Protein AF-A0A1X7UV40-F1 (afdb_monomer)

InterPro domains:
  IPR000237 GRIP domain [PF01465] (990-1029)
  IPR000237 GRIP domain [PS50913] (985-1034)
  IPR000237 GRIP domain [SM00755] (988-1034)
  IPR032023 GCC2, Rab binding domain [PF16704] (934-986)
  IPR051841 Microtubule and Golgi organization protein [PTHR18902] (413-1067)

Sequence (1070 aa):
MESQDEAFASSEEATPNRPHMTSTKGKISVETLSRDDLIKQIKKQSLMLQKMKSKFDEISQEYAKLKNESRPTDNEHLVNEIQVLKAENDQQKNELRNVKQIVLSVEEEKKAELSNLNDQLSEALSQKSLLQEELSTLKLSMETELAAYQKEKLQLELKAADLESLIKEGESTKKDLLEDVASMKETCEKLTTECNNSRIQTMTLEEELAKKSDTWAYEKEEMTNHVKQLVTDKETLQANFKEELFQCKQREDELISEVERLSKEKEQLHLSIQGSSHQKSGSEELVEDKKMNVKYQELKEDHDLLLIAKEKLEKDLAQQLQNFSARDDIVATLRSEVESLSNQLSHETAVHKEEIKKLKAYAVKLKRELSESLEKEKPLQEEVRTLTQALIAEKAKFNDMTSSMNESLSDYDNLSQQLIEEKKNKEELLLMLSKLTEEKAMMEDAHNTSRSELEAIKATSLNFQSQLTESSRKLNEVAAENEILHETLAKEKEELAELKQKLTMAEKDAKVSSMMNLELADYERSVETLRGQVKEKEVQQVELEKEVASWANKYEELSHELTSCKEDSFQKDEIITKMKSMLRKSTKELTEAKAQITENHQKSNDTKTELETTRQDLEMTKVEIARLTAAFQSDLEQSQSSVSHYKQLINVLEMKVTSLQTELKTSSELLQLKEQEFENYKVRVHSVLKQKQTMPSLTEVESNLRQQHEAELLKTKSELIETRERLTNLYSDHSNIEQEHQALISTHNSYVHENELKLQHLHERLQECEEKYVIKTRQLDDLVSQLRLEIAENTAAFKSQIYTLQKDHELEISSLQDELKIAYKNLNRFQQESDSAVLSKVSSTSASSQISQVKENMRPTGDMKVLPTEERSSGEGMDRSELEVLGLSLPVVTPTPQRDEDKFVSFENLLNNSSNELSSLSGRSLSPKLDTLEDLKDQVATLTKRVSHLTGILHESEANCVRYIDQSKLLKEEIRRLERNQERQKEASSNMEYLKNVTLKFLHTNNEEKLKLIPIITRLLQLSQQEKHFLQETIKGRKTELPDPTGDSDNSGSATGKGWTNYLQRWTGY

Solvent-accessible surface area (backbone atoms only — not comparable to full-atom values): 61927 Å² total; per-residue (Å²): 126,83,78,88,84,86,92,77,90,86,92,83,88,88,86,89,83,82,87,86,85,86,87,88,83,88,82,82,89,90,88,86,79,56,75,70,56,53,53,51,51,52,53,53,50,50,56,50,51,54,56,51,47,54,53,50,56,52,52,54,53,52,54,56,49,62,65,67,69,63,69,71,67,68,62,55,52,54,54,51,50,55,50,51,56,46,53,53,52,54,47,51,53,50,52,52,48,52,52,51,54,52,50,52,53,51,53,52,52,51,52,51,52,51,48,55,54,50,52,53,50,51,50,53,50,50,54,48,50,50,53,53,50,51,53,50,52,53,51,51,49,55,53,52,51,53,52,48,53,53,51,50,52,52,54,52,53,49,52,50,52,51,50,54,49,53,50,54,51,53,50,46,55,51,49,52,54,51,51,51,51,49,52,51,50,53,51,53,51,51,53,51,52,50,53,49,51,53,50,52,55,47,52,54,51,51,52,52,49,49,55,50,50,51,51,53,50,50,54,49,47,52,52,50,50,51,52,49,50,56,48,53,54,50,52,51,52,54,49,50,56,51,51,52,51,49,55,51,48,52,53,48,55,52,48,50,52,48,52,51,48,53,50,52,55,62,54,57,75,75,68,66,96,76,89,80,90,82,87,86,86,84,85,89,83,88,93,82,84,92,83,62,87,56,68,60,55,58,58,42,58,58,45,54,52,49,46,57,51,46,53,49,52,54,48,55,50,49,56,51,50,56,60,44,50,63,45,51,54,52,49,48,49,51,44,52,52,50,50,48,51,48,50,48,53,50,48,50,54,50,51,53,55,46,48,54,47,51,53,51,50,49,55,51,45,56,55,46,53,55,51,49,52,62,56,58,45,50,61,52,56,52,46,54,48,52,51,51,53,49,53,52,55,50,51,48,54,49,51,54,52,49,50,54,50,50,52,54,47,51,53,49,53,52,53,51,51,51,53,50,51,53,49,50,54,50,50,55,51,49,57,52,50,51,51,52,52,50,54,49,50,54,52,51,51,50,52,50,50,56,49,50,51,56,50,52,53,51,54,52,51,56,51,54,60,55,54,57,58,56,56,61,57,63,61,63,61,69,63,64,72,65,58,75,74,52,67,82,67,71,79,84,52,65,94,73,40,64,84,54,50,67,61,54,46,59,61,42,55,56,48,51,51,55,48,52,54,48,52,49,51,51,50,49,51,51,51,52,49,52,52,49,54,50,54,52,48,53,50,52,48,58,49,50,53,49,50,53,49,53,52,50,53,52,48,52,51,53,48,48,52,52,52,51,54,50,52,57,45,52,54,50,52,52,50,50,50,52,51,51,50,51,52,51,49,55,52,49,54,54,51,52,53,50,50,52,52,54,50,53,51,47,54,56,47,52,55,49,49,53,53,52,49,55,48,49,54,51,51,52,51,51,51,51,52,50,51,52,52,53,50,53,51,51,56,49,50,54,49,49,52,49,53,49,52,51,53,53,52,49,53,54,51,51,54,49,51,52,49,50,51,50,50,53,48,53,52,48,52,50,46,54,49,48,49,51,51,46,51,52,41,50,54,47,45,58,50,30,73,72,65,46,86,86,81,89,89,87,76,75,65,68,58,56,56,53,58,50,53,53,51,52,59,49,52,56,48,51,54,53,47,54,53,49,52,52,49,53,49,52,51,50,51,49,53,49,52,52,49,51,51,53,49,51,51,51,52,48,52,51,53,53,49,54,50,51,54,51,52,48,54,52,47,55,56,45,50,55,48,54,51,53,47,52,52,50,52,50,54,50,52,55,49,54,49,48,53,52,49,52,53,50,51,53,52,51,50,52,51,50,52,51,52,49,52,52,50,52,50,51,52,49,52,50,49,54,50,50,48,48,53,50,51,50,50,50,50,53,46,52,49,50,51,48,54,63,62,54,73,78,66,80,91,76,89,80,87,78,84,86,92,80,92,84,87,82,88,83,87,92,83,84,82,90,82,84,88,82,89,83,89,81,91,86,91,85,87,88,86,88,80,88,88,91,90,86,83,92,86,87,90,85,86,89,82,88,80,89,83,91,79,82,84,83,71,62,68,70,66,56,58,70,52,64,67,62,59,62,69,66,59,80,73,67,76,91,74,96,82,82,93,52,74,62,62,55,49,52,50,49,51,50,49,51,51,50,49,53,50,51,52,50,52,48,51,52,50,52,55,47,51,52,51,52,53,51,51,50,51,52,53,52,51,50,49,53,50,50,51,36,48,50,50,30,52,62,49,35,75,77,34,49,66,56,53,50,53,53,49,54,49,47,70,78,47,58,58,75,60,34,61,68,44,43,68,56,50,34,58,68,57,48,49,49,77,63,58,50,47,51,54,54,38,54,63,67,65,56,88,73,80,85,82,71,99,68,86,87,82,86,86,83,84,82,90,86,88,79,80,69,79,77,60,66,81,71,70,76,82,123

Structure (mmCIF, N/CA/C/O backbone):
data_AF-A0A1X7UV40-F1
#
_entry.id   AF-A0A1X7UV40-F1
#
loop_
_atom_site.group_PDB
_atom_site.id
_atom_site.type_symbol
_atom_site.label_atom_id
_atom_site.label_alt_id
_atom_site.label_comp_id
_atom_site.label_asym_id
_atom_site.label_entity_id
_atom_site.label_seq_id
_atom_site.pdbx_PDB_ins_code
_atom_site.Cartn_x
_atom_site.Cartn_y
_atom_site.Cartn_z
_atom_site.occupancy
_atom_site.B_iso_or_equiv
_atom_site.auth_seq_id
_atom_site.auth_comp_id
_atom_site.auth_asym_id
_atom_site.auth_atom_id
_atom_site.pdbx_PDB_model_num
ATOM 1 N N . MET A 1 1 ? 39.051 -11.480 -80.395 1.00 38.66 1 MET A N 1
ATOM 2 C CA . MET A 1 1 ? 38.172 -10.419 -79.879 1.00 38.66 1 MET A CA 1
ATOM 3 C C . MET A 1 1 ? 39.088 -9.295 -79.435 1.00 38.66 1 MET A C 1
ATOM 5 O O . MET A 1 1 ? 39.792 -9.480 -78.456 1.00 38.66 1 MET A O 1
ATOM 9 N N . GLU A 1 2 ? 39.217 -8.205 -80.180 1.00 30.61 2 GLU A N 1
ATOM 10 C CA . GLU A 1 2 ? 38.499 -7.842 -81.418 1.00 30.61 2 GLU A CA 1
ATOM 11 C C . GLU A 1 2 ? 38.742 -8.795 -82.608 1.00 30.61 2 GLU A C 1
ATOM 13 O O . GLU A 1 2 ? 39.468 -9.790 -82.502 1.00 30.61 2 GLU A O 1
ATOM 18 N N . SER A 1 3 ? 38.036 -8.532 -83.705 1.00 34.44 3 SER A N 1
ATOM 19 C CA . SER A 1 3 ? 37.996 -9.307 -84.946 1.00 34.44 3 SER A CA 1
ATOM 20 C C . SER A 1 3 ? 37.738 -8.343 -86.110 1.00 34.44 3 SER A C 1
ATOM 22 O O . SER A 1 3 ? 37.118 -7.310 -85.881 1.00 34.44 3 SER A O 1
ATOM 24 N N . GLN A 1 4 ? 38.090 -8.760 -87.334 1.00 32.56 4 GLN A N 1
ATOM 25 C CA . GLN A 1 4 ? 37.735 -8.112 -88.612 1.00 32.56 4 GLN A CA 1
ATOM 26 C C . GLN A 1 4 ? 38.438 -6.765 -88.924 1.00 32.56 4 GLN A C 1
ATOM 28 O O . GLN A 1 4 ? 38.831 -6.038 -88.022 1.00 32.56 4 GLN A O 1
ATOM 33 N N . ASP A 1 5 ? 38.703 -6.402 -90.188 1.00 29.31 5 ASP A N 1
ATOM 34 C CA . ASP A 1 5 ? 38.434 -7.096 -91.467 1.00 29.31 5 ASP A CA 1
ATOM 35 C C . ASP A 1 5 ? 39.693 -7.233 -92.350 1.00 29.31 5 ASP A C 1
ATOM 37 O O . ASP A 1 5 ? 40.551 -6.350 -92.393 1.00 29.31 5 ASP A O 1
ATOM 41 N N . GLU A 1 6 ? 39.761 -8.320 -93.128 1.00 37.28 6 GLU A N 1
ATOM 42 C CA . GLU A 1 6 ? 40.666 -8.445 -94.279 1.00 37.28 6 GLU A CA 1
ATOM 43 C C . GLU A 1 6 ? 39.963 -7.943 -95.551 1.00 37.28 6 GLU A C 1
ATOM 45 O O . GLU A 1 6 ? 38.942 -8.494 -95.963 1.00 37.28 6 GLU A O 1
ATOM 50 N N . ALA A 1 7 ? 40.530 -6.943 -96.230 1.00 28.94 7 ALA A N 1
ATOM 51 C CA . ALA A 1 7 ? 40.011 -6.449 -97.507 1.00 28.94 7 ALA A CA 1
ATOM 52 C C . ALA A 1 7 ? 40.759 -7.077 -98.699 1.00 28.94 7 ALA A C 1
ATOM 54 O O . ALA A 1 7 ? 41.748 -6.530 -99.192 1.00 28.94 7 ALA A O 1
ATOM 55 N N . PHE A 1 8 ? 40.281 -8.229 -99.178 1.00 30.61 8 PHE A N 1
ATOM 56 C CA . PHE A 1 8 ? 40.759 -8.852 -100.420 1.00 30.61 8 PHE A CA 1
ATOM 57 C C . PHE A 1 8 ? 39.865 -8.495 -101.624 1.00 30.61 8 PHE A C 1
ATOM 59 O O . PHE A 1 8 ? 38.668 -8.275 -101.481 1.00 30.61 8 PHE A O 1
ATOM 66 N N . ALA A 1 9 ? 40.462 -8.547 -102.820 1.00 31.94 9 ALA A N 1
ATOM 67 C CA . ALA A 1 9 ? 39.831 -8.479 -104.146 1.00 31.94 9 ALA A CA 1
ATOM 68 C C . ALA A 1 9 ? 39.218 -7.137 -104.620 1.00 31.94 9 ALA A C 1
ATOM 70 O O . ALA A 1 9 ? 38.094 -6.756 -104.305 1.00 31.94 9 ALA A O 1
ATOM 71 N N . SER A 1 10 ? 39.893 -6.537 -105.603 1.00 28.48 10 SER A N 1
ATOM 72 C CA . SER A 1 10 ? 39.264 -6.132 -106.870 1.00 28.48 10 SER A CA 1
ATOM 73 C C . SER A 1 10 ? 40.300 -6.231 -107.993 1.00 28.48 10 SER A C 1
ATOM 75 O O . SER A 1 10 ? 41.468 -5.903 -107.784 1.00 28.48 10 SER A O 1
ATOM 77 N N . SER A 1 11 ? 39.905 -6.751 -109.157 1.00 32.31 11 SER A N 1
ATOM 78 C CA . SER A 1 11 ? 40.832 -7.130 -110.232 1.00 32.31 11 SER A CA 1
ATOM 79 C C . SER A 1 11 ? 40.241 -6.886 -111.623 1.00 32.31 11 SER A C 1
ATOM 81 O O . SER A 1 11 ? 39.534 -7.744 -112.138 1.00 32.31 11 SER A O 1
ATOM 83 N N . GLU A 1 12 ? 40.561 -5.733 -112.209 1.00 29.62 12 GLU A N 1
ATOM 84 C CA . GLU A 1 12 ? 40.394 -5.315 -113.617 1.00 29.62 12 GLU A CA 1
ATOM 85 C C . GLU A 1 12 ? 40.998 -3.888 -113.722 1.00 29.62 12 GLU A C 1
ATOM 87 O O . GLU A 1 12 ? 41.114 -3.209 -112.704 1.00 29.62 12 GLU A O 1
ATOM 92 N N . GLU A 1 13 ? 41.487 -3.358 -114.847 1.00 30.89 13 GLU A N 1
ATOM 93 C CA . GLU A 1 13 ? 41.546 -3.833 -116.241 1.00 30.89 13 GLU A CA 1
ATOM 94 C C . GLU A 1 13 ? 43.002 -3.940 -116.763 1.00 30.89 13 GLU A C 1
ATOM 96 O O . GLU A 1 13 ? 43.965 -3.569 -116.091 1.00 30.89 13 GLU A O 1
ATOM 101 N N . ALA A 1 14 ? 43.180 -4.424 -118.000 1.00 33.22 14 ALA A N 1
ATOM 102 C CA . ALA A 1 14 ? 44.483 -4.586 -118.647 1.00 33.22 14 ALA A CA 1
ATOM 103 C C . ALA A 1 14 ? 44.684 -3.668 -119.867 1.00 33.22 14 ALA A C 1
ATOM 105 O O . ALA A 1 14 ? 43.837 -3.616 -120.752 1.00 33.22 14 ALA A O 1
ATOM 106 N N . THR A 1 15 ? 45.877 -3.076 -120.014 1.00 32.22 15 THR A N 1
ATOM 107 C CA . THR A 1 15 ? 46.442 -2.704 -121.332 1.00 32.22 15 THR A CA 1
ATOM 108 C C . THR A 1 15 ? 47.977 -2.816 -121.346 1.00 32.22 15 THR A C 1
ATOM 110 O O . THR A 1 15 ? 48.655 -2.104 -120.609 1.00 32.22 15 THR A O 1
ATOM 113 N N . PRO A 1 16 ? 48.572 -3.672 -122.200 1.00 40.19 16 PRO A N 1
ATOM 114 C CA . PRO A 1 16 ? 50.008 -3.666 -122.473 1.00 40.19 16 PRO A CA 1
ATOM 115 C C . PRO A 1 16 ? 50.325 -2.808 -123.709 1.00 40.19 16 PRO A C 1
ATOM 117 O O . PRO A 1 16 ? 49.595 -2.854 -124.699 1.00 40.19 16 PRO A O 1
ATOM 120 N N . ASN A 1 17 ? 51.458 -2.098 -123.716 1.00 32.03 17 ASN A N 1
ATOM 121 C CA . ASN A 1 17 ? 51.953 -1.422 -124.923 1.00 32.03 17 ASN A CA 1
ATOM 122 C C . ASN A 1 17 ? 53.383 -1.866 -125.283 1.00 32.03 17 ASN A C 1
ATOM 124 O O . ASN A 1 17 ? 54.191 -2.182 -124.410 1.00 32.03 17 ASN A O 1
ATOM 128 N N . ARG A 1 18 ? 53.674 -1.971 -126.585 1.00 33.03 18 ARG A N 1
ATOM 129 C CA . ARG A 1 18 ? 54.879 -2.626 -127.130 1.00 33.03 18 ARG A CA 1
ATOM 130 C C . ARG A 1 18 ? 56.023 -1.636 -127.404 1.00 33.03 18 ARG A C 1
ATOM 132 O O . ARG A 1 18 ? 55.763 -0.479 -127.724 1.00 33.03 18 ARG A O 1
ATOM 139 N N . PRO A 1 19 ? 57.292 -2.092 -127.389 1.00 38.56 19 PRO A N 1
ATOM 140 C CA . PRO A 1 19 ? 58.425 -1.260 -127.776 1.00 38.56 19 PRO A CA 1
ATOM 141 C C . PRO A 1 19 ? 58.505 -1.089 -129.301 1.00 38.56 19 PRO A C 1
ATOM 143 O O . PRO A 1 19 ? 58.384 -2.055 -130.058 1.00 38.56 19 PRO A O 1
ATOM 146 N N . HIS A 1 20 ? 58.790 0.132 -129.755 1.00 31.23 20 HIS A N 1
ATOM 147 C CA . HIS A 1 20 ? 59.161 0.398 -131.144 1.00 31.23 20 HIS A CA 1
ATOM 148 C C . HIS A 1 20 ? 60.660 0.169 -131.360 1.00 31.23 20 HIS A C 1
ATOM 150 O O . HIS A 1 20 ? 61.491 0.798 -130.710 1.00 31.23 20 HIS A O 1
ATOM 156 N N . MET A 1 21 ? 61.010 -0.676 -132.333 1.00 30.94 21 MET A N 1
ATOM 157 C CA . MET A 1 21 ? 62.363 -0.716 -132.894 1.00 30.94 21 MET A CA 1
ATOM 158 C C . MET A 1 21 ? 62.417 0.110 -134.178 1.00 30.94 21 MET A C 1
ATOM 160 O O . MET A 1 21 ? 61.573 -0.056 -135.058 1.00 30.94 21 MET A O 1
ATOM 164 N N . THR A 1 22 ? 63.447 0.939 -134.326 1.00 31.39 22 THR A N 1
ATOM 165 C CA . THR A 1 22 ? 63.800 1.593 -135.592 1.00 31.39 22 THR A CA 1
ATOM 166 C C . THR A 1 22 ? 65.134 1.040 -136.089 1.00 31.39 22 THR A C 1
ATOM 168 O O . THR A 1 22 ? 66.081 0.860 -135.326 1.00 31.39 22 THR A O 1
ATOM 171 N N . SER A 1 23 ? 65.204 0.699 -137.377 1.00 29.80 23 SER A N 1
ATOM 172 C CA . SER A 1 23 ? 66.398 0.113 -137.991 1.00 29.80 23 SER A CA 1
ATOM 173 C C . SER A 1 23 ? 66.725 0.828 -139.291 1.00 29.80 23 SER A C 1
ATOM 175 O O . SER A 1 23 ? 65.887 0.898 -140.189 1.00 29.80 23 SER A O 1
ATOM 177 N N . THR A 1 24 ? 67.959 1.313 -139.410 1.00 32.56 24 THR A N 1
ATOM 178 C CA . THR A 1 24 ? 68.429 2.027 -140.601 1.00 32.56 24 THR A CA 1
ATOM 179 C C . THR A 1 24 ? 69.829 1.539 -140.960 1.00 32.56 24 THR A C 1
ATOM 181 O O . THR A 1 24 ? 70.794 1.791 -140.243 1.00 32.56 24 THR A O 1
ATOM 184 N N . LYS A 1 25 ? 69.954 0.817 -142.081 1.00 34.72 25 LYS A N 1
ATOM 185 C CA . LYS A 1 25 ? 71.240 0.381 -142.651 1.00 34.72 25 LYS A CA 1
ATOM 186 C C . LYS A 1 25 ? 71.426 0.994 -144.036 1.00 34.72 25 LYS A C 1
ATOM 188 O O . LYS A 1 25 ? 70.719 0.620 -144.967 1.00 34.72 25 LYS A O 1
ATOM 193 N N . GLY A 1 26 ? 72.418 1.870 -144.187 1.00 33.94 26 GLY A N 1
ATOM 194 C CA . GLY A 1 26 ? 72.919 2.281 -145.499 1.00 33.94 26 GLY A CA 1
ATOM 195 C C . GLY A 1 26 ? 73.878 1.234 -146.076 1.00 33.94 26 GLY A C 1
ATOM 196 O O . GLY A 1 26 ? 74.747 0.734 -145.363 1.00 33.94 26 GLY A O 1
ATOM 197 N N . LYS A 1 27 ? 73.736 0.901 -147.364 1.00 37.41 27 LYS A N 1
ATOM 198 C CA . LYS A 1 27 ? 74.735 0.140 -148.136 1.00 37.41 27 LYS A CA 1
ATOM 199 C C . LYS A 1 27 ? 75.508 1.090 -149.052 1.00 37.41 27 LYS A C 1
ATOM 201 O O . LYS A 1 27 ? 74.935 2.042 -149.569 1.00 37.41 27 LYS A O 1
ATOM 206 N N . ILE A 1 28 ? 76.783 0.788 -149.289 1.00 38.78 28 ILE A N 1
ATOM 207 C CA . ILE A 1 28 ? 77.634 1.482 -150.267 1.00 38.78 28 ILE A CA 1
ATOM 208 C C . ILE A 1 28 ? 77.598 0.702 -151.593 1.00 38.78 28 ILE A C 1
ATOM 210 O O . ILE A 1 28 ? 77.562 -0.530 -151.577 1.00 38.78 28 ILE A O 1
ATOM 214 N N . SER A 1 29 ? 77.572 1.413 -152.726 1.00 37.03 29 SER A N 1
ATOM 215 C CA . SER A 1 29 ? 77.518 0.820 -154.074 1.00 37.03 29 SER A CA 1
ATOM 216 C C . SER A 1 29 ? 78.864 0.224 -154.519 1.00 37.03 29 SER A C 1
ATOM 218 O O . SER A 1 29 ? 79.919 0.655 -154.056 1.00 37.03 29 SER A O 1
ATOM 220 N N . VAL A 1 30 ? 78.830 -0.762 -155.425 1.00 40.38 30 VAL A N 1
ATOM 221 C CA . VAL A 1 30 ? 80.014 -1.470 -155.951 1.00 40.38 30 VAL A CA 1
ATOM 222 C C . VAL A 1 30 ? 79.871 -1.717 -157.461 1.00 40.38 30 VAL A C 1
ATOM 224 O O . VAL A 1 30 ? 79.697 -2.846 -157.906 1.00 40.38 30 VAL A O 1
ATOM 227 N N . GLU A 1 31 ? 79.974 -0.655 -158.262 1.00 43.09 31 GLU A N 1
ATOM 228 C CA . GLU A 1 31 ? 79.996 -0.727 -159.734 1.00 43.09 31 GLU A CA 1
ATOM 229 C C . GLU A 1 31 ? 81.107 0.171 -160.305 1.00 43.09 31 GLU A C 1
ATOM 231 O O . GLU A 1 31 ? 80.869 1.316 -160.678 1.00 43.09 31 GLU A O 1
ATOM 236 N N . THR A 1 32 ? 82.356 -0.322 -160.302 1.00 49.12 32 THR A N 1
ATOM 237 C CA . THR A 1 32 ? 83.506 0.251 -161.064 1.00 49.12 32 THR A CA 1
ATOM 238 C C . THR A 1 32 ? 84.806 -0.577 -161.001 1.00 49.12 32 THR A C 1
ATOM 240 O O . THR A 1 32 ? 85.792 -0.199 -161.629 1.00 49.12 32 THR A O 1
ATOM 243 N N . LEU A 1 33 ? 84.862 -1.688 -160.251 1.00 47.38 33 LEU A N 1
ATOM 244 C CA . LEU A 1 33 ? 86.111 -2.423 -159.984 1.00 47.38 33 LEU A CA 1
ATOM 245 C C . LEU A 1 33 ? 86.329 -3.642 -160.894 1.00 47.38 33 LEU A C 1
ATOM 247 O O . LEU A 1 33 ? 85.399 -4.376 -161.223 1.00 47.38 33 LEU A O 1
ATOM 251 N N . SER A 1 34 ? 87.596 -3.873 -161.255 1.00 57.62 34 SER A N 1
ATOM 252 C CA . SER A 1 34 ? 88.029 -4.971 -162.127 1.00 57.62 34 SER A CA 1
ATOM 253 C C . SER A 1 34 ? 87.846 -6.357 -161.489 1.00 57.62 34 SER A C 1
ATOM 255 O O . SER A 1 34 ? 87.938 -6.530 -160.269 1.00 57.62 34 SER A O 1
ATOM 257 N N . ARG A 1 35 ? 87.652 -7.373 -162.341 1.00 62.44 35 ARG A N 1
ATOM 258 C CA . ARG A 1 35 ? 87.418 -8.778 -161.963 1.00 62.44 35 ARG A CA 1
ATOM 259 C C . ARG A 1 35 ? 88.501 -9.339 -161.033 1.00 62.44 35 ARG A C 1
ATOM 261 O O . ARG A 1 35 ? 88.173 -10.067 -160.097 1.00 62.44 35 ARG A O 1
ATOM 268 N N . ASP A 1 36 ? 89.763 -8.977 -161.249 1.00 63.41 36 ASP A N 1
ATOM 269 C CA . ASP A 1 36 ? 90.885 -9.492 -160.452 1.00 63.41 36 ASP A CA 1
ATOM 270 C C . ASP A 1 36 ? 90.969 -8.865 -159.054 1.00 63.41 36 ASP A C 1
ATOM 272 O O . ASP A 1 36 ? 91.351 -9.537 -158.091 1.00 63.41 36 ASP A O 1
ATOM 276 N N . ASP A 1 37 ? 90.550 -7.608 -158.897 1.00 59.50 37 ASP A N 1
ATOM 277 C CA . ASP A 1 37 ? 90.475 -6.968 -157.581 1.00 59.50 37 ASP A CA 1
ATOM 278 C C . ASP A 1 37 ? 89.264 -7.459 -156.786 1.00 59.50 37 ASP A C 1
ATOM 280 O O . ASP A 1 37 ? 89.369 -7.641 -155.573 1.00 59.50 37 ASP A O 1
ATOM 284 N N . LEU A 1 38 ? 88.161 -7.817 -157.456 1.00 62.16 38 LEU A N 1
ATOM 285 C CA . LEU A 1 38 ? 87.047 -8.523 -156.818 1.00 62.16 38 LEU A CA 1
ATOM 286 C C . LEU A 1 38 ? 87.493 -9.887 -156.249 1.00 62.16 38 LEU A C 1
ATOM 288 O O . LEU A 1 38 ? 87.116 -10.248 -155.134 1.00 62.16 38 LEU A O 1
ATOM 292 N N . ILE A 1 39 ? 88.367 -10.618 -156.951 1.00 67.81 39 ILE A N 1
ATOM 293 C CA . ILE A 1 39 ? 88.942 -11.886 -156.462 1.00 67.81 39 ILE A CA 1
ATOM 294 C C . ILE A 1 39 ? 89.856 -11.659 -155.242 1.00 67.81 39 ILE A C 1
ATOM 296 O O . ILE A 1 39 ? 89.806 -12.442 -154.287 1.00 67.81 39 ILE A O 1
ATOM 300 N N . LYS A 1 40 ? 90.652 -10.577 -155.213 1.00 71.19 40 LYS A N 1
ATOM 301 C CA . LYS A 1 40 ? 91.432 -10.186 -154.017 1.00 71.19 40 LYS A CA 1
ATOM 302 C C . LYS A 1 40 ? 90.518 -9.809 -152.845 1.00 71.19 40 LYS A C 1
ATOM 304 O O . LYS A 1 40 ? 90.761 -10.259 -151.724 1.00 71.19 40 LYS A O 1
ATOM 309 N N . GLN A 1 41 ? 89.456 -9.040 -153.100 1.00 66.00 41 GLN A N 1
ATOM 310 C CA . GLN A 1 41 ? 88.451 -8.630 -152.112 1.00 66.00 41 GLN A CA 1
ATOM 311 C C . GLN A 1 41 ? 87.789 -9.859 -151.465 1.00 66.00 41 GLN A C 1
ATOM 313 O O . GLN A 1 41 ? 87.758 -9.966 -150.239 1.00 66.00 41 GLN A O 1
ATOM 318 N N . ILE A 1 42 ? 87.355 -10.831 -152.277 1.00 70.75 42 ILE A N 1
ATOM 319 C CA . ILE A 1 42 ? 86.744 -12.088 -151.817 1.00 70.75 42 ILE A CA 1
ATOM 320 C C . ILE A 1 42 ? 87.740 -12.927 -151.002 1.00 70.75 42 ILE A C 1
ATOM 322 O O . ILE A 1 42 ? 87.389 -13.408 -149.925 1.00 70.75 42 ILE A O 1
ATOM 326 N N . LYS A 1 43 ? 89.003 -13.063 -151.438 1.00 68.75 43 LYS A N 1
ATOM 327 C CA . LYS A 1 43 ? 90.034 -13.764 -150.644 1.00 68.75 43 LYS A CA 1
ATOM 328 C C . LYS A 1 43 ? 90.303 -13.076 -149.299 1.00 68.75 43 LYS A C 1
ATOM 330 O O . LYS A 1 43 ? 90.423 -13.762 -148.286 1.00 68.75 43 LYS A O 1
ATOM 335 N N . LYS A 1 44 ? 90.336 -11.738 -149.260 1.00 70.56 44 LYS A N 1
ATOM 336 C CA . LYS A 1 44 ? 90.504 -10.957 -148.021 1.00 70.56 44 LYS A CA 1
ATOM 337 C C . LYS A 1 44 ? 89.310 -11.123 -147.072 1.00 70.56 44 LYS A C 1
ATOM 339 O O . LYS A 1 44 ? 89.514 -11.320 -145.877 1.00 70.56 44 LYS A O 1
ATOM 344 N N . GLN A 1 45 ? 88.082 -11.105 -147.594 1.00 69.06 45 GLN A N 1
ATOM 345 C CA . GLN A 1 45 ? 86.864 -11.348 -146.811 1.00 69.06 45 GLN A CA 1
ATOM 346 C C . GLN A 1 45 ? 86.778 -12.793 -146.297 1.00 69.06 45 GLN A C 1
ATOM 348 O O . GLN A 1 45 ? 86.426 -12.997 -145.139 1.00 69.06 45 GLN A O 1
ATOM 353 N N . SER A 1 46 ? 87.174 -13.784 -147.102 1.00 67.69 46 SER A N 1
ATOM 354 C CA . SER A 1 46 ? 87.249 -15.195 -146.694 1.00 67.69 46 SER A CA 1
ATOM 355 C C . SER A 1 46 ? 88.226 -15.407 -145.527 1.00 67.69 46 SER A C 1
ATOM 357 O O . SER A 1 46 ? 87.859 -15.990 -144.507 1.00 67.69 46 SER A O 1
ATOM 359 N N . LEU A 1 47 ? 89.432 -14.826 -145.603 1.00 69.75 47 LEU A N 1
ATOM 360 C CA . LEU A 1 47 ? 90.412 -14.879 -144.509 1.00 69.75 47 LEU A CA 1
ATOM 361 C C . LEU A 1 47 ? 89.901 -14.186 -143.228 1.00 69.75 47 LEU A C 1
ATOM 363 O O . LEU A 1 47 ? 90.193 -14.624 -142.114 1.00 69.75 47 LEU A O 1
ATOM 367 N N . MET A 1 48 ? 89.127 -13.106 -143.374 1.00 67.31 48 MET A N 1
ATOM 368 C CA . MET A 1 48 ? 88.532 -12.380 -142.249 1.00 67.31 48 MET A CA 1
ATOM 369 C C . MET A 1 48 ? 87.375 -13.158 -141.602 1.00 67.31 48 MET A C 1
ATOM 371 O O . MET A 1 48 ? 87.291 -13.206 -140.377 1.00 67.31 48 MET A O 1
ATOM 375 N N . LEU A 1 49 ? 86.544 -13.838 -142.400 1.00 70.50 49 LEU A N 1
ATOM 376 C CA . LEU A 1 49 ? 85.526 -14.779 -141.918 1.00 70.50 49 LEU A CA 1
ATOM 377 C C . LEU A 1 49 ? 86.152 -15.959 -141.166 1.00 70.50 49 LEU A C 1
ATOM 379 O O . LEU A 1 49 ? 85.667 -16.315 -140.096 1.00 70.50 49 LEU A O 1
ATOM 383 N N . GLN A 1 50 ? 87.262 -16.515 -141.661 1.00 69.81 50 GLN A N 1
ATOM 384 C CA . GLN A 1 50 ? 87.973 -17.600 -140.979 1.00 69.81 50 GLN A CA 1
ATOM 385 C C . GLN A 1 50 ? 88.508 -17.166 -139.600 1.00 69.81 50 GLN A C 1
ATOM 387 O O . GLN A 1 50 ? 88.375 -17.916 -138.635 1.00 69.81 50 GLN A O 1
ATOM 392 N N . LYS A 1 51 ? 89.029 -15.933 -139.477 1.00 72.12 51 LYS A N 1
ATOM 393 C CA . LYS A 1 51 ? 89.448 -15.352 -138.184 1.00 72.12 51 LYS A CA 1
ATOM 394 C C . LYS A 1 51 ? 88.285 -14.996 -137.252 1.00 72.12 51 LYS A C 1
ATOM 396 O O . LYS A 1 51 ? 88.447 -15.075 -136.039 1.00 72.12 51 LYS A O 1
ATOM 401 N N . MET A 1 52 ? 87.126 -14.596 -137.780 1.00 71.00 52 MET A N 1
ATOM 402 C CA . MET A 1 52 ? 85.934 -14.408 -136.943 1.00 71.00 52 MET A CA 1
ATOM 403 C C . MET A 1 52 ? 85.380 -15.744 -136.448 1.00 71.00 52 MET A C 1
ATOM 405 O O . MET A 1 52 ? 84.935 -15.812 -135.306 1.00 71.00 52 MET A O 1
ATOM 409 N N . LYS A 1 53 ? 85.463 -16.812 -137.255 1.00 71.56 53 LYS A N 1
ATOM 410 C CA . LYS A 1 53 ? 85.023 -18.141 -136.827 1.00 71.56 53 LYS A CA 1
ATOM 411 C C . LYS A 1 53 ? 85.855 -18.671 -135.657 1.00 71.56 53 LYS A C 1
ATOM 413 O O . LYS A 1 53 ? 85.260 -19.037 -134.653 1.00 71.56 53 LYS A O 1
ATOM 418 N N . SER A 1 54 ? 87.192 -18.620 -135.723 1.00 72.75 54 SER A N 1
ATOM 419 C CA . SER A 1 54 ? 88.024 -19.106 -134.606 1.00 72.75 54 SER A CA 1
ATOM 420 C C . SER A 1 54 ? 87.740 -18.364 -133.296 1.00 72.75 54 SER A C 1
ATOM 422 O O . SER A 1 54 ? 87.637 -19.001 -132.256 1.00 72.75 54 SER A O 1
ATOM 424 N N . LYS A 1 55 ? 87.513 -17.042 -133.348 1.00 71.62 55 LYS A N 1
ATOM 425 C CA . LYS A 1 55 ? 87.104 -16.260 -132.168 1.00 71.62 55 LYS A CA 1
ATOM 426 C C . LYS A 1 55 ? 85.723 -16.636 -131.629 1.00 71.62 55 LYS A C 1
ATOM 428 O O . LYS A 1 55 ? 85.499 -16.568 -130.426 1.00 71.62 55 LYS A O 1
ATOM 433 N N . PHE A 1 56 ? 84.791 -17.011 -132.502 1.00 72.50 56 PHE A N 1
ATOM 434 C CA . PHE A 1 56 ? 83.473 -17.481 -132.078 1.00 72.50 56 PHE A CA 1
ATOM 435 C C . PHE A 1 56 ? 83.559 -18.868 -131.423 1.00 72.50 56 PHE A C 1
ATOM 437 O O . PHE A 1 56 ? 82.894 -19.113 -130.419 1.00 72.50 56 PHE A O 1
ATOM 444 N N . ASP A 1 57 ? 84.422 -19.743 -131.947 1.00 73.50 57 ASP A N 1
ATOM 445 C CA . ASP A 1 57 ? 84.706 -21.061 -131.374 1.00 73.50 57 ASP A CA 1
ATOM 446 C C . ASP A 1 57 ? 85.414 -20.931 -129.996 1.00 73.50 57 ASP A C 1
ATOM 448 O O . ASP A 1 57 ? 85.049 -21.637 -129.056 1.00 73.50 57 ASP A O 1
ATOM 452 N N . GLU A 1 58 ? 86.344 -19.974 -129.830 1.00 73.19 58 GLU A N 1
ATOM 453 C CA . GLU A 1 58 ? 86.985 -19.619 -128.544 1.00 73.19 58 GLU A CA 1
ATOM 454 C C . GLU A 1 58 ? 85.961 -19.139 -127.495 1.00 73.19 58 GLU A C 1
ATOM 456 O O . GLU A 1 58 ? 85.854 -19.731 -126.419 1.00 73.19 58 GLU A O 1
ATOM 461 N N . ILE A 1 59 ? 85.151 -18.123 -127.822 1.00 74.12 59 ILE A N 1
ATOM 462 C CA . ILE A 1 59 ? 84.120 -17.573 -126.916 1.00 74.12 59 ILE A CA 1
ATOM 463 C C . ILE A 1 59 ? 83.073 -18.641 -126.550 1.00 74.12 59 ILE A C 1
ATOM 465 O O . ILE A 1 59 ? 82.593 -18.687 -125.417 1.00 74.12 59 ILE A O 1
ATOM 469 N N . SER A 1 60 ? 82.749 -19.546 -127.480 1.00 68.56 60 SER A N 1
ATOM 470 C CA . SER A 1 60 ? 81.826 -20.659 -127.220 1.00 68.56 60 SER A CA 1
ATOM 471 C C . SER A 1 60 ? 82.387 -21.662 -126.203 1.00 68.56 60 SER A C 1
ATOM 473 O O . SER A 1 60 ? 81.626 -22.182 -125.387 1.00 68.56 60 SER A O 1
ATOM 475 N N . GLN A 1 61 ? 83.704 -21.915 -126.197 1.00 71.12 61 GLN A N 1
ATOM 476 C CA . GLN A 1 61 ? 84.338 -22.734 -125.155 1.00 71.12 61 GLN A CA 1
ATOM 477 C C . GLN A 1 61 ? 84.399 -22.020 -123.800 1.00 71.12 61 GLN A C 1
ATOM 479 O O . GLN A 1 61 ? 84.235 -22.665 -122.767 1.00 71.12 61 GLN A O 1
ATOM 484 N N . GLU A 1 62 ? 84.623 -20.707 -123.784 1.00 71.00 62 GLU A N 1
ATOM 485 C CA . GLU A 1 62 ? 84.690 -19.920 -122.548 1.00 71.00 62 GLU A CA 1
ATOM 486 C C . GLU A 1 62 ? 83.319 -19.835 -121.854 1.00 71.00 62 GLU A C 1
ATOM 488 O O . GLU A 1 62 ? 83.203 -20.128 -120.662 1.00 71.00 62 GLU A O 1
ATOM 493 N N . TYR A 1 63 ? 82.250 -19.590 -122.620 1.00 66.88 63 TYR A N 1
ATOM 494 C CA . TYR A 1 63 ? 80.871 -19.636 -122.122 1.00 66.88 63 TYR A CA 1
ATOM 495 C C . TYR A 1 63 ? 80.472 -21.031 -121.601 1.00 66.88 63 TYR A C 1
ATOM 497 O O . TYR A 1 63 ? 79.781 -21.148 -120.588 1.00 66.88 63 TYR A O 1
ATOM 505 N N . ALA A 1 64 ? 80.944 -22.103 -122.250 1.00 65.50 64 ALA A N 1
ATOM 506 C CA . ALA A 1 64 ? 80.701 -23.477 -121.805 1.00 65.50 64 ALA A CA 1
ATOM 507 C C . ALA A 1 64 ? 81.412 -23.829 -120.481 1.00 65.50 64 ALA A C 1
ATOM 509 O O . ALA A 1 64 ? 80.906 -24.667 -119.736 1.00 65.50 64 ALA A O 1
ATOM 510 N N . LYS A 1 65 ? 82.547 -23.189 -120.161 1.00 63.28 65 LYS A N 1
ATOM 511 C CA . LYS A 1 65 ? 83.215 -23.335 -118.854 1.00 63.28 65 LYS A CA 1
ATOM 512 C C . LYS A 1 65 ? 82.453 -22.594 -117.760 1.00 63.28 65 LYS A C 1
ATOM 514 O O . LYS A 1 65 ? 82.028 -23.226 -116.799 1.00 63.28 65 LYS A O 1
ATOM 519 N N . LEU A 1 66 ? 82.177 -21.303 -117.966 1.00 61.75 66 LEU A N 1
ATOM 520 C CA . LEU A 1 66 ? 81.452 -20.464 -117.001 1.00 61.75 66 LEU A CA 1
ATOM 521 C C . LEU A 1 66 ? 80.078 -21.042 -116.624 1.00 61.75 66 LEU A C 1
ATOM 523 O O . LEU A 1 66 ? 79.678 -20.981 -115.464 1.00 61.75 66 LEU A O 1
ATOM 527 N N . LYS A 1 67 ? 79.368 -21.668 -117.574 1.00 58.19 67 LYS A N 1
ATOM 528 C CA . LYS A 1 67 ? 78.089 -22.337 -117.288 1.00 58.19 67 LYS A CA 1
ATOM 529 C C . LYS A 1 67 ? 78.226 -23.595 -116.412 1.00 58.19 67 LYS A C 1
ATOM 531 O O . LYS A 1 67 ? 77.279 -23.927 -115.706 1.00 58.19 67 LYS A O 1
ATOM 536 N N . ASN A 1 68 ? 79.374 -24.272 -116.436 1.00 56.94 68 ASN A N 1
ATOM 537 C CA . ASN A 1 68 ? 79.631 -25.487 -115.655 1.00 56.94 68 ASN A CA 1
ATOM 538 C C . ASN A 1 68 ? 80.291 -25.214 -114.288 1.00 56.94 68 ASN A C 1
ATOM 540 O O . ASN A 1 68 ? 80.357 -26.119 -113.460 1.00 56.94 68 ASN A O 1
ATOM 544 N N . GLU A 1 69 ? 80.767 -23.992 -114.034 1.00 52.81 69 GLU A N 1
ATOM 545 C CA . GLU A 1 69 ? 81.348 -23.587 -112.741 1.00 52.81 69 GLU A CA 1
ATOM 546 C C . GLU A 1 69 ? 80.293 -23.059 -111.747 1.00 52.81 69 GLU A C 1
ATOM 548 O O . GLU A 1 69 ? 80.558 -22.961 -110.549 1.00 52.81 69 GLU A O 1
ATOM 553 N N . SER A 1 70 ? 79.060 -22.813 -112.208 1.00 52.09 70 SER A N 1
ATOM 554 C CA . SER A 1 70 ? 77.895 -22.578 -111.347 1.00 52.09 70 SER A CA 1
ATOM 555 C C . SER A 1 70 ? 77.458 -23.885 -110.669 1.00 52.09 70 SER A C 1
ATOM 557 O O . SER A 1 70 ? 76.752 -24.707 -111.257 1.00 52.09 70 SER A O 1
ATOM 559 N N . ARG A 1 71 ? 77.898 -24.101 -109.422 1.00 53.56 71 ARG A N 1
ATOM 560 C CA . ARG A 1 71 ? 77.484 -25.262 -108.618 1.00 53.56 71 ARG A CA 1
ATOM 561 C C . ARG A 1 71 ? 75.998 -25.163 -108.233 1.00 53.56 71 ARG A C 1
ATOM 563 O O . ARG A 1 71 ? 75.602 -24.149 -107.664 1.00 53.56 71 ARG A O 1
ATOM 570 N N . PRO A 1 72 ? 75.181 -26.210 -108.456 1.00 54.22 72 PRO A N 1
ATOM 571 C CA . PRO A 1 72 ? 73.771 -26.205 -108.056 1.00 54.22 72 PRO A CA 1
ATOM 572 C C . PRO A 1 72 ? 73.548 -26.460 -106.552 1.00 54.22 72 PRO A C 1
ATOM 574 O O . PRO A 1 72 ? 72.459 -26.194 -106.054 1.00 54.22 72 PRO A O 1
ATOM 577 N N . THR A 1 73 ? 74.561 -26.954 -105.831 1.00 55.03 73 THR A N 1
ATOM 578 C CA . THR A 1 73 ? 74.468 -27.416 -104.432 1.00 55.03 73 THR A CA 1
ATOM 579 C C . THR A 1 73 ? 74.046 -26.336 -103.439 1.00 55.03 73 THR A C 1
ATOM 581 O O . THR A 1 73 ? 73.318 -26.611 -102.488 1.00 55.03 73 THR A O 1
ATOM 584 N N . ASP A 1 74 ? 74.497 -25.104 -103.654 1.00 56.12 74 ASP A N 1
ATOM 585 C CA . ASP A 1 74 ? 74.502 -24.091 -102.596 1.00 56.12 74 ASP A CA 1
ATOM 586 C C . ASP A 1 74 ? 73.119 -23.412 -102.468 1.00 56.12 74 ASP A C 1
ATOM 588 O O . ASP A 1 74 ? 72.702 -23.029 -101.377 1.00 56.12 74 ASP A O 1
ATOM 592 N N . ASN A 1 75 ? 72.349 -23.365 -103.566 1.00 57.47 75 ASN A N 1
ATOM 593 C CA . ASN A 1 75 ? 70.941 -22.945 -103.557 1.00 57.47 75 ASN A CA 1
ATOM 594 C C . ASN A 1 75 ? 70.017 -23.993 -102.916 1.00 57.47 75 ASN A C 1
ATOM 596 O O . ASN A 1 75 ? 69.039 -23.630 -102.267 1.00 57.47 75 ASN A O 1
ATOM 600 N N . GLU A 1 76 ? 70.297 -25.286 -103.100 1.00 62.84 76 GLU A N 1
ATOM 601 C CA . GLU A 1 76 ? 69.447 -26.366 -102.579 1.00 62.84 76 GLU A CA 1
ATOM 602 C C . GLU A 1 76 ? 69.514 -26.436 -101.043 1.00 62.84 76 GLU A C 1
ATOM 604 O O . GLU A 1 76 ? 68.487 -26.599 -100.384 1.00 62.84 76 GLU A O 1
ATOM 609 N N . HIS A 1 77 ? 70.694 -26.193 -100.458 1.00 66.62 77 HIS A N 1
ATOM 610 C CA . HIS A 1 77 ? 70.859 -26.103 -99.004 1.00 66.62 77 HIS A CA 1
ATOM 611 C C . HIS A 1 77 ? 70.060 -24.937 -98.397 1.00 66.62 77 HIS A C 1
ATOM 613 O O . HIS A 1 77 ? 69.300 -25.142 -97.452 1.00 66.62 77 HIS A O 1
ATOM 619 N N . LEU A 1 78 ? 70.167 -23.735 -98.980 1.00 70.88 78 LEU A N 1
ATOM 620 C CA . LEU A 1 78 ? 69.446 -22.540 -98.519 1.00 70.88 78 LEU A CA 1
ATOM 621 C C . LEU A 1 78 ? 67.919 -22.691 -98.612 1.00 70.88 78 LEU A C 1
ATOM 623 O O . LEU A 1 78 ? 67.199 -22.234 -97.726 1.00 70.88 78 LEU A O 1
ATOM 627 N N . VAL A 1 79 ? 67.403 -23.348 -99.657 1.00 72.88 79 VAL A N 1
ATOM 628 C CA . VAL A 1 79 ? 65.958 -23.606 -99.794 1.00 72.88 79 VAL A CA 1
ATOM 629 C C . VAL A 1 79 ? 65.458 -24.572 -98.715 1.00 72.88 79 VAL A C 1
ATOM 631 O O . VAL A 1 79 ? 64.406 -24.319 -98.125 1.00 72.88 79 VAL A O 1
ATOM 634 N N . ASN A 1 80 ? 66.215 -25.631 -98.417 1.00 75.75 80 ASN A N 1
ATOM 635 C CA . ASN A 1 80 ? 65.871 -26.583 -97.357 1.00 75.75 80 ASN A CA 1
ATOM 636 C C . ASN A 1 80 ? 65.919 -25.927 -95.965 1.00 75.75 80 ASN A C 1
ATOM 638 O O . ASN A 1 80 ? 65.007 -26.113 -95.163 1.00 75.75 80 ASN A O 1
ATOM 642 N N . GLU A 1 81 ? 66.929 -25.098 -95.698 1.00 76.19 81 GLU A N 1
ATOM 643 C CA . GLU A 1 81 ? 67.075 -24.348 -94.444 1.00 76.19 81 GLU A CA 1
ATOM 644 C C . GLU A 1 81 ? 65.911 -23.360 -94.226 1.00 76.19 81 GLU A C 1
ATOM 646 O O . GLU A 1 81 ? 65.309 -23.324 -93.153 1.00 76.19 81 GLU A O 1
ATOM 651 N N . ILE A 1 82 ? 65.484 -22.650 -95.279 1.00 76.38 82 ILE A N 1
ATOM 652 C CA . ILE A 1 82 ? 64.292 -21.785 -95.249 1.00 76.38 82 ILE A CA 1
ATOM 653 C C . ILE A 1 82 ? 62.993 -22.588 -95.039 1.00 76.38 82 ILE A C 1
ATOM 655 O O . ILE A 1 82 ? 62.048 -22.065 -94.445 1.00 76.38 82 ILE A O 1
ATOM 659 N N . GLN A 1 83 ? 62.906 -23.842 -95.501 1.00 78.94 83 GLN A N 1
ATOM 660 C CA . GLN A 1 83 ? 61.753 -24.705 -95.211 1.00 78.94 83 GLN A CA 1
ATOM 661 C C . GLN A 1 83 ? 61.728 -25.179 -93.752 1.00 78.94 83 GLN A C 1
ATOM 663 O O . GLN A 1 83 ? 60.662 -25.133 -93.138 1.00 78.94 83 GLN A O 1
ATOM 668 N N . VAL A 1 84 ? 62.875 -25.563 -93.179 1.00 81.12 84 VAL A N 1
ATOM 669 C CA . VAL A 1 84 ? 62.983 -25.936 -91.755 1.00 81.12 84 VAL A CA 1
ATOM 670 C C . VAL A 1 84 ? 62.603 -24.754 -90.862 1.00 81.12 84 VAL A C 1
ATOM 672 O O . VAL A 1 84 ? 61.687 -24.879 -90.053 1.00 81.12 84 VAL A O 1
ATOM 675 N N . LEU A 1 85 ? 63.194 -23.576 -91.088 1.00 82.25 85 LEU A N 1
ATOM 676 C CA . LEU A 1 85 ? 62.895 -22.367 -90.311 1.00 82.25 85 LEU A CA 1
ATOM 677 C C . LEU A 1 85 ? 61.420 -21.936 -90.413 1.00 82.25 85 LEU A C 1
ATOM 679 O O . LEU A 1 85 ? 60.874 -21.378 -89.464 1.00 82.25 85 LEU A O 1
ATOM 683 N N . LYS A 1 86 ? 60.739 -22.207 -91.537 1.00 81.00 86 LYS A N 1
ATOM 684 C CA . LYS A 1 86 ? 59.285 -21.991 -91.655 1.00 81.00 86 LYS A CA 1
ATOM 685 C C . LYS A 1 86 ? 58.479 -22.995 -90.835 1.00 81.00 86 LYS A C 1
ATOM 687 O O . LYS A 1 86 ? 57.553 -22.579 -90.145 1.00 81.00 86 LYS A O 1
ATOM 692 N N . ALA A 1 87 ? 58.838 -24.279 -90.877 1.00 81.69 87 ALA A N 1
ATOM 693 C CA . ALA A 1 87 ? 58.176 -25.310 -90.081 1.00 81.69 87 ALA A CA 1
ATOM 694 C C . ALA A 1 87 ? 58.321 -25.043 -88.570 1.00 81.69 87 ALA A C 1
ATOM 696 O O . ALA A 1 87 ? 57.334 -25.118 -87.843 1.00 81.69 87 ALA A O 1
ATOM 697 N N . GLU A 1 88 ? 59.511 -24.639 -88.116 1.00 84.19 88 GLU A N 1
ATOM 698 C CA . GLU A 1 88 ? 59.760 -24.224 -86.728 1.00 84.19 88 GLU A CA 1
ATOM 699 C C . GLU A 1 88 ? 58.944 -22.980 -86.342 1.00 84.19 88 GLU A C 1
ATOM 701 O O . GLU A 1 88 ? 58.331 -22.943 -85.276 1.00 84.19 88 GLU A O 1
ATOM 706 N N . ASN A 1 89 ? 58.865 -21.974 -87.219 1.00 81.94 89 ASN A N 1
ATOM 707 C CA . ASN A 1 89 ? 58.090 -20.755 -86.974 1.00 81.94 89 ASN A CA 1
ATOM 708 C C . ASN A 1 89 ? 56.574 -21.032 -86.889 1.00 81.94 89 ASN A C 1
ATOM 710 O O . ASN A 1 89 ? 55.883 -20.463 -86.044 1.00 81.94 89 ASN A O 1
ATOM 714 N N . ASP A 1 90 ? 56.044 -21.927 -87.728 1.00 84.50 90 ASP A N 1
ATOM 715 C CA . ASP A 1 90 ? 54.633 -22.327 -87.687 1.00 84.50 90 ASP A CA 1
ATOM 716 C C . ASP A 1 90 ? 54.319 -23.285 -86.521 1.00 84.50 90 ASP A C 1
ATOM 718 O O . ASP A 1 90 ? 53.226 -23.209 -85.951 1.00 84.50 90 ASP A O 1
ATOM 722 N N . GLN A 1 91 ? 55.282 -24.104 -86.078 1.00 87.19 91 GLN A N 1
ATOM 723 C CA . GLN A 1 91 ? 55.197 -24.826 -84.804 1.00 87.19 91 GLN A CA 1
ATOM 724 C C . GLN A 1 91 ? 55.115 -23.840 -83.627 1.00 87.19 91 GLN A C 1
ATOM 726 O O . GLN A 1 91 ? 54.158 -23.903 -82.855 1.00 87.19 91 GLN A O 1
ATOM 731 N N . GLN A 1 92 ? 56.033 -22.871 -83.538 1.00 85.69 92 GLN A N 1
ATOM 732 C CA . GLN A 1 92 ? 56.043 -21.848 -82.483 1.00 85.69 92 GLN A CA 1
ATOM 733 C C . GLN A 1 92 ? 54.748 -21.020 -82.446 1.00 85.69 92 GLN A C 1
ATOM 735 O O . GLN A 1 92 ? 54.250 -20.706 -81.366 1.00 85.69 92 GLN A O 1
ATOM 740 N N . LYS A 1 93 ? 54.136 -20.703 -83.599 1.00 84.69 93 LYS A N 1
ATOM 741 C CA . LYS A 1 93 ? 52.809 -20.051 -83.647 1.00 84.69 93 LYS A CA 1
ATOM 742 C C . LYS A 1 93 ? 51.702 -20.915 -83.046 1.00 84.69 93 LYS A C 1
ATOM 744 O O . LYS A 1 93 ? 50.801 -20.379 -82.403 1.00 84.69 93 LYS A O 1
ATOM 749 N N . ASN A 1 94 ? 51.733 -22.227 -83.268 1.00 84.75 94 ASN A N 1
ATOM 750 C CA . ASN A 1 94 ? 50.727 -23.142 -82.729 1.00 84.75 94 ASN A CA 1
ATOM 751 C C . ASN A 1 94 ? 50.946 -23.405 -81.232 1.00 84.75 94 ASN A C 1
ATOM 753 O O . ASN A 1 94 ? 49.979 -23.411 -80.475 1.00 84.75 94 ASN A O 1
ATOM 757 N N . GLU A 1 95 ? 52.196 -23.498 -80.778 1.00 86.75 95 GLU A N 1
ATOM 758 C CA . GLU A 1 95 ? 52.537 -23.508 -79.350 1.00 86.75 95 GLU A CA 1
ATOM 759 C C . GLU A 1 95 ? 52.075 -22.213 -78.660 1.00 86.75 95 GLU A C 1
ATOM 761 O O . GLU A 1 95 ? 51.391 -22.272 -77.640 1.00 86.75 95 GLU A O 1
ATOM 766 N N . LEU A 1 96 ? 52.325 -21.043 -79.261 1.00 84.38 96 LEU A N 1
ATOM 767 C CA . LEU A 1 96 ? 51.867 -19.747 -78.746 1.00 84.38 96 LEU A CA 1
ATOM 768 C C . LEU A 1 96 ? 50.332 -19.624 -78.708 1.00 84.38 96 LEU A C 1
ATOM 770 O O . LEU A 1 96 ? 49.794 -19.026 -77.776 1.00 84.38 96 LEU A O 1
ATOM 774 N N . ARG A 1 97 ? 49.611 -20.194 -79.686 1.00 87.06 97 ARG A N 1
ATOM 775 C CA . ARG A 1 97 ? 48.138 -20.291 -79.656 1.00 87.06 97 ARG A CA 1
ATOM 776 C C . ARG A 1 97 ? 47.660 -21.158 -78.493 1.00 87.06 97 ARG A C 1
ATOM 778 O O . ARG A 1 97 ? 46.798 -20.713 -77.742 1.00 87.06 97 ARG A O 1
ATOM 785 N N . ASN A 1 98 ? 48.247 -22.341 -78.317 1.00 87.88 98 ASN A N 1
ATOM 786 C CA . ASN A 1 98 ? 47.894 -23.252 -77.228 1.00 87.88 98 ASN A CA 1
ATOM 787 C C . ASN A 1 98 ? 48.160 -22.608 -75.859 1.00 87.88 98 ASN A C 1
ATOM 789 O O . ASN A 1 98 ? 47.290 -22.640 -74.995 1.00 87.88 98 ASN A O 1
ATOM 793 N N . VAL A 1 99 ? 49.312 -21.949 -75.678 1.00 86.94 99 VAL A N 1
ATOM 794 C CA . VAL A 1 99 ? 49.633 -21.203 -74.449 1.00 86.94 99 VAL A CA 1
ATOM 795 C C . VAL A 1 99 ? 48.622 -20.081 -74.201 1.00 86.94 99 VAL A C 1
ATOM 797 O O . VAL A 1 99 ? 48.111 -19.979 -73.091 1.00 86.94 99 VAL A O 1
ATOM 800 N N . LYS A 1 100 ? 48.263 -19.281 -75.217 1.00 86.50 100 LYS A N 1
ATOM 801 C CA . LYS A 1 100 ? 47.227 -18.241 -75.069 1.00 86.50 100 LYS A CA 1
ATOM 802 C C . LYS A 1 100 ? 45.864 -18.813 -74.677 1.00 86.50 100 LYS A C 1
ATOM 804 O O . LYS A 1 100 ? 45.182 -18.215 -73.855 1.00 86.50 100 LYS A O 1
ATOM 809 N N . GLN A 1 101 ? 45.471 -19.957 -75.235 1.00 87.25 101 GLN A N 1
ATOM 810 C CA . GLN A 1 101 ? 44.193 -20.584 -74.900 1.00 87.25 101 GLN A CA 1
ATOM 811 C C . GLN A 1 101 ? 44.190 -21.178 -73.481 1.00 87.25 101 GLN A C 1
ATOM 813 O O . GLN A 1 101 ? 43.185 -21.057 -72.789 1.00 87.25 101 GLN A O 1
ATOM 818 N N . ILE A 1 102 ? 45.320 -21.730 -73.020 1.00 88.75 102 ILE A N 1
ATOM 819 C CA . ILE A 1 102 ? 45.500 -22.178 -71.629 1.00 88.75 102 ILE A CA 1
ATOM 820 C C . ILE A 1 102 ? 45.437 -20.988 -70.658 1.00 88.75 102 ILE A C 1
ATOM 822 O O . ILE A 1 102 ? 44.750 -21.074 -69.642 1.00 88.75 102 ILE A O 1
ATOM 826 N N . VAL A 1 103 ? 46.102 -19.870 -70.977 1.00 85.50 103 VAL A N 1
ATOM 827 C CA . VAL A 1 103 ? 46.047 -18.639 -70.165 1.00 85.50 103 VAL A CA 1
ATOM 828 C C . VAL A 1 103 ? 44.609 -18.140 -70.031 1.00 85.50 103 VAL A C 1
ATOM 830 O O . VAL A 1 103 ? 44.166 -17.933 -68.908 1.00 85.50 103 VAL A O 1
ATOM 833 N N . LEU A 1 104 ? 43.854 -18.051 -71.132 1.00 88.25 104 LEU A N 1
ATOM 834 C CA . LEU A 1 104 ? 42.445 -17.638 -71.094 1.00 88.25 104 LEU A CA 1
ATOM 835 C C . LEU A 1 104 ? 41.583 -18.563 -70.220 1.00 88.25 104 LEU A C 1
ATOM 837 O O . LEU A 1 104 ? 40.824 -18.066 -69.395 1.00 88.25 104 LEU A O 1
ATOM 841 N N . SER A 1 105 ? 41.736 -19.891 -70.319 1.00 85.56 105 SER A N 1
ATOM 842 C CA . SER A 1 105 ? 40.993 -20.808 -69.436 1.00 85.56 105 SER A CA 1
ATOM 843 C C . SER A 1 105 ? 41.363 -20.650 -67.956 1.00 85.56 105 SER A C 1
ATOM 845 O O . SER A 1 105 ? 40.488 -20.735 -67.102 1.00 85.56 105 SER A O 1
ATOM 847 N N . VAL A 1 106 ? 42.630 -20.360 -67.638 1.00 88.00 106 VAL A N 1
ATOM 848 C CA . VAL A 1 106 ? 43.066 -20.108 -66.253 1.00 88.00 106 VAL A CA 1
ATOM 849 C C . VAL A 1 106 ? 42.555 -18.753 -65.746 1.00 88.00 106 VAL A C 1
ATOM 851 O O . VAL A 1 106 ? 42.181 -18.641 -64.581 1.00 88.00 106 VAL A O 1
ATOM 854 N N . GLU A 1 107 ? 42.485 -17.729 -66.598 1.00 84.06 107 GLU A N 1
ATOM 855 C CA . GLU A 1 107 ? 41.870 -16.437 -66.264 1.00 84.06 107 GLU A CA 1
ATOM 856 C C . GLU A 1 107 ? 40.359 -16.577 -66.006 1.00 84.06 107 GLU A C 1
ATOM 858 O O . GLU A 1 107 ? 39.849 -16.006 -65.040 1.00 84.06 107 GLU A O 1
ATOM 863 N N . GLU A 1 108 ? 39.648 -17.386 -66.799 1.00 88.19 108 GLU A N 1
ATOM 864 C CA . GLU A 1 108 ? 38.231 -17.710 -66.581 1.00 88.19 108 GLU A CA 1
ATOM 865 C C . GLU A 1 108 ? 38.010 -18.514 -65.286 1.00 88.19 108 GLU A C 1
ATOM 867 O O . GLU A 1 108 ? 37.154 -18.141 -64.479 1.00 88.19 108 GLU A O 1
ATOM 872 N N . GLU A 1 109 ? 38.819 -19.548 -65.023 1.00 87.69 109 GLU A N 1
ATOM 873 C CA . GLU A 1 109 ? 38.786 -20.312 -63.764 1.00 87.69 109 GLU A CA 1
ATOM 874 C C . GLU A 1 109 ? 39.054 -19.416 -62.544 1.00 87.69 109 GLU A C 1
ATOM 876 O O . GLU A 1 109 ? 38.303 -19.460 -61.566 1.00 87.69 109 GLU A O 1
ATOM 881 N N . LYS A 1 110 ? 40.067 -18.539 -62.595 1.00 87.44 110 LYS A N 1
ATOM 882 C CA . LYS A 1 110 ? 40.363 -17.617 -61.484 1.00 87.44 110 LYS A CA 1
ATOM 883 C C . LYS A 1 110 ? 39.323 -16.517 -61.316 1.00 87.44 110 LYS A C 1
ATOM 885 O O . LYS A 1 110 ? 39.066 -16.111 -60.183 1.00 87.44 110 LYS A O 1
ATOM 890 N N . LYS A 1 111 ? 38.656 -16.084 -62.387 1.00 87.69 111 LYS A N 1
ATOM 891 C CA . LYS A 1 111 ? 37.501 -15.181 -62.289 1.00 87.69 111 LYS A CA 1
ATOM 892 C C . LYS A 1 111 ? 36.296 -15.866 -61.631 1.00 87.69 111 LYS A C 1
ATOM 894 O O . LYS A 1 111 ? 35.615 -15.234 -60.825 1.00 87.69 111 LYS A O 1
ATOM 899 N N . ALA A 1 112 ? 36.065 -17.150 -61.910 1.00 87.44 112 ALA A N 1
ATOM 900 C CA . ALA A 1 112 ? 35.022 -17.941 -61.255 1.00 87.44 112 ALA A CA 1
ATOM 901 C C . ALA A 1 112 ? 35.328 -18.208 -59.767 1.00 87.44 112 ALA A C 1
ATOM 903 O O . ALA A 1 112 ? 34.444 -18.042 -58.926 1.00 87.44 112 ALA A O 1
ATOM 904 N N . GLU A 1 113 ? 36.579 -18.544 -59.420 1.00 88.38 113 GLU A N 1
ATOM 905 C CA . GLU A 1 113 ? 37.029 -18.651 -58.021 1.00 88.38 113 GLU A CA 1
ATOM 906 C C . GLU A 1 113 ? 36.829 -17.335 -57.254 1.00 88.38 113 GLU A C 1
ATOM 908 O O . GLU A 1 113 ? 36.293 -17.351 -56.147 1.00 88.38 113 GLU A O 1
ATOM 913 N N . LEU A 1 114 ? 37.211 -16.196 -57.847 1.00 86.75 114 LEU A N 1
ATOM 914 C CA . LEU A 1 114 ? 37.046 -14.875 -57.233 1.00 86.75 114 LEU A CA 1
ATOM 915 C C . LEU A 1 114 ? 35.574 -14.491 -57.032 1.00 86.75 114 LEU A C 1
ATOM 917 O O . LEU A 1 114 ? 35.253 -13.932 -55.987 1.00 86.75 114 LEU A O 1
ATOM 921 N N . SER A 1 115 ? 34.682 -14.816 -57.978 1.00 87.00 115 SER A N 1
ATOM 922 C CA . SER A 1 115 ? 33.236 -14.601 -57.800 1.00 87.00 115 SER A CA 1
ATOM 923 C C . SER A 1 115 ? 32.715 -15.405 -56.611 1.00 87.00 115 SER A C 1
ATOM 925 O O . SER A 1 115 ? 32.182 -14.829 -55.672 1.00 87.00 115 SER A O 1
ATOM 927 N N . ASN A 1 116 ? 32.971 -16.716 -56.592 1.00 90.94 116 ASN A N 1
ATOM 928 C CA . ASN A 1 116 ? 32.521 -17.610 -55.523 1.00 90.94 116 ASN A CA 1
ATOM 929 C C . ASN A 1 116 ? 33.059 -17.183 -54.140 1.00 90.94 116 ASN A C 1
ATOM 931 O O . ASN A 1 116 ? 32.336 -17.219 -53.147 1.00 90.94 116 ASN A O 1
ATOM 935 N N . LEU A 1 117 ? 34.313 -16.721 -54.067 1.00 89.69 117 LEU A N 1
ATOM 936 C CA . LEU A 1 117 ? 34.900 -16.203 -52.829 1.00 89.69 117 LEU A CA 1
ATOM 937 C C . LEU A 1 117 ? 34.266 -14.869 -52.389 1.00 89.69 117 LEU A C 1
ATOM 939 O O . LEU A 1 117 ? 34.082 -14.645 -51.194 1.00 89.69 117 LEU A O 1
ATOM 943 N N . ASN A 1 118 ? 33.908 -13.996 -53.335 1.00 87.12 118 ASN A N 1
ATOM 944 C CA . ASN A 1 118 ? 33.183 -12.754 -53.064 1.00 87.12 118 ASN A CA 1
ATOM 945 C C . ASN A 1 118 ? 31.743 -13.021 -52.590 1.00 87.12 118 ASN A C 1
ATOM 947 O O . ASN A 1 118 ? 31.274 -12.374 -51.656 1.00 87.12 118 ASN A O 1
ATOM 951 N N . ASP A 1 119 ? 31.067 -14.004 -53.183 1.00 90.00 119 ASP A N 1
ATOM 952 C CA . ASP A 1 119 ? 29.710 -14.407 -52.808 1.00 90.00 119 ASP A CA 1
ATOM 953 C C . ASP A 1 119 ? 29.692 -15.009 -51.388 1.00 90.00 119 ASP A C 1
ATOM 955 O O . ASP A 1 119 ? 28.893 -14.594 -50.548 1.00 90.00 119 ASP A O 1
ATOM 959 N N . GLN A 1 120 ? 30.658 -15.880 -51.062 1.00 90.31 120 GLN A N 1
ATOM 960 C CA . GLN A 1 120 ? 30.869 -16.398 -49.699 1.00 90.31 120 GLN A CA 1
ATOM 961 C C . GLN A 1 120 ? 31.216 -15.291 -48.688 1.00 90.31 120 GLN A C 1
ATOM 963 O O . GLN A 1 120 ? 30.753 -15.326 -47.547 1.00 90.31 120 GLN A O 1
ATOM 968 N N . LEU A 1 121 ? 32.009 -14.289 -49.086 1.00 89.44 121 LEU A N 1
ATOM 969 C CA . LEU A 1 121 ? 32.320 -13.135 -48.238 1.00 89.44 121 LEU A CA 1
ATOM 970 C C . LEU A 1 121 ? 31.073 -12.272 -47.979 1.00 89.44 121 LEU A C 1
ATOM 972 O O . LEU A 1 121 ? 30.876 -11.810 -46.856 1.00 89.44 121 LEU A O 1
ATOM 976 N N . SER A 1 122 ? 30.219 -12.090 -48.989 1.00 87.75 122 SER A N 1
ATOM 977 C CA . SER A 1 122 ? 28.932 -11.398 -48.869 1.00 87.75 122 SER A CA 1
ATOM 978 C C . SER A 1 122 ? 27.989 -12.129 -47.906 1.00 87.75 122 SER A C 1
ATOM 980 O O . SER A 1 122 ? 27.432 -11.514 -46.992 1.00 87.75 122 SER A O 1
ATOM 982 N N . GLU A 1 123 ? 27.882 -13.457 -48.025 1.00 90.81 123 GLU A N 1
ATOM 983 C CA . GLU A 1 123 ? 27.086 -14.280 -47.108 1.00 90.81 123 GLU A CA 1
ATOM 984 C C . GLU A 1 123 ? 27.620 -14.200 -45.667 1.00 90.81 123 GLU A C 1
ATOM 986 O O . GLU A 1 123 ? 26.855 -13.942 -44.737 1.00 90.81 123 GLU A O 1
ATOM 991 N N . ALA A 1 124 ? 28.938 -14.313 -45.469 1.00 85.94 124 ALA A N 1
ATOM 992 C CA . ALA A 1 124 ? 29.564 -14.184 -44.152 1.00 85.94 124 ALA A CA 1
ATOM 993 C C . ALA A 1 124 ? 29.365 -12.786 -43.526 1.00 85.94 124 ALA A C 1
ATOM 995 O O . ALA A 1 124 ? 29.185 -12.667 -42.311 1.00 85.94 124 ALA A O 1
ATOM 996 N N . LEU A 1 125 ? 29.356 -11.720 -44.335 1.00 86.31 125 LEU A N 1
ATOM 997 C CA . LEU A 1 125 ? 29.031 -10.363 -43.880 1.00 86.31 125 LEU A CA 1
ATOM 998 C C . LEU A 1 125 ? 27.547 -10.220 -43.504 1.00 86.31 125 LEU A C 1
ATOM 1000 O O . LEU A 1 125 ? 27.240 -9.559 -42.510 1.00 86.31 125 LEU A O 1
ATOM 1004 N N . SER A 1 126 ? 26.639 -10.874 -44.235 1.00 88.50 126 SER A N 1
ATOM 1005 C CA . SER A 1 126 ? 25.209 -10.928 -43.904 1.00 88.50 126 SER A CA 1
ATOM 1006 C C . SER A 1 126 ? 24.959 -11.674 -42.586 1.00 88.50 126 SER A C 1
ATOM 1008 O O . SER A 1 126 ? 24.340 -11.125 -41.673 1.00 88.50 126 SER A O 1
ATOM 1010 N N . GLN A 1 127 ? 25.542 -12.868 -42.423 1.00 90.31 127 GLN A N 1
ATOM 1011 C CA . GLN A 1 127 ? 25.477 -13.650 -41.181 1.00 90.31 127 GLN A CA 1
ATOM 1012 C C . GLN A 1 127 ? 26.067 -12.875 -39.990 1.00 90.31 127 GLN A C 1
ATOM 1014 O O . GLN A 1 127 ? 25.477 -12.854 -38.910 1.00 90.31 127 GLN A O 1
ATOM 1019 N N . LYS A 1 128 ? 27.185 -12.160 -40.186 1.00 87.81 128 LYS A N 1
ATOM 1020 C CA . LYS A 1 128 ? 27.751 -11.260 -39.169 1.00 87.81 128 LYS A CA 1
ATOM 1021 C C . LYS A 1 128 ? 26.790 -10.124 -38.797 1.00 87.81 128 LYS A C 1
ATOM 1023 O O . LYS A 1 128 ? 26.705 -9.785 -37.620 1.00 87.81 128 LYS A O 1
ATOM 1028 N N . SER A 1 129 ? 26.084 -9.537 -39.766 1.00 87.12 129 SER A N 1
ATOM 1029 C CA . SER A 1 129 ? 25.095 -8.484 -39.502 1.00 87.12 129 SER A CA 1
ATOM 1030 C C . SER A 1 129 ? 23.939 -9.003 -38.647 1.00 87.12 129 SER A C 1
ATOM 1032 O O . SER A 1 129 ? 23.583 -8.354 -37.667 1.00 87.12 129 SER A O 1
ATOM 1034 N N . LEU A 1 130 ? 23.404 -10.185 -38.974 1.00 88.62 130 LEU A N 1
ATOM 1035 C CA . LEU A 1 130 ? 22.329 -10.833 -38.214 1.00 88.62 130 LEU A CA 1
ATOM 1036 C C . LEU A 1 130 ? 22.767 -11.149 -36.778 1.00 88.62 130 LEU A C 1
ATOM 1038 O O . LEU A 1 130 ? 22.115 -10.713 -35.836 1.00 88.62 130 LEU A O 1
ATOM 1042 N N . LEU A 1 131 ? 23.927 -11.791 -36.597 1.00 88.62 131 LEU A N 1
ATOM 1043 C CA . LEU A 1 131 ? 24.487 -12.066 -35.266 1.00 88.62 131 LEU A CA 1
ATOM 1044 C C . LEU A 1 131 ? 24.736 -10.783 -34.454 1.00 88.62 131 LEU A C 1
ATOM 1046 O O . LEU A 1 131 ? 24.581 -10.779 -33.235 1.00 88.62 131 LEU A O 1
ATOM 1050 N N . GLN A 1 132 ? 25.117 -9.680 -35.104 1.00 87.69 132 GLN A N 1
ATOM 1051 C CA . GLN A 1 132 ? 25.321 -8.393 -34.437 1.00 87.69 132 GLN A CA 1
ATOM 1052 C C . GLN A 1 132 ? 23.990 -7.724 -34.037 1.00 87.69 132 GLN A C 1
ATOM 1054 O O . GLN A 1 132 ? 23.936 -7.056 -33.001 1.00 87.69 132 GLN A O 1
ATOM 1059 N N . GLU A 1 133 ? 22.916 -7.934 -34.802 1.00 88.94 133 GLU A N 1
ATOM 1060 C CA . GLU A 1 133 ? 21.554 -7.506 -34.459 1.00 88.94 133 GLU A CA 1
ATOM 1061 C C . GLU A 1 133 ? 20.981 -8.353 -33.305 1.00 88.94 133 GLU A C 1
ATOM 1063 O O . GLU A 1 133 ? 20.552 -7.790 -32.295 1.00 88.94 133 GLU A O 1
ATOM 1068 N N . GLU A 1 134 ? 21.107 -9.683 -33.365 1.00 90.62 134 GLU A N 1
ATOM 1069 C CA . GLU A 1 134 ? 20.746 -10.615 -32.284 1.00 90.62 134 GLU A CA 1
ATOM 1070 C C . GLU A 1 134 ? 21.457 -10.264 -30.967 1.00 90.62 134 GLU A C 1
ATOM 1072 O O . GLU A 1 134 ? 20.801 -10.081 -29.939 1.00 90.62 134 GLU A O 1
ATOM 1077 N N . LEU A 1 135 ? 22.779 -10.057 -30.991 1.00 86.50 135 LEU A N 1
ATOM 1078 C CA . LEU A 1 135 ? 23.554 -9.670 -29.804 1.00 86.50 135 LEU A CA 1
ATOM 1079 C C . LEU A 1 135 ? 23.107 -8.295 -29.265 1.00 86.50 135 LEU A C 1
ATOM 1081 O O . LEU A 1 135 ? 23.050 -8.096 -28.050 1.00 86.50 135 LEU A O 1
ATOM 1085 N N . SER A 1 136 ? 22.709 -7.360 -30.138 1.00 86.50 136 SER A N 1
ATOM 1086 C CA . SER A 1 136 ? 22.159 -6.065 -29.711 1.00 86.50 136 SER A CA 1
ATOM 1087 C C . SER A 1 136 ? 20.790 -6.195 -29.025 1.00 86.50 136 SER A C 1
ATOM 1089 O O . SER A 1 136 ? 20.571 -5.569 -27.986 1.00 86.50 136 SER A O 1
ATOM 1091 N N . THR A 1 137 ? 19.901 -7.052 -29.540 1.00 88.44 137 THR A N 1
ATOM 1092 C CA . THR A 1 137 ? 18.573 -7.294 -28.948 1.00 88.44 137 THR A CA 1
ATOM 1093 C C . THR A 1 137 ? 18.657 -8.075 -27.638 1.00 88.44 137 THR A C 1
ATOM 1095 O O . THR A 1 137 ? 18.003 -7.698 -26.668 1.00 88.44 137 THR A O 1
ATOM 1098 N N . LEU A 1 138 ? 19.536 -9.081 -27.550 1.00 90.19 138 LEU A N 1
ATOM 1099 C CA . LEU A 1 138 ? 19.810 -9.809 -26.310 1.00 90.19 138 LEU A CA 1
ATOM 1100 C C . LEU A 1 138 ? 20.376 -8.873 -25.232 1.00 90.19 138 LEU A C 1
ATOM 1102 O O . LEU A 1 138 ? 19.916 -8.897 -24.090 1.00 90.19 138 LEU A O 1
ATOM 1106 N N . LYS A 1 139 ? 21.319 -7.991 -25.595 1.00 89.50 139 LYS A N 1
ATOM 1107 C CA . LYS A 1 139 ? 21.861 -6.978 -24.676 1.00 89.50 139 LYS A CA 1
ATOM 1108 C C . LYS A 1 139 ? 20.781 -6.009 -24.193 1.00 89.50 139 LYS A C 1
ATOM 1110 O O . LYS A 1 139 ? 20.746 -5.702 -23.005 1.00 89.50 139 LYS A O 1
ATOM 1115 N N . LEU A 1 140 ? 19.882 -5.569 -25.079 1.00 89.31 140 LEU A N 1
ATOM 1116 C CA . LEU A 1 140 ? 18.743 -4.729 -24.703 1.00 89.31 140 LEU A CA 1
ATOM 1117 C C . LEU A 1 140 ? 17.807 -5.460 -23.722 1.00 89.31 140 LEU A C 1
ATOM 1119 O O . LEU A 1 140 ? 17.403 -4.866 -22.725 1.00 89.31 140 LEU A O 1
ATOM 1123 N N . SER A 1 141 ? 17.528 -6.749 -23.953 1.00 87.38 141 SER A N 1
ATOM 1124 C CA . SER A 1 141 ? 16.730 -7.587 -23.044 1.00 87.38 141 SER A CA 1
ATOM 1125 C C . SER A 1 141 ? 17.356 -7.642 -21.648 1.00 87.38 141 SER A C 1
ATOM 1127 O O . SER A 1 141 ? 16.705 -7.272 -20.669 1.00 87.38 141 SER A O 1
ATOM 1129 N N . MET A 1 142 ? 18.648 -7.979 -21.554 1.00 87.00 142 MET A N 1
ATOM 1130 C CA . MET A 1 142 ? 19.377 -8.028 -20.278 1.00 87.00 142 MET A CA 1
ATOM 1131 C C . MET A 1 142 ? 19.431 -6.664 -19.568 1.00 87.00 142 MET A C 1
ATOM 1133 O O . MET A 1 142 ? 19.332 -6.602 -18.343 1.00 87.00 142 MET A O 1
ATOM 1137 N N . GLU A 1 143 ? 19.551 -5.556 -20.308 1.00 88.19 143 GLU A N 1
ATOM 1138 C CA . GLU A 1 143 ? 19.472 -4.205 -19.735 1.00 88.19 143 GLU A CA 1
ATOM 1139 C C . GLU A 1 143 ? 18.067 -3.884 -19.197 1.00 88.19 143 GLU A C 1
ATOM 1141 O O . GLU A 1 143 ? 17.949 -3.269 -18.133 1.00 88.19 143 GLU A O 1
ATOM 1146 N N . THR A 1 144 ? 16.997 -4.340 -19.861 1.00 88.62 144 THR A N 1
ATOM 1147 C CA . THR A 1 144 ? 15.624 -4.179 -19.349 1.00 88.62 144 THR A CA 1
ATOM 1148 C C . THR A 1 144 ? 15.320 -5.064 -18.139 1.00 88.62 144 THR A C 1
ATOM 1150 O O . THR A 1 144 ? 14.672 -4.594 -17.203 1.00 88.62 144 THR A O 1
ATOM 1153 N N . GLU A 1 145 ? 15.837 -6.294 -18.091 1.00 88.38 145 GLU A N 1
ATOM 1154 C CA . GLU A 1 145 ? 15.719 -7.185 -16.928 1.00 88.38 145 GLU A CA 1
ATOM 1155 C C . GLU A 1 145 ? 16.491 -6.633 -15.724 1.00 88.38 145 GLU A C 1
ATOM 1157 O O . GLU A 1 145 ? 15.941 -6.545 -14.626 1.00 88.38 145 GLU A O 1
ATOM 1162 N N . LEU A 1 146 ? 17.725 -6.152 -15.919 1.00 86.69 146 LEU A N 1
ATOM 1163 C CA . LEU A 1 146 ? 18.487 -5.474 -14.865 1.00 86.69 146 LEU A CA 1
ATOM 1164 C C . LEU A 1 146 ? 17.759 -4.230 -14.336 1.00 86.69 146 LEU A C 1
ATOM 1166 O O . LEU A 1 146 ? 17.742 -4.006 -13.125 1.00 86.69 146 LEU A O 1
ATOM 1170 N N . ALA A 1 147 ? 17.119 -3.444 -15.206 1.00 86.31 147 ALA A N 1
ATOM 1171 C CA . ALA A 1 147 ? 16.299 -2.308 -14.786 1.00 86.31 147 ALA A CA 1
ATOM 1172 C C . ALA A 1 147 ? 15.039 -2.743 -14.007 1.00 86.31 147 ALA A C 1
ATOM 1174 O O . ALA A 1 147 ? 14.646 -2.066 -13.051 1.00 86.31 147 ALA A O 1
ATOM 1175 N N . ALA A 1 148 ? 14.426 -3.877 -14.364 1.00 86.06 148 ALA A N 1
ATOM 1176 C CA . ALA A 1 148 ? 13.302 -4.456 -13.631 1.00 86.06 148 ALA A CA 1
ATOM 1177 C C . ALA A 1 148 ? 13.725 -4.943 -12.233 1.00 86.06 148 ALA A C 1
ATOM 1179 O O . ALA A 1 148 ? 13.125 -4.518 -11.244 1.00 86.06 148 ALA A O 1
ATOM 1180 N N . TYR A 1 149 ? 14.808 -5.721 -12.126 1.00 87.69 149 TYR A N 1
ATOM 1181 C CA . TYR A 1 149 ? 15.361 -6.169 -10.842 1.00 87.69 149 TYR A CA 1
ATOM 1182 C C . TYR A 1 149 ? 15.803 -5.001 -9.947 1.00 87.69 149 TYR A C 1
ATOM 1184 O O . TYR A 1 149 ? 15.564 -5.024 -8.740 1.00 87.69 149 TYR A O 1
ATOM 1192 N N . GLN A 1 150 ? 16.402 -3.943 -10.508 1.00 86.38 150 GLN A N 1
ATOM 1193 C CA . GLN A 1 150 ? 16.742 -2.734 -9.744 1.00 86.38 150 GLN A CA 1
ATOM 1194 C C . GLN A 1 150 ? 15.494 -2.021 -9.206 1.00 86.38 150 GLN A C 1
ATOM 1196 O O . GLN A 1 150 ? 15.494 -1.563 -8.062 1.00 86.38 150 GLN A O 1
ATOM 1201 N N . LYS A 1 151 ? 14.415 -1.954 -9.997 1.00 87.62 151 LYS A N 1
ATOM 1202 C CA . LYS A 1 151 ? 13.131 -1.383 -9.572 1.00 87.62 151 LYS A CA 1
ATOM 1203 C C . LYS A 1 151 ? 12.464 -2.223 -8.479 1.00 87.62 151 LYS A C 1
ATOM 1205 O O . LYS A 1 151 ? 11.968 -1.652 -7.511 1.00 87.62 151 LYS A O 1
ATOM 1210 N N . GLU A 1 152 ? 12.462 -3.548 -8.608 1.00 89.19 152 GLU A N 1
ATOM 1211 C CA . GLU A 1 152 ? 11.913 -4.452 -7.591 1.00 89.19 152 GLU A CA 1
ATOM 1212 C C . GLU A 1 152 ? 12.714 -4.376 -6.286 1.00 89.19 152 GLU A C 1
ATOM 1214 O O . GLU A 1 152 ? 12.129 -4.196 -5.218 1.00 89.19 152 GLU A O 1
ATOM 1219 N N . LYS A 1 153 ? 14.052 -4.389 -6.366 1.00 88.75 153 LYS A N 1
ATOM 1220 C CA . LYS A 1 153 ? 14.933 -4.178 -5.211 1.00 88.75 153 LYS A CA 1
ATOM 1221 C C . LYS A 1 153 ? 14.612 -2.866 -4.488 1.00 88.75 153 LYS A C 1
ATOM 1223 O O . LYS A 1 153 ? 14.446 -2.883 -3.273 1.00 88.75 153 LYS A O 1
ATOM 1228 N N . LEU A 1 154 ? 14.444 -1.761 -5.220 1.00 88.50 154 LEU A N 1
ATOM 1229 C CA . LEU A 1 154 ? 14.078 -0.468 -4.630 1.00 88.50 154 LEU A CA 1
ATOM 1230 C C . LEU A 1 154 ? 12.694 -0.507 -3.951 1.00 88.50 154 LEU A C 1
ATOM 1232 O O . LEU A 1 154 ? 12.505 0.090 -2.895 1.00 88.50 154 LEU A O 1
ATOM 1236 N N . GLN A 1 155 ? 11.725 -1.232 -4.523 1.00 85.94 155 GLN A N 1
ATOM 1237 C CA . GLN A 1 155 ? 10.404 -1.428 -3.910 1.00 85.94 155 GLN A CA 1
ATOM 1238 C C . GLN A 1 155 ? 10.450 -2.306 -2.650 1.00 85.94 155 GLN A C 1
ATOM 1240 O O . GLN A 1 155 ? 9.650 -2.094 -1.740 1.00 85.94 155 GLN A O 1
ATOM 1245 N N . LEU A 1 156 ? 11.365 -3.275 -2.576 1.00 86.88 156 LEU A N 1
ATOM 1246 C CA . LEU A 1 156 ? 11.598 -4.077 -1.372 1.00 86.88 156 LEU A CA 1
ATOM 1247 C C . LEU A 1 156 ? 12.331 -3.271 -0.288 1.00 86.88 156 LEU A C 1
ATOM 1249 O O . LEU A 1 156 ? 11.969 -3.373 0.880 1.00 86.88 156 LEU A O 1
ATOM 1253 N N . GLU A 1 157 ? 13.294 -2.426 -0.665 1.00 87.75 157 GLU A N 1
ATOM 1254 C CA . GLU A 1 157 ? 13.993 -1.514 0.253 1.00 87.75 157 GLU A CA 1
ATOM 1255 C C . GLU A 1 157 ? 13.044 -0.457 0.847 1.00 87.75 157 GLU A C 1
ATOM 1257 O O . GLU A 1 157 ? 13.088 -0.214 2.052 1.00 87.75 157 GLU A O 1
ATOM 1262 N N . LEU A 1 158 ? 12.123 0.098 0.048 1.00 87.12 158 LEU A N 1
ATOM 1263 C CA . LEU A 1 158 ? 11.057 0.982 0.542 1.00 87.12 158 LEU A CA 1
ATOM 1264 C C . LEU A 1 158 ? 10.124 0.261 1.527 1.00 87.12 158 LEU A C 1
ATOM 1266 O O . LEU A 1 158 ? 9.962 0.721 2.653 1.00 87.12 158 LEU A O 1
ATOM 1270 N N . LYS A 1 159 ? 9.601 -0.920 1.166 1.00 87.62 159 LYS A N 1
ATOM 1271 C CA . LYS A 1 159 ? 8.741 -1.718 2.062 1.00 87.62 159 LYS A CA 1
ATOM 1272 C C . LYS A 1 159 ? 9.436 -2.109 3.370 1.00 87.62 159 LYS A C 1
ATOM 1274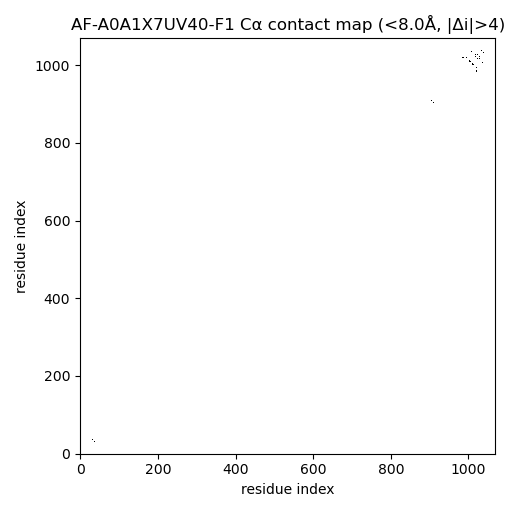 O O . LYS A 1 159 ? 8.777 -2.208 4.400 1.00 87.62 159 LYS A O 1
ATOM 1279 N N . ALA A 1 160 ? 10.749 -2.343 3.346 1.00 83.81 160 ALA A N 1
ATOM 1280 C CA . ALA A 1 160 ? 11.524 -2.599 4.557 1.00 83.81 160 ALA A CA 1
ATOM 1281 C C . ALA A 1 160 ? 11.598 -1.353 5.460 1.00 83.81 160 ALA A C 1
ATOM 1283 O O . ALA A 1 160 ? 11.426 -1.476 6.671 1.00 83.81 160 ALA A O 1
ATOM 1284 N N . ALA A 1 161 ? 11.778 -0.160 4.882 1.00 87.31 161 ALA A N 1
ATOM 1285 C CA . ALA A 1 161 ? 11.747 1.102 5.621 1.00 87.31 161 ALA A CA 1
ATOM 1286 C C . ALA A 1 161 ? 10.350 1.416 6.199 1.00 87.31 161 ALA A C 1
ATOM 1288 O O . ALA A 1 161 ? 10.253 1.834 7.354 1.00 87.31 161 ALA A O 1
ATOM 1289 N N . ASP A 1 162 ? 9.277 1.147 5.448 1.00 87.25 162 ASP A N 1
ATOM 1290 C CA . ASP A 1 162 ? 7.891 1.285 5.923 1.00 87.25 162 ASP A CA 1
ATOM 1291 C C . ASP A 1 162 ? 7.619 0.361 7.124 1.00 87.25 162 ASP A C 1
ATOM 1293 O O . ASP A 1 162 ? 7.078 0.792 8.145 1.00 87.25 162 ASP A O 1
ATOM 1297 N N . LEU A 1 163 ? 8.054 -0.904 7.040 1.00 86.81 163 LEU A N 1
ATOM 1298 C CA . LEU A 1 163 ? 7.948 -1.870 8.138 1.00 86.81 163 LEU A CA 1
ATOM 1299 C C . LEU A 1 163 ? 8.794 -1.462 9.352 1.00 86.81 163 LEU A C 1
ATOM 1301 O O . LEU A 1 163 ? 8.322 -1.578 10.480 1.00 86.81 163 LEU A O 1
ATOM 1305 N N . GLU A 1 164 ? 10.004 -0.934 9.155 1.00 87.19 164 GLU A N 1
ATOM 1306 C CA . GLU A 1 164 ? 10.799 -0.358 10.246 1.00 87.19 164 GLU A CA 1
ATOM 1307 C C . GLU A 1 164 ? 10.111 0.842 10.915 1.00 87.19 164 GLU A C 1
ATOM 1309 O O . GLU A 1 164 ? 10.246 1.020 12.127 1.00 87.19 164 GLU A O 1
ATOM 1314 N N . SER A 1 165 ? 9.390 1.671 10.153 1.00 87.06 165 SER A N 1
ATOM 1315 C CA . SER A 1 165 ? 8.622 2.796 10.699 1.00 87.06 165 SER A CA 1
ATOM 1316 C C . SER A 1 165 ? 7.442 2.301 11.537 1.00 87.06 165 SER A C 1
ATOM 1318 O O . SER A 1 165 ? 7.289 2.726 12.681 1.00 87.06 165 SER A O 1
ATOM 1320 N N . LEU A 1 166 ? 6.668 1.343 11.016 1.00 87.19 166 LEU A N 1
ATOM 1321 C CA . LEU A 1 166 ? 5.549 0.715 11.728 1.00 87.19 166 LEU A CA 1
ATOM 1322 C C . LEU A 1 166 ? 6.000 -0.023 12.999 1.00 87.19 166 LEU A C 1
ATOM 1324 O O . LEU A 1 166 ? 5.298 0.005 14.007 1.00 87.19 166 LEU A O 1
ATOM 1328 N N . ILE A 1 167 ? 7.185 -0.643 12.991 1.00 87.19 167 ILE A N 1
ATOM 1329 C CA . ILE A 1 167 ? 7.774 -1.250 14.194 1.00 87.19 167 ILE A CA 1
ATOM 1330 C C . ILE A 1 167 ? 8.099 -0.174 15.239 1.00 87.19 167 ILE A C 1
ATOM 1332 O O . ILE A 1 167 ? 7.728 -0.340 16.397 1.00 87.19 167 ILE A O 1
ATOM 1336 N N . LYS A 1 168 ? 8.720 0.949 14.852 1.00 87.38 168 LYS A N 1
ATOM 1337 C CA . LYS A 1 168 ? 9.048 2.058 15.775 1.00 87.38 168 LYS A CA 1
ATOM 1338 C C . LYS A 1 168 ? 7.792 2.731 16.346 1.00 87.38 168 LYS A C 1
ATOM 1340 O O . LYS A 1 168 ? 7.762 3.074 17.526 1.00 87.38 168 LYS A O 1
ATOM 1345 N N . GLU A 1 169 ? 6.739 2.871 15.546 1.00 86.81 169 GLU A N 1
ATOM 1346 C CA . GLU A 1 169 ? 5.429 3.373 15.986 1.00 86.81 169 GLU A CA 1
ATOM 1347 C C . GLU A 1 169 ? 4.725 2.383 16.935 1.00 86.81 169 GLU A C 1
ATOM 1349 O O . GLU A 1 169 ? 4.201 2.777 17.981 1.00 86.81 169 GLU A O 1
ATOM 1354 N N . GLY A 1 170 ? 4.811 1.080 16.647 1.00 84.69 170 GLY A N 1
ATOM 1355 C CA . GLY A 1 170 ? 4.383 0.003 17.544 1.00 84.69 170 GLY A CA 1
ATOM 1356 C C . GLY A 1 170 ? 5.166 -0.047 18.863 1.00 84.69 170 GLY A C 1
ATOM 1357 O O . GLY A 1 170 ? 4.597 -0.345 19.912 1.00 84.69 170 GLY A O 1
ATOM 1358 N N . GLU A 1 171 ? 6.459 0.282 18.851 1.00 86.25 171 GLU A N 1
ATOM 1359 C CA . GLU A 1 171 ? 7.279 0.392 20.063 1.00 86.25 171 GLU A CA 1
ATOM 1360 C C . GLU A 1 171 ? 6.952 1.649 20.885 1.00 86.25 171 GLU A C 1
ATOM 1362 O O . GLU A 1 171 ? 6.896 1.549 22.114 1.00 86.25 171 GLU A O 1
ATOM 1367 N N . SER A 1 172 ? 6.663 2.792 20.245 1.00 84.62 172 SER A N 1
ATOM 1368 C CA . SER A 1 172 ? 6.189 3.997 20.948 1.00 84.62 172 SER A CA 1
ATOM 1369 C C . SER A 1 172 ? 4.833 3.749 21.597 1.00 84.62 172 SER A C 1
ATOM 1371 O O . SER A 1 172 ? 4.723 3.814 22.815 1.00 84.62 172 SER A O 1
ATOM 1373 N N . THR A 1 173 ? 3.823 3.351 20.821 1.00 86.50 173 THR A N 1
ATOM 1374 C CA . THR A 1 173 ? 2.469 3.091 21.343 1.00 86.50 173 THR A CA 1
ATOM 1375 C C . THR A 1 173 ? 2.467 2.040 22.457 1.00 86.50 173 THR A C 1
ATOM 1377 O O . THR A 1 173 ? 1.777 2.205 23.461 1.00 86.50 173 THR A O 1
ATOM 1380 N N . LYS A 1 174 ? 3.309 1.001 22.363 1.00 87.12 174 LYS A N 1
ATOM 1381 C CA . LYS A 1 174 ? 3.538 0.038 23.451 1.00 87.12 174 LYS A CA 1
ATOM 1382 C C . LYS A 1 174 ? 4.175 0.666 24.696 1.00 87.12 174 LYS A C 1
ATOM 1384 O O . LYS A 1 174 ? 3.796 0.291 25.804 1.00 87.12 174 LYS A O 1
ATOM 1389 N N . LYS A 1 175 ? 5.151 1.568 24.549 1.00 87.88 175 LYS A N 1
ATOM 1390 C CA . LYS A 1 175 ? 5.745 2.306 25.678 1.00 87.88 175 LYS A CA 1
ATOM 1391 C C . LYS A 1 175 ? 4.694 3.195 26.342 1.00 87.88 175 LYS A C 1
ATOM 1393 O O . LYS A 1 175 ? 4.584 3.180 27.563 1.00 87.88 175 LYS A O 1
ATOM 1398 N N . ASP A 1 176 ? 3.921 3.923 25.550 1.00 87.81 176 ASP A N 1
ATOM 1399 C CA . ASP A 1 176 ? 2.941 4.887 26.042 1.00 87.81 176 ASP A CA 1
ATOM 1400 C C . ASP A 1 176 ? 1.797 4.157 26.778 1.00 87.81 176 ASP A C 1
ATOM 1402 O O . ASP A 1 176 ? 1.484 4.499 27.916 1.00 87.81 176 ASP A O 1
ATOM 1406 N N . LEU A 1 177 ? 1.315 3.025 26.243 1.00 87.44 177 LEU A N 1
ATOM 1407 C CA . LEU A 1 177 ? 0.386 2.120 26.941 1.00 87.44 177 LEU A CA 1
ATOM 1408 C C . LEU A 1 177 ? 0.962 1.514 28.237 1.00 87.44 177 LEU A C 1
ATOM 1410 O O . LEU A 1 177 ? 0.213 1.264 29.181 1.00 87.44 177 LEU A O 1
ATOM 1414 N N . LEU A 1 178 ? 2.273 1.257 28.317 1.00 87.62 178 LEU A N 1
ATOM 1415 C CA . LEU A 1 178 ? 2.916 0.798 29.558 1.00 87.62 178 LEU A CA 1
ATOM 1416 C C . LEU A 1 178 ? 3.004 1.916 30.610 1.00 87.62 178 LEU A C 1
ATOM 1418 O O . LEU A 1 178 ? 2.915 1.630 31.805 1.00 87.62 178 LEU A O 1
ATOM 1422 N N . GLU A 1 179 ? 3.155 3.167 30.179 1.00 89.31 179 GLU A N 1
ATOM 1423 C CA . GLU A 1 179 ? 3.183 4.352 31.041 1.00 89.31 179 GLU A CA 1
ATOM 1424 C C . GLU A 1 179 ? 1.768 4.685 31.560 1.00 89.31 179 GLU A C 1
ATOM 1426 O O . GLU A 1 179 ? 1.584 4.882 32.766 1.00 89.31 179 GLU A O 1
ATOM 1431 N N . ASP A 1 180 ? 0.746 4.572 30.704 1.00 87.06 180 ASP A N 1
ATOM 1432 C CA . ASP A 1 180 ? -0.671 4.623 31.088 1.00 87.06 180 ASP A CA 1
ATOM 1433 C C . ASP A 1 180 ? -1.027 3.523 32.101 1.00 87.06 180 ASP A C 1
ATOM 1435 O O . ASP A 1 180 ? -1.582 3.817 33.163 1.00 87.06 180 ASP A O 1
ATOM 1439 N N . VAL A 1 181 ? -0.659 2.261 31.836 1.00 85.44 181 VAL A N 1
ATOM 1440 C CA . VAL A 1 181 ? -0.893 1.135 32.762 1.00 85.44 181 VAL A CA 1
ATOM 1441 C C . VAL A 1 181 ? -0.163 1.333 34.096 1.00 85.44 181 VAL A C 1
ATOM 1443 O O . VAL A 1 181 ? -0.711 0.985 35.145 1.00 85.44 181 VAL A O 1
ATOM 1446 N N . ALA A 1 182 ? 1.035 1.924 34.096 1.00 87.19 182 ALA A N 1
ATOM 1447 C CA . ALA A 1 182 ? 1.743 2.270 35.327 1.00 87.19 182 ALA A CA 1
ATOM 1448 C C . ALA A 1 182 ? 1.005 3.360 36.127 1.00 87.19 182 ALA A C 1
ATOM 1450 O O . ALA A 1 182 ? 0.830 3.205 37.339 1.00 87.19 182 ALA A O 1
ATOM 1451 N N . SER A 1 183 ? 0.508 4.411 35.465 1.00 87.25 183 SER A N 1
ATOM 1452 C CA . SER A 1 183 ? -0.271 5.471 36.121 1.00 87.25 183 SER A CA 1
ATOM 1453 C C . SER A 1 183 ? -1.605 4.949 36.678 1.00 87.25 183 SER A C 1
ATOM 1455 O O . SER A 1 183 ? -1.952 5.227 37.827 1.00 87.25 183 SER A O 1
ATOM 1457 N N . MET A 1 184 ? -2.308 4.096 35.924 1.00 84.44 184 MET A N 1
ATOM 1458 C CA . MET A 1 184 ? -3.530 3.419 36.366 1.00 84.44 184 MET A CA 1
ATOM 1459 C C . MET A 1 184 ? -3.273 2.505 37.565 1.00 84.44 184 MET A C 1
ATOM 1461 O O . MET A 1 184 ? -4.053 2.491 38.514 1.00 84.44 184 MET A O 1
ATOM 1465 N N . LYS A 1 185 ? -2.149 1.781 37.584 1.00 86.94 185 LYS A N 1
ATOM 1466 C CA . LYS A 1 185 ? -1.752 0.978 38.746 1.00 86.94 185 LYS A CA 1
ATOM 1467 C C . LYS A 1 185 ? -1.512 1.854 39.981 1.00 86.94 185 LYS A C 1
ATOM 1469 O O . LYS A 1 185 ? -1.967 1.495 41.066 1.00 86.94 185 LYS A O 1
ATOM 1474 N N . GLU A 1 186 ? -0.876 3.015 39.824 1.00 87.94 186 GLU A N 1
ATOM 1475 C CA . GLU A 1 186 ? -0.666 3.966 40.922 1.00 87.94 186 GLU A CA 1
ATOM 1476 C C . GLU A 1 186 ? -1.992 4.565 41.439 1.00 87.94 186 GLU A C 1
ATOM 1478 O O . GLU A 1 186 ? -2.163 4.724 42.650 1.00 87.94 186 GLU A O 1
ATOM 1483 N N . THR A 1 187 ? -2.967 4.864 40.567 1.00 88.06 187 THR A N 1
ATOM 1484 C CA . THR A 1 187 ? -4.298 5.333 41.007 1.00 88.06 187 THR A CA 1
ATOM 1485 C C . THR A 1 187 ? -5.100 4.229 41.696 1.00 88.06 187 THR A C 1
ATOM 1487 O O . THR A 1 187 ? -5.706 4.489 42.736 1.00 88.06 187 THR A O 1
ATOM 1490 N N . CYS A 1 188 ? -5.046 2.985 41.209 1.00 82.25 188 CYS A N 1
ATOM 1491 C CA . CYS A 1 188 ? -5.649 1.834 41.884 1.00 82.25 188 CYS A CA 1
ATOM 1492 C C . CYS A 1 188 ? -5.021 1.567 43.261 1.00 82.25 188 CYS A C 1
ATOM 1494 O O . CYS A 1 188 ? -5.747 1.269 44.210 1.00 82.25 188 CYS A O 1
ATOM 1496 N N . GLU A 1 189 ? -3.701 1.709 43.411 1.00 88.25 189 GLU A N 1
ATOM 1497 C CA . GLU A 1 189 ? -3.025 1.595 44.711 1.00 88.25 189 GLU A CA 1
ATOM 1498 C C . GLU A 1 189 ? -3.450 2.721 45.666 1.00 88.25 189 GLU A C 1
ATOM 1500 O O . GLU A 1 189 ? -3.833 2.435 46.803 1.00 88.25 189 GLU A O 1
ATOM 1505 N N . LYS A 1 190 ? -3.510 3.977 45.196 1.00 88.38 190 LYS A N 1
ATOM 1506 C CA . LYS A 1 190 ? -4.034 5.119 45.973 1.00 88.38 190 LYS A CA 1
ATOM 1507 C C . LYS A 1 190 ? -5.466 4.864 46.455 1.00 88.38 190 LYS A C 1
ATOM 1509 O O . LYS A 1 190 ? -5.697 4.869 47.665 1.00 88.38 190 LYS A O 1
ATOM 1514 N N . LEU A 1 191 ? -6.390 4.531 45.550 1.00 86.38 191 LEU A N 1
ATOM 1515 C CA . LEU A 1 191 ? -7.787 4.206 45.881 1.00 86.38 191 LEU A CA 1
ATOM 1516 C C . LEU A 1 191 ? -7.903 3.002 46.833 1.00 86.38 191 LEU A C 1
ATOM 1518 O O . LEU A 1 191 ? -8.755 2.992 47.719 1.00 86.38 191 LEU A O 1
ATOM 1522 N N . THR A 1 192 ? -7.017 2.009 46.712 1.00 86.25 192 THR A N 1
ATOM 1523 C CA . THR A 1 192 ? -6.964 0.862 47.634 1.00 86.25 192 THR A CA 1
ATOM 1524 C C . THR A 1 192 ? -6.512 1.283 49.035 1.00 86.25 192 THR A C 1
ATOM 1526 O O . THR A 1 192 ? -7.063 0.795 50.025 1.00 86.25 192 THR A O 1
ATOM 1529 N N . THR A 1 193 ? -5.546 2.200 49.160 1.00 87.44 193 THR A N 1
ATOM 1530 C CA . THR A 1 193 ? -5.159 2.747 50.474 1.00 87.44 193 THR A CA 1
ATOM 1531 C C . THR A 1 193 ? -6.252 3.630 51.073 1.00 87.44 193 THR A C 1
ATOM 1533 O O . THR A 1 193 ? -6.548 3.495 52.257 1.00 87.44 193 THR A O 1
ATOM 1536 N N . GLU A 1 194 ? -6.919 4.456 50.266 1.00 88.31 194 GLU A N 1
ATOM 1537 C CA . GLU A 1 194 ? -8.024 5.312 50.708 1.00 88.31 194 GLU A CA 1
ATOM 1538 C C . GLU A 1 194 ? -9.223 4.481 51.190 1.00 88.31 194 GLU A C 1
ATOM 1540 O O . GLU A 1 194 ? -9.678 4.661 52.318 1.00 88.31 194 GLU A O 1
ATOM 1545 N N . CYS A 1 195 ? -9.648 3.476 50.418 1.00 83.88 195 CYS A N 1
ATOM 1546 C CA . CYS A 1 195 ? -10.720 2.560 50.808 1.00 83.88 195 CYS A CA 1
ATOM 1547 C C . CYS A 1 195 ? -10.383 1.765 52.087 1.00 83.88 195 CYS A C 1
ATOM 1549 O O . CYS A 1 195 ? -11.246 1.581 52.950 1.00 83.88 195 CYS A O 1
ATOM 1551 N N . ASN A 1 196 ? -9.125 1.339 52.269 1.00 86.75 196 ASN A N 1
ATOM 1552 C CA . ASN A 1 196 ? -8.702 0.712 53.525 1.00 86.75 196 ASN A CA 1
ATOM 1553 C C . ASN A 1 196 ? -8.701 1.699 54.701 1.00 86.75 196 ASN A C 1
ATOM 1555 O O . ASN A 1 196 ? -9.151 1.324 55.782 1.00 86.75 196 ASN A O 1
ATOM 1559 N N . ASN A 1 197 ? -8.279 2.951 54.503 1.00 88.12 197 ASN A N 1
ATOM 1560 C CA . ASN A 1 197 ? -8.341 3.990 55.535 1.00 88.12 197 ASN A CA 1
ATOM 1561 C C . ASN A 1 197 ? -9.795 4.278 55.951 1.00 88.12 197 ASN A C 1
ATOM 1563 O O . ASN A 1 197 ? -10.095 4.276 57.144 1.00 88.12 197 ASN A O 1
ATOM 1567 N N . SER A 1 198 ? -10.719 4.426 54.994 1.00 83.81 198 SER A N 1
ATOM 1568 C CA . SER A 1 198 ? -12.156 4.574 55.274 1.00 83.81 198 SER A CA 1
ATOM 1569 C C . SER A 1 198 ? -12.735 3.357 56.003 1.00 83.81 198 SER A C 1
ATOM 1571 O O . SER A 1 198 ? -13.530 3.514 56.932 1.00 83.81 198 SER A O 1
ATOM 1573 N N . ARG A 1 199 ? -12.322 2.134 55.638 1.00 88.06 199 ARG A N 1
ATOM 1574 C CA . ARG A 1 199 ? -12.762 0.909 56.323 1.00 88.06 199 ARG A CA 1
ATOM 1575 C C . ARG A 1 199 ? -12.239 0.827 57.759 1.00 88.06 199 ARG A C 1
ATOM 1577 O O . ARG A 1 199 ? -13.016 0.505 58.650 1.00 88.06 199 ARG A O 1
ATOM 1584 N N . ILE A 1 200 ? -10.973 1.177 58.002 1.00 86.38 200 ILE A N 1
ATOM 1585 C CA . ILE A 1 200 ? -10.404 1.280 59.357 1.00 86.38 200 ILE A CA 1
ATOM 1586 C C . ILE A 1 200 ? -11.175 2.324 60.174 1.00 86.38 200 ILE A C 1
ATOM 1588 O O . ILE A 1 200 ? -11.574 2.041 61.301 1.00 86.38 200 ILE A O 1
ATOM 1592 N N . GLN A 1 201 ? -11.459 3.494 59.594 1.00 87.31 201 GLN A N 1
ATOM 1593 C CA . GLN A 1 201 ? -12.225 4.548 60.259 1.00 87.31 201 GLN A CA 1
ATOM 1594 C C . GLN A 1 201 ? -13.656 4.095 60.604 1.00 87.31 201 GLN A C 1
ATOM 1596 O O . GLN A 1 201 ? -14.148 4.379 61.697 1.00 87.31 201 GLN A O 1
ATOM 1601 N N . THR A 1 202 ? -14.294 3.326 59.718 1.00 82.62 202 THR A N 1
ATOM 1602 C CA . THR A 1 202 ? -15.618 2.731 59.964 1.00 82.62 202 THR A CA 1
ATOM 1603 C C . THR A 1 202 ? -15.553 1.726 61.115 1.00 82.62 202 THR A C 1
ATOM 1605 O O . THR A 1 202 ? -16.304 1.871 62.074 1.00 82.62 202 THR A O 1
ATOM 1608 N N . MET A 1 203 ? -14.582 0.804 61.109 1.00 83.44 203 MET A N 1
ATOM 1609 C CA . MET A 1 203 ? -14.375 -0.149 62.210 1.00 83.44 203 MET A CA 1
ATOM 1610 C C . MET A 1 203 ? -14.105 0.544 63.556 1.00 83.44 203 MET A C 1
ATOM 1612 O O . MET A 1 203 ? -14.605 0.094 64.585 1.00 83.44 203 MET A O 1
ATOM 1616 N N . THR A 1 204 ? -13.366 1.662 63.585 1.00 85.50 204 THR A N 1
ATOM 1617 C CA . THR A 1 204 ? -13.168 2.417 64.839 1.00 85.50 204 THR A CA 1
ATOM 1618 C C . THR A 1 204 ? -14.453 3.072 65.352 1.00 85.50 204 THR A C 1
ATOM 1620 O O . THR A 1 204 ? -14.669 3.118 66.562 1.00 85.50 204 THR A O 1
ATOM 1623 N N . LEU A 1 205 ? -15.337 3.527 64.456 1.00 87.25 205 LEU A N 1
ATOM 1624 C CA . LEU A 1 205 ? -16.64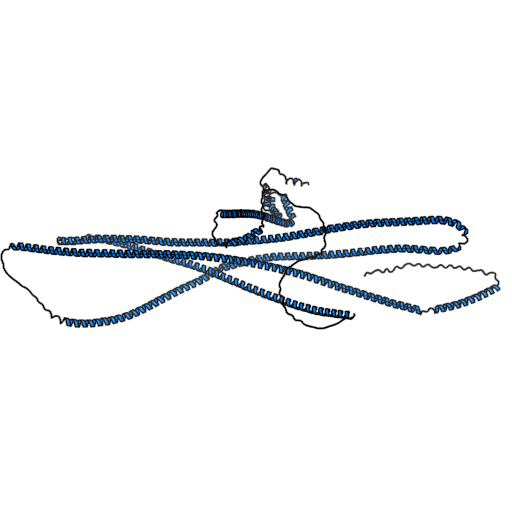9 4.067 64.827 1.00 87.25 205 LEU A CA 1
ATOM 1625 C C . LEU A 1 205 ? -17.607 2.960 65.291 1.00 87.25 205 LEU A C 1
ATOM 1627 O O . LEU A 1 205 ? -18.355 3.170 66.243 1.00 87.25 205 LEU A O 1
ATOM 1631 N N . GLU A 1 206 ? -17.551 1.775 64.680 1.00 85.88 206 GLU A N 1
ATOM 1632 C CA . GLU A 1 206 ? -18.281 0.582 65.128 1.00 85.88 206 GLU A CA 1
ATOM 1633 C C . GLU A 1 206 ? -17.815 0.129 66.521 1.00 85.88 206 GLU A C 1
ATOM 1635 O O . GLU A 1 206 ? -18.650 -0.110 67.392 1.00 85.88 206 GLU A O 1
ATOM 1640 N N . GLU A 1 207 ? -16.503 0.109 66.789 1.00 86.75 207 GLU A N 1
ATOM 1641 C CA . GLU A 1 207 ? -15.963 -0.151 68.131 1.00 86.75 207 GLU A CA 1
ATOM 1642 C C . GLU A 1 207 ? -16.411 0.895 69.166 1.00 86.75 207 GLU A C 1
ATOM 1644 O O . GLU A 1 207 ? -16.716 0.542 70.306 1.00 86.75 207 GLU A O 1
ATOM 1649 N N . GLU A 1 208 ? -16.442 2.184 68.814 1.00 87.06 208 GLU A N 1
ATOM 1650 C CA . GLU A 1 208 ? -16.947 3.228 69.713 1.00 87.06 208 GLU A CA 1
ATOM 1651 C C . GLU A 1 208 ? -18.452 3.112 69.981 1.00 87.06 208 GLU A C 1
ATOM 1653 O O . GLU A 1 208 ? -18.896 3.375 71.102 1.00 87.06 208 GLU A O 1
ATOM 1658 N N . LEU A 1 209 ? -19.241 2.734 68.973 1.00 84.38 209 LEU A N 1
ATOM 1659 C CA . LEU A 1 209 ? -20.677 2.501 69.113 1.00 84.38 209 LEU A CA 1
ATOM 1660 C C . LEU A 1 209 ? -20.965 1.250 69.949 1.00 84.38 209 LEU A C 1
ATOM 1662 O O . LEU A 1 209 ? -21.848 1.303 70.803 1.00 84.38 209 LEU A O 1
ATOM 1666 N N . ALA A 1 210 ? -20.188 0.176 69.782 1.00 86.31 210 ALA A N 1
ATOM 1667 C CA . ALA A 1 210 ? -20.259 -1.011 70.631 1.00 86.31 210 ALA A CA 1
ATOM 1668 C C . ALA A 1 210 ? -19.968 -0.655 72.098 1.00 86.31 210 ALA A C 1
ATOM 1670 O O . ALA A 1 210 ? -20.812 -0.884 72.961 1.00 86.31 210 ALA A O 1
ATOM 1671 N N . LYS A 1 211 ? -18.853 0.039 72.373 1.00 87.44 211 LYS A N 1
ATOM 1672 C CA . LYS A 1 211 ? -18.491 0.487 73.733 1.00 87.44 211 LYS A CA 1
ATOM 1673 C C . LYS A 1 211 ? -19.573 1.375 74.366 1.00 87.44 211 LYS A C 1
ATOM 1675 O O . LYS A 1 211 ? -19.865 1.220 75.548 1.00 87.44 211 LYS A O 1
ATOM 1680 N N . LYS A 1 212 ? -20.204 2.269 73.589 1.00 85.44 212 LYS A N 1
ATOM 1681 C CA . LYS A 1 212 ? -21.344 3.095 74.046 1.00 85.44 212 LYS A CA 1
ATOM 1682 C C . LYS A 1 212 ? -22.596 2.252 74.326 1.00 85.44 212 LYS A C 1
ATOM 1684 O O . LYS A 1 212 ? -23.250 2.460 75.347 1.00 85.44 212 LYS A O 1
ATOM 1689 N N . SER A 1 213 ? -22.899 1.280 73.465 1.00 82.94 213 SER A N 1
ATOM 1690 C CA . SER A 1 213 ? -23.994 0.324 73.663 1.00 82.94 213 SER A CA 1
ATOM 1691 C C . SER A 1 213 ? -23.806 -0.501 74.940 1.00 82.94 213 SER A C 1
ATOM 1693 O O . SER A 1 213 ? -24.757 -0.657 75.702 1.00 82.94 213 SER A O 1
ATOM 1695 N N . ASP A 1 214 ? -22.586 -0.967 75.213 1.00 84.81 214 ASP A N 1
ATOM 1696 C CA . ASP A 1 214 ? -22.254 -1.716 76.429 1.00 84.81 214 ASP A CA 1
ATOM 1697 C C . ASP A 1 214 ? -22.394 -0.845 77.688 1.00 84.81 214 ASP A C 1
ATOM 1699 O O . ASP A 1 214 ? -22.975 -1.291 78.680 1.00 84.81 214 ASP A O 1
ATOM 1703 N N . THR A 1 215 ? -21.960 0.424 77.653 1.00 84.56 215 THR A N 1
ATOM 1704 C CA . THR A 1 215 ? -22.196 1.350 78.778 1.00 84.56 215 THR A CA 1
ATOM 1705 C C . THR A 1 215 ? -23.683 1.617 79.013 1.00 84.56 215 THR A C 1
ATOM 1707 O O . THR A 1 215 ? -24.125 1.567 80.156 1.00 84.56 215 THR A O 1
ATOM 1710 N N . TRP A 1 216 ? -24.487 1.804 77.960 1.00 84.69 216 TRP A N 1
ATOM 1711 C CA . TRP A 1 216 ? -25.939 1.974 78.101 1.00 84.69 216 TRP A CA 1
ATOM 1712 C C . TRP A 1 216 ? -26.644 0.697 78.572 1.00 84.69 216 TRP A C 1
ATOM 1714 O O . TRP A 1 216 ? -27.649 0.776 79.279 1.00 84.69 216 TRP A O 1
ATOM 1724 N N . ALA A 1 217 ? -26.134 -0.485 78.213 1.00 83.31 217 ALA A N 1
ATOM 1725 C CA . ALA A 1 217 ? -26.625 -1.754 78.740 1.00 83.31 217 ALA A CA 1
ATOM 1726 C C . ALA A 1 217 ? -26.341 -1.877 80.246 1.00 83.31 217 ALA A C 1
ATOM 1728 O O . ALA A 1 217 ? -27.247 -2.237 80.998 1.00 83.31 217 ALA A O 1
ATOM 1729 N N . TYR A 1 218 ? -25.135 -1.499 80.687 1.00 84.75 218 TYR A N 1
ATOM 1730 C CA . TYR A 1 218 ? -24.756 -1.477 82.101 1.00 84.75 218 TYR A CA 1
ATOM 1731 C C . TYR A 1 218 ? -25.586 -0.467 82.912 1.00 84.75 218 TYR A C 1
ATOM 1733 O O . TYR A 1 218 ? -26.206 -0.851 83.900 1.00 84.75 218 TYR A O 1
ATOM 1741 N N . GLU A 1 219 ? -25.690 0.790 82.464 1.00 82.94 219 GLU A N 1
ATOM 1742 C CA . GLU A 1 219 ? -26.523 1.824 83.109 1.00 82.94 219 GLU A CA 1
ATOM 1743 C C . GLU A 1 219 ? -27.994 1.382 83.214 1.00 82.94 219 GLU A C 1
ATOM 1745 O O . GLU A 1 219 ? -28.651 1.570 84.241 1.00 82.94 219 GLU A O 1
ATOM 1750 N N . LYS A 1 220 ? -28.520 0.741 82.162 1.00 82.44 220 LYS A N 1
ATOM 1751 C CA . LYS A 1 220 ? -29.876 0.183 82.149 1.00 82.44 220 LYS A CA 1
ATOM 1752 C C . LYS A 1 220 ? -30.031 -0.982 83.127 1.00 82.44 220 LYS A C 1
ATOM 1754 O O . LYS A 1 220 ? -31.086 -1.088 83.756 1.00 82.44 220 LYS A O 1
ATOM 1759 N N . GLU A 1 221 ? -29.036 -1.855 83.263 1.00 85.56 221 GLU A N 1
ATOM 1760 C CA . GLU A 1 221 ? -29.059 -2.942 84.244 1.00 85.56 221 GLU A CA 1
ATOM 1761 C C . GLU A 1 221 ? -28.965 -2.409 85.681 1.00 85.56 221 GLU A C 1
ATOM 1763 O O . GLU A 1 221 ? -29.765 -2.818 86.524 1.00 85.56 221 GLU A O 1
ATOM 1768 N N . GLU A 1 222 ? -28.085 -1.443 85.954 1.00 84.31 222 GLU A N 1
ATOM 1769 C CA . GLU A 1 222 ? -27.969 -0.782 87.258 1.00 84.31 222 GLU A CA 1
ATOM 1770 C C . GLU A 1 222 ? -29.290 -0.104 87.654 1.00 84.31 222 GLU A C 1
ATOM 1772 O O . GLU A 1 222 ? -29.835 -0.388 88.723 1.00 84.31 222 GLU A O 1
ATOM 1777 N N . MET A 1 223 ? -29.890 0.683 86.753 1.00 79.88 223 MET A N 1
ATOM 1778 C CA . MET A 1 223 ? -31.213 1.284 86.966 1.00 79.88 223 MET A CA 1
ATOM 1779 C C . MET A 1 223 ? -32.318 0.233 87.151 1.00 79.88 223 MET A C 1
ATOM 1781 O O . MET A 1 223 ? -33.199 0.402 87.995 1.00 79.88 223 MET A O 1
ATOM 1785 N N . THR A 1 224 ? -32.269 -0.881 86.415 1.00 85.25 224 THR A N 1
ATOM 1786 C CA . THR A 1 224 ? -33.223 -1.993 86.577 1.00 85.25 224 THR A CA 1
ATOM 1787 C C . THR A 1 224 ? -33.067 -2.663 87.946 1.00 85.25 224 THR A C 1
ATOM 1789 O O . THR A 1 224 ? -34.063 -3.010 88.581 1.00 85.25 224 THR A O 1
ATOM 1792 N N . ASN A 1 225 ? -31.838 -2.820 88.435 1.00 85.38 225 ASN A N 1
ATOM 1793 C CA . ASN A 1 225 ? -31.550 -3.397 89.745 1.00 85.38 225 ASN A CA 1
ATOM 1794 C C . ASN A 1 225 ? -31.904 -2.430 90.888 1.00 85.38 225 ASN A C 1
ATOM 1796 O O . ASN A 1 225 ? -32.463 -2.868 91.892 1.00 85.38 225 ASN A O 1
ATOM 1800 N N . HIS A 1 226 ? -31.721 -1.119 90.705 1.00 85.44 226 HIS A N 1
ATOM 1801 C CA . HIS A 1 226 ? -32.222 -0.105 91.636 1.00 85.44 226 HIS A CA 1
ATOM 1802 C C . HIS A 1 226 ? -33.759 -0.113 91.721 1.00 85.44 226 HIS A C 1
ATOM 1804 O O . HIS A 1 226 ? -34.319 -0.093 92.816 1.00 85.44 226 HIS A O 1
ATOM 1810 N N . VAL A 1 227 ? -34.463 -0.247 90.588 1.00 83.75 227 VAL A N 1
ATOM 1811 C CA . VAL A 1 227 ? -35.930 -0.406 90.573 1.00 83.75 227 VAL A CA 1
ATOM 1812 C C . VAL A 1 227 ? -36.372 -1.696 91.277 1.00 83.75 227 VAL A C 1
ATOM 1814 O O . VAL A 1 227 ? -37.336 -1.651 92.040 1.00 83.75 227 VAL A O 1
ATOM 1817 N N . LYS A 1 228 ? -35.668 -2.827 91.098 1.00 85.31 228 LYS A N 1
ATOM 1818 C CA . LYS A 1 228 ? -35.936 -4.062 91.869 1.00 85.31 228 LYS A CA 1
ATOM 1819 C C . LYS A 1 228 ? -35.780 -3.829 93.376 1.00 85.31 228 LYS A C 1
ATOM 1821 O O . LYS A 1 228 ? -36.665 -4.230 94.127 1.00 85.31 228 LYS A O 1
ATOM 1826 N N . GLN A 1 229 ? -34.713 -3.149 93.806 1.00 85.94 229 GLN A N 1
ATOM 1827 C CA . GLN A 1 229 ? -34.484 -2.844 95.223 1.00 85.94 229 GLN A CA 1
ATOM 1828 C C . GLN A 1 229 ? -35.611 -1.975 95.803 1.00 85.94 229 GLN A C 1
ATOM 1830 O O . GLN A 1 229 ? -36.172 -2.309 96.842 1.00 85.94 229 GLN A O 1
ATOM 1835 N N . LEU A 1 230 ? -36.031 -0.924 95.091 1.00 83.69 230 LEU A N 1
ATOM 1836 C CA . LEU A 1 230 ? -37.162 -0.084 95.506 1.00 83.69 230 LEU A CA 1
ATOM 1837 C C . LEU A 1 230 ? -38.494 -0.856 95.577 1.00 83.69 230 LEU A C 1
ATOM 1839 O O . LEU A 1 230 ? -39.367 -0.503 96.372 1.00 83.69 230 LEU A O 1
ATOM 1843 N N . VAL A 1 231 ? -38.667 -1.918 94.779 1.00 85.38 231 VAL A N 1
ATOM 1844 C CA . VAL A 1 231 ? -39.816 -2.831 94.898 1.00 85.38 231 VAL A CA 1
ATOM 1845 C C . VAL A 1 231 ? -39.704 -3.693 96.159 1.00 85.38 231 VAL A C 1
ATOM 1847 O O . VAL A 1 231 ? -40.673 -3.743 96.915 1.00 85.38 231 VAL A O 1
ATOM 1850 N N . THR A 1 232 ? -38.546 -4.289 96.463 1.00 84.12 232 THR A N 1
ATOM 1851 C CA . THR A 1 232 ? -38.369 -5.075 97.702 1.00 84.12 232 THR A CA 1
ATOM 1852 C C . THR A 1 232 ? -38.457 -4.218 98.971 1.00 84.12 232 THR A C 1
ATOM 1854 O O . THR A 1 232 ? -39.025 -4.648 99.977 1.00 84.12 232 THR A O 1
ATOM 1857 N N . ASP A 1 233 ? -37.982 -2.972 98.923 1.00 83.69 233 ASP A N 1
ATOM 1858 C CA . ASP A 1 233 ? -38.091 -2.010 100.027 1.00 83.69 233 ASP A CA 1
ATOM 1859 C C . ASP A 1 233 ? -39.562 -1.614 100.258 1.00 83.69 233 ASP A C 1
ATOM 1861 O O . ASP A 1 233 ? -40.038 -1.537 101.391 1.00 83.69 233 ASP A O 1
ATOM 1865 N N . LYS A 1 234 ? -40.333 -1.442 99.176 1.00 84.50 234 LYS A N 1
ATOM 1866 C CA . LYS A 1 234 ? -41.785 -1.218 99.232 1.00 84.50 234 LYS A CA 1
ATOM 1867 C C . LYS A 1 234 ? -42.539 -2.437 99.774 1.00 84.50 234 LYS A C 1
ATOM 1869 O O . LYS A 1 234 ? -43.479 -2.265 100.548 1.00 84.50 234 LYS A O 1
ATOM 1874 N N . GLU A 1 235 ? -42.169 -3.650 99.374 1.00 84.62 235 GLU A N 1
ATOM 1875 C CA . GLU A 1 235 ? -42.808 -4.890 99.836 1.00 84.62 235 GLU A CA 1
ATOM 1876 C C . GLU A 1 235 ? -42.538 -5.157 101.322 1.00 84.62 235 GLU A C 1
ATOM 1878 O O . GLU A 1 235 ? -43.467 -5.486 102.061 1.00 84.62 235 GLU A O 1
ATOM 1883 N N . THR A 1 236 ? -41.309 -4.926 101.791 1.00 81.00 236 THR A N 1
ATOM 1884 C CA . THR A 1 236 ? -40.962 -5.021 103.221 1.00 81.00 236 THR A CA 1
ATOM 1885 C C . THR A 1 236 ? -41.641 -3.930 104.053 1.00 81.00 236 THR A C 1
ATOM 1887 O O . THR A 1 236 ? -42.20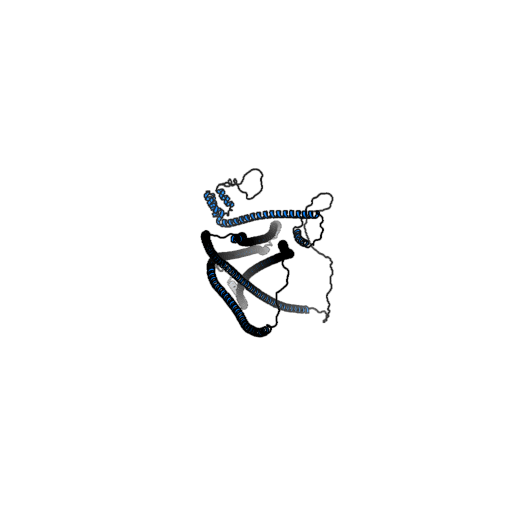6 -4.239 105.100 1.00 81.00 236 THR A O 1
ATOM 1890 N N . LEU A 1 237 ? -41.731 -2.686 103.564 1.00 81.12 237 LEU A N 1
ATOM 1891 C CA . LEU A 1 237 ? -42.568 -1.648 104.189 1.00 81.12 237 LEU A CA 1
ATOM 1892 C C . LEU A 1 237 ? -44.050 -2.053 104.261 1.00 81.12 237 LEU A C 1
ATOM 1894 O O . LEU A 1 237 ? -44.694 -1.842 105.287 1.00 81.12 237 LEU A O 1
ATOM 1898 N N . GLN A 1 238 ? -44.602 -2.674 103.213 1.00 80.38 238 GLN A N 1
ATOM 1899 C CA . GLN A 1 238 ? -45.976 -3.189 103.237 1.00 80.38 238 GLN A CA 1
ATOM 1900 C C . GLN A 1 238 ? -46.165 -4.383 104.183 1.00 80.38 238 GLN A C 1
ATOM 1902 O O . GLN A 1 238 ? -47.267 -4.554 104.705 1.00 80.38 238 GLN A O 1
ATOM 1907 N N . ALA A 1 239 ? -45.138 -5.204 104.413 1.00 80.31 239 ALA A N 1
ATOM 1908 C CA . ALA A 1 239 ? -45.164 -6.243 105.440 1.00 80.31 239 ALA A CA 1
ATOM 1909 C C . ALA A 1 239 ? -45.181 -5.618 106.845 1.00 80.31 239 ALA A C 1
ATOM 1911 O O . ALA A 1 239 ? -46.087 -5.911 107.624 1.00 80.31 239 ALA A O 1
ATOM 1912 N N . ASN A 1 240 ? -44.278 -4.671 107.116 1.00 82.00 240 ASN A N 1
ATOM 1913 C CA . ASN A 1 240 ? -44.199 -3.964 108.396 1.00 82.00 240 ASN A CA 1
ATOM 1914 C C . ASN A 1 240 ? -45.520 -3.247 108.734 1.00 82.00 240 ASN A C 1
ATOM 1916 O O . ASN A 1 240 ? -46.059 -3.445 109.818 1.00 82.00 240 ASN A O 1
ATOM 1920 N N . PHE A 1 241 ? -46.117 -2.508 107.788 1.00 78.94 241 PHE A N 1
ATOM 1921 C CA . PHE A 1 241 ? -47.422 -1.863 108.004 1.00 78.94 241 PHE A CA 1
ATOM 1922 C C . PHE A 1 241 ? -48.568 -2.860 108.254 1.00 78.94 241 PHE A C 1
ATOM 1924 O O . PHE A 1 241 ? -49.506 -2.540 108.986 1.00 78.94 241 PHE A O 1
ATOM 1931 N N . LYS A 1 242 ? -48.525 -4.068 107.670 1.00 80.81 242 LYS A N 1
ATOM 1932 C CA . LYS A 1 242 ? -49.504 -5.131 107.970 1.00 80.81 242 LYS A CA 1
ATOM 1933 C C . LYS A 1 242 ? -49.311 -5.692 109.378 1.00 80.81 242 LYS A C 1
ATOM 1935 O O . LYS A 1 242 ? -50.306 -5.980 110.039 1.00 80.81 242 LYS A O 1
ATOM 1940 N N . GLU A 1 243 ? -48.070 -5.831 109.837 1.00 81.31 243 GLU A N 1
ATOM 1941 C CA . GLU A 1 243 ? -47.768 -6.324 111.182 1.00 81.31 243 GLU A CA 1
ATOM 1942 C C . GLU A 1 243 ? -48.074 -5.275 112.264 1.00 81.31 243 GLU A C 1
ATOM 1944 O O . GLU A 1 243 ? -48.682 -5.610 113.278 1.00 81.31 243 GLU A O 1
ATOM 1949 N N . GLU A 1 244 ? -47.798 -3.990 112.020 1.00 77.81 244 GLU A N 1
ATOM 1950 C CA . GLU A 1 244 ? -48.266 -2.894 112.881 1.00 77.81 244 GLU A CA 1
ATOM 1951 C C . GLU A 1 244 ? -49.801 -2.852 112.962 1.00 77.81 244 GLU A C 1
ATOM 1953 O O . GLU A 1 244 ? -50.356 -2.749 114.057 1.00 77.81 244 GLU A O 1
ATOM 1958 N N . LEU A 1 245 ? -50.507 -3.014 111.834 1.00 77.62 245 LEU A N 1
ATOM 1959 C CA . LEU A 1 245 ? -51.971 -3.144 111.818 1.00 77.62 245 LEU A CA 1
ATOM 1960 C C . LEU A 1 245 ? -52.466 -4.370 112.596 1.00 77.62 245 LEU A C 1
ATOM 1962 O O . LEU A 1 245 ? -53.505 -4.289 113.253 1.00 77.62 245 LEU A O 1
ATOM 1966 N N . PHE A 1 246 ? -51.745 -5.492 112.543 1.00 80.00 246 PHE A N 1
ATOM 1967 C CA . PHE A 1 246 ? -52.071 -6.689 113.318 1.00 80.00 246 PHE A CA 1
ATOM 1968 C C . PHE A 1 246 ? -51.883 -6.450 114.823 1.00 80.00 246 PHE A C 1
ATOM 1970 O O . PHE A 1 246 ? -52.800 -6.717 115.596 1.00 80.00 246 PHE A O 1
ATOM 1977 N N . GLN A 1 247 ? -50.762 -5.854 115.241 1.00 78.00 247 GLN A N 1
ATOM 1978 C CA . GLN A 1 247 ? -50.532 -5.497 116.645 1.00 78.00 247 GLN A CA 1
ATOM 1979 C C . GLN A 1 247 ? -51.517 -4.433 117.158 1.00 78.00 247 GLN A C 1
ATOM 1981 O O . GLN A 1 247 ? -51.906 -4.468 118.324 1.00 78.00 247 GLN A O 1
ATOM 1986 N N . CYS A 1 248 ? -51.934 -3.479 116.320 1.00 71.75 248 CYS A N 1
ATOM 1987 C CA . CYS A 1 248 ? -52.967 -2.509 116.684 1.00 71.75 248 CYS A CA 1
ATOM 1988 C C . CYS A 1 248 ? -54.327 -3.182 116.899 1.00 71.75 248 CYS A C 1
ATOM 1990 O O . CYS A 1 248 ? -54.969 -2.891 117.903 1.00 71.75 248 CYS A O 1
ATOM 1992 N N . LYS A 1 249 ? -54.722 -4.129 116.037 1.00 75.38 249 LYS A N 1
ATOM 1993 C CA . LYS A 1 249 ? -55.935 -4.937 116.250 1.00 75.38 249 LYS A CA 1
ATOM 1994 C C . LYS A 1 249 ? -55.848 -5.801 117.501 1.00 75.38 249 LYS A C 1
ATOM 1996 O O . LYS A 1 249 ? -56.787 -5.817 118.278 1.00 75.38 249 LYS A O 1
ATOM 2001 N N . GLN A 1 250 ? -54.706 -6.438 117.754 1.00 75.88 250 GLN A N 1
ATOM 2002 C CA . GLN A 1 250 ? -54.508 -7.217 118.976 1.00 75.88 250 GLN A CA 1
ATOM 2003 C C . GLN A 1 250 ? -54.679 -6.350 120.238 1.00 75.88 250 GLN A C 1
ATOM 2005 O O . GLN A 1 250 ? -55.348 -6.766 121.178 1.00 75.88 250 GLN A O 1
ATOM 2010 N N . ARG A 1 251 ? -54.156 -5.115 120.237 1.00 76.00 251 ARG A N 1
ATOM 2011 C CA . ARG A 1 251 ? -54.373 -4.146 121.330 1.00 76.00 251 ARG A CA 1
ATOM 2012 C C . ARG A 1 251 ? -55.821 -3.647 121.408 1.00 76.00 251 ARG A C 1
ATOM 2014 O O . ARG A 1 251 ? -56.293 -3.345 122.499 1.00 76.00 251 ARG A O 1
ATOM 2021 N N . GLU A 1 252 ? -56.527 -3.553 120.283 1.00 73.00 252 GLU A N 1
ATOM 2022 C CA . GLU A 1 252 ? -57.958 -3.227 120.228 1.00 73.00 252 GLU A CA 1
ATOM 2023 C C . GLU A 1 252 ? -58.804 -4.357 120.845 1.00 73.00 252 GLU A C 1
ATOM 2025 O O . GLU A 1 252 ? -59.621 -4.088 121.724 1.00 73.00 252 GLU A O 1
ATOM 2030 N N . ASP A 1 253 ? -58.532 -5.619 120.497 1.00 76.31 253 ASP A N 1
ATOM 2031 C CA . ASP A 1 253 ? -59.169 -6.812 121.073 1.00 76.31 253 ASP A CA 1
ATOM 2032 C C . ASP A 1 253 ? -58.850 -6.980 122.577 1.00 76.31 253 ASP A C 1
ATOM 2034 O O . ASP A 1 253 ? -59.729 -7.331 123.373 1.00 76.31 253 ASP A O 1
ATOM 2038 N N . GLU A 1 254 ? -57.619 -6.675 123.006 1.00 75.25 254 GLU A N 1
ATOM 2039 C CA . GLU A 1 254 ? -57.221 -6.622 124.423 1.00 75.25 254 GLU A CA 1
ATOM 2040 C C . GLU A 1 254 ? -57.980 -5.520 125.188 1.00 75.25 254 GLU A C 1
ATOM 2042 O O . GLU A 1 254 ? -58.489 -5.766 126.284 1.00 75.25 254 GLU A O 1
ATOM 2047 N N . LEU A 1 255 ? -58.131 -4.324 124.604 1.00 72.44 255 LEU A N 1
ATOM 2048 C CA . LEU A 1 255 ? -58.907 -3.227 125.196 1.00 72.44 255 LEU A CA 1
ATOM 2049 C C . LEU A 1 255 ? -60.411 -3.531 125.248 1.00 72.44 255 LEU A C 1
ATOM 2051 O O . LEU A 1 255 ? -61.056 -3.210 126.246 1.00 72.44 255 LEU A O 1
ATOM 2055 N N . ILE A 1 256 ? -60.974 -4.182 124.226 1.00 74.25 256 ILE A N 1
ATOM 2056 C CA . ILE A 1 256 ? -62.364 -4.668 124.233 1.00 74.25 256 ILE A CA 1
ATOM 2057 C C . ILE A 1 256 ? -62.552 -5.705 125.348 1.00 74.25 256 ILE A C 1
ATOM 2059 O O . ILE A 1 256 ? -63.511 -5.616 126.117 1.00 74.25 256 ILE A O 1
ATOM 2063 N N . SER A 1 257 ? -61.605 -6.634 125.499 1.00 74.38 257 SER A N 1
ATOM 2064 C CA . SER A 1 257 ? -61.615 -7.646 126.562 1.00 74.38 257 SER A CA 1
ATOM 2065 C C . SER A 1 257 ? -61.549 -7.023 127.963 1.00 74.38 257 SER A C 1
ATOM 2067 O O . SER A 1 257 ? -62.263 -7.459 128.868 1.00 74.38 257 SER A O 1
ATOM 2069 N N . GLU A 1 258 ? -60.748 -5.971 128.148 1.00 74.06 258 GLU A N 1
ATOM 2070 C CA . GLU A 1 258 ? -60.650 -5.230 129.412 1.00 74.06 258 GLU A CA 1
ATOM 2071 C C . GLU A 1 258 ? -61.906 -4.384 129.694 1.00 74.06 258 GLU A C 1
ATOM 2073 O O . GLU A 1 258 ? -62.372 -4.326 130.833 1.00 74.06 258 GLU A O 1
ATOM 2078 N N . VAL A 1 259 ? -62.533 -3.796 128.667 1.00 68.56 259 VAL A N 1
ATOM 2079 C CA . VAL A 1 259 ? -63.837 -3.119 128.794 1.00 68.56 259 VAL A CA 1
ATOM 2080 C C . VAL A 1 259 ? -64.942 -4.114 129.161 1.00 68.56 259 VAL A C 1
ATOM 2082 O O . VAL A 1 259 ? -65.755 -3.820 130.041 1.00 68.56 259 VAL A O 1
ATOM 2085 N N . GLU A 1 260 ? -64.954 -5.317 128.579 1.00 70.94 260 GLU A N 1
ATOM 2086 C CA . GLU A 1 260 ? -65.846 -6.397 129.018 1.00 70.94 260 GLU A CA 1
ATOM 2087 C C . GLU A 1 260 ? -65.568 -6.826 130.465 1.00 70.94 260 GLU A C 1
ATOM 2089 O O . GLU A 1 260 ? -66.515 -7.054 131.225 1.00 70.94 260 GLU A O 1
ATOM 2094 N N . ARG A 1 261 ? -64.294 -6.926 130.870 1.00 72.56 261 ARG A N 1
ATOM 2095 C CA . ARG A 1 261 ? -63.898 -7.275 132.244 1.00 72.56 261 ARG A CA 1
ATOM 2096 C C . ARG A 1 261 ? -64.421 -6.240 133.241 1.00 72.56 261 ARG A C 1
ATOM 2098 O O . ARG A 1 261 ? -65.092 -6.612 134.201 1.00 72.56 261 ARG A O 1
ATOM 2105 N N . LEU A 1 262 ? -64.199 -4.954 132.970 1.00 64.38 262 LEU A N 1
ATOM 2106 C CA . LEU A 1 262 ? -64.686 -3.835 133.784 1.00 64.38 262 LEU A CA 1
ATOM 2107 C C . LEU A 1 262 ? -66.219 -3.731 133.777 1.00 64.38 262 LEU A C 1
ATOM 2109 O O . LEU A 1 262 ? -66.817 -3.357 134.787 1.00 64.38 262 LEU A O 1
ATOM 2113 N N . SER A 1 263 ? -66.880 -4.106 132.678 1.00 60.62 263 SER A N 1
ATOM 2114 C CA . SER A 1 263 ? -68.341 -4.172 132.631 1.00 60.62 263 SER A CA 1
ATOM 2115 C C . SER A 1 263 ? -68.894 -5.290 133.524 1.00 60.62 263 SER A C 1
ATOM 2117 O O . SER A 1 263 ? -69.851 -5.051 134.260 1.00 60.62 263 SER A O 1
ATOM 2119 N N . LYS A 1 264 ? -68.273 -6.477 133.515 1.00 64.38 264 LYS A N 1
ATOM 2120 C CA . LYS A 1 264 ? -68.630 -7.612 134.389 1.00 64.38 264 LYS A CA 1
ATOM 2121 C C . LYS A 1 264 ? -68.327 -7.308 135.864 1.00 64.38 264 LYS A C 1
ATOM 2123 O O . LYS A 1 264 ? -69.136 -7.621 136.732 1.00 64.38 264 LYS A O 1
ATOM 2128 N N . GLU A 1 265 ? -67.218 -6.629 136.151 1.00 57.94 265 GLU A N 1
ATOM 2129 C CA . GLU A 1 265 ? -66.831 -6.181 137.500 1.00 57.94 265 GLU A CA 1
ATOM 2130 C C . GLU A 1 265 ? -67.809 -5.127 138.065 1.00 57.94 265 GLU A C 1
ATOM 2132 O O . GLU A 1 265 ? -68.196 -5.183 139.236 1.00 57.94 265 GLU A O 1
ATOM 2137 N N . LYS A 1 266 ? -68.311 -4.224 137.211 1.00 52.47 266 LYS A N 1
ATOM 2138 C CA . LYS A 1 266 ? -69.374 -3.260 137.544 1.00 52.47 266 LYS A CA 1
ATOM 2139 C C . LYS A 1 266 ? -70.731 -3.926 137.815 1.00 52.47 266 LYS A C 1
ATOM 2141 O O . LYS A 1 266 ? -71.485 -3.434 138.652 1.00 52.47 266 LYS A O 1
ATOM 2146 N N . GLU A 1 267 ? -71.047 -5.020 137.126 1.00 53.53 267 GLU A N 1
ATOM 2147 C CA . GLU A 1 267 ? -72.301 -5.767 137.304 1.00 53.53 267 GLU A CA 1
ATOM 2148 C C . GLU A 1 267 ? -72.269 -6.662 138.560 1.00 53.53 267 GLU A C 1
ATOM 2150 O O . GLU A 1 267 ? -73.235 -6.700 139.326 1.00 53.53 267 GLU A O 1
ATOM 2155 N N . GLN A 1 268 ? -71.125 -7.292 138.857 1.00 48.56 268 GLN A N 1
ATOM 2156 C CA . GLN A 1 268 ? -70.935 -8.122 140.055 1.00 48.56 268 GLN A CA 1
ATOM 2157 C C . GLN A 1 268 ? -71.074 -7.345 141.377 1.00 48.56 268 GLN A C 1
ATOM 2159 O O . GLN A 1 268 ? -71.551 -7.904 142.367 1.00 48.56 268 GLN A O 1
ATOM 2164 N N . LEU A 1 269 ? -70.740 -6.050 141.406 1.00 46.19 269 LEU A N 1
ATOM 2165 C CA . LEU A 1 269 ? -70.866 -5.216 142.611 1.00 46.19 269 LEU A CA 1
ATOM 2166 C C . LEU A 1 269 ? -72.317 -4.937 143.057 1.00 46.19 269 LEU A C 1
ATOM 2168 O O . LEU A 1 269 ? -72.516 -4.466 144.177 1.00 46.19 269 LEU A O 1
ATOM 2172 N N . HIS A 1 270 ? -73.332 -5.248 142.240 1.00 41.12 270 HIS A N 1
ATOM 2173 C CA . HIS A 1 270 ? -74.747 -5.033 142.586 1.00 41.12 270 HIS A CA 1
ATOM 2174 C C . HIS A 1 270 ? -75.467 -6.307 143.099 1.00 41.12 270 HIS A C 1
ATOM 2176 O O . HIS A 1 270 ? -76.623 -6.231 143.523 1.00 41.12 270 HIS A O 1
ATOM 2182 N N . LEU A 1 271 ? -74.809 -7.477 143.108 1.00 41.31 271 LEU A N 1
ATOM 2183 C CA . LEU A 1 271 ? -75.420 -8.773 143.471 1.00 41.31 271 LEU A CA 1
ATOM 2184 C C . LEU A 1 271 ? -74.782 -9.473 144.692 1.00 41.31 271 LEU A C 1
ATOM 2186 O O . LEU A 1 271 ? -74.653 -10.688 144.752 1.00 41.31 271 LEU A O 1
ATOM 2190 N N . SER A 1 272 ? -74.458 -8.660 145.701 1.00 29.19 272 SER A N 1
ATOM 2191 C CA . SER A 1 272 ? -74.546 -8.950 147.145 1.00 29.19 272 SER A CA 1
ATOM 2192 C C . SER A 1 272 ? -74.226 -10.367 147.676 1.00 29.19 272 SER A C 1
ATOM 2194 O O . SER A 1 272 ? -75.068 -11.258 147.653 1.00 29.19 272 SER A O 1
ATOM 2196 N N . ILE A 1 273 ? -73.120 -10.460 148.426 1.00 34.41 273 ILE A N 1
ATOM 2197 C CA . ILE A 1 273 ? -73.034 -11.143 149.740 1.00 34.41 273 ILE A CA 1
ATOM 2198 C C . ILE A 1 273 ? -73.719 -12.532 149.834 1.00 34.41 273 ILE A C 1
ATOM 2200 O O . ILE A 1 273 ? -74.677 -12.700 150.589 1.00 34.41 273 ILE A O 1
ATOM 2204 N N . GLN A 1 274 ? -73.188 -13.560 149.161 1.00 28.47 274 GLN A N 1
ATOM 2205 C CA . GLN A 1 274 ? -73.394 -14.965 149.561 1.00 28.47 274 GLN A CA 1
ATOM 2206 C C . GLN A 1 274 ? -72.399 -15.932 148.889 1.00 28.47 274 GLN A C 1
ATOM 2208 O O . GLN A 1 274 ? -71.955 -15.690 147.775 1.00 28.47 274 GLN A O 1
ATOM 2213 N N . GLY A 1 275 ? -72.103 -17.060 149.554 1.00 25.77 275 GLY A N 1
ATOM 2214 C CA . GLY A 1 275 ? -71.431 -18.227 148.953 1.00 25.77 275 GLY A CA 1
ATOM 2215 C C . GLY A 1 275 ? -69.898 -18.248 149.048 1.00 25.77 275 GLY A C 1
ATOM 2216 O O . GLY A 1 275 ? -69.202 -17.496 148.378 1.00 25.77 275 GLY A O 1
ATOM 2217 N N . SER A 1 276 ? -69.352 -19.161 149.856 1.00 23.30 276 SER A N 1
ATOM 2218 C CA . SER A 1 276 ? -67.907 -19.437 149.955 1.00 23.30 276 SER A CA 1
ATOM 2219 C C . SER A 1 276 ? -67.558 -20.808 149.359 1.00 23.30 276 SER A C 1
ATOM 2221 O O . SER A 1 276 ? -68.409 -21.694 149.371 1.00 23.30 276 SER A O 1
ATOM 2223 N N . SER A 1 277 ? -66.275 -21.025 149.012 1.00 22.42 277 SER A N 1
ATOM 2224 C CA . SER A 1 277 ? -65.663 -22.342 148.681 1.00 22.42 277 SER A CA 1
ATOM 2225 C C . SER A 1 277 ? -66.084 -22.960 147.317 1.00 22.42 277 SER A C 1
ATOM 2227 O O . SER A 1 277 ? -67.086 -22.540 146.759 1.00 22.42 277 SER A O 1
ATOM 2229 N N . HIS A 1 278 ? -65.386 -23.928 146.692 1.00 23.28 278 HIS A N 1
ATOM 2230 C CA . HIS A 1 278 ? -63.999 -24.425 146.827 1.00 23.28 278 HIS A CA 1
ATOM 2231 C C . HIS A 1 278 ? -63.556 -25.222 145.562 1.00 23.28 278 HIS A C 1
ATOM 2233 O O . HIS A 1 278 ? -64.380 -25.696 144.796 1.00 23.28 278 HIS A O 1
ATOM 2239 N N . GLN A 1 279 ? -62.234 -25.374 145.401 1.00 23.22 279 GLN A N 1
ATOM 2240 C CA . GLN A 1 279 ? -61.433 -26.334 144.597 1.00 23.22 279 GLN A CA 1
ATOM 2241 C C . GLN A 1 279 ? -62.050 -27.407 143.633 1.00 23.22 279 GLN A C 1
ATOM 2243 O O . GLN A 1 279 ? -62.743 -28.311 144.084 1.00 23.22 279 GLN A O 1
ATOM 2248 N N . LYS A 1 280 ? -61.435 -27.475 142.423 1.00 24.91 280 LYS A N 1
ATOM 2249 C CA . LYS A 1 280 ? -60.789 -28.649 141.731 1.00 24.91 280 LYS A CA 1
ATOM 2250 C C . LYS A 1 280 ? -61.520 -29.587 140.727 1.00 24.91 280 LYS A C 1
ATOM 2252 O O . LYS A 1 280 ? -62.674 -29.952 140.893 1.00 24.91 280 LYS A O 1
ATOM 2257 N N . SER A 1 281 ? -60.668 -30.143 139.835 1.00 24.86 281 SER A N 1
ATOM 2258 C CA . SER A 1 281 ? -60.778 -31.349 138.959 1.00 24.86 281 SER A CA 1
ATOM 2259 C C . SER A 1 281 ? -61.691 -31.268 137.720 1.00 24.86 281 SER A C 1
ATOM 2261 O O . SER A 1 281 ? -62.619 -30.470 137.720 1.00 24.86 281 SER A O 1
ATOM 2263 N N . GLY A 1 282 ? -61.478 -32.031 136.630 1.00 24.73 282 GLY A N 1
ATOM 2264 C CA . GLY A 1 282 ? -60.399 -32.989 136.247 1.00 24.73 282 GLY A CA 1
ATOM 2265 C C . GLY A 1 282 ? -59.671 -32.562 134.943 1.00 24.73 282 GLY A C 1
ATOM 2266 O O . GLY A 1 282 ? -60.039 -31.525 134.399 1.00 24.73 282 GLY A O 1
ATOM 2267 N N . SER A 1 283 ? -58.572 -33.153 134.440 1.00 25.78 283 SER A N 1
ATOM 2268 C CA . SER A 1 283 ? -58.052 -34.549 134.355 1.00 25.78 283 SER A CA 1
ATOM 2269 C C . SER A 1 283 ? -58.369 -35.252 133.010 1.00 25.78 283 SER A C 1
ATOM 2271 O O . SER A 1 283 ? -59.361 -34.903 132.374 1.00 25.78 283 SER A O 1
ATOM 2273 N N . GLU A 1 284 ? -57.581 -36.214 132.495 1.00 24.06 284 GLU A N 1
ATOM 2274 C CA . GLU A 1 284 ? -56.247 -36.714 132.926 1.00 24.06 284 GLU A CA 1
ATOM 2275 C C . GLU A 1 284 ? -55.130 -36.208 131.962 1.00 24.06 284 GLU A C 1
ATOM 2277 O O . GLU A 1 284 ? -55.061 -34.988 131.836 1.00 24.06 284 GLU A O 1
ATOM 2282 N N . GLU A 1 285 ? -54.226 -36.891 131.229 1.00 28.44 285 GLU A N 1
ATOM 2283 C CA . GLU A 1 285 ? -53.672 -38.265 131.019 1.00 28.44 285 GLU A CA 1
ATOM 2284 C C . GLU A 1 285 ? -52.278 -38.016 130.322 1.00 28.44 285 GLU A C 1
ATOM 2286 O O . GLU A 1 285 ? -52.117 -36.968 129.696 1.00 28.44 285 GLU A O 1
ATOM 2291 N N . LEU A 1 286 ? -51.135 -38.722 130.437 1.00 25.00 286 LEU A N 1
ATOM 2292 C CA . LEU A 1 286 ? -50.739 -40.151 130.457 1.00 25.00 286 LEU A CA 1
ATOM 2293 C C . LEU A 1 286 ? -50.962 -40.838 129.080 1.00 25.00 286 LEU A C 1
ATOM 2295 O O . LEU A 1 286 ? -52.094 -40.905 128.635 1.00 25.00 286 LEU A O 1
ATOM 2299 N N . VAL A 1 287 ? -49.980 -41.214 128.229 1.00 28.88 287 VAL A N 1
ATOM 2300 C CA . VAL A 1 287 ? -48.598 -41.794 128.283 1.00 28.88 287 VAL A CA 1
ATOM 2301 C C . VAL A 1 287 ? -48.556 -43.332 128.210 1.00 28.88 287 VAL A C 1
ATOM 2303 O O . VAL A 1 287 ? -48.685 -43.986 129.233 1.00 28.88 287 VAL A O 1
ATOM 2306 N N . GLU A 1 288 ? -48.291 -43.862 127.003 1.00 30.98 288 GLU A N 1
ATOM 2307 C CA . GLU A 1 288 ? -47.670 -45.164 126.625 1.00 30.98 288 GLU A CA 1
ATOM 2308 C C . GLU A 1 288 ? -47.726 -45.224 125.074 1.00 30.98 288 GLU A C 1
ATOM 2310 O O . GLU A 1 288 ? -48.802 -45.111 124.499 1.00 30.98 288 GLU A O 1
ATOM 2315 N N . ASP A 1 289 ? -46.675 -45.229 124.247 1.00 33.19 289 ASP A N 1
ATOM 2316 C CA . ASP A 1 289 ? -45.302 -45.765 124.272 1.00 33.19 289 ASP A CA 1
ATOM 2317 C C . ASP A 1 289 ? -45.184 -47.310 124.241 1.00 33.19 289 ASP A C 1
ATOM 2319 O O . ASP A 1 289 ? -45.855 -48.038 124.962 1.00 33.19 289 ASP A O 1
ATOM 2323 N N . LYS A 1 290 ? -44.297 -47.810 123.366 1.00 41.34 290 LYS A N 1
ATOM 2324 C CA . LYS A 1 290 ? -43.812 -49.209 123.258 1.00 41.34 290 LYS A CA 1
ATOM 2325 C C . LYS A 1 290 ? -44.832 -50.362 123.141 1.00 41.34 290 LYS A C 1
ATOM 2327 O O . LYS A 1 290 ? -44.625 -51.428 123.723 1.00 41.34 290 LYS A O 1
ATOM 2332 N N . LYS A 1 291 ? -45.816 -50.272 122.229 1.00 39.66 291 LYS A N 1
ATOM 2333 C CA . LYS A 1 291 ? -46.452 -51.502 121.679 1.00 39.66 291 LYS A CA 1
ATOM 2334 C C . LYS A 1 291 ? -46.778 -51.572 120.179 1.00 39.66 291 LYS A C 1
ATOM 2336 O O . LYS A 1 291 ? -47.464 -52.496 119.756 1.00 39.66 291 LYS A O 1
ATOM 2341 N N . MET A 1 292 ? -46.207 -50.682 119.360 1.00 35.81 292 MET A N 1
ATOM 2342 C CA . MET A 1 292 ? -46.219 -50.803 117.884 1.00 35.81 292 MET A CA 1
ATOM 2343 C C . MET A 1 292 ? -44.843 -51.106 117.255 1.00 35.81 292 MET A C 1
ATOM 2345 O O . MET A 1 292 ? -44.775 -51.491 116.090 1.00 35.81 292 MET A O 1
ATOM 2349 N N . ASN A 1 293 ? -43.747 -51.037 118.021 1.00 41.09 293 ASN A N 1
ATOM 2350 C CA . ASN A 1 293 ? -42.374 -51.259 117.534 1.00 41.09 293 ASN A CA 1
ATOM 2351 C C . ASN A 1 293 ? -41.973 -52.753 117.447 1.00 41.09 293 ASN A C 1
ATOM 2353 O O . ASN A 1 293 ? -40.878 -53.143 117.841 1.00 41.09 293 ASN A O 1
ATOM 2357 N N . VAL A 1 294 ? -42.891 -53.593 116.970 1.00 48.72 294 VAL A N 1
ATOM 2358 C CA . VAL A 1 294 ? -42.621 -54.986 116.556 1.00 48.72 294 VAL A CA 1
ATOM 2359 C C . VAL A 1 294 ? -43.181 -55.178 115.149 1.00 48.72 294 VAL A C 1
ATOM 2361 O O . VAL A 1 294 ? -42.452 -55.539 114.232 1.00 48.72 294 VAL A O 1
ATOM 2364 N N . LYS A 1 295 ? -44.432 -54.749 114.938 1.00 48.16 295 LYS A N 1
ATOM 2365 C CA . LYS A 1 295 ? -45.080 -54.745 113.620 1.00 48.16 295 LYS A CA 1
ATOM 2366 C C . LYS A 1 295 ? -44.437 -53.803 112.596 1.00 48.16 295 LYS A C 1
ATOM 2368 O O . LYS A 1 295 ? -44.674 -53.962 111.408 1.00 48.16 295 LYS A O 1
ATOM 2373 N N . TYR A 1 296 ? -43.628 -52.836 113.038 1.00 47.38 296 TYR A N 1
ATOM 2374 C CA . TYR A 1 296 ? -42.845 -51.960 112.154 1.00 47.38 296 TYR A CA 1
ATOM 2375 C C . TYR A 1 296 ? -41.510 -52.588 111.701 1.00 47.38 296 TYR A C 1
ATOM 2377 O O . TYR A 1 296 ? -40.902 -52.105 110.751 1.00 47.38 296 TYR A O 1
ATOM 2385 N N . GLN A 1 297 ? -41.055 -53.661 112.361 1.00 48.84 297 GLN A N 1
ATOM 2386 C CA . GLN A 1 297 ? -39.883 -54.433 111.938 1.00 48.84 297 GLN A CA 1
ATOM 2387 C C . GLN A 1 297 ? -40.275 -55.389 110.799 1.00 48.84 297 GLN A C 1
ATOM 2389 O O . GLN A 1 297 ? -39.693 -55.335 109.720 1.00 48.84 297 GLN A O 1
ATOM 2394 N N . GLU A 1 298 ? -41.335 -56.176 111.011 1.00 50.22 298 GLU A N 1
ATOM 2395 C CA . GLU A 1 298 ? -41.875 -57.143 110.039 1.00 50.22 298 GLU A CA 1
ATOM 2396 C C . GLU A 1 298 ? -42.263 -56.458 108.714 1.00 50.22 298 GLU A C 1
ATOM 2398 O O . GLU A 1 298 ? -41.872 -56.905 107.638 1.00 50.22 298 GLU A O 1
ATOM 2403 N N . LEU A 1 299 ? -42.938 -55.301 108.785 1.00 50.09 299 LEU A N 1
ATOM 2404 C CA . LEU A 1 299 ? -43.327 -54.531 107.596 1.00 50.09 299 LEU A CA 1
ATOM 2405 C C . LEU A 1 299 ? -42.139 -53.934 106.822 1.00 50.09 299 LEU A C 1
ATOM 2407 O O . LEU A 1 299 ? -42.318 -53.496 105.686 1.00 50.09 299 LEU A O 1
ATOM 2411 N N . LYS A 1 300 ? -40.945 -53.879 107.427 1.00 52.97 300 LYS A N 1
ATOM 2412 C CA . LYS A 1 300 ? -39.731 -53.402 106.761 1.00 52.97 300 LYS A CA 1
ATOM 2413 C C . LYS A 1 300 ? -39.009 -54.531 106.027 1.00 52.97 300 LYS A C 1
ATOM 2415 O O . LYS A 1 300 ? -38.559 -54.312 104.911 1.00 52.97 300 LYS A O 1
ATOM 2420 N N . GLU A 1 301 ? -38.941 -55.727 106.602 1.00 55.75 301 GLU A N 1
ATOM 2421 C CA . GLU A 1 301 ? -38.303 -56.875 105.941 1.00 55.75 301 GLU A CA 1
ATOM 2422 C C . GLU A 1 301 ? -39.095 -57.316 104.694 1.00 55.75 301 GLU A C 1
ATOM 2424 O O . GLU A 1 301 ? -38.494 -57.568 103.648 1.00 55.75 301 GLU A O 1
ATOM 2429 N N . ASP A 1 302 ? -40.434 -57.260 104.741 1.00 57.16 302 ASP A N 1
ATOM 2430 C CA . ASP A 1 302 ? -41.283 -57.405 103.546 1.00 57.16 302 ASP A CA 1
ATOM 2431 C C . ASP A 1 302 ? -41.058 -56.271 102.525 1.00 57.16 302 ASP A C 1
ATOM 2433 O O . ASP A 1 302 ? -41.052 -56.523 101.319 1.00 57.16 302 ASP A O 1
ATOM 2437 N N . HIS A 1 303 ? -40.842 -55.025 102.971 1.00 61.34 303 HIS A N 1
ATOM 2438 C CA . HIS A 1 303 ? -40.574 -53.888 102.079 1.00 61.34 303 HIS A CA 1
ATOM 2439 C C . HIS A 1 303 ? -39.215 -54.004 101.378 1.00 61.34 303 HIS A C 1
ATOM 2441 O O . HIS A 1 303 ? -39.139 -53.790 100.170 1.00 61.34 303 HIS A O 1
ATOM 2447 N N . ASP A 1 304 ? -38.163 -54.387 102.103 1.00 61.94 304 ASP A N 1
ATOM 2448 C CA . ASP A 1 304 ? -36.809 -54.536 101.565 1.00 61.94 304 ASP A CA 1
ATOM 2449 C C . ASP A 1 304 ? -36.735 -55.737 100.586 1.00 61.94 304 ASP A C 1
ATOM 2451 O O . ASP A 1 304 ? -36.071 -55.655 99.549 1.00 61.94 304 ASP A O 1
ATOM 2455 N N . LEU A 1 305 ? -37.505 -56.814 100.818 1.00 63.81 305 LEU A N 1
ATOM 2456 C CA . LEU A 1 305 ? -37.698 -57.895 99.835 1.00 63.81 305 LEU A CA 1
ATOM 2457 C C . LEU A 1 305 ? -38.473 -57.435 98.587 1.00 63.81 305 LEU A C 1
ATOM 2459 O O . LEU A 1 305 ? -38.114 -57.818 97.468 1.00 63.81 305 LEU A O 1
ATOM 2463 N N . LEU A 1 306 ? -39.497 -56.589 98.748 1.00 58.88 306 LEU A N 1
ATOM 2464 C CA . LEU A 1 306 ? -40.219 -55.974 97.627 1.00 58.88 306 LEU A CA 1
ATOM 2465 C C . LEU A 1 306 ? -39.325 -55.009 96.833 1.00 58.88 306 LEU A C 1
ATOM 2467 O O . LEU A 1 306 ? -39.440 -54.941 95.610 1.00 58.88 306 LEU A O 1
ATOM 2471 N N . LEU A 1 307 ? -38.398 -54.316 97.500 1.00 62.50 307 LEU A N 1
ATOM 2472 C CA . LEU A 1 307 ? -37.417 -53.437 96.867 1.00 62.50 307 LEU A CA 1
ATOM 2473 C C . LEU A 1 307 ? -36.432 -54.241 96.005 1.00 62.50 307 LEU A C 1
ATOM 2475 O O . LEU A 1 307 ? -36.251 -53.919 94.836 1.00 62.50 307 LEU A O 1
ATOM 2479 N N . ILE A 1 308 ? -35.890 -55.348 96.522 1.00 67.00 308 ILE A N 1
ATOM 2480 C CA . ILE A 1 308 ? -35.001 -56.253 95.767 1.00 67.00 308 ILE A CA 1
ATOM 2481 C C . ILE A 1 308 ? -35.741 -56.918 94.589 1.00 67.00 308 ILE A C 1
ATOM 2483 O O . ILE A 1 308 ? -35.166 -57.114 93.514 1.00 67.00 308 ILE A O 1
ATOM 2487 N N . ALA A 1 309 ? -37.027 -57.247 94.752 1.00 62.91 309 ALA A N 1
ATOM 2488 C CA . ALA A 1 309 ? -37.866 -57.738 93.658 1.00 62.91 309 ALA A CA 1
ATOM 2489 C C . ALA A 1 309 ? -38.121 -56.654 92.592 1.00 62.91 309 ALA A C 1
ATOM 2491 O O . ALA A 1 309 ? -38.050 -56.946 91.396 1.00 62.91 309 ALA A O 1
ATOM 2492 N N . LYS A 1 310 ? -38.358 -55.404 93.013 1.00 67.94 310 LYS A N 1
ATOM 2493 C CA . LYS A 1 310 ? -38.529 -54.240 92.134 1.00 67.94 310 LYS A CA 1
ATOM 2494 C C . LYS A 1 310 ? -37.248 -53.919 91.364 1.00 67.94 310 LYS A C 1
ATOM 2496 O O . LYS A 1 310 ? -37.318 -53.785 90.150 1.00 67.94 310 LYS A O 1
ATOM 2501 N N . GLU A 1 311 ? -36.090 -53.881 92.023 1.00 65.44 311 GLU A N 1
ATOM 2502 C CA . GLU A 1 311 ? -34.792 -53.659 91.370 1.00 65.44 311 GLU A CA 1
ATOM 2503 C C . GLU A 1 311 ? -34.473 -54.749 90.340 1.00 65.44 311 GLU A C 1
ATOM 2505 O O . GLU A 1 311 ? -33.944 -54.445 89.272 1.00 65.44 311 GLU A O 1
ATOM 2510 N N . LYS A 1 312 ? -34.837 -56.013 90.603 1.00 67.19 312 LYS A N 1
ATOM 2511 C CA . LYS A 1 312 ? -34.755 -57.075 89.588 1.00 67.19 312 LYS A CA 1
ATOM 2512 C C . LYS A 1 312 ? -35.679 -56.816 88.402 1.00 67.19 312 LYS A C 1
ATOM 2514 O O . LYS A 1 312 ? -35.219 -56.911 87.270 1.00 67.19 312 LYS A O 1
ATOM 2519 N N . LEU A 1 313 ? -36.942 -56.458 88.642 1.00 64.31 313 LEU A N 1
ATOM 2520 C CA . LEU A 1 313 ? -37.892 -56.176 87.563 1.00 64.31 313 LEU A CA 1
ATOM 2521 C C . LEU A 1 313 ? -37.467 -54.961 86.724 1.00 64.31 313 LEU A C 1
ATOM 2523 O O . LEU A 1 313 ? -37.542 -55.007 85.502 1.00 64.31 313 LEU A O 1
ATOM 2527 N N . GLU A 1 314 ? -36.979 -53.897 87.362 1.00 62.84 314 GLU A N 1
ATOM 2528 C CA . GLU A 1 314 ? -36.463 -52.701 86.687 1.00 62.84 314 GLU A CA 1
ATOM 2529 C C . GLU A 1 314 ? -35.170 -52.998 85.918 1.00 62.84 314 GLU A C 1
ATOM 2531 O O . GLU A 1 314 ? -34.976 -52.456 84.832 1.00 62.84 314 GLU A O 1
ATOM 2536 N N . LYS A 1 315 ? -34.324 -53.912 86.410 1.00 65.00 315 LYS A N 1
ATOM 2537 C CA . LYS A 1 315 ? -33.114 -54.358 85.708 1.00 65.00 315 LYS A CA 1
ATOM 2538 C C . LYS A 1 315 ? -33.420 -55.254 84.507 1.00 65.00 315 LYS A C 1
ATOM 2540 O O . LYS A 1 315 ? -32.842 -55.030 83.447 1.00 65.00 315 LYS A O 1
ATOM 2545 N N . ASP A 1 316 ? -34.351 -56.198 84.631 1.00 60.53 316 ASP A N 1
ATOM 2546 C CA . ASP A 1 316 ? -34.800 -57.036 83.511 1.00 60.53 316 ASP A CA 1
ATOM 2547 C C . ASP A 1 316 ? -35.541 -56.192 82.452 1.00 60.53 316 ASP A C 1
ATOM 2549 O O . ASP A 1 316 ? -35.334 -56.379 81.250 1.00 60.53 316 ASP A O 1
ATOM 2553 N N . LEU A 1 317 ? -36.339 -55.200 82.872 1.00 60.66 317 LEU A N 1
ATOM 2554 C CA . LEU A 1 317 ? -37.015 -54.258 81.973 1.00 60.66 317 LEU A CA 1
ATOM 2555 C C . LEU A 1 317 ? -36.020 -53.315 81.273 1.00 60.66 317 LEU A C 1
ATOM 2557 O O . LEU A 1 317 ? -36.124 -53.106 80.064 1.00 60.66 317 LEU A O 1
ATOM 2561 N N . ALA A 1 318 ? -35.014 -52.802 81.990 1.00 57.56 318 ALA A N 1
ATOM 2562 C CA . ALA A 1 318 ? -33.919 -52.032 81.399 1.00 57.56 318 ALA A CA 1
ATOM 2563 C C . ALA A 1 318 ? -33.100 -52.876 80.410 1.00 57.56 318 ALA A C 1
ATOM 2565 O O . ALA A 1 318 ? -32.742 -52.393 79.337 1.00 57.56 318 ALA A O 1
ATOM 2566 N N . GLN A 1 319 ? -32.860 -54.155 80.716 1.00 58.28 319 GLN A N 1
ATOM 2567 C CA . GLN A 1 319 ? -32.152 -55.068 79.822 1.00 58.28 319 GLN A CA 1
ATOM 2568 C C . GLN A 1 319 ? -32.995 -55.451 78.589 1.00 58.28 319 GLN A C 1
ATOM 2570 O O . GLN A 1 319 ? -32.426 -55.714 77.530 1.00 58.28 319 GLN A O 1
ATOM 2575 N N . GLN A 1 320 ? -34.332 -55.411 78.652 1.00 56.72 320 GLN A N 1
ATOM 2576 C CA . GLN A 1 320 ? -35.176 -55.476 77.449 1.00 56.72 320 GLN A CA 1
ATOM 2577 C C . GLN A 1 320 ? -35.170 -54.164 76.648 1.00 56.72 320 GLN A C 1
ATOM 2579 O O . GLN A 1 320 ? -35.052 -54.216 75.425 1.00 56.72 320 GLN A O 1
ATOM 2584 N N . LEU A 1 321 ? -35.209 -52.997 77.301 1.00 54.03 321 LEU A N 1
ATOM 2585 C CA . LEU A 1 321 ? -35.109 -51.691 76.630 1.00 54.03 321 LEU A CA 1
ATOM 2586 C C . LEU A 1 321 ? -33.762 -51.499 75.912 1.00 54.03 321 LEU A C 1
ATOM 2588 O O . LEU A 1 321 ? -33.735 -51.021 74.781 1.00 54.03 321 LEU A O 1
ATOM 2592 N N . GLN A 1 322 ? -32.654 -51.957 76.499 1.00 54.12 322 GLN A N 1
ATOM 2593 C CA . GLN A 1 322 ? -31.328 -51.918 75.869 1.00 54.12 322 GLN A CA 1
ATOM 2594 C C . GLN A 1 322 ? -31.219 -52.849 74.640 1.00 54.12 322 GLN A C 1
ATOM 2596 O O . GLN A 1 322 ? -30.453 -52.583 73.717 1.00 54.12 322 GLN A O 1
ATOM 2601 N N . ASN A 1 323 ? -32.030 -53.912 74.581 1.00 52.97 323 ASN A N 1
ATOM 2602 C CA . ASN A 1 323 ? -32.179 -54.750 73.384 1.00 52.97 323 ASN A CA 1
ATOM 2603 C C . ASN A 1 323 ? -33.128 -54.141 72.327 1.00 52.97 323 ASN A C 1
ATOM 2605 O O . ASN A 1 323 ? -33.135 -54.599 71.183 1.00 52.97 323 ASN A O 1
ATOM 2609 N N . PHE A 1 324 ? -33.906 -53.110 72.679 1.00 51.91 324 PHE A N 1
ATOM 2610 C CA . PHE A 1 324 ? -34.636 -52.281 71.718 1.00 51.91 324 PHE A CA 1
ATOM 2611 C C . PHE A 1 324 ? -33.765 -51.152 71.160 1.00 51.91 324 PHE A C 1
ATOM 2613 O O . PHE A 1 324 ? -33.745 -50.998 69.945 1.00 51.91 324 PHE A O 1
ATOM 2620 N N . SER A 1 325 ? -32.958 -50.456 71.973 1.00 52.56 325 SER A N 1
ATOM 2621 C CA . SER A 1 325 ? -32.047 -49.426 71.440 1.00 52.56 325 SER A CA 1
ATOM 2622 C C . SER A 1 325 ? -31.051 -50.011 70.432 1.00 52.56 325 SER A C 1
ATOM 2624 O O . SER A 1 325 ? -30.883 -49.457 69.357 1.00 52.56 325 SER A O 1
ATOM 2626 N N . ALA A 1 326 ? -30.509 -51.208 70.688 1.00 55.12 326 ALA A N 1
ATOM 2627 C CA . ALA A 1 326 ? -29.662 -51.919 69.724 1.00 55.12 326 ALA A CA 1
ATOM 2628 C C . ALA A 1 326 ? -30.384 -52.310 68.412 1.00 55.12 326 ALA A C 1
ATOM 2630 O O . ALA A 1 326 ? -29.729 -52.598 67.412 1.00 55.12 326 ALA A O 1
ATOM 2631 N N . ARG A 1 327 ? -31.726 -52.331 68.388 1.00 54.25 327 ARG A N 1
ATOM 2632 C CA . ARG A 1 327 ? -32.519 -52.449 67.154 1.00 54.25 327 ARG A CA 1
ATOM 2633 C C . ARG A 1 327 ? -32.798 -51.095 66.523 1.00 54.25 327 ARG A C 1
ATOM 2635 O O . ARG A 1 327 ? -32.728 -51.015 65.304 1.00 54.25 327 ARG A O 1
ATOM 2642 N N . ASP A 1 328 ? -33.071 -50.061 67.309 1.00 57.62 328 ASP A N 1
ATOM 2643 C CA . ASP A 1 328 ? -33.276 -48.708 66.795 1.00 57.62 328 ASP A CA 1
ATOM 2644 C C . ASP A 1 328 ? -31.984 -48.118 66.210 1.00 57.62 328 ASP A C 1
ATOM 2646 O O . ASP A 1 328 ? -32.057 -47.469 65.177 1.00 57.62 328 ASP A O 1
ATOM 2650 N N . ASP A 1 329 ? -30.802 -48.444 66.742 1.00 60.19 329 ASP A N 1
ATOM 2651 C CA . ASP A 1 329 ? -29.500 -48.100 66.147 1.00 60.19 329 ASP A CA 1
ATOM 2652 C C . ASP A 1 329 ? -29.276 -48.817 64.800 1.00 60.19 329 ASP A C 1
ATOM 2654 O O . ASP A 1 329 ? -28.789 -48.221 63.836 1.00 60.19 329 ASP A O 1
ATOM 2658 N N . ILE A 1 330 ? -29.687 -50.088 64.687 1.00 61.78 330 ILE A N 1
ATOM 2659 C CA . ILE A 1 330 ? -29.646 -50.850 63.424 1.00 61.78 330 ILE A CA 1
ATOM 2660 C C . ILE A 1 330 ? -30.695 -50.323 62.431 1.00 61.78 330 ILE A C 1
ATOM 2662 O O . ILE A 1 330 ? -30.425 -50.229 61.238 1.00 61.78 330 ILE A O 1
ATOM 2666 N N . VAL A 1 331 ? -31.879 -49.921 62.895 1.00 65.00 331 VAL A N 1
ATOM 2667 C CA . VAL A 1 331 ? -32.917 -49.304 62.055 1.00 65.00 331 VAL A CA 1
ATOM 2668 C C . VAL A 1 331 ? -32.545 -47.871 61.671 1.00 65.00 331 VAL A C 1
ATOM 2670 O O . VAL A 1 331 ? -32.897 -47.449 60.577 1.00 65.00 331 VAL A O 1
ATOM 2673 N N . ALA A 1 332 ? -31.809 -47.130 62.499 1.00 65.50 332 ALA A N 1
ATOM 2674 C CA . ALA A 1 332 ? -31.312 -45.789 62.200 1.00 65.50 332 ALA A CA 1
ATOM 2675 C C . ALA A 1 332 ? -30.131 -45.825 61.224 1.00 65.50 332 ALA A C 1
ATOM 2677 O O . ALA A 1 332 ? -30.093 -45.016 60.301 1.00 65.50 332 ALA A O 1
ATOM 2678 N N . THR A 1 333 ? -29.213 -46.786 61.362 1.00 67.62 333 THR A N 1
ATOM 2679 C CA . THR A 1 333 ? -28.144 -47.009 60.373 1.00 67.62 333 THR A CA 1
ATOM 2680 C C . THR A 1 333 ? -28.704 -47.528 59.053 1.00 67.62 333 THR A C 1
ATOM 2682 O O . THR A 1 333 ? -28.416 -46.924 58.026 1.00 67.62 333 THR A O 1
ATOM 2685 N N . LEU A 1 334 ? -29.599 -48.525 59.053 1.00 68.19 334 LEU A N 1
ATOM 2686 C CA . LEU A 1 334 ? -30.280 -48.969 57.828 1.00 68.19 334 LEU A CA 1
ATOM 2687 C C . LEU A 1 334 ? -31.183 -47.884 57.223 1.00 68.19 334 LEU A C 1
ATOM 2689 O O . LEU A 1 334 ? -31.274 -47.803 56.004 1.00 68.19 334 LEU A O 1
ATOM 2693 N N . ARG A 1 335 ? -31.825 -47.018 58.023 1.00 69.31 335 ARG A N 1
ATOM 2694 C CA . ARG A 1 335 ? -32.525 -45.833 57.496 1.00 69.31 335 ARG A CA 1
ATOM 2695 C C . ARG A 1 335 ? -31.543 -44.854 56.878 1.00 69.31 335 ARG A C 1
ATOM 2697 O O . ARG A 1 335 ? -31.783 -44.458 55.757 1.00 69.31 335 ARG A O 1
ATOM 2704 N N . SER A 1 336 ? -30.447 -44.507 57.550 1.00 71.69 336 SER A N 1
ATOM 2705 C CA . SER A 1 336 ? -29.404 -43.620 57.014 1.00 71.69 336 SER A CA 1
ATOM 2706 C C . SER A 1 336 ? -28.820 -44.156 55.701 1.00 71.69 336 SER A C 1
ATOM 2708 O O . SER A 1 336 ? -28.648 -43.411 54.742 1.00 71.69 336 SER A O 1
ATOM 2710 N N . GLU A 1 337 ? -28.591 -45.466 55.616 1.00 69.94 337 GLU A N 1
ATOM 2711 C CA . GLU A 1 337 ? -28.062 -46.138 54.430 1.00 69.94 337 GLU A CA 1
ATOM 2712 C C . GLU A 1 337 ? -29.106 -46.237 53.303 1.00 69.94 337 GLU A C 1
ATOM 2714 O O . GLU A 1 337 ? -28.777 -45.982 52.148 1.00 69.94 337 GLU A O 1
ATOM 2719 N N . VAL A 1 338 ? -30.385 -46.486 53.616 1.00 71.50 338 VAL A N 1
ATOM 2720 C CA . VAL A 1 338 ? -31.495 -46.429 52.643 1.00 71.50 338 VAL A CA 1
ATOM 2721 C C . VAL A 1 338 ? -31.798 -44.996 52.196 1.00 71.50 338 VAL A C 1
ATOM 2723 O O . VAL A 1 338 ? -32.087 -44.788 51.025 1.00 71.50 338 VAL A O 1
ATOM 2726 N N . GLU A 1 339 ? -31.701 -44.000 53.074 1.00 72.94 339 GLU A N 1
ATOM 2727 C CA . GLU A 1 339 ? -31.850 -42.573 52.761 1.00 72.94 339 GLU A CA 1
ATOM 2728 C C . GLU A 1 339 ? -30.676 -42.110 51.883 1.00 72.94 339 GLU A C 1
ATOM 2730 O O . GLU A 1 339 ? -30.881 -41.418 50.891 1.00 72.94 339 GLU A O 1
ATOM 2735 N N . SER A 1 340 ? -29.452 -42.558 52.182 1.00 73.31 340 SER A N 1
ATOM 2736 C CA . SER A 1 340 ? -28.254 -42.340 51.364 1.00 73.31 340 SER A CA 1
ATOM 2737 C C . SER A 1 340 ? -28.403 -42.959 49.972 1.00 73.31 340 SER A C 1
ATOM 2739 O O . SER A 1 340 ? -28.297 -42.248 48.976 1.00 73.31 340 SER A O 1
ATOM 2741 N N . LEU A 1 341 ? -28.747 -44.249 49.883 1.00 77.12 341 LEU A N 1
ATOM 2742 C CA . LEU A 1 341 ? -28.956 -44.952 48.613 1.00 77.12 341 LEU A CA 1
ATOM 2743 C C . LEU A 1 341 ? -30.157 -44.399 47.830 1.00 77.12 341 LEU A C 1
ATOM 2745 O O . LEU A 1 341 ? -30.095 -44.305 46.609 1.00 77.12 341 LEU A O 1
ATOM 2749 N N . SER A 1 342 ? -31.227 -43.976 48.508 1.00 70.44 342 SER A N 1
ATOM 2750 C CA . SER A 1 342 ? -32.378 -43.297 47.896 1.00 70.44 342 SER A CA 1
ATOM 2751 C C . SER A 1 342 ? -31.978 -41.937 47.322 1.00 70.44 342 SER A C 1
ATOM 2753 O O . SER A 1 342 ? -32.327 -41.622 46.186 1.00 70.44 342 SER A O 1
ATOM 2755 N N . ASN A 1 343 ? -31.182 -41.150 48.052 1.00 73.06 343 ASN A N 1
ATOM 2756 C CA . ASN A 1 343 ? -30.674 -39.866 47.573 1.00 73.06 343 ASN A CA 1
ATOM 2757 C C . ASN A 1 343 ? -29.633 -40.028 46.455 1.00 73.06 343 ASN A C 1
ATOM 2759 O O . ASN A 1 343 ? -29.656 -39.245 45.509 1.00 73.06 343 ASN A O 1
ATOM 2763 N N . GLN A 1 344 ? -28.785 -41.060 46.492 1.00 71.50 344 GLN A N 1
ATOM 2764 C CA . GLN A 1 344 ? -27.886 -41.410 45.388 1.00 71.50 344 GLN A CA 1
ATOM 2765 C C . GLN A 1 344 ? -28.671 -41.839 44.144 1.00 71.50 344 GLN A C 1
ATOM 2767 O O . GLN A 1 344 ? -28.447 -41.277 43.079 1.00 71.50 344 GLN A O 1
ATOM 2772 N N . LEU A 1 345 ? -29.657 -42.733 44.272 1.00 70.25 345 LEU A N 1
ATOM 2773 C CA . LEU A 1 345 ? -30.501 -43.163 43.152 1.00 70.25 345 LEU A CA 1
ATOM 2774 C C . LEU A 1 345 ? -31.364 -42.009 42.604 1.00 70.25 345 LEU A C 1
ATOM 2776 O O . LEU A 1 345 ? -31.587 -41.906 41.398 1.00 70.25 345 LEU A O 1
ATOM 2780 N N . SER A 1 346 ? -31.825 -41.103 43.469 1.00 72.38 346 SER A N 1
ATOM 2781 C CA . SER A 1 346 ? -32.502 -39.854 43.091 1.00 72.38 346 SER A CA 1
ATOM 2782 C C . SER A 1 346 ? -31.560 -38.914 42.330 1.00 72.38 346 SER A C 1
ATOM 2784 O O . SER A 1 346 ? -31.939 -38.354 41.302 1.00 72.38 346 SER A O 1
ATOM 2786 N N . HIS A 1 347 ? -30.303 -38.796 42.767 1.00 74.31 347 HIS A N 1
ATOM 2787 C CA . HIS A 1 347 ? -29.282 -37.997 42.094 1.00 74.31 347 HIS A CA 1
ATOM 2788 C C . HIS A 1 347 ? -28.881 -38.599 40.738 1.00 74.31 347 HIS A C 1
ATOM 2790 O O . HIS A 1 347 ? -28.907 -37.886 39.740 1.00 74.31 347 HIS A O 1
ATOM 2796 N N . GLU A 1 348 ? -28.612 -39.904 40.652 1.00 67.62 348 GLU A N 1
ATOM 2797 C CA . GLU A 1 348 ? -28.327 -40.604 39.391 1.00 67.62 348 GLU A CA 1
ATOM 2798 C C . GLU A 1 348 ? -29.514 -40.535 38.423 1.00 67.62 348 GLU A C 1
ATOM 2800 O O . GLU A 1 348 ? -29.337 -40.224 37.247 1.00 67.62 348 GLU A O 1
ATOM 2805 N N . THR A 1 349 ? -30.750 -40.741 38.894 1.00 68.38 349 THR A N 1
ATOM 2806 C CA . THR A 1 349 ? -31.930 -40.597 38.025 1.00 68.38 349 THR A CA 1
ATOM 2807 C C . THR A 1 349 ? -32.212 -39.146 37.636 1.00 68.38 349 THR A C 1
ATOM 2809 O O . THR A 1 349 ? -32.757 -38.927 36.555 1.00 68.38 349 THR A O 1
ATOM 2812 N N . ALA A 1 350 ? -31.806 -38.146 38.426 1.00 70.38 350 ALA A N 1
ATOM 2813 C CA . ALA A 1 350 ? -31.817 -36.744 38.011 1.00 70.38 350 ALA A CA 1
ATOM 2814 C C . ALA A 1 350 ? -30.743 -36.458 36.946 1.00 70.38 350 ALA A C 1
ATOM 2816 O O . ALA A 1 350 ? -31.074 -35.910 35.892 1.00 70.38 350 ALA A O 1
ATOM 2817 N N . VAL A 1 351 ? -29.498 -36.895 37.173 1.00 73.94 351 VAL A N 1
ATOM 2818 C CA . VAL A 1 351 ? -28.365 -36.756 36.242 1.00 73.94 351 VAL A CA 1
ATOM 2819 C C . VAL A 1 351 ? -28.680 -37.431 34.910 1.00 73.94 351 VAL A C 1
ATOM 2821 O O . VAL A 1 351 ? -28.696 -36.749 33.890 1.00 73.94 351 VAL A O 1
ATOM 2824 N N . HIS A 1 352 ? -29.068 -38.708 34.895 1.00 67.81 352 HIS A N 1
ATOM 2825 C CA . HIS A 1 352 ? -29.432 -39.418 33.664 1.00 67.81 352 HIS A CA 1
ATOM 2826 C C . HIS A 1 352 ? -30.659 -38.815 32.965 1.00 67.81 352 HIS A C 1
ATOM 2828 O O . HIS A 1 352 ? -30.731 -38.786 31.736 1.00 67.81 352 HIS A O 1
ATOM 2834 N N . LYS A 1 353 ? -31.633 -38.273 33.708 1.00 69.31 353 LYS A N 1
ATOM 2835 C CA . LYS A 1 353 ? -32.778 -37.551 33.123 1.00 69.31 353 LYS A CA 1
ATOM 2836 C C . LYS A 1 353 ? -32.356 -36.217 32.505 1.00 69.31 353 LYS A C 1
ATOM 2838 O O . LYS A 1 353 ? -32.996 -35.769 31.552 1.00 69.31 353 LYS A O 1
ATOM 2843 N N . GLU A 1 354 ? -31.280 -35.604 32.988 1.00 70.81 354 GLU A N 1
ATOM 2844 C CA . GLU A 1 354 ? -30.678 -34.418 32.387 1.00 70.81 354 GLU A CA 1
ATOM 2845 C C . GLU A 1 354 ? -29.731 -34.750 31.223 1.00 70.81 354 GLU A C 1
ATOM 2847 O O . GLU A 1 354 ? -29.757 -34.053 30.213 1.00 70.81 354 GLU A O 1
ATOM 2852 N N . GLU A 1 355 ? -28.985 -35.852 31.272 1.00 70.25 355 GLU A N 1
ATOM 2853 C CA . GLU A 1 355 ? -28.237 -36.389 30.128 1.00 70.25 355 GLU A CA 1
ATOM 2854 C C . GLU A 1 355 ? -29.179 -36.770 28.981 1.00 70.25 355 GLU A C 1
ATOM 2856 O O . GLU A 1 355 ? -28.936 -36.404 27.837 1.00 70.25 355 GLU A O 1
ATOM 2861 N N . ILE A 1 356 ? -30.323 -37.401 29.271 1.00 66.56 356 ILE A N 1
ATOM 2862 C CA . ILE A 1 356 ? -31.364 -37.692 28.273 1.00 66.56 356 ILE A CA 1
ATOM 2863 C C . ILE A 1 356 ? -31.988 -36.399 27.719 1.00 66.56 356 ILE A C 1
ATOM 2865 O O . ILE A 1 356 ? -32.342 -36.360 26.538 1.00 66.56 356 ILE A O 1
ATOM 2869 N N . LYS A 1 357 ? -32.103 -35.322 28.513 1.00 69.31 357 LYS A N 1
ATOM 2870 C CA . LYS A 1 357 ? -32.473 -33.991 27.990 1.00 69.31 357 LYS A CA 1
ATOM 2871 C C . LYS A 1 357 ? -31.379 -33.432 27.075 1.00 69.31 357 LYS A C 1
ATOM 2873 O O . LYS A 1 357 ? -31.707 -33.001 25.975 1.00 69.31 357 LYS A O 1
ATOM 2878 N N . LYS A 1 358 ? -30.107 -33.479 27.486 1.00 72.62 358 LYS A N 1
ATOM 2879 C CA . LYS A 1 358 ? -28.947 -32.985 26.721 1.00 72.62 358 LYS A CA 1
ATOM 2880 C C . LYS A 1 358 ? -28.774 -33.747 25.402 1.00 72.62 358 LYS A C 1
ATOM 2882 O O . LYS A 1 358 ? -28.645 -33.116 24.362 1.00 72.62 358 LYS A O 1
ATOM 2887 N N . LEU A 1 359 ? -28.906 -35.074 25.402 1.00 67.38 359 LEU A N 1
ATOM 2888 C CA . LEU A 1 359 ? -28.886 -35.913 24.197 1.00 67.38 359 LEU A CA 1
ATOM 2889 C C . LEU A 1 359 ? -30.079 -35.644 23.269 1.00 67.38 359 LEU A C 1
ATOM 2891 O O . LEU A 1 359 ? -29.907 -35.612 22.053 1.00 67.38 359 LEU A O 1
ATOM 2895 N N . LYS A 1 360 ? -31.285 -35.403 23.806 1.00 65.81 360 LYS A N 1
ATOM 2896 C CA . LYS A 1 360 ? -32.443 -35.000 22.986 1.00 65.81 360 LYS A CA 1
ATOM 2897 C C . LYS A 1 360 ? -32.280 -33.596 22.407 1.00 65.81 360 LYS A C 1
ATOM 2899 O O . LYS A 1 360 ? -32.611 -33.401 21.242 1.00 65.81 360 LYS A O 1
ATOM 2904 N N . ALA A 1 361 ? -31.746 -32.650 23.178 1.00 66.56 361 ALA A N 1
ATOM 2905 C CA . ALA A 1 361 ? -31.408 -31.317 22.691 1.00 66.56 361 ALA A CA 1
ATOM 2906 C C . ALA A 1 361 ? -30.356 -31.401 21.577 1.00 66.56 361 ALA A C 1
ATOM 2908 O O . ALA A 1 361 ? -30.581 -30.859 20.504 1.00 66.56 361 ALA A O 1
ATOM 2909 N N . TYR A 1 362 ? -29.282 -32.171 21.771 1.00 73.75 362 TYR A N 1
ATOM 2910 C CA . TYR A 1 362 ? -28.230 -32.390 20.776 1.00 73.75 362 TYR A CA 1
ATOM 2911 C C . TYR A 1 362 ? -28.750 -33.067 19.495 1.00 73.75 362 TYR A C 1
ATOM 2913 O O . TYR A 1 362 ? -28.421 -32.637 18.396 1.00 73.75 362 TYR A O 1
ATOM 2921 N N . ALA A 1 363 ? -29.645 -34.055 19.608 1.00 64.94 363 ALA A N 1
ATOM 2922 C CA . ALA A 1 363 ? -30.287 -34.684 18.450 1.00 64.94 363 ALA A CA 1
ATOM 2923 C C . ALA A 1 363 ? -31.244 -33.739 17.692 1.00 64.94 363 ALA A C 1
ATOM 2925 O O . ALA A 1 363 ? -31.373 -33.842 16.472 1.00 64.94 363 ALA A O 1
ATOM 2926 N N . VAL A 1 364 ? -31.911 -32.810 18.389 1.00 68.44 364 VAL A N 1
ATOM 2927 C CA . VAL A 1 364 ? -32.689 -31.732 17.752 1.00 68.44 364 VAL A CA 1
ATOM 2928 C C . VAL A 1 364 ? -31.760 -30.696 17.117 1.00 68.44 364 VAL A C 1
ATOM 2930 O O . VAL A 1 364 ? -32.045 -30.250 16.008 1.00 68.44 364 VAL A O 1
ATOM 2933 N N . LYS A 1 365 ? -30.639 -30.366 17.769 1.00 71.06 365 LYS A N 1
ATOM 2934 C CA . LYS A 1 365 ? -29.651 -29.398 17.291 1.00 71.06 365 LYS A CA 1
ATOM 2935 C C . LYS A 1 365 ? -28.978 -29.880 16.005 1.00 71.06 365 LYS A C 1
ATOM 2937 O O . LYS A 1 365 ? -29.151 -29.220 14.992 1.00 71.06 365 LYS A O 1
ATOM 2942 N N . LEU A 1 366 ? -28.429 -31.099 15.981 1.00 69.38 366 LEU A N 1
ATOM 2943 C CA . LEU A 1 366 ? -27.916 -31.755 14.765 1.00 69.38 366 LEU A CA 1
ATOM 2944 C C . LEU A 1 366 ? -28.949 -31.804 13.630 1.00 69.38 366 LEU A C 1
ATOM 2946 O O . LEU A 1 366 ? -28.617 -31.609 12.463 1.00 69.38 366 LEU A O 1
ATOM 2950 N N . LYS A 1 367 ? -30.224 -32.063 13.951 1.00 63.53 367 LYS A N 1
ATOM 2951 C CA . LYS A 1 367 ? -31.293 -32.084 12.943 1.00 63.53 367 LYS A CA 1
ATOM 2952 C C . LYS A 1 367 ? -31.614 -30.685 12.403 1.00 63.53 367 LYS A C 1
ATOM 2954 O O . LYS A 1 367 ? -31.988 -30.577 11.237 1.00 63.53 367 LYS A O 1
ATOM 2959 N N . ARG A 1 368 ? -31.473 -29.642 13.227 1.00 71.75 368 ARG A N 1
ATOM 2960 C CA . ARG A 1 368 ? -31.651 -28.242 12.830 1.00 71.75 368 ARG A CA 1
ATOM 2961 C C . ARG A 1 368 ? -30.448 -27.736 12.028 1.00 71.75 368 ARG A C 1
ATOM 2963 O O . ARG A 1 368 ? -30.652 -27.254 10.921 1.00 71.75 368 ARG A O 1
ATOM 2970 N N . GLU A 1 369 ? -29.232 -27.968 12.514 1.00 70.56 369 GLU A N 1
ATOM 2971 C CA . GLU A 1 369 ? -27.959 -27.687 11.836 1.00 70.56 369 GLU A CA 1
ATOM 2972 C C . GLU A 1 369 ? -27.938 -28.313 10.429 1.00 70.56 369 GLU A C 1
ATOM 2974 O O . GLU A 1 369 ? -27.588 -27.646 9.459 1.00 70.56 369 GLU A O 1
ATOM 2979 N N . LEU A 1 370 ? -28.417 -29.556 10.276 1.00 72.81 370 LEU A N 1
ATOM 2980 C CA . LEU A 1 370 ? -28.559 -30.207 8.968 1.00 72.81 370 LEU A CA 1
ATOM 2981 C C . LEU A 1 370 ? -29.557 -29.487 8.039 1.00 72.81 370 LEU A C 1
ATOM 2983 O O . LEU A 1 370 ? -29.295 -29.365 6.844 1.00 72.81 370 LEU A O 1
ATOM 2987 N N . SER A 1 371 ? -30.690 -28.999 8.560 1.00 65.94 371 SER A N 1
ATOM 2988 C CA . SER A 1 371 ? -31.637 -28.203 7.763 1.00 65.94 371 SER A CA 1
ATOM 2989 C C . SER A 1 371 ? -31.132 -26.792 7.455 1.00 65.94 371 SER A C 1
ATOM 2991 O O . SER A 1 371 ? -31.399 -26.287 6.371 1.00 65.94 371 SER A O 1
ATOM 2993 N N . GLU A 1 372 ? -30.368 -26.176 8.355 1.00 72.12 372 GLU A N 1
ATOM 2994 C CA . GLU A 1 372 ? -29.803 -24.838 8.161 1.00 72.12 372 GLU A CA 1
ATOM 2995 C C . GLU A 1 372 ? -28.623 -24.859 7.192 1.00 72.12 372 GLU A C 1
ATOM 2997 O O . GLU A 1 372 ? -28.528 -23.963 6.361 1.00 72.12 372 GLU A O 1
ATOM 3002 N N . SER A 1 373 ? -27.798 -25.908 7.186 1.00 62.47 373 SER A N 1
ATOM 3003 C CA . SER A 1 373 ? -26.820 -26.143 6.115 1.00 62.47 373 SER A CA 1
ATOM 3004 C C . SER A 1 373 ? -27.498 -26.311 4.750 1.00 62.47 373 SER A C 1
ATOM 3006 O O . SER A 1 373 ? -27.060 -25.707 3.776 1.00 62.47 373 SER A O 1
ATOM 3008 N N . LEU A 1 374 ? -28.614 -27.048 4.677 1.00 65.19 374 LEU A N 1
ATOM 3009 C CA . LEU A 1 374 ? -29.389 -27.223 3.438 1.00 65.19 374 LEU A CA 1
ATOM 3010 C C . LEU A 1 374 ? -30.100 -25.928 2.978 1.00 65.19 374 LEU A C 1
ATOM 3012 O O . LEU A 1 374 ? -30.398 -25.758 1.795 1.00 65.19 374 LEU A O 1
ATOM 3016 N N . GLU A 1 375 ? -30.384 -25.006 3.901 1.00 67.88 375 GLU A N 1
ATOM 3017 C CA . GLU A 1 375 ? -30.914 -23.670 3.601 1.00 67.88 375 GLU A CA 1
ATOM 3018 C C . GLU A 1 375 ? -29.786 -22.707 3.169 1.00 67.88 375 GLU A C 1
ATOM 3020 O O . GLU A 1 375 ? -29.959 -21.988 2.185 1.00 67.88 375 GLU A O 1
ATOM 3025 N N . LYS A 1 376 ? -28.614 -22.756 3.832 1.00 66.62 376 LYS A N 1
ATOM 3026 C CA . LYS A 1 376 ? -27.370 -22.041 3.470 1.00 66.62 376 LYS A CA 1
ATOM 3027 C C . LYS A 1 376 ? -26.836 -22.450 2.089 1.00 66.62 376 LYS A C 1
ATOM 3029 O O . LYS A 1 376 ? -26.252 -21.621 1.400 1.00 66.62 376 LYS A O 1
ATOM 3034 N N . GLU A 1 377 ? -27.044 -23.693 1.653 1.00 59.62 377 GLU A N 1
ATOM 3035 C CA . GLU A 1 377 ? -26.552 -24.169 0.351 1.00 59.62 377 GLU A CA 1
ATOM 3036 C C . GLU A 1 377 ? -27.244 -23.472 -0.839 1.00 59.62 377 GLU A C 1
ATOM 3038 O O . GLU A 1 377 ? -26.620 -23.239 -1.873 1.00 59.62 377 GLU A O 1
ATOM 3043 N N . LYS A 1 378 ? -28.516 -23.070 -0.697 1.00 68.38 378 LYS A N 1
ATOM 3044 C CA . LYS A 1 378 ? -29.299 -22.423 -1.770 1.00 68.38 378 LYS A CA 1
ATOM 3045 C C . LYS A 1 378 ? -28.704 -21.091 -2.259 1.00 68.38 378 LYS A C 1
ATOM 3047 O O . LYS A 1 378 ? -28.504 -20.974 -3.470 1.00 68.38 378 LYS A O 1
ATOM 3052 N N . PRO A 1 379 ? -28.406 -20.090 -1.400 1.00 70.12 379 PRO A N 1
ATOM 3053 C CA . PRO A 1 379 ? -27.772 -18.856 -1.854 1.00 70.12 379 PRO A CA 1
ATOM 3054 C C . PRO A 1 379 ? -26.376 -19.103 -2.432 1.00 70.12 379 PRO A C 1
ATOM 3056 O O . PRO A 1 379 ? -26.052 -18.462 -3.424 1.00 70.12 379 PRO A O 1
ATOM 3059 N N . LEU A 1 380 ? -25.595 -20.070 -1.925 1.00 67.31 380 LEU A N 1
ATOM 3060 C CA . LEU A 1 380 ? -24.316 -20.429 -2.554 1.00 67.31 380 LEU A CA 1
ATOM 3061 C C . LEU A 1 380 ? -24.503 -21.037 -3.954 1.00 67.31 380 LEU A C 1
ATOM 3063 O O . LEU A 1 380 ? -23.746 -20.701 -4.859 1.00 67.31 380 LEU A O 1
ATOM 3067 N N . GLN A 1 381 ? -25.512 -21.884 -4.182 1.00 67.75 381 GLN A N 1
ATOM 3068 C CA . GLN A 1 381 ? -25.818 -22.387 -5.529 1.00 67.75 381 GLN A CA 1
ATOM 3069 C C . GLN A 1 381 ? -26.256 -21.257 -6.483 1.00 67.75 381 GLN A C 1
ATOM 3071 O O . GLN A 1 381 ? -25.897 -21.271 -7.663 1.00 67.75 381 GLN A O 1
ATOM 3076 N N . GLU A 1 382 ? -26.991 -20.255 -5.992 1.00 71.38 382 GLU A N 1
ATOM 3077 C CA . GLU A 1 382 ? -27.394 -19.082 -6.780 1.00 71.38 382 GLU A CA 1
ATOM 3078 C C . GLU A 1 382 ? -26.223 -18.104 -7.025 1.00 71.38 382 GLU A C 1
ATOM 3080 O O . GLU A 1 382 ? -26.094 -17.571 -8.127 1.00 71.38 382 GLU A O 1
ATOM 3085 N N . GLU A 1 383 ? -25.312 -17.935 -6.065 1.00 74.25 383 GLU A N 1
ATOM 3086 C CA . GLU A 1 383 ? -24.081 -17.144 -6.202 1.00 74.25 383 GLU A CA 1
ATOM 3087 C C . GLU A 1 383 ? -23.070 -17.815 -7.143 1.00 74.25 383 GLU A C 1
ATOM 3089 O O . GLU A 1 383 ? -22.532 -17.174 -8.043 1.00 74.25 383 GLU A O 1
ATOM 3094 N N . VAL A 1 384 ? -22.887 -19.136 -7.056 1.00 71.44 384 VAL A N 1
ATOM 3095 C CA . VAL A 1 384 ? -22.124 -19.904 -8.056 1.00 71.44 384 VAL A CA 1
ATOM 3096 C C . VAL A 1 384 ? -22.750 -19.748 -9.447 1.00 71.44 384 VAL A C 1
ATOM 3098 O O . VAL A 1 384 ? -22.024 -19.651 -10.441 1.00 71.44 384 VAL A O 1
ATOM 3101 N N . ARG A 1 385 ? -24.084 -19.646 -9.551 1.00 75.00 385 ARG A N 1
ATOM 3102 C CA . ARG A 1 385 ? -24.774 -19.389 -10.824 1.00 75.00 385 ARG A CA 1
ATOM 3103 C C . ARG A 1 385 ? -24.509 -17.975 -11.356 1.00 75.00 385 ARG A C 1
ATOM 3105 O O . ARG A 1 385 ? -24.254 -17.841 -12.554 1.00 75.00 385 ARG A O 1
ATOM 3112 N N . THR A 1 386 ? -24.526 -16.933 -10.520 1.00 75.94 386 THR A N 1
ATOM 3113 C CA . THR A 1 386 ? -24.213 -15.558 -10.959 1.00 75.94 386 THR A CA 1
ATOM 3114 C C . THR A 1 386 ? -22.730 -15.383 -11.284 1.00 75.94 386 THR A C 1
ATOM 3116 O O . THR A 1 386 ? -22.420 -14.813 -12.330 1.00 75.94 386 THR A O 1
ATOM 3119 N N . LEU A 1 387 ? -21.819 -15.952 -10.489 1.00 77.44 387 LEU A N 1
ATOM 3120 C CA . LEU A 1 387 ? -20.379 -15.985 -10.769 1.00 77.44 387 LEU A CA 1
ATOM 3121 C C . LEU A 1 387 ? -20.069 -16.742 -12.068 1.00 77.44 387 LEU A C 1
ATOM 3123 O O . LEU A 1 387 ? -19.269 -16.272 -12.873 1.00 77.44 387 LEU A O 1
ATOM 3127 N N . THR A 1 388 ? -20.757 -17.854 -12.347 1.00 74.88 388 THR A N 1
ATOM 3128 C CA . THR A 1 388 ? -20.625 -18.567 -13.631 1.00 74.88 388 THR A CA 1
ATOM 3129 C C . THR A 1 388 ? -21.095 -17.701 -14.807 1.00 74.88 388 THR A C 1
ATOM 3131 O O . THR A 1 388 ? -20.444 -17.677 -15.852 1.00 74.88 388 THR A O 1
ATOM 3134 N N . GLN A 1 389 ? -22.188 -16.942 -14.657 1.00 77.94 389 GLN A N 1
ATOM 3135 C CA . GLN A 1 389 ? -22.635 -16.005 -15.697 1.00 77.94 389 GLN A CA 1
ATOM 3136 C C . GLN A 1 389 ? -21.683 -14.806 -15.862 1.00 77.94 389 GLN A C 1
ATOM 3138 O O . GLN A 1 389 ? -21.449 -14.380 -16.994 1.00 77.94 389 GLN A O 1
ATOM 3143 N N . ALA A 1 390 ? -21.085 -14.306 -14.776 1.00 76.19 390 ALA A N 1
ATOM 3144 C CA . ALA A 1 390 ? -20.057 -13.268 -14.821 1.00 76.19 390 ALA A CA 1
ATOM 3145 C C . ALA A 1 390 ? -18.793 -13.758 -15.549 1.00 76.19 390 ALA A C 1
ATOM 3147 O O . ALA A 1 390 ? -18.334 -13.088 -16.471 1.00 76.19 390 ALA A O 1
ATOM 3148 N N . LEU A 1 391 ? -18.308 -14.963 -15.230 1.00 77.06 391 LEU A N 1
ATOM 3149 C CA . LEU A 1 391 ? -17.162 -15.600 -15.889 1.00 77.06 391 LEU A CA 1
ATOM 3150 C C . LEU A 1 391 ? -17.397 -15.792 -17.398 1.00 77.06 391 LEU A C 1
ATOM 3152 O O . LEU A 1 391 ? -16.494 -15.573 -18.202 1.00 77.06 391 LEU A O 1
ATOM 3156 N N . ILE A 1 392 ? -18.616 -16.164 -17.807 1.00 78.00 392 ILE A N 1
ATOM 3157 C CA . ILE A 1 392 ? -18.988 -16.276 -19.227 1.00 78.00 392 ILE A CA 1
ATOM 3158 C C . ILE A 1 392 ? -18.984 -14.897 -19.909 1.00 78.00 392 ILE A C 1
ATOM 3160 O O . ILE A 1 392 ? -18.469 -14.771 -21.020 1.00 78.00 392 ILE A O 1
ATOM 3164 N N . ALA A 1 393 ? -19.508 -13.857 -19.253 1.00 77.25 393 ALA A N 1
ATOM 3165 C CA . ALA A 1 393 ? -19.512 -12.493 -19.786 1.00 77.25 393 ALA A CA 1
ATOM 3166 C C . ALA A 1 393 ? -18.104 -11.869 -19.851 1.00 77.25 393 ALA A C 1
ATOM 3168 O O . ALA A 1 393 ? -17.800 -11.113 -20.771 1.00 77.25 393 ALA A O 1
ATOM 3169 N N . GLU A 1 394 ? -17.227 -12.193 -18.903 1.00 74.75 394 GLU A N 1
ATOM 3170 C CA . GLU A 1 394 ? -15.826 -11.769 -18.898 1.00 74.75 394 GLU A CA 1
ATOM 3171 C C . GLU A 1 394 ? -15.006 -12.515 -19.957 1.00 74.75 394 GLU A C 1
ATOM 3173 O O . GLU A 1 394 ? -14.248 -11.894 -20.699 1.00 74.75 394 GLU A O 1
ATOM 3178 N N . LYS A 1 395 ? -15.247 -13.818 -20.137 1.00 76.75 395 LYS A N 1
ATOM 3179 C CA . LYS A 1 395 ? -14.653 -14.605 -21.226 1.00 76.75 395 LYS A CA 1
ATOM 3180 C C . LYS A 1 395 ? -15.111 -14.137 -22.614 1.00 76.75 395 LYS A C 1
ATOM 3182 O O . LYS A 1 395 ? -14.323 -14.199 -23.554 1.00 76.75 395 LYS A O 1
ATOM 3187 N N . ALA A 1 396 ? -16.338 -13.628 -22.749 1.00 76.25 396 ALA A N 1
ATOM 3188 C CA . ALA A 1 396 ? -16.787 -12.966 -23.975 1.00 76.25 396 ALA A CA 1
ATOM 3189 C C . ALA A 1 396 ? -15.973 -11.687 -24.249 1.00 76.25 396 ALA A C 1
ATOM 3191 O O . ALA A 1 396 ? -15.362 -11.583 -25.307 1.00 76.25 396 ALA A O 1
ATOM 3192 N N . LYS A 1 397 ? -15.842 -10.787 -23.261 1.00 78.75 397 LYS A N 1
ATOM 3193 C CA . LYS A 1 397 ? -14.990 -9.585 -23.378 1.00 78.75 397 LYS A CA 1
ATOM 3194 C C . LYS A 1 397 ? -13.529 -9.924 -23.690 1.00 78.75 397 LYS A C 1
ATOM 3196 O O . LYS A 1 397 ? -12.886 -9.203 -24.443 1.00 78.75 397 LYS A O 1
ATOM 3201 N N . PHE A 1 398 ? -12.996 -11.008 -23.121 1.00 74.56 398 PHE A N 1
ATOM 3202 C CA . PHE A 1 398 ? -11.636 -11.466 -23.409 1.00 74.56 398 PHE A CA 1
ATOM 3203 C C . PHE A 1 398 ? -11.491 -11.943 -24.862 1.00 74.56 398 PHE A C 1
ATOM 3205 O O . PHE A 1 398 ? -10.488 -11.635 -25.503 1.00 74.56 398 PHE A O 1
ATOM 3212 N N . ASN A 1 399 ? -12.495 -12.634 -25.411 1.00 77.88 399 ASN A N 1
ATOM 3213 C CA . ASN A 1 399 ? -12.522 -12.989 -26.831 1.00 77.88 399 ASN A CA 1
ATOM 3214 C C . ASN A 1 399 ? -12.605 -11.738 -27.723 1.00 77.88 399 ASN A C 1
ATOM 3216 O O . ASN A 1 399 ? -11.840 -11.654 -28.676 1.00 77.88 399 ASN A O 1
ATOM 3220 N N . ASP A 1 400 ? -13.444 -10.752 -27.388 1.00 77.75 400 ASP A N 1
ATOM 3221 C CA . ASP A 1 400 ? -13.541 -9.487 -28.137 1.00 77.75 400 ASP A CA 1
ATOM 3222 C C . ASP A 1 400 ? -12.200 -8.720 -28.124 1.00 77.75 400 ASP A C 1
ATOM 3224 O O . ASP A 1 400 ? -11.718 -8.256 -29.159 1.00 77.75 400 ASP A O 1
ATOM 3228 N N . MET A 1 401 ? -11.544 -8.653 -26.958 1.00 73.44 401 MET A N 1
ATOM 3229 C CA . MET A 1 401 ? -10.207 -8.068 -26.787 1.00 73.44 401 MET A CA 1
ATOM 3230 C C . MET A 1 401 ? -9.144 -8.829 -27.598 1.00 73.44 401 MET A C 1
ATOM 3232 O O . MET A 1 401 ? -8.291 -8.215 -28.236 1.00 73.44 401 MET A O 1
ATOM 3236 N N . THR A 1 402 ? -9.220 -10.164 -27.622 1.00 75.69 402 THR A N 1
ATOM 3237 C CA . THR A 1 402 ? -8.331 -11.028 -28.418 1.00 75.69 402 THR A CA 1
ATOM 3238 C C . THR A 1 402 ? -8.550 -10.814 -29.918 1.00 75.69 402 THR A C 1
ATOM 3240 O O . THR A 1 402 ? -7.584 -10.762 -30.674 1.00 75.69 402 THR A O 1
ATOM 3243 N N . SER A 1 403 ? -9.796 -10.632 -30.364 1.00 77.31 403 SER A N 1
ATOM 3244 C CA . SER A 1 403 ? -10.119 -10.300 -31.754 1.00 77.31 403 SER A CA 1
ATOM 3245 C C . SER A 1 403 ? -9.528 -8.952 -32.169 1.00 77.31 403 SER A C 1
ATOM 3247 O O . SER A 1 403 ? -8.846 -8.893 -33.187 1.00 77.31 403 SER A O 1
ATOM 3249 N N . SER A 1 404 ? -9.685 -7.905 -31.353 1.00 73.81 404 SER A N 1
ATOM 3250 C CA . SER A 1 404 ? -9.096 -6.586 -31.634 1.00 73.81 404 SER A CA 1
ATOM 3251 C C . SER A 1 404 ? -7.557 -6.594 -31.592 1.00 73.81 404 SER A C 1
ATOM 3253 O O . SER A 1 404 ? -6.899 -5.891 -32.363 1.00 73.81 404 SER A O 1
ATOM 3255 N N . MET A 1 405 ? -6.954 -7.441 -30.750 1.00 72.31 405 MET A N 1
ATOM 3256 C CA . MET A 1 405 ? -5.503 -7.649 -30.744 1.00 72.31 405 MET A CA 1
ATOM 3257 C C . MET A 1 405 ? -5.015 -8.421 -31.981 1.00 72.31 405 MET A C 1
ATOM 3259 O O . MET A 1 405 ? -3.952 -8.102 -32.505 1.00 72.31 405 MET A O 1
ATOM 3263 N N . ASN A 1 406 ? -5.802 -9.368 -32.503 1.00 76.62 406 ASN A N 1
ATOM 3264 C CA . ASN A 1 406 ? -5.511 -10.051 -33.768 1.00 76.62 406 ASN A CA 1
ATOM 3265 C C . ASN A 1 406 ? -5.665 -9.122 -34.988 1.00 76.62 406 ASN A C 1
ATOM 3267 O O . ASN A 1 406 ? -4.863 -9.210 -35.913 1.00 76.62 406 ASN A O 1
ATOM 3271 N N . GLU A 1 407 ? -6.634 -8.200 -34.986 1.00 80.00 407 GLU A N 1
ATOM 3272 C CA . GLU A 1 407 ? -6.716 -7.126 -35.992 1.00 80.00 407 GLU A CA 1
ATOM 3273 C C . GLU A 1 407 ? -5.472 -6.224 -35.927 1.00 80.00 407 GLU A C 1
ATOM 3275 O O . GLU A 1 407 ? -4.833 -5.977 -36.946 1.00 80.00 407 GLU A O 1
ATOM 3280 N N . SER A 1 408 ? -5.049 -5.833 -34.718 1.00 71.50 408 SER A N 1
ATOM 3281 C CA . SER A 1 408 ? -3.832 -5.031 -34.501 1.00 71.50 408 SER A CA 1
ATOM 3282 C C . SER A 1 408 ? -2.545 -5.751 -34.943 1.00 71.50 408 SER A C 1
ATOM 3284 O O . SER A 1 408 ? -1.615 -5.111 -35.431 1.00 71.50 408 SER A O 1
ATOM 3286 N N . LEU A 1 409 ? -2.486 -7.080 -34.798 1.00 75.06 409 LEU A N 1
ATOM 3287 C CA . LEU A 1 409 ? -1.408 -7.922 -35.332 1.00 75.06 409 LEU A CA 1
ATOM 3288 C C . LEU A 1 409 ? -1.446 -7.986 -36.864 1.00 75.06 409 LEU A C 1
ATOM 3290 O O . LEU A 1 409 ? -0.403 -7.848 -37.495 1.00 75.06 409 LEU A O 1
ATOM 3294 N N . SER A 1 410 ? -2.630 -8.109 -37.473 1.00 78.75 410 SER A N 1
ATOM 3295 C CA . SER A 1 410 ? -2.766 -8.068 -38.934 1.00 78.75 410 SER A CA 1
ATOM 3296 C C . SER A 1 410 ? -2.339 -6.717 -39.515 1.00 78.75 410 SER A C 1
ATOM 3298 O O . SER A 1 410 ? -1.722 -6.688 -40.577 1.00 78.75 410 SER A O 1
ATOM 3300 N N . ASP A 1 411 ? -2.629 -5.605 -38.835 1.00 77.00 411 ASP A N 1
ATOM 3301 C CA . ASP A 1 411 ? -2.153 -4.276 -39.237 1.00 77.00 411 ASP A CA 1
ATOM 3302 C C . ASP A 1 411 ? -0.630 -4.135 -39.081 1.00 77.00 411 ASP A C 1
ATOM 3304 O O . ASP A 1 411 ? 0.016 -3.498 -39.915 1.00 77.00 411 ASP A O 1
ATOM 3308 N N . TYR A 1 412 ? -0.030 -4.775 -38.071 1.00 73.62 412 TYR A N 1
ATOM 3309 C CA . TYR A 1 412 ? 1.425 -4.840 -37.917 1.00 73.62 412 TYR A CA 1
ATOM 3310 C C . TYR A 1 412 ? 2.092 -5.669 -39.029 1.00 73.62 412 TYR A C 1
ATOM 3312 O O . TYR A 1 412 ? 3.076 -5.218 -39.615 1.00 73.62 412 TYR A O 1
ATOM 3320 N N . ASP A 1 413 ? 1.528 -6.827 -39.386 1.00 78.69 413 ASP A N 1
ATOM 3321 C CA . ASP A 1 413 ? 2.002 -7.648 -40.509 1.00 78.69 413 ASP A CA 1
ATOM 3322 C C . ASP A 1 413 ? 1.866 -6.910 -41.852 1.00 78.69 413 ASP A C 1
ATOM 3324 O O . ASP A 1 413 ? 2.791 -6.935 -42.668 1.00 78.69 413 ASP A O 1
ATOM 3328 N N . ASN A 1 414 ? 0.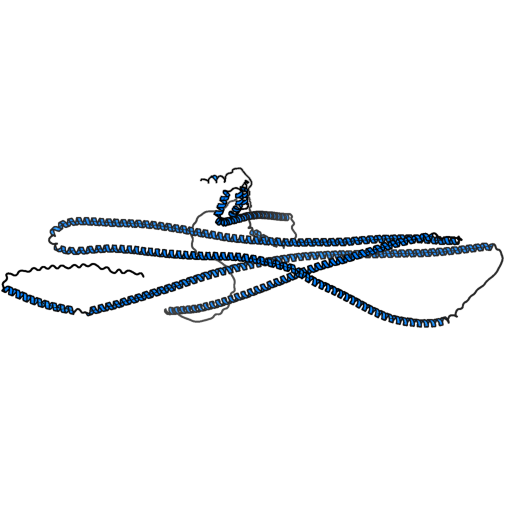763 -6.184 -42.067 1.00 83.19 414 ASN A N 1
ATOM 3329 C CA . ASN A 1 414 ? 0.577 -5.320 -43.238 1.00 83.19 414 ASN A CA 1
ATOM 3330 C C . ASN A 1 414 ? 1.649 -4.212 -43.304 1.00 83.19 414 ASN A C 1
ATOM 3332 O O . ASN A 1 414 ? 2.221 -3.961 -44.367 1.00 83.19 414 ASN A O 1
ATOM 3336 N N . LEU A 1 415 ? 1.957 -3.565 -42.175 1.00 78.75 415 LEU A N 1
ATOM 3337 C CA . LEU A 1 415 ? 2.984 -2.520 -42.096 1.00 78.75 415 LEU A CA 1
ATOM 3338 C C . LEU A 1 415 ? 4.404 -3.089 -42.292 1.00 78.75 415 LEU A C 1
ATOM 3340 O O . LEU A 1 415 ? 5.254 -2.449 -42.913 1.00 78.75 415 LEU A O 1
ATOM 3344 N N . SER A 1 416 ? 4.648 -4.313 -41.820 1.00 77.88 416 SER A N 1
ATOM 3345 C CA . SER A 1 416 ? 5.887 -5.067 -42.046 1.00 77.88 416 SER A CA 1
ATOM 3346 C C . SER A 1 416 ? 6.080 -5.408 -43.530 1.00 77.88 416 SER A C 1
ATOM 3348 O O . SER A 1 416 ? 7.160 -5.188 -44.083 1.00 77.88 416 SER A O 1
ATOM 3350 N N . GLN A 1 417 ? 5.020 -5.842 -44.223 1.00 79.12 417 GLN A N 1
ATOM 3351 C CA . GLN A 1 417 ? 5.056 -6.085 -45.672 1.00 79.12 417 GLN A CA 1
ATOM 3352 C C . GLN A 1 417 ? 5.340 -4.801 -46.467 1.00 79.12 417 GLN A C 1
ATOM 3354 O O . GLN A 1 417 ? 6.188 -4.823 -47.358 1.00 79.12 417 GLN A O 1
ATOM 3359 N N . GLN A 1 418 ? 4.734 -3.666 -46.098 1.00 77.81 418 GLN A N 1
ATOM 3360 C CA . GLN A 1 418 ? 5.049 -2.363 -46.708 1.00 77.81 418 GLN A CA 1
ATOM 3361 C C . GLN A 1 418 ? 6.519 -1.959 -46.495 1.00 77.81 418 GLN A C 1
ATOM 3363 O O . GLN A 1 418 ? 7.156 -1.446 -47.413 1.00 77.81 418 GLN A O 1
ATOM 3368 N N . LEU A 1 419 ? 7.098 -2.240 -45.320 1.00 75.44 419 LEU A N 1
ATOM 3369 C CA . LEU A 1 419 ? 8.521 -1.997 -45.055 1.00 75.44 419 LEU A CA 1
ATOM 3370 C C . LEU A 1 419 ? 9.439 -2.871 -45.932 1.00 75.44 419 LEU A C 1
ATOM 3372 O O . LEU A 1 419 ? 10.514 -2.426 -46.336 1.00 75.44 419 LEU A O 1
ATOM 3376 N N . ILE A 1 420 ? 9.037 -4.111 -46.225 1.00 80.75 420 ILE A N 1
ATOM 3377 C CA . ILE A 1 420 ? 9.769 -5.023 -47.119 1.00 80.75 420 ILE A CA 1
ATOM 3378 C C . ILE A 1 420 ? 9.677 -4.543 -48.576 1.00 80.75 420 ILE A C 1
ATOM 3380 O O . ILE A 1 420 ? 10.687 -4.542 -49.282 1.00 80.75 420 ILE A O 1
ATOM 3384 N N . GLU A 1 421 ? 8.507 -4.080 -49.017 1.00 81.62 421 GLU A N 1
ATOM 3385 C CA . GLU A 1 421 ? 8.316 -3.542 -50.368 1.00 81.62 421 GLU A CA 1
ATOM 3386 C C . GLU A 1 421 ? 9.108 -2.237 -50.577 1.00 81.62 421 GLU A C 1
ATOM 3388 O O . GLU A 1 421 ? 9.817 -2.107 -51.573 1.00 81.62 421 GLU A O 1
ATOM 3393 N N . GLU A 1 422 ? 9.135 -1.332 -49.593 1.00 75.62 422 GLU A N 1
ATOM 3394 C CA . GLU A 1 422 ? 9.993 -0.136 -49.626 1.00 75.62 422 GLU A CA 1
ATOM 3395 C C . GLU A 1 422 ? 11.498 -0.462 -49.591 1.00 75.62 422 GLU A C 1
ATOM 3397 O O . GLU A 1 422 ? 12.289 0.195 -50.276 1.00 75.62 422 GLU A O 1
ATOM 3402 N N . LYS A 1 423 ? 11.927 -1.505 -48.861 1.00 77.06 423 LYS A N 1
ATOM 3403 C CA . LYS A 1 423 ? 13.318 -1.999 -48.935 1.00 77.06 423 LYS A CA 1
ATOM 3404 C C . LYS A 1 423 ? 13.663 -2.482 -50.348 1.00 77.06 423 LYS A C 1
ATOM 3406 O O . LYS A 1 423 ? 14.697 -2.080 -50.879 1.00 77.06 423 LYS A O 1
ATOM 3411 N N . LYS A 1 424 ? 12.779 -3.256 -50.983 1.00 83.44 424 LYS A N 1
ATOM 3412 C CA . LYS A 1 424 ? 12.951 -3.731 -52.365 1.00 83.44 424 LYS A CA 1
ATOM 3413 C C . LYS A 1 424 ? 12.979 -2.574 -53.374 1.00 83.44 424 LYS A C 1
ATOM 3415 O O . LYS A 1 424 ? 13.867 -2.532 -54.223 1.00 83.44 424 LYS A O 1
ATOM 3420 N N . ASN A 1 425 ? 12.085 -1.591 -53.240 1.00 78.38 425 ASN A N 1
ATOM 3421 C CA . ASN A 1 425 ? 12.082 -0.375 -54.064 1.00 78.38 425 ASN A CA 1
ATOM 3422 C C . ASN A 1 425 ? 13.409 0.397 -53.932 1.00 78.38 425 ASN A C 1
ATOM 3424 O O . ASN A 1 425 ? 13.972 0.862 -54.925 1.00 78.38 425 ASN A O 1
ATOM 3428 N N . LYS A 1 426 ? 13.951 0.495 -52.710 1.00 77.00 426 LYS A N 1
ATOM 3429 C CA . LYS A 1 426 ? 15.256 1.113 -52.439 1.00 77.00 426 LYS A CA 1
ATOM 3430 C C . LYS A 1 426 ? 16.419 0.335 -53.064 1.00 77.00 426 LYS A C 1
ATOM 3432 O O . LYS A 1 426 ? 17.340 0.966 -53.578 1.00 77.00 426 LYS A O 1
ATOM 3437 N N . GLU A 1 427 ? 16.396 -0.995 -53.032 1.00 77.75 427 GLU A N 1
ATOM 3438 C CA . GLU A 1 427 ? 17.413 -1.854 -53.660 1.00 77.75 427 GLU A CA 1
ATOM 3439 C C . GLU A 1 427 ? 17.386 -1.749 -55.193 1.00 77.75 427 GLU A C 1
ATOM 3441 O O . GLU A 1 427 ? 18.437 -1.594 -55.816 1.00 77.75 427 GLU A O 1
ATOM 3446 N N . GLU A 1 428 ? 16.199 -1.714 -55.806 1.00 78.50 428 GLU A N 1
ATOM 3447 C CA . GLU A 1 428 ? 16.044 -1.459 -57.245 1.00 78.50 428 GLU A CA 1
ATOM 3448 C C . GLU A 1 428 ? 16.552 -0.062 -57.642 1.00 78.50 428 GLU A C 1
ATOM 3450 O O . GLU A 1 428 ? 17.229 0.084 -58.664 1.00 78.50 428 GLU A O 1
ATOM 3455 N N . LEU A 1 429 ? 16.325 0.959 -56.805 1.00 75.38 429 LEU A N 1
ATOM 3456 C CA . LEU A 1 429 ? 16.876 2.304 -57.009 1.00 75.38 429 LEU A CA 1
ATOM 3457 C C . LEU A 1 429 ? 18.412 2.340 -56.864 1.00 75.38 429 LEU A C 1
ATOM 3459 O O . LEU A 1 429 ? 19.087 3.080 -57.581 1.00 75.38 429 LEU A O 1
ATOM 3463 N N . LEU A 1 430 ? 18.977 1.519 -55.974 1.00 75.88 430 LEU A N 1
ATOM 3464 C CA . LEU A 1 430 ? 20.425 1.361 -55.793 1.00 75.88 430 LEU A CA 1
ATOM 3465 C C . LEU A 1 430 ? 21.075 0.685 -57.011 1.00 75.88 430 LEU A C 1
ATOM 3467 O O . LEU A 1 430 ? 22.124 1.130 -57.474 1.00 75.88 430 LEU A O 1
ATOM 3471 N N . LEU A 1 431 ? 20.412 -0.323 -57.586 1.00 78.50 431 LEU A N 1
ATOM 3472 C CA . LEU A 1 431 ? 20.819 -0.978 -58.834 1.00 78.50 431 LEU A CA 1
ATOM 3473 C C . LEU A 1 431 ? 20.673 -0.053 -60.060 1.00 78.50 431 LEU A C 1
ATOM 3475 O O . LEU A 1 431 ? 21.411 -0.184 -61.037 1.00 78.50 431 LEU A O 1
ATOM 3479 N N . MET A 1 432 ? 19.730 0.892 -60.028 1.00 74.00 432 MET A N 1
ATOM 3480 C CA . MET A 1 432 ? 19.617 1.949 -61.039 1.00 74.00 432 MET A CA 1
ATOM 3481 C C . MET A 1 432 ? 20.785 2.945 -60.931 1.00 74.00 432 MET A C 1
ATOM 3483 O O . MET A 1 432 ? 21.369 3.330 -61.943 1.00 74.00 432 MET A O 1
ATOM 3487 N N . LEU A 1 433 ? 21.168 3.319 -59.704 1.00 69.94 433 LEU A N 1
ATOM 3488 C CA . LEU A 1 433 ? 22.326 4.176 -59.439 1.00 69.94 433 LEU A CA 1
ATOM 3489 C C . LEU A 1 433 ? 23.653 3.513 -59.827 1.00 69.94 433 LEU A C 1
ATOM 3491 O O . LEU A 1 433 ? 24.486 4.188 -60.429 1.00 69.94 433 LEU A O 1
ATOM 3495 N N . SER A 1 434 ? 23.848 2.216 -59.553 1.00 74.38 434 SER A N 1
ATOM 3496 C CA . SER A 1 434 ? 25.092 1.523 -59.926 1.00 74.38 434 SER A CA 1
ATOM 3497 C C . SER A 1 434 ? 25.301 1.524 -61.445 1.00 74.38 434 SER A C 1
ATOM 3499 O O . SER A 1 434 ? 26.377 1.889 -61.915 1.00 74.38 434 SER A O 1
ATOM 3501 N N . LYS A 1 435 ? 24.242 1.244 -62.216 1.00 77.50 435 LYS A N 1
ATOM 3502 C CA . LYS A 1 435 ? 24.264 1.296 -63.688 1.00 77.50 435 LYS A CA 1
ATOM 3503 C C . LYS A 1 435 ? 24.571 2.695 -64.217 1.00 77.50 435 LYS A C 1
ATOM 3505 O O . LYS A 1 435 ? 25.371 2.829 -65.134 1.00 77.50 435 LYS A O 1
ATOM 3510 N N . LEU A 1 436 ? 24.004 3.742 -63.612 1.00 72.00 436 LEU A N 1
ATOM 3511 C CA . LEU A 1 436 ? 24.327 5.131 -63.964 1.00 72.00 436 LEU A CA 1
ATOM 3512 C C . LEU A 1 436 ? 25.784 5.501 -63.627 1.00 72.00 436 LEU A C 1
ATOM 3514 O O . LEU A 1 436 ? 26.387 6.303 -64.340 1.00 72.00 436 LEU A O 1
ATOM 3518 N N . THR A 1 437 ? 26.382 4.918 -62.580 1.00 70.56 437 THR A N 1
ATOM 3519 C CA . THR A 1 437 ? 27.818 5.105 -62.300 1.00 70.56 437 THR A CA 1
ATOM 3520 C C . THR A 1 437 ? 28.727 4.318 -63.245 1.00 70.56 437 THR A C 1
ATOM 3522 O O . THR A 1 437 ? 29.774 4.840 -63.620 1.00 70.56 437 THR A O 1
ATOM 3525 N N . GLU A 1 438 ? 28.324 3.125 -63.694 1.00 74.75 438 GLU A N 1
ATOM 3526 C CA . GLU A 1 438 ? 29.030 2.371 -64.742 1.00 74.75 438 GLU A CA 1
ATOM 3527 C C . GLU A 1 438 ? 28.950 3.098 -66.094 1.00 74.75 438 GLU A C 1
ATOM 3529 O O . GLU A 1 438 ? 29.972 3.309 -66.741 1.00 74.75 438 GLU A O 1
ATOM 3534 N N . GLU A 1 439 ? 27.766 3.574 -66.487 1.00 73.06 439 GLU A N 1
ATOM 3535 C CA . GLU A 1 439 ? 27.556 4.358 -67.712 1.00 73.06 439 GLU A CA 1
ATOM 3536 C C . GLU A 1 439 ? 28.357 5.674 -67.686 1.00 73.06 439 GLU A C 1
ATOM 3538 O O . GLU A 1 439 ? 28.995 6.030 -68.680 1.00 73.06 439 GLU A O 1
ATOM 3543 N N . LYS A 1 440 ? 28.429 6.353 -66.527 1.00 69.44 440 LYS A N 1
ATOM 3544 C CA . LYS A 1 440 ? 29.337 7.495 -66.336 1.00 69.44 440 LYS A CA 1
ATOM 3545 C C . LYS A 1 440 ? 30.799 7.093 -66.543 1.00 69.44 440 LYS A C 1
ATOM 3547 O O . LYS A 1 440 ? 31.496 7.798 -67.266 1.00 69.44 440 LYS A O 1
ATOM 3552 N N . ALA A 1 441 ? 31.261 5.999 -65.935 1.00 74.00 441 ALA A N 1
ATOM 3553 C CA . ALA A 1 441 ? 32.649 5.552 -66.056 1.00 74.00 441 ALA A CA 1
ATOM 3554 C C . ALA A 1 441 ? 33.017 5.208 -67.511 1.00 74.00 441 ALA A C 1
ATOM 3556 O O . ALA A 1 441 ? 34.043 5.672 -68.003 1.00 74.00 441 ALA A O 1
ATOM 3557 N N . MET A 1 442 ? 32.144 4.504 -68.242 1.00 74.56 442 MET A N 1
ATOM 3558 C CA . MET A 1 442 ? 32.361 4.204 -69.664 1.00 74.56 442 MET A CA 1
ATOM 3559 C C . MET A 1 442 ? 32.411 5.472 -70.532 1.00 74.56 442 MET A C 1
ATOM 3561 O O . MET A 1 442 ? 33.210 5.542 -71.465 1.00 74.56 442 MET A O 1
ATOM 3565 N N . MET A 1 443 ? 31.612 6.498 -70.218 1.00 69.12 443 MET A N 1
ATOM 3566 C CA . MET A 1 443 ? 31.691 7.807 -70.883 1.00 69.12 443 MET A CA 1
ATOM 3567 C C . MET A 1 443 ? 32.983 8.570 -70.542 1.00 69.12 443 MET A C 1
ATOM 3569 O O . MET A 1 443 ? 33.526 9.274 -71.394 1.00 69.12 443 MET A O 1
ATOM 3573 N N . GLU A 1 444 ? 33.493 8.426 -69.319 1.00 73.38 444 GLU A N 1
ATOM 3574 C CA . GLU A 1 444 ? 34.742 9.042 -68.851 1.00 73.38 444 GLU A CA 1
ATOM 3575 C C . GLU A 1 444 ? 35.965 8.383 -69.524 1.00 73.38 444 GLU A C 1
ATOM 3577 O O . GLU A 1 444 ? 36.841 9.084 -70.036 1.00 73.38 444 GLU A O 1
ATOM 3582 N N . ASP A 1 445 ? 35.970 7.053 -69.660 1.00 72.12 445 ASP A N 1
ATOM 3583 C CA . ASP A 1 445 ? 36.985 6.296 -70.408 1.00 72.12 445 ASP A CA 1
ATOM 3584 C C . ASP A 1 445 ? 36.916 6.528 -71.925 1.00 72.12 445 ASP A C 1
ATOM 3586 O O . ASP A 1 445 ? 37.956 6.688 -72.575 1.00 72.12 445 ASP A O 1
ATOM 3590 N N . ALA A 1 446 ? 35.716 6.635 -72.506 1.00 72.25 446 ALA A N 1
ATOM 3591 C CA . ALA A 1 446 ? 35.553 7.029 -73.906 1.00 72.25 446 ALA A CA 1
ATOM 3592 C C . ALA A 1 446 ? 36.131 8.434 -74.155 1.00 72.25 446 ALA A C 1
ATOM 3594 O O . ALA A 1 446 ? 36.873 8.641 -75.116 1.00 72.25 446 ALA A O 1
ATOM 3595 N N . HIS A 1 447 ? 35.884 9.382 -73.244 1.00 70.44 447 HIS A N 1
ATOM 3596 C CA . HIS A 1 447 ? 36.446 10.732 -73.312 1.00 70.44 447 HIS A CA 1
ATOM 3597 C C . HIS A 1 447 ? 37.979 10.744 -73.134 1.00 70.44 447 HIS A C 1
ATOM 3599 O O . HIS A 1 447 ? 38.675 11.524 -73.792 1.00 70.44 447 HIS A O 1
ATOM 3605 N N . ASN A 1 448 ? 38.536 9.868 -72.291 1.00 72.25 448 ASN A N 1
ATOM 3606 C CA . ASN A 1 448 ? 39.986 9.693 -72.144 1.00 72.25 448 ASN A CA 1
ATOM 3607 C C . ASN A 1 448 ? 40.627 9.076 -73.401 1.00 72.25 448 ASN A C 1
ATOM 3609 O O . ASN A 1 448 ? 41.688 9.530 -73.837 1.00 72.25 448 ASN A O 1
ATOM 3613 N N . THR A 1 449 ? 39.957 8.113 -74.036 1.00 72.06 449 THR A N 1
ATOM 3614 C CA . THR A 1 449 ? 40.390 7.510 -75.307 1.00 72.06 449 THR A CA 1
ATOM 3615 C C . THR A 1 449 ? 40.397 8.554 -76.425 1.00 72.06 449 THR A C 1
ATOM 3617 O O . THR A 1 449 ? 41.438 8.783 -77.042 1.00 72.06 449 THR A O 1
ATOM 3620 N N . SER A 1 450 ? 39.297 9.300 -76.599 1.00 69.06 450 SER A N 1
ATOM 3621 C CA . SER A 1 450 ? 39.217 10.413 -77.559 1.00 69.06 450 SER A CA 1
ATOM 3622 C C . SER A 1 450 ? 40.275 11.494 -77.308 1.00 69.06 450 SER A C 1
ATOM 3624 O O . SER A 1 450 ? 40.788 12.093 -78.253 1.00 69.06 450 SER A O 1
ATOM 3626 N N . ARG A 1 451 ? 40.646 11.749 -76.045 1.00 73.19 451 ARG A N 1
ATOM 3627 C CA . ARG A 1 451 ? 41.732 12.678 -75.694 1.00 73.19 451 ARG A CA 1
ATOM 3628 C C . ARG A 1 451 ? 43.108 12.154 -76.120 1.00 73.19 451 ARG A C 1
ATOM 3630 O O . ARG A 1 451 ? 43.907 12.940 -76.628 1.00 73.19 451 ARG A O 1
ATOM 3637 N N . SER A 1 452 ? 43.367 10.857 -75.950 1.00 68.19 452 SER A N 1
ATOM 3638 C CA . SER A 1 452 ? 44.607 10.201 -76.388 1.00 68.19 452 SER A CA 1
ATOM 3639 C C . SER A 1 452 ? 44.761 10.243 -77.915 1.00 68.19 452 SER A C 1
ATOM 3641 O O . SER A 1 452 ? 45.813 10.626 -78.431 1.00 68.19 452 SER A O 1
ATOM 3643 N N . GLU A 1 453 ? 43.681 9.984 -78.659 1.00 71.50 453 GLU A N 1
ATOM 3644 C CA . GLU A 1 453 ? 43.645 10.145 -80.121 1.00 71.50 453 GLU A CA 1
ATOM 3645 C C . GLU A 1 453 ? 43.951 11.591 -80.552 1.00 71.50 453 GLU A C 1
ATOM 3647 O O . GLU A 1 453 ? 44.711 11.821 -81.495 1.00 71.50 453 GLU A O 1
ATOM 3652 N N . LEU A 1 454 ? 43.435 12.586 -79.823 1.00 66.44 454 LEU A N 1
ATOM 3653 C CA . LEU A 1 454 ? 43.693 14.009 -80.079 1.00 66.44 454 LEU A CA 1
ATOM 3654 C C . LEU A 1 454 ? 45.164 14.404 -79.822 1.00 66.44 454 LEU A C 1
ATOM 3656 O O . LEU A 1 454 ? 45.676 15.335 -80.447 1.00 66.44 454 LEU A O 1
ATOM 3660 N N . GLU A 1 455 ? 45.876 13.694 -78.945 1.00 67.75 455 GLU A N 1
ATOM 3661 C CA . GLU A 1 455 ? 47.327 13.843 -78.761 1.00 67.75 455 GLU A CA 1
ATOM 3662 C C . GLU A 1 455 ? 48.129 13.077 -79.831 1.00 67.75 455 GLU A C 1
ATOM 3664 O O . GLU A 1 455 ? 49.101 13.620 -80.367 1.00 67.75 455 GLU A O 1
ATOM 3669 N N . ALA A 1 456 ? 47.671 11.901 -80.272 1.00 66.88 456 ALA A N 1
ATOM 3670 C CA . ALA A 1 456 ? 48.253 11.175 -81.408 1.00 66.88 456 ALA A CA 1
ATOM 3671 C C . ALA A 1 456 ? 48.130 11.949 -82.743 1.00 66.88 456 ALA A C 1
ATOM 3673 O O . ALA A 1 456 ? 49.061 11.966 -83.557 1.00 66.88 456 ALA A O 1
ATOM 3674 N N . ILE A 1 457 ? 47.023 12.667 -82.957 1.00 68.62 457 ILE A N 1
ATOM 3675 C CA . ILE A 1 457 ? 46.828 13.559 -84.115 1.00 68.62 457 ILE A CA 1
ATOM 3676 C C . ILE A 1 457 ? 47.792 14.761 -84.061 1.00 68.62 457 ILE A C 1
ATOM 3678 O O . ILE A 1 457 ? 48.339 15.170 -85.088 1.00 68.62 457 ILE A O 1
ATOM 3682 N N . LYS A 1 458 ? 48.095 15.296 -82.870 1.00 67.00 458 LYS A N 1
ATOM 3683 C CA . LYS A 1 458 ? 49.137 16.331 -82.710 1.00 67.00 458 LYS A CA 1
ATOM 3684 C C . LYS A 1 458 ? 50.536 15.779 -83.002 1.00 67.00 458 LYS A C 1
ATOM 3686 O O . LYS A 1 458 ? 51.312 16.441 -83.690 1.00 67.00 458 LYS A O 1
ATOM 3691 N N . ALA A 1 459 ? 50.844 14.563 -82.547 1.00 63.38 459 ALA A N 1
ATOM 3692 C CA . ALA A 1 459 ? 52.127 13.911 -82.811 1.00 63.38 459 ALA A CA 1
ATOM 3693 C C . ALA A 1 459 ? 52.348 13.617 -84.310 1.00 63.38 459 ALA A C 1
ATOM 3695 O O . ALA A 1 459 ? 53.438 13.850 -84.835 1.00 63.38 459 ALA A O 1
ATOM 3696 N N . THR A 1 460 ? 51.316 13.166 -85.031 1.00 65.50 460 THR A N 1
ATOM 3697 C CA . THR A 1 460 ? 51.405 12.939 -86.486 1.00 65.50 460 THR A CA 1
ATOM 3698 C C . THR A 1 460 ? 51.506 14.245 -87.281 1.00 65.50 460 THR A C 1
ATOM 3700 O O . THR A 1 460 ? 52.290 14.307 -88.230 1.00 65.50 460 THR A O 1
ATOM 3703 N N . SER A 1 461 ? 50.827 15.317 -86.853 1.00 60.94 461 SER A N 1
ATOM 3704 C CA . SER A 1 461 ? 50.993 16.667 -87.422 1.00 60.94 461 SER A CA 1
ATOM 3705 C C . SER A 1 461 ? 52.442 17.179 -87.312 1.00 60.94 461 SER A C 1
ATOM 3707 O O . SER A 1 461 ? 53.018 17.650 -88.296 1.00 60.94 461 SER A O 1
ATOM 3709 N N . LEU A 1 462 ? 53.087 16.980 -86.153 1.00 61.53 462 LEU A N 1
ATOM 3710 C CA . LEU A 1 462 ? 54.501 17.325 -85.935 1.00 61.53 462 LEU A CA 1
ATOM 3711 C C . LEU A 1 462 ? 55.449 16.544 -86.872 1.00 61.53 462 LEU A C 1
ATOM 3713 O O . LEU A 1 462 ? 56.464 17.063 -87.346 1.00 61.53 462 LEU A O 1
ATOM 3717 N N . ASN A 1 463 ? 55.105 15.288 -87.167 1.00 64.44 463 ASN A N 1
ATOM 3718 C CA . ASN A 1 463 ? 55.902 14.406 -88.017 1.00 64.44 463 ASN A CA 1
ATOM 3719 C C . ASN A 1 463 ? 55.794 14.791 -89.509 1.00 64.44 463 ASN A C 1
ATOM 3721 O O . ASN A 1 463 ? 56.805 14.848 -90.211 1.00 64.44 463 ASN A O 1
ATOM 3725 N N . PHE A 1 464 ? 54.603 15.180 -89.987 1.00 59.88 464 PHE A N 1
ATOM 3726 C CA . PHE A 1 464 ? 54.433 15.745 -91.337 1.00 59.88 464 PHE A CA 1
ATOM 3727 C C . PHE A 1 464 ? 55.249 17.029 -91.548 1.00 59.88 464 PHE A C 1
ATOM 3729 O O . PHE A 1 464 ? 55.853 17.211 -92.608 1.00 59.88 464 PHE A O 1
ATOM 3736 N N . GLN A 1 465 ? 55.345 17.887 -90.529 1.00 56.22 465 GLN A N 1
ATOM 3737 C CA . GLN A 1 465 ? 56.164 19.101 -90.590 1.00 56.22 465 GLN A CA 1
ATOM 3738 C C . GLN A 1 465 ? 57.672 18.795 -90.722 1.00 56.22 465 GLN A C 1
ATOM 3740 O O . GLN A 1 465 ? 58.411 19.582 -91.313 1.00 56.22 465 GLN A O 1
ATOM 3745 N N . SER A 1 466 ? 58.115 17.618 -90.263 1.00 59.19 466 SER A N 1
ATOM 3746 C CA . SER A 1 466 ? 59.496 17.130 -90.417 1.00 59.19 466 SER A CA 1
ATOM 3747 C C . SER A 1 466 ? 59.775 16.508 -91.797 1.00 59.19 466 SER A C 1
ATOM 3749 O O . SER A 1 466 ? 60.897 16.580 -92.290 1.00 59.19 466 SER A O 1
ATOM 3751 N N . GLN A 1 467 ? 58.766 15.952 -92.478 1.00 57.38 467 GLN A N 1
ATOM 3752 C CA . GLN A 1 467 ? 58.921 15.433 -93.851 1.00 57.38 467 GLN A CA 1
ATOM 3753 C C . GLN A 1 467 ? 59.004 16.548 -94.910 1.00 57.38 467 GLN A C 1
ATOM 3755 O O . GLN A 1 467 ? 59.629 16.379 -95.965 1.00 57.38 467 GLN A O 1
ATOM 3760 N N . LEU A 1 468 ? 58.417 17.716 -94.622 1.00 54.09 468 LEU A N 1
ATOM 3761 C CA . LEU A 1 468 ? 58.476 18.882 -95.506 1.00 54.09 468 LEU A CA 1
ATOM 3762 C C . LEU A 1 468 ? 59.905 19.444 -95.632 1.00 54.09 468 LEU A C 1
ATOM 3764 O O . LEU A 1 468 ? 60.328 19.831 -96.722 1.00 54.09 468 LEU A O 1
ATOM 3768 N N . THR A 1 469 ? 60.674 19.451 -94.537 1.00 58.78 469 THR A N 1
ATOM 3769 C CA . THR A 1 469 ? 62.046 19.985 -94.517 1.00 58.78 469 THR A CA 1
ATOM 3770 C C . THR A 1 469 ? 63.051 19.053 -95.199 1.00 58.78 469 THR A C 1
ATOM 3772 O O . THR A 1 469 ? 63.952 19.535 -95.888 1.00 58.78 469 THR A O 1
ATOM 3775 N N . GLU A 1 470 ? 62.880 17.728 -95.106 1.00 59.25 470 GLU A N 1
ATOM 3776 C CA . GLU A 1 470 ? 63.749 16.783 -95.823 1.00 59.25 470 GLU A CA 1
ATOM 3777 C C . GLU A 1 470 ? 63.510 16.802 -97.345 1.00 59.25 470 GLU A C 1
ATOM 3779 O O . GLU A 1 470 ? 64.457 16.663 -98.125 1.00 59.25 470 GLU A O 1
ATOM 3784 N N . SER A 1 471 ? 62.273 17.041 -97.790 1.00 51.25 471 SER A N 1
ATOM 3785 C CA . SER A 1 471 ? 61.953 17.147 -99.222 1.00 51.25 471 SER A CA 1
ATOM 3786 C C . SER A 1 471 ? 62.680 18.327 -99.884 1.00 51.25 471 SER A C 1
ATOM 3788 O O . SER A 1 471 ? 63.276 18.166 -100.950 1.00 51.25 471 SER A O 1
ATOM 3790 N N . SER A 1 472 ? 62.745 19.479 -99.207 1.00 55.25 472 SER A N 1
ATOM 3791 C CA . SER A 1 472 ? 63.530 20.639 -99.657 1.00 55.25 472 SER A CA 1
ATOM 3792 C C . SER A 1 472 ? 65.040 20.373 -99.706 1.00 55.25 472 SER A C 1
ATOM 3794 O O . SER A 1 472 ? 65.740 20.978 -100.517 1.00 55.25 472 SER A O 1
ATOM 3796 N N . ARG A 1 473 ? 65.566 19.442 -98.894 1.00 55.56 473 ARG A N 1
ATOM 3797 C CA . ARG A 1 473 ? 66.998 19.090 -98.902 1.00 55.56 473 ARG A CA 1
ATOM 3798 C C . ARG A 1 473 ? 67.420 18.401 -100.206 1.00 55.56 473 ARG A C 1
ATOM 3800 O O . ARG A 1 473 ? 68.511 18.666 -100.701 1.00 55.56 473 ARG A O 1
ATOM 3807 N N . LYS A 1 474 ? 66.541 17.575 -100.785 1.00 52.59 474 LYS A N 1
ATOM 3808 C CA . LYS A 1 474 ? 66.807 16.780 -102.003 1.00 52.59 474 LYS A CA 1
ATOM 3809 C C . LYS A 1 474 ? 66.734 17.598 -103.301 1.00 52.59 474 LYS A C 1
ATO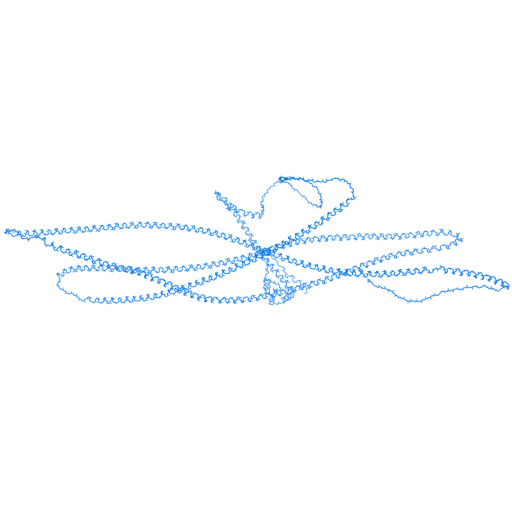M 3811 O O . LYS A 1 474 ? 67.245 17.157 -104.325 1.00 52.59 474 LYS A O 1
ATOM 3816 N N . LEU A 1 475 ? 66.166 18.809 -103.266 1.00 49.22 475 LEU A N 1
ATOM 3817 C CA . LEU A 1 475 ? 66.158 19.723 -104.417 1.00 49.22 475 LEU A CA 1
ATOM 3818 C C . LEU A 1 475 ? 67.545 20.344 -104.685 1.00 49.22 475 LEU A C 1
ATOM 3820 O O . LEU A 1 475 ? 67.882 20.638 -105.830 1.00 49.22 475 LEU A O 1
ATOM 3824 N N . ASN A 1 476 ? 68.356 20.523 -103.636 1.00 50.50 476 ASN A N 1
ATOM 3825 C CA . ASN A 1 476 ? 69.631 21.244 -103.711 1.00 50.50 476 ASN A CA 1
ATOM 3826 C C . ASN A 1 476 ? 70.802 20.387 -104.221 1.00 50.50 476 ASN A C 1
ATOM 3828 O O . ASN A 1 476 ? 71.780 20.937 -104.720 1.00 50.50 476 ASN A O 1
ATOM 3832 N N . GLU A 1 477 ? 70.715 19.056 -104.135 1.00 54.97 477 GLU A N 1
ATOM 3833 C CA . GLU A 1 477 ? 71.772 18.146 -104.608 1.00 54.97 477 GLU A CA 1
ATOM 3834 C C . GLU A 1 477 ? 71.781 18.048 -106.154 1.00 54.97 477 GLU A C 1
ATOM 3836 O O . GLU A 1 477 ? 72.845 18.056 -106.769 1.00 54.97 477 GLU A O 1
ATOM 3841 N N . VAL A 1 478 ? 70.608 18.093 -106.804 1.00 54.06 478 VAL A N 1
ATOM 3842 C CA . VAL A 1 478 ? 70.456 18.018 -108.280 1.00 54.06 478 VAL A CA 1
ATOM 3843 C C . VAL A 1 478 ? 70.981 19.271 -109.007 1.00 54.06 478 VAL A C 1
ATOM 3845 O O . VAL A 1 478 ? 71.302 19.225 -110.197 1.00 54.06 478 VAL A O 1
ATOM 3848 N N . ALA A 1 479 ? 71.120 20.399 -108.305 1.00 51.56 479 ALA A N 1
ATOM 3849 C CA . ALA A 1 479 ? 71.695 21.619 -108.873 1.00 51.56 479 ALA A CA 1
ATOM 3850 C C . ALA A 1 479 ? 73.203 21.486 -109.178 1.00 51.56 479 ALA A C 1
ATOM 3852 O O . ALA A 1 479 ? 73.691 22.116 -110.115 1.00 51.56 479 ALA A O 1
ATOM 3853 N N . ALA A 1 480 ? 73.931 20.652 -108.425 1.00 52.38 480 ALA A N 1
ATOM 3854 C CA . ALA A 1 480 ? 75.392 20.569 -108.489 1.00 52.38 480 ALA A CA 1
ATOM 3855 C C . ALA A 1 480 ? 75.932 19.826 -109.729 1.00 52.38 480 ALA A C 1
ATOM 3857 O O . ALA A 1 480 ? 77.054 20.085 -110.161 1.00 52.38 480 ALA A O 1
ATOM 3858 N N . GLU A 1 481 ? 75.153 18.928 -110.341 1.00 49.12 481 GLU A N 1
ATOM 3859 C CA . GLU A 1 481 ? 75.633 18.095 -111.459 1.00 49.12 481 GLU A CA 1
ATOM 3860 C C . GLU A 1 481 ? 75.657 18.818 -112.823 1.00 49.12 481 GLU A C 1
ATOM 3862 O O . GLU A 1 481 ? 76.270 18.327 -113.770 1.00 49.12 481 GLU A O 1
ATOM 3867 N N . ASN A 1 482 ? 75.031 19.996 -112.949 1.00 50.06 482 ASN A N 1
ATOM 3868 C CA . ASN A 1 482 ? 74.950 20.721 -114.228 1.00 50.06 482 ASN A CA 1
ATOM 3869 C C . ASN A 1 482 ? 76.135 21.667 -114.511 1.00 50.06 482 ASN A C 1
ATOM 3871 O O . ASN A 1 482 ? 76.319 22.079 -115.657 1.00 50.06 482 ASN A O 1
ATOM 3875 N N . GLU A 1 483 ? 76.949 22.023 -113.513 1.00 45.94 483 GLU A N 1
ATOM 3876 C CA . GLU A 1 483 ? 77.985 23.059 -113.680 1.00 45.94 483 GLU A CA 1
ATOM 3877 C C . GLU A 1 483 ? 79.268 22.532 -114.355 1.00 45.94 483 GLU A C 1
ATOM 3879 O O . GLU A 1 483 ? 79.898 23.240 -115.141 1.00 45.94 483 GLU A O 1
ATOM 3884 N N . ILE A 1 484 ? 79.594 21.246 -114.169 1.00 55.91 484 ILE A N 1
ATOM 3885 C CA . ILE A 1 484 ? 80.788 20.588 -114.743 1.00 55.91 484 ILE A CA 1
ATOM 3886 C C . ILE A 1 484 ? 80.756 20.568 -116.288 1.00 55.91 484 ILE A C 1
ATOM 3888 O O . ILE A 1 484 ? 81.796 20.553 -116.943 1.00 55.91 484 ILE A O 1
ATOM 3892 N N . LEU A 1 485 ? 79.572 20.646 -116.908 1.00 52.00 485 LEU A N 1
ATOM 3893 C CA . LEU A 1 485 ? 79.438 20.703 -118.370 1.00 52.00 485 LEU A CA 1
ATOM 3894 C C . LEU A 1 485 ? 79.728 22.096 -118.965 1.00 52.00 485 LEU A C 1
ATOM 3896 O O . LEU A 1 485 ? 79.894 22.222 -120.179 1.00 52.00 485 LEU A O 1
ATOM 3900 N N . HIS A 1 486 ? 79.816 23.144 -118.137 1.00 45.03 486 HIS A N 1
ATOM 3901 C CA . HIS A 1 486 ? 80.119 24.505 -118.590 1.00 45.03 486 HIS A CA 1
ATOM 3902 C C . HIS A 1 486 ? 81.625 24.783 -118.748 1.00 45.03 486 HIS A C 1
ATOM 3904 O O . HIS A 1 486 ? 82.005 25.700 -119.485 1.00 45.03 486 HIS A O 1
ATOM 3910 N N . GLU A 1 487 ? 82.480 23.962 -118.129 1.00 47.91 487 GLU A N 1
ATOM 3911 C CA . GLU A 1 487 ? 83.942 24.121 -118.075 1.00 47.91 487 GLU A CA 1
ATOM 3912 C C . GLU A 1 487 ? 84.618 24.078 -119.465 1.00 47.91 487 GLU A C 1
ATOM 3914 O O . GLU A 1 487 ? 85.692 24.646 -119.669 1.00 47.91 487 GLU A O 1
ATOM 3919 N N . THR A 1 488 ? 83.966 23.496 -120.481 1.00 55.56 488 THR A N 1
ATOM 3920 C CA . THR A 1 488 ? 84.489 23.450 -121.860 1.00 55.56 488 THR A CA 1
ATOM 3921 C C . THR A 1 488 ? 84.137 24.663 -122.727 1.00 55.56 488 THR A C 1
ATOM 3923 O O . THR A 1 488 ? 84.743 24.833 -123.783 1.00 55.56 488 THR A O 1
ATOM 3926 N N . LEU A 1 489 ? 83.197 25.529 -122.315 1.00 49.72 489 LEU A N 1
ATOM 3927 C CA . LEU A 1 489 ? 82.909 26.797 -123.017 1.00 49.72 489 LEU A CA 1
ATOM 3928 C C . LEU A 1 489 ? 83.774 27.967 -122.493 1.00 49.72 489 LEU A C 1
ATOM 3930 O O . LEU A 1 489 ? 83.719 29.082 -123.013 1.00 49.72 489 LEU A O 1
ATOM 3934 N N . ALA A 1 490 ? 84.579 27.718 -121.459 1.00 50.03 490 ALA A N 1
ATOM 3935 C CA . ALA A 1 490 ? 85.281 28.718 -120.660 1.00 50.03 490 ALA A CA 1
ATOM 3936 C C . ALA A 1 490 ? 86.622 29.208 -121.256 1.00 50.03 490 ALA A C 1
ATOM 3938 O O . ALA A 1 490 ? 87.543 29.496 -120.504 1.00 50.03 490 ALA A O 1
ATOM 3939 N N . LYS A 1 491 ? 86.768 29.274 -122.593 1.00 56.25 491 LYS A N 1
ATOM 3940 C CA . LYS A 1 491 ? 88.032 29.695 -123.255 1.00 56.25 491 LYS A CA 1
ATOM 3941 C C . LYS A 1 491 ? 87.917 30.703 -124.406 1.00 56.25 491 LYS A C 1
ATOM 3943 O O . LYS A 1 491 ? 88.939 31.176 -124.882 1.00 56.25 491 LYS A O 1
ATOM 3948 N N . GLU A 1 492 ? 86.708 31.075 -124.840 1.00 50.56 492 GLU A N 1
ATOM 3949 C CA . GLU A 1 492 ? 86.506 32.046 -125.943 1.00 50.56 492 GLU A CA 1
ATOM 3950 C C . GLU A 1 492 ? 85.567 33.219 -125.579 1.00 50.56 492 GLU A C 1
ATOM 3952 O O . GLU A 1 492 ? 85.047 33.915 -126.450 1.00 50.56 492 GLU A O 1
ATOM 3957 N N . LYS A 1 493 ? 85.319 33.455 -124.281 1.00 49.78 493 LYS A N 1
ATOM 3958 C CA . LYS A 1 493 ? 84.528 34.609 -123.785 1.00 49.78 493 LYS A CA 1
ATOM 3959 C C . LYS A 1 493 ? 85.148 35.359 -122.601 1.00 49.78 493 LYS A C 1
ATOM 3961 O O . LYS A 1 493 ? 84.571 36.344 -122.143 1.00 49.78 493 LYS A O 1
ATOM 3966 N N . GLU A 1 494 ? 86.307 34.910 -122.131 1.00 52.44 494 GLU A N 1
ATOM 3967 C CA . GLU A 1 494 ? 86.991 35.399 -120.928 1.00 52.44 494 GLU A CA 1
ATOM 3968 C C . GLU A 1 494 ? 87.298 36.909 -121.023 1.00 52.44 494 GLU A C 1
ATOM 3970 O O . GLU A 1 494 ? 86.900 37.685 -120.155 1.00 52.44 494 GLU A O 1
ATOM 3975 N N . GLU A 1 495 ? 87.835 37.357 -122.164 1.00 55.97 495 GLU A N 1
ATOM 3976 C CA . GLU A 1 495 ? 88.225 38.755 -122.422 1.00 55.97 495 GLU A CA 1
ATOM 3977 C C . GLU A 1 495 ? 87.055 39.761 -122.515 1.00 55.97 495 GLU A C 1
ATOM 3979 O O . GLU A 1 495 ? 87.278 40.971 -122.479 1.00 55.97 495 GLU A O 1
ATOM 3984 N N . LEU A 1 496 ? 85.800 39.302 -122.628 1.00 54.72 496 LEU A N 1
ATOM 3985 C CA . LEU A 1 496 ? 84.616 40.176 -122.735 1.00 54.72 496 LEU A CA 1
ATOM 3986 C C . LEU A 1 496 ? 83.718 40.136 -121.480 1.00 54.72 496 LEU A C 1
ATOM 3988 O O . LEU A 1 496 ? 82.711 40.849 -121.412 1.00 54.72 496 LEU A O 1
ATOM 3992 N N . ALA A 1 497 ? 84.074 39.322 -120.481 1.00 54.84 497 ALA A N 1
ATOM 3993 C CA . ALA A 1 497 ? 83.288 39.116 -119.264 1.00 54.84 497 ALA A CA 1
ATOM 3994 C C . ALA A 1 497 ? 83.624 40.116 -118.139 1.00 54.84 497 ALA A C 1
ATOM 3996 O O . ALA A 1 497 ? 82.709 40.696 -117.541 1.00 54.84 497 ALA A O 1
ATOM 3997 N N . GLU A 1 498 ? 84.914 40.365 -117.878 1.00 57.41 498 GLU A N 1
ATOM 3998 C CA . GLU A 1 498 ? 85.386 41.101 -116.689 1.00 57.41 498 GLU A CA 1
ATOM 3999 C C . GLU A 1 498 ? 84.732 42.483 -116.506 1.00 57.41 498 GLU A C 1
ATOM 4001 O O . GLU A 1 498 ? 84.399 42.889 -115.387 1.00 57.41 498 GLU A O 1
ATOM 4006 N N . LEU A 1 499 ? 84.518 43.212 -117.609 1.00 54.69 499 LEU A N 1
ATOM 4007 C CA . LEU A 1 499 ? 83.990 44.579 -117.576 1.00 54.69 499 LEU A CA 1
ATOM 4008 C C . LEU A 1 499 ? 82.481 44.651 -117.268 1.00 54.69 499 LEU A C 1
ATOM 4010 O O . LEU A 1 499 ? 81.993 45.706 -116.869 1.00 54.69 499 LEU A O 1
ATOM 4014 N N . LYS A 1 500 ? 81.736 43.545 -117.426 1.00 55.44 500 LYS A N 1
ATOM 4015 C CA . LYS A 1 500 ? 80.312 43.437 -117.041 1.00 55.44 500 LYS A CA 1
ATOM 4016 C C . LYS A 1 500 ? 80.114 42.796 -115.666 1.00 55.44 500 LYS A C 1
ATOM 4018 O O . LYS A 1 500 ? 79.125 43.082 -114.988 1.00 55.44 500 LYS A O 1
ATOM 4023 N N . GLN A 1 501 ? 81.058 41.963 -115.235 1.00 59.69 501 GLN A N 1
ATOM 4024 C CA . GLN A 1 501 ? 81.016 41.274 -113.946 1.00 59.69 501 GLN A CA 1
ATOM 4025 C C . GLN A 1 501 ? 81.028 42.263 -112.768 1.00 59.69 501 GLN A C 1
ATOM 4027 O O . GLN A 1 501 ? 80.178 42.185 -111.885 1.00 59.69 501 GLN A O 1
ATOM 4032 N N . LYS A 1 502 ? 81.907 43.273 -112.804 1.00 61.94 502 LYS A N 1
ATOM 4033 C CA . LYS A 1 502 ? 82.045 44.262 -111.715 1.00 61.94 502 LYS A CA 1
ATOM 4034 C C . LYS A 1 502 ? 80.803 45.143 -111.507 1.00 61.94 502 LYS A C 1
ATOM 4036 O O . LYS A 1 502 ? 80.515 45.515 -110.376 1.00 61.94 502 LYS A O 1
ATOM 4041 N N . LEU A 1 503 ? 80.039 45.431 -112.567 1.00 59.97 503 LEU A N 1
ATOM 4042 C CA . LEU A 1 503 ? 78.776 46.178 -112.465 1.00 59.97 503 LEU A CA 1
ATOM 4043 C C . LEU A 1 503 ? 77.648 45.316 -111.869 1.00 59.97 503 LEU A C 1
ATOM 4045 O O . LEU A 1 503 ? 76.861 45.789 -111.055 1.00 59.97 503 LEU A O 1
ATOM 4049 N N . THR A 1 504 ? 77.587 44.037 -112.249 1.00 59.66 504 THR A N 1
ATOM 4050 C CA . THR A 1 504 ? 76.496 43.126 -111.858 1.00 59.66 504 THR A CA 1
ATOM 4051 C C . THR A 1 504 ? 76.677 42.479 -110.483 1.00 59.66 504 THR A C 1
ATOM 4053 O O . THR A 1 504 ? 75.690 42.025 -109.908 1.00 59.66 504 THR A O 1
ATOM 4056 N N . MET A 1 505 ? 77.892 42.464 -109.921 1.00 62.28 505 MET A N 1
ATOM 4057 C CA . MET A 1 505 ? 78.122 42.059 -108.525 1.00 62.28 505 MET A CA 1
ATOM 4058 C C . MET A 1 505 ? 77.529 43.078 -107.541 1.00 62.28 505 MET A C 1
ATOM 4060 O O . MET A 1 505 ? 76.703 42.703 -106.717 1.00 62.28 505 MET A O 1
ATOM 4064 N N . ALA A 1 506 ? 77.824 44.373 -107.701 1.00 59.75 506 ALA A N 1
ATOM 4065 C CA . ALA A 1 506 ? 77.310 45.417 -106.807 1.00 59.75 506 ALA A CA 1
ATOM 4066 C C . ALA A 1 506 ? 75.765 45.478 -106.764 1.00 59.75 506 ALA A C 1
ATOM 4068 O O . ALA A 1 506 ? 75.175 45.659 -105.699 1.00 59.75 506 ALA A O 1
ATOM 4069 N N . GLU A 1 507 ? 75.092 45.266 -107.903 1.00 58.62 507 GLU A N 1
ATOM 4070 C CA . GLU A 1 507 ? 73.624 45.173 -107.952 1.00 58.62 507 GLU A CA 1
ATOM 4071 C C . GLU A 1 507 ? 73.056 43.898 -107.307 1.00 58.62 507 GLU A C 1
ATOM 4073 O O . GLU A 1 507 ? 71.892 43.894 -106.899 1.00 58.62 507 GLU A O 1
ATOM 4078 N N . LYS A 1 508 ? 73.835 42.811 -107.235 1.00 63.53 508 LYS A N 1
ATOM 4079 C CA . LYS A 1 508 ? 73.443 41.573 -106.547 1.00 63.53 508 LYS A CA 1
ATOM 4080 C C . LYS A 1 508 ? 73.656 41.692 -105.045 1.00 63.53 508 LYS A C 1
ATOM 4082 O O . LYS A 1 508 ? 72.724 41.401 -104.306 1.00 63.53 508 LYS A O 1
ATOM 4087 N N . ASP A 1 509 ? 74.804 42.192 -104.600 1.00 61.38 509 ASP A N 1
ATOM 4088 C CA . ASP A 1 509 ? 75.122 42.331 -103.175 1.00 61.38 509 ASP A CA 1
ATOM 4089 C C . ASP A 1 509 ? 74.151 43.299 -102.478 1.00 61.38 509 ASP A C 1
ATOM 4091 O O . ASP A 1 509 ? 73.667 43.021 -101.380 1.00 61.38 509 ASP A O 1
ATOM 4095 N N . ALA A 1 510 ? 73.751 44.384 -103.156 1.00 65.19 510 ALA A N 1
ATOM 4096 C CA . ALA A 1 510 ? 72.696 45.280 -102.677 1.00 65.19 510 ALA A CA 1
ATOM 4097 C C . ALA A 1 510 ? 71.322 44.586 -102.558 1.00 65.19 510 ALA A C 1
ATOM 4099 O O . ALA A 1 510 ? 70.580 44.847 -101.610 1.00 65.19 510 ALA A O 1
ATOM 4100 N N . LYS A 1 511 ? 70.978 43.678 -103.484 1.00 66.56 511 LYS A N 1
ATOM 4101 C CA . LYS A 1 511 ? 69.719 42.911 -103.447 1.00 66.56 511 LYS A CA 1
ATOM 4102 C C . LYS A 1 511 ? 69.741 41.806 -102.392 1.00 66.56 511 LYS A C 1
ATOM 4104 O O . LYS A 1 511 ? 68.752 41.657 -101.687 1.00 66.56 511 LYS A O 1
ATOM 4109 N N . VAL A 1 512 ? 70.854 41.090 -102.232 1.00 62.41 512 VAL A N 1
ATOM 4110 C CA . VAL A 1 512 ? 71.033 40.082 -101.172 1.00 62.41 512 VAL A CA 1
ATOM 4111 C C . VAL A 1 512 ? 71.013 40.749 -99.799 1.00 62.41 512 VAL A C 1
ATOM 4113 O O . VAL A 1 512 ? 70.313 40.273 -98.915 1.00 62.41 512 VAL A O 1
ATOM 4116 N N . SER A 1 513 ? 71.666 41.904 -99.633 1.00 70.06 513 SER A N 1
ATOM 4117 C CA . SER A 1 513 ? 71.556 42.710 -98.411 1.00 70.06 513 SER A CA 1
ATOM 4118 C C . SER A 1 513 ? 70.115 43.175 -98.162 1.00 70.06 513 SER A C 1
ATOM 4120 O O . SER A 1 513 ? 69.611 43.045 -97.050 1.00 70.06 513 SER A O 1
ATOM 4122 N N . SER A 1 514 ? 69.394 43.643 -99.188 1.00 74.06 514 SER A N 1
ATOM 4123 C CA . SER A 1 514 ? 67.975 44.007 -99.048 1.00 74.06 514 SER A CA 1
ATOM 4124 C C . SER A 1 514 ? 67.069 42.814 -98.714 1.00 74.06 514 SER A C 1
ATOM 4126 O O . SER A 1 514 ? 66.064 43.009 -98.036 1.00 74.06 514 SER A O 1
ATOM 4128 N N . MET A 1 515 ? 67.396 41.609 -99.187 1.00 70.50 515 MET A N 1
ATOM 4129 C CA . MET A 1 515 ? 66.648 40.379 -98.914 1.00 70.50 515 MET A CA 1
ATOM 4130 C C . MET A 1 515 ? 66.931 39.875 -97.497 1.00 70.50 515 MET A C 1
ATOM 4132 O O . MET A 1 515 ? 66.000 39.655 -96.736 1.00 70.50 515 MET A O 1
ATOM 4136 N N . MET A 1 516 ? 68.202 39.825 -97.092 1.00 71.44 516 MET A N 1
ATOM 4137 C CA . MET A 1 516 ? 68.620 39.444 -95.742 1.00 71.44 516 MET A CA 1
ATOM 4138 C C . MET A 1 516 ? 68.093 40.414 -94.675 1.00 71.44 516 MET A C 1
ATOM 4140 O O . MET A 1 516 ? 67.674 39.972 -93.614 1.00 71.44 516 MET A O 1
ATOM 4144 N N . ASN A 1 517 ? 68.049 41.725 -94.944 1.00 77.06 517 ASN A N 1
ATOM 4145 C CA . ASN A 1 517 ? 67.422 42.687 -94.026 1.00 77.06 517 ASN A CA 1
ATOM 4146 C C . ASN A 1 517 ? 65.887 42.547 -93.973 1.00 77.06 517 ASN A C 1
ATOM 4148 O O . ASN A 1 517 ? 65.294 42.856 -92.944 1.00 77.06 517 ASN A O 1
ATOM 4152 N N . LEU A 1 518 ? 65.238 42.074 -95.045 1.00 79.75 518 LEU A N 1
ATOM 4153 C CA . LEU A 1 518 ? 63.802 41.773 -95.038 1.00 79.75 518 LEU A CA 1
ATOM 4154 C C . LEU A 1 518 ? 63.513 40.491 -94.244 1.00 79.75 518 LEU A C 1
ATOM 4156 O O . LEU A 1 518 ? 62.653 40.503 -93.371 1.00 79.75 518 LEU A O 1
ATOM 4160 N N . GLU A 1 519 ? 64.286 39.430 -94.480 1.00 77.75 519 GLU A N 1
ATOM 4161 C CA . GLU A 1 519 ? 64.225 38.173 -93.726 1.00 77.75 519 GLU A CA 1
ATOM 4162 C C . GLU A 1 519 ? 64.507 38.403 -92.237 1.00 77.75 519 GLU A C 1
ATOM 4164 O O . GLU A 1 519 ? 63.735 37.950 -91.397 1.00 77.75 519 GLU A O 1
ATOM 4169 N N . LEU A 1 520 ? 65.550 39.168 -91.889 1.00 79.19 520 LEU A N 1
ATOM 4170 C CA . LEU A 1 520 ? 65.824 39.567 -90.505 1.00 79.19 520 LEU A CA 1
ATOM 4171 C C . LEU A 1 520 ? 64.661 40.364 -89.905 1.00 79.19 520 LEU A C 1
ATOM 4173 O O . LEU A 1 520 ? 64.253 40.049 -88.793 1.00 79.19 520 LEU A O 1
ATOM 4177 N N . ALA A 1 521 ? 64.071 41.317 -90.632 1.00 81.00 521 ALA A N 1
ATOM 4178 C CA . ALA A 1 521 ? 62.901 42.053 -90.151 1.00 81.00 521 ALA A CA 1
ATOM 4179 C C . ALA A 1 521 ? 61.665 41.151 -89.952 1.00 81.00 521 ALA A C 1
ATOM 4181 O O . ALA A 1 521 ? 60.882 41.385 -89.033 1.00 81.00 521 ALA A O 1
ATOM 4182 N N . ASP A 1 522 ? 61.483 40.109 -90.767 1.00 78.25 522 ASP A N 1
ATOM 4183 C CA . ASP A 1 522 ? 60.397 39.134 -90.612 1.00 78.25 522 ASP A CA 1
ATOM 4184 C C . ASP A 1 522 ? 60.668 38.118 -89.488 1.00 78.25 522 ASP A C 1
ATOM 4186 O O . ASP A 1 522 ? 59.737 37.750 -88.764 1.00 78.25 522 ASP A O 1
ATOM 4190 N N . TYR A 1 523 ? 61.928 37.753 -89.229 1.00 82.19 523 TYR A N 1
ATOM 4191 C CA . TYR A 1 523 ? 62.315 37.031 -88.014 1.00 82.19 523 TYR A CA 1
ATOM 4192 C C . TYR A 1 523 ? 62.143 37.901 -86.760 1.00 82.19 523 TYR A C 1
ATOM 4194 O O . TYR A 1 523 ? 61.602 37.419 -85.769 1.00 82.19 523 TYR A O 1
ATOM 4202 N N . GLU A 1 524 ? 62.518 39.182 -86.790 1.00 84.44 524 GLU A N 1
ATOM 4203 C CA . GLU A 1 524 ? 62.322 40.131 -85.684 1.00 84.44 524 GLU A CA 1
ATOM 4204 C C . GLU A 1 524 ? 60.834 40.357 -85.383 1.00 84.44 524 GLU A C 1
ATOM 4206 O O . GLU A 1 524 ? 60.428 40.277 -84.223 1.00 84.44 524 GLU A O 1
ATOM 4211 N N . ARG A 1 525 ? 59.992 40.544 -86.412 1.00 85.50 525 ARG A N 1
ATOM 4212 C CA . ARG A 1 525 ? 58.522 40.586 -86.275 1.00 85.50 525 ARG A CA 1
ATOM 4213 C C . ARG A 1 525 ? 57.976 39.299 -85.669 1.00 85.50 525 ARG A C 1
ATOM 4215 O O . ARG A 1 525 ? 57.110 39.359 -84.797 1.00 85.50 525 ARG A O 1
ATOM 4222 N N . SER A 1 526 ? 58.474 38.146 -86.114 1.00 88.44 526 SER A N 1
ATOM 4223 C CA . SER A 1 526 ? 58.049 36.834 -85.610 1.00 88.44 526 SER A CA 1
ATOM 4224 C C . SER A 1 526 ? 58.449 36.642 -84.144 1.00 88.44 526 SER A C 1
ATOM 4226 O O . SER A 1 526 ? 57.624 36.228 -83.334 1.00 88.44 526 SER A O 1
ATOM 4228 N N . VAL A 1 527 ? 59.677 37.016 -83.771 1.00 86.38 527 VAL A N 1
ATOM 4229 C CA . VAL A 1 527 ? 60.181 36.988 -82.388 1.00 86.38 527 VAL A CA 1
ATOM 4230 C C . VAL A 1 527 ? 59.415 37.962 -81.494 1.00 86.38 527 VAL A C 1
ATOM 4232 O O . VAL A 1 527 ? 59.067 37.589 -80.377 1.00 86.38 527 VAL A O 1
ATOM 4235 N N . GLU A 1 528 ? 59.099 39.175 -81.951 1.00 90.38 528 GLU A N 1
ATOM 4236 C CA . GLU A 1 528 ? 58.321 40.124 -81.144 1.00 90.38 528 GLU A CA 1
ATOM 4237 C C . GLU A 1 528 ? 56.839 39.723 -81.041 1.00 90.38 528 GLU A C 1
ATOM 4239 O O . GLU A 1 528 ? 56.236 39.892 -79.984 1.00 90.38 528 GLU A O 1
ATOM 4244 N N . THR A 1 529 ? 56.274 39.077 -82.068 1.00 89.00 529 THR A N 1
ATOM 4245 C CA . THR A 1 529 ? 54.935 38.459 -81.999 1.00 89.00 529 THR A CA 1
ATOM 4246 C C . THR A 1 529 ? 54.909 37.314 -80.983 1.00 89.00 529 THR A C 1
ATOM 4248 O O . THR A 1 529 ? 54.019 37.269 -80.135 1.00 89.00 529 THR A O 1
ATOM 4251 N N . LEU A 1 530 ? 55.913 36.429 -81.000 1.00 87.75 530 LEU A N 1
ATOM 4252 C CA . LEU A 1 530 ? 56.056 35.348 -80.019 1.00 87.75 530 LEU A CA 1
ATOM 4253 C C . LEU A 1 530 ? 56.285 35.891 -78.600 1.00 87.75 530 LEU A C 1
ATOM 4255 O O . LEU A 1 530 ? 55.684 35.390 -77.656 1.00 87.75 530 LEU A O 1
ATOM 4259 N N . ARG A 1 531 ? 57.079 36.956 -78.425 1.00 89.06 531 ARG A N 1
ATOM 4260 C CA . ARG A 1 531 ? 57.226 37.657 -77.133 1.00 89.06 531 ARG A CA 1
ATOM 4261 C C . ARG A 1 531 ? 55.923 38.302 -76.668 1.00 89.06 531 ARG A C 1
ATOM 4263 O O . ARG A 1 531 ? 55.664 38.318 -75.469 1.00 89.06 531 ARG A O 1
ATOM 4270 N N . GLY A 1 532 ? 55.114 38.825 -77.588 1.00 92.00 532 GLY A N 1
ATOM 4271 C CA . GLY A 1 532 ? 53.762 39.303 -77.306 1.00 92.00 532 GLY A CA 1
ATOM 4272 C C . GLY A 1 532 ? 52.875 38.181 -76.769 1.00 92.00 532 GLY A C 1
ATOM 4273 O O . GLY A 1 532 ? 52.302 38.325 -75.695 1.00 92.00 532 GLY A O 1
ATOM 4274 N N . GLN A 1 533 ? 52.848 37.036 -77.456 1.00 91.31 533 GLN A N 1
ATOM 4275 C CA . GLN A 1 533 ? 52.094 35.849 -77.038 1.00 91.31 533 GLN A CA 1
ATOM 4276 C C . GLN A 1 533 ? 52.587 35.266 -75.704 1.00 91.31 533 GLN A C 1
ATOM 4278 O O . GLN A 1 533 ? 51.768 34.861 -74.885 1.00 91.31 533 GLN A O 1
ATOM 4283 N N . VAL A 1 534 ? 53.900 35.258 -75.446 1.00 89.06 534 VAL A N 1
ATOM 4284 C CA . VAL A 1 534 ? 54.462 34.847 -74.146 1.00 89.06 534 VAL A CA 1
ATOM 4285 C C . VAL A 1 534 ? 53.989 35.786 -73.036 1.00 89.06 534 VAL A C 1
ATOM 4287 O O . VAL A 1 534 ? 53.430 35.299 -72.061 1.00 89.06 534 VAL A O 1
ATOM 4290 N N . LYS A 1 535 ? 54.087 37.111 -73.211 1.00 91.75 535 LYS A N 1
ATOM 4291 C CA . LYS A 1 535 ? 53.574 38.092 -72.232 1.00 91.75 535 LYS A CA 1
ATOM 4292 C C . LYS A 1 535 ? 52.065 37.968 -72.009 1.00 91.75 535 LYS A C 1
ATOM 4294 O O . LYS A 1 535 ? 51.595 38.097 -70.885 1.00 91.75 535 LYS A O 1
ATOM 4299 N N . GLU A 1 536 ? 51.294 37.704 -73.062 1.00 91.75 536 GLU A N 1
ATOM 4300 C CA . GLU A 1 536 ? 49.851 37.462 -72.952 1.00 91.75 536 GLU A CA 1
ATOM 4301 C C . GLU A 1 536 ? 49.557 36.191 -72.135 1.00 91.75 536 GLU A C 1
ATOM 4303 O O . GLU A 1 536 ? 48.643 36.182 -71.311 1.00 91.75 536 GLU A O 1
ATOM 4308 N N . LYS A 1 537 ? 50.368 35.137 -72.299 1.00 89.81 537 LYS A N 1
ATOM 4309 C CA . LYS A 1 537 ? 50.266 33.901 -71.509 1.00 89.81 537 LYS A CA 1
ATOM 4310 C C . LYS A 1 537 ? 50.745 34.066 -70.068 1.00 89.81 537 LYS A C 1
ATOM 4312 O O . LYS A 1 537 ? 50.102 33.517 -69.182 1.00 89.81 537 LYS A O 1
ATOM 4317 N N . GLU A 1 538 ? 51.786 34.858 -69.818 1.00 91.44 538 GLU A N 1
ATOM 4318 C CA . GLU A 1 538 ? 52.219 35.253 -68.469 1.00 91.44 538 GLU A CA 1
ATOM 4319 C C . GLU A 1 538 ? 51.101 36.017 -67.735 1.00 91.44 538 GLU A C 1
ATOM 4321 O O . GLU A 1 538 ? 50.799 35.717 -66.582 1.00 91.44 538 GLU A O 1
ATOM 4326 N N . VAL A 1 539 ? 50.417 36.950 -68.414 1.00 93.38 539 VAL A N 1
ATOM 4327 C CA . VAL A 1 539 ? 49.255 37.663 -67.852 1.00 93.38 539 VAL A CA 1
ATOM 4328 C C . VAL A 1 539 ? 48.089 36.708 -67.580 1.00 93.38 539 VAL A C 1
ATOM 4330 O O . VAL A 1 539 ? 47.547 36.732 -66.478 1.00 93.38 539 VAL A O 1
ATOM 4333 N N . GLN A 1 540 ? 47.737 35.833 -68.529 1.00 93.06 540 GLN A N 1
ATOM 4334 C CA . GLN A 1 540 ? 46.667 34.839 -68.345 1.00 93.06 540 GLN A CA 1
ATOM 4335 C C . GLN A 1 540 ? 46.979 33.846 -67.213 1.00 93.06 540 GLN A C 1
ATOM 4337 O O . GLN A 1 540 ? 46.074 33.470 -66.472 1.00 93.06 540 GLN A O 1
ATOM 4342 N N . GLN A 1 541 ? 48.245 33.457 -67.030 1.00 89.81 541 GLN A N 1
ATOM 4343 C CA . GLN A 1 541 ? 48.675 32.641 -65.894 1.00 89.81 541 GLN A CA 1
ATOM 4344 C C . GLN A 1 541 ? 48.481 33.393 -64.569 1.00 89.81 541 GLN A C 1
ATOM 4346 O O . GLN A 1 541 ? 47.833 32.867 -63.672 1.00 89.81 541 GLN A O 1
ATOM 4351 N N . VAL A 1 542 ? 48.970 34.632 -64.459 1.00 93.38 542 VAL A N 1
ATOM 4352 C CA . VAL A 1 542 ? 48.834 35.454 -63.239 1.00 93.38 542 VAL A CA 1
ATOM 4353 C C . VAL A 1 542 ? 47.368 35.788 -62.920 1.00 93.38 542 VAL A C 1
ATOM 4355 O O . VAL A 1 542 ? 47.019 36.019 -61.762 1.00 93.38 542 VAL A O 1
ATOM 4358 N N . GLU A 1 543 ? 46.489 35.833 -63.920 1.00 92.50 543 GLU A N 1
ATOM 4359 C CA . GLU A 1 543 ? 45.047 36.014 -63.728 1.00 92.50 543 GLU A CA 1
ATOM 4360 C C . GLU A 1 543 ? 44.381 34.730 -63.202 1.00 92.50 543 GLU A C 1
ATOM 4362 O O . GLU A 1 543 ? 43.691 34.782 -62.184 1.00 92.50 543 GLU A O 1
ATOM 4367 N N . LEU A 1 544 ? 44.698 33.564 -63.779 1.00 91.12 544 LEU A N 1
ATOM 4368 C CA . LEU A 1 544 ? 44.253 32.258 -63.269 1.00 91.12 544 LEU A CA 1
ATOM 4369 C C . LEU A 1 544 ? 44.798 31.949 -61.863 1.00 91.12 544 LEU A C 1
ATOM 4371 O O . LEU A 1 544 ? 44.075 31.406 -61.033 1.00 91.12 544 LEU A O 1
ATOM 4375 N N . GLU A 1 545 ? 46.040 32.325 -61.552 1.00 92.56 545 GLU A N 1
ATOM 4376 C CA . GLU A 1 545 ? 46.625 32.183 -60.210 1.00 92.56 545 GLU A CA 1
ATOM 4377 C C . GLU A 1 545 ? 45.863 33.018 -59.164 1.00 92.56 545 GLU A C 1
ATOM 4379 O O . GLU A 1 545 ? 45.633 32.547 -58.048 1.00 92.56 545 GLU A O 1
ATOM 4384 N N . LYS A 1 546 ? 45.396 34.223 -59.527 1.00 92.44 546 LYS A N 1
ATOM 4385 C CA . LYS A 1 546 ? 44.522 35.042 -58.665 1.00 92.44 546 LYS A CA 1
ATOM 4386 C C . LYS A 1 546 ? 43.133 34.437 -58.512 1.00 92.44 546 LYS A C 1
ATOM 4388 O O . LYS A 1 546 ? 42.596 34.469 -57.406 1.00 92.44 546 LYS A O 1
ATOM 4393 N N . GLU A 1 547 ? 42.551 33.887 -59.578 1.00 92.94 547 GLU A N 1
ATOM 4394 C CA . GLU A 1 547 ? 41.272 33.180 -59.479 1.00 92.94 547 GLU A CA 1
ATOM 4395 C C . GLU A 1 547 ? 41.392 31.978 -58.537 1.00 92.94 547 GLU A C 1
ATOM 4397 O O . GLU A 1 547 ? 40.610 31.877 -57.593 1.00 92.94 547 GLU A O 1
ATOM 4402 N N . VAL A 1 548 ? 42.410 31.126 -58.709 1.00 90.81 548 VAL A N 1
ATOM 4403 C CA . VAL A 1 548 ? 42.690 29.983 -57.821 1.00 90.81 548 VAL A CA 1
ATOM 4404 C C . VAL A 1 548 ? 42.895 30.432 -56.371 1.00 90.81 548 VAL A C 1
ATOM 4406 O O . VAL A 1 548 ? 42.308 29.831 -55.474 1.00 90.81 548 VAL A O 1
ATOM 4409 N N . ALA A 1 549 ? 43.642 31.513 -56.124 1.00 92.12 549 ALA A N 1
ATOM 4410 C CA . ALA A 1 549 ? 43.787 32.078 -54.780 1.00 92.12 549 ALA A CA 1
ATOM 4411 C C . ALA A 1 549 ? 42.445 32.574 -54.203 1.00 92.12 549 ALA A C 1
ATOM 4413 O O . ALA A 1 549 ? 42.147 32.333 -53.037 1.00 92.12 549 ALA A O 1
ATOM 4414 N N . SER A 1 550 ? 41.592 33.209 -55.015 1.00 93.31 550 SER A N 1
ATOM 4415 C CA . SER A 1 550 ? 40.262 33.653 -54.572 1.00 93.31 550 SER A CA 1
ATOM 4416 C C . SER A 1 550 ? 39.322 32.483 -54.248 1.00 93.31 550 SER A C 1
ATOM 4418 O O . SER A 1 550 ? 38.571 32.548 -53.275 1.00 93.31 550 SER A O 1
ATOM 4420 N N . TRP A 1 551 ? 39.406 31.381 -55.003 1.00 91.25 551 TRP A N 1
ATOM 4421 C CA . TRP A 1 551 ? 38.664 30.150 -54.723 1.00 91.25 551 TRP A CA 1
ATOM 4422 C C . TRP A 1 551 ? 39.201 29.414 -53.492 1.00 91.25 551 TRP A C 1
ATOM 4424 O O . TRP A 1 551 ? 38.400 28.868 -52.737 1.00 91.25 551 TRP A O 1
ATOM 4434 N N . ALA A 1 552 ? 40.516 29.438 -53.252 1.00 92.56 552 ALA A N 1
ATOM 4435 C CA . ALA A 1 552 ? 41.128 28.895 -52.041 1.00 92.56 552 ALA A CA 1
ATOM 4436 C C . ALA A 1 552 ? 40.668 29.660 -50.789 1.00 92.56 552 ALA A C 1
ATOM 4438 O O . ALA A 1 552 ? 40.142 29.039 -49.869 1.00 92.56 552 ALA A O 1
ATOM 4439 N N . ASN A 1 553 ? 40.749 30.996 -50.798 1.00 93.31 553 ASN A N 1
ATOM 4440 C CA . ASN A 1 553 ? 40.249 31.835 -49.704 1.00 93.31 553 ASN A CA 1
ATOM 4441 C C . ASN A 1 553 ? 38.755 31.585 -49.448 1.00 93.31 553 ASN A C 1
ATOM 4443 O O . ASN A 1 553 ? 38.347 31.381 -48.311 1.00 93.31 553 ASN A O 1
ATOM 4447 N N . LYS A 1 554 ? 37.936 31.523 -50.505 1.00 94.94 554 LYS A N 1
ATOM 4448 C CA . LYS A 1 554 ? 36.495 31.259 -50.383 1.00 94.94 554 LYS A CA 1
ATOM 4449 C C . LYS A 1 554 ? 36.179 29.848 -49.870 1.00 94.94 554 LYS A C 1
ATOM 4451 O O . LYS A 1 554 ? 35.175 29.648 -49.190 1.00 94.94 554 LYS A O 1
ATOM 4456 N N . TYR A 1 555 ? 37.013 28.861 -50.193 1.00 92.44 555 TYR A N 1
ATOM 4457 C CA . TYR A 1 555 ? 36.919 27.521 -49.615 1.00 92.44 555 TYR A CA 1
ATOM 4458 C C . TYR A 1 555 ? 37.302 27.527 -48.128 1.00 92.44 555 TYR A C 1
ATOM 4460 O O . TYR A 1 555 ? 36.647 26.858 -47.335 1.00 92.44 555 TYR A O 1
ATOM 4468 N N . GLU A 1 556 ? 38.314 28.302 -47.733 1.00 93.44 556 GLU A N 1
ATOM 4469 C CA . GLU A 1 556 ? 38.719 28.470 -46.333 1.00 93.44 556 GLU A CA 1
ATOM 4470 C C . GLU A 1 556 ? 37.645 29.203 -45.507 1.00 93.44 556 GLU A C 1
ATOM 4472 O O . GLU A 1 556 ? 37.283 28.721 -44.435 1.00 93.44 556 GLU A O 1
ATOM 4477 N N . GLU A 1 557 ? 37.042 30.270 -46.045 1.00 93.38 557 GLU A N 1
ATOM 4478 C CA . GLU A 1 557 ? 35.868 30.954 -45.478 1.00 93.38 557 GLU A CA 1
ATOM 4479 C C . GLU A 1 557 ? 34.701 29.975 -45.255 1.00 93.38 557 GLU A C 1
ATOM 4481 O O . GLU A 1 557 ? 34.233 29.816 -44.128 1.00 93.38 557 GLU A O 1
ATOM 4486 N N . LEU A 1 558 ? 34.279 29.248 -46.299 1.00 92.88 558 LEU A N 1
ATOM 4487 C CA . LEU A 1 558 ? 33.192 28.261 -46.210 1.00 92.88 558 LEU A CA 1
ATOM 4488 C C . LEU A 1 558 ? 33.529 27.081 -45.283 1.00 92.88 558 LEU A C 1
ATOM 4490 O O . LEU A 1 558 ? 32.642 26.535 -44.628 1.00 92.88 558 LEU A O 1
ATOM 4494 N N . SER A 1 559 ? 34.800 26.680 -45.204 1.00 92.94 559 SER A N 1
ATOM 4495 C CA . SER A 1 559 ? 35.274 25.660 -44.264 1.00 92.94 559 SER A CA 1
ATOM 4496 C C . SER A 1 559 ? 35.192 26.165 -42.820 1.00 92.94 559 SER A C 1
ATOM 4498 O O . SER A 1 559 ? 34.723 25.439 -41.940 1.00 92.94 559 SER A O 1
ATOM 4500 N N . HIS A 1 560 ? 35.561 27.425 -42.574 1.00 94.06 560 HIS A N 1
ATOM 4501 C CA . HIS A 1 560 ? 35.453 28.043 -41.258 1.00 94.06 560 HIS A CA 1
ATOM 4502 C C . HIS A 1 560 ? 33.986 28.205 -40.830 1.00 94.06 560 HIS A C 1
ATOM 4504 O O . HIS A 1 560 ? 33.624 27.768 -39.733 1.00 94.06 560 HIS A O 1
ATOM 4510 N N . GLU A 1 561 ? 33.115 28.705 -41.715 1.00 93.56 561 GLU A N 1
ATOM 4511 C CA . GLU A 1 561 ? 31.660 28.744 -41.502 1.00 93.56 561 GLU A CA 1
ATOM 4512 C C . GLU A 1 561 ? 31.089 27.347 -41.206 1.00 93.56 561 GLU A C 1
ATOM 4514 O O . GLU A 1 561 ? 30.304 27.188 -40.270 1.00 93.56 561 GLU A O 1
ATOM 4519 N N . LEU A 1 562 ? 31.528 26.311 -41.932 1.00 91.06 562 LEU A N 1
ATOM 4520 C CA . LEU A 1 562 ? 31.121 24.926 -41.687 1.00 91.06 562 LEU A CA 1
ATOM 4521 C C . LEU A 1 562 ? 31.590 24.415 -40.313 1.00 91.06 562 LEU A C 1
ATOM 4523 O O . LEU A 1 562 ? 30.838 23.697 -39.653 1.00 91.06 562 LEU A O 1
ATOM 4527 N N . THR A 1 563 ? 32.807 24.752 -39.868 1.00 93.94 563 THR A N 1
ATOM 4528 C CA . THR A 1 563 ? 33.284 24.384 -38.520 1.00 93.94 563 THR A CA 1
ATOM 4529 C C . THR A 1 563 ? 32.516 25.111 -37.421 1.00 93.94 563 THR A C 1
ATOM 4531 O O . THR A 1 563 ? 32.019 24.453 -36.510 1.00 93.94 563 THR A O 1
ATOM 4534 N N . SER A 1 564 ? 32.315 26.424 -37.565 1.00 93.00 564 SER A N 1
ATOM 4535 C CA . SER A 1 564 ? 31.514 27.234 -36.646 1.00 93.00 564 SER A CA 1
ATOM 4536 C C . SER A 1 564 ? 30.088 26.690 -36.542 1.00 93.00 564 SER A C 1
ATOM 4538 O O . SER A 1 564 ? 29.632 26.369 -35.451 1.00 93.00 564 SER A O 1
ATOM 4540 N N . CYS A 1 565 ? 29.417 26.437 -37.671 1.00 90.06 565 CYS A N 1
ATOM 4541 C CA . CYS A 1 565 ? 28.052 25.908 -37.700 1.00 90.06 565 CYS A CA 1
ATOM 4542 C C . CYS A 1 565 ? 27.927 24.501 -37.075 1.00 90.06 565 CYS A C 1
ATOM 4544 O O . CYS A 1 565 ? 26.925 24.205 -36.419 1.00 90.06 565 CYS A O 1
ATOM 4546 N N . LYS A 1 566 ? 28.948 23.641 -37.220 1.00 91.50 566 LYS A N 1
ATOM 4547 C CA . LYS A 1 566 ? 29.010 22.333 -36.538 1.00 91.50 566 LYS A CA 1
ATOM 4548 C C . LYS A 1 566 ? 29.132 22.479 -35.023 1.00 91.50 566 LYS A C 1
ATOM 4550 O O . LYS A 1 566 ? 28.446 21.763 -34.298 1.00 91.50 566 LYS A O 1
ATOM 4555 N N . GLU A 1 567 ? 29.970 23.394 -34.546 1.00 92.50 567 GLU A N 1
ATOM 4556 C CA . GLU A 1 567 ? 30.143 23.651 -33.114 1.00 92.50 567 GLU A CA 1
ATOM 4557 C C . GLU A 1 567 ? 28.887 24.298 -32.504 1.00 92.50 567 GLU A C 1
ATOM 4559 O O . GLU A 1 567 ? 28.406 23.864 -31.457 1.00 92.50 567 GLU A O 1
ATOM 4564 N N . ASP A 1 568 ? 28.257 25.217 -33.238 1.00 89.50 568 ASP A N 1
ATOM 4565 C CA . ASP A 1 568 ? 26.949 25.801 -32.928 1.00 89.50 568 ASP A CA 1
ATOM 4566 C C . ASP A 1 568 ? 25.843 24.728 -32.842 1.00 89.50 568 ASP A C 1
ATOM 4568 O O . ASP A 1 568 ? 24.948 24.815 -31.999 1.00 89.50 568 ASP A O 1
ATOM 4572 N N . SER A 1 569 ? 25.888 23.699 -33.701 1.00 89.62 569 SER A N 1
ATOM 4573 C CA . SER A 1 569 ? 24.981 22.542 -33.635 1.00 89.62 569 SER A CA 1
ATOM 4574 C C . SER A 1 569 ? 25.268 21.675 -32.411 1.00 89.62 569 SER A C 1
ATOM 4576 O O . SER A 1 569 ? 24.341 21.344 -31.678 1.00 89.62 569 SER A O 1
ATOM 4578 N N . PHE A 1 570 ? 26.538 21.358 -32.143 1.00 92.12 570 PHE A N 1
ATOM 4579 C CA . PHE A 1 570 ? 26.944 20.550 -30.992 1.00 92.12 570 PHE A CA 1
ATOM 4580 C C . PHE A 1 570 ? 26.515 21.190 -29.662 1.00 92.12 570 PHE A C 1
ATOM 4582 O O . PHE A 1 570 ? 25.946 20.513 -28.806 1.00 92.12 570 PHE A O 1
ATOM 4589 N N . GLN A 1 571 ? 26.689 22.507 -29.511 1.00 91.44 571 GLN A N 1
ATOM 4590 C CA . GLN A 1 571 ? 26.205 23.246 -28.339 1.00 91.44 571 GLN A CA 1
ATOM 4591 C C . GLN A 1 571 ? 24.673 23.198 -28.215 1.00 91.44 571 GLN A C 1
ATOM 4593 O O . GLN A 1 571 ? 24.144 23.010 -27.116 1.00 91.44 571 GLN A O 1
ATOM 4598 N N . LYS A 1 572 ? 23.934 23.306 -29.329 1.00 88.69 572 LYS A N 1
ATOM 4599 C CA . LYS A 1 572 ? 22.465 23.176 -29.332 1.00 88.69 572 LYS A CA 1
ATOM 4600 C C . LYS A 1 572 ? 22.022 21.763 -28.958 1.00 88.69 572 LYS A C 1
ATOM 4602 O O . LYS A 1 572 ? 21.092 21.631 -28.166 1.00 88.69 572 LYS A O 1
ATOM 4607 N N . ASP A 1 573 ? 22.701 20.723 -29.433 1.00 91.56 573 ASP A N 1
ATOM 4608 C CA . ASP A 1 573 ? 22.432 19.333 -29.047 1.00 91.56 573 ASP A CA 1
ATOM 4609 C C . ASP A 1 573 ? 22.770 19.056 -27.570 1.00 91.56 573 ASP A C 1
ATOM 4611 O O . ASP A 1 573 ? 22.027 18.345 -26.883 1.00 91.56 573 ASP A O 1
ATOM 4615 N N . GLU A 1 574 ? 23.816 19.680 -27.021 1.00 93.88 574 GLU A N 1
ATOM 4616 C CA . GLU A 1 574 ? 24.122 19.614 -25.588 1.00 93.88 574 GLU A CA 1
ATOM 4617 C C . GLU A 1 574 ? 23.041 20.320 -24.740 1.00 93.88 574 GLU A C 1
ATOM 4619 O O . GLU A 1 574 ? 22.588 19.794 -23.720 1.00 93.88 574 GLU A O 1
ATOM 4624 N N . ILE A 1 575 ? 22.536 21.477 -25.185 1.00 90.75 575 ILE A N 1
ATOM 4625 C CA . ILE A 1 575 ? 21.405 22.172 -24.544 1.00 90.75 575 ILE A CA 1
ATOM 4626 C C . ILE A 1 575 ? 20.118 21.340 -24.653 1.00 90.75 575 ILE A C 1
ATOM 4628 O O . ILE A 1 575 ? 19.392 21.195 -23.667 1.00 90.75 575 ILE A O 1
ATOM 4632 N N . ILE A 1 576 ? 19.843 20.736 -25.811 1.00 91.56 576 ILE A N 1
ATOM 4633 C CA . ILE A 1 576 ? 18.674 19.879 -26.047 1.00 91.56 576 ILE A CA 1
ATOM 4634 C C . ILE A 1 576 ? 18.736 18.611 -25.185 1.00 91.56 576 ILE A C 1
ATOM 4636 O O . ILE A 1 576 ? 17.713 18.195 -24.640 1.00 91.56 576 ILE A O 1
ATOM 4640 N N . THR A 1 577 ? 19.905 17.990 -25.015 1.00 90.88 577 THR A N 1
ATOM 4641 C CA . THR A 1 577 ? 20.069 16.824 -24.128 1.00 90.88 577 THR A CA 1
ATOM 4642 C C . THR A 1 577 ? 19.955 17.211 -22.652 1.00 90.88 577 THR A C 1
ATOM 4644 O O . THR A 1 577 ? 19.239 16.528 -21.913 1.00 90.88 577 THR A O 1
ATOM 4647 N N . LYS A 1 578 ? 20.518 18.354 -22.230 1.00 93.81 578 LYS A N 1
ATOM 4648 C CA . LYS A 1 578 ? 20.293 18.934 -20.891 1.00 93.81 578 LYS A CA 1
ATOM 4649 C C . LYS A 1 578 ? 18.803 19.202 -20.638 1.00 93.81 578 LYS A C 1
ATOM 4651 O O . LYS A 1 578 ? 18.272 18.709 -19.641 1.00 93.81 578 LYS A O 1
ATOM 4656 N N . MET A 1 579 ? 18.092 19.863 -21.556 1.00 89.31 579 MET A N 1
ATOM 4657 C CA . MET A 1 579 ? 16.639 20.082 -21.471 1.00 89.31 579 MET A CA 1
ATOM 4658 C C . MET A 1 579 ? 15.845 18.771 -21.421 1.00 89.31 579 MET A C 1
ATOM 4660 O O . MET A 1 579 ? 14.995 18.616 -20.546 1.00 89.31 579 MET A O 1
ATOM 4664 N N . LYS A 1 580 ? 16.152 17.791 -22.283 1.00 93.38 580 LYS A N 1
ATOM 4665 C CA . LYS A 1 580 ? 15.538 16.449 -22.239 1.00 93.38 580 LYS A CA 1
ATOM 4666 C C . LYS A 1 580 ? 15.772 15.767 -20.885 1.00 93.38 580 LYS A C 1
ATOM 4668 O O . LYS A 1 580 ? 14.866 15.102 -20.389 1.00 93.38 580 LYS A O 1
ATOM 4673 N N . SER A 1 581 ? 16.939 15.945 -20.260 1.00 89.50 581 SER A N 1
ATOM 4674 C CA . SER A 1 581 ? 17.224 15.392 -18.927 1.00 89.50 581 SER A CA 1
ATOM 4675 C C . SER A 1 581 ? 16.394 16.059 -17.820 1.00 89.50 581 SER A C 1
ATOM 4677 O O . SER A 1 581 ? 15.820 15.357 -16.989 1.00 89.50 581 SER A O 1
ATOM 4679 N N . MET A 1 582 ? 16.248 17.390 -17.846 1.00 91.38 582 MET A N 1
ATOM 4680 C CA . MET A 1 582 ? 15.421 18.134 -16.887 1.00 91.38 582 MET A CA 1
ATOM 4681 C C . MET A 1 582 ? 13.932 17.819 -17.062 1.00 91.38 582 MET A C 1
ATOM 4683 O O . MET A 1 582 ? 13.231 17.596 -16.080 1.00 91.38 582 MET A O 1
ATOM 4687 N N . LEU A 1 583 ? 13.458 17.711 -18.305 1.00 89.69 583 LEU A N 1
ATOM 4688 C CA . LEU A 1 583 ? 12.073 17.353 -18.607 1.00 89.69 583 LEU A CA 1
ATOM 4689 C C . LEU A 1 583 ? 11.759 15.912 -18.172 1.00 89.69 583 LEU A C 1
ATOM 4691 O O . LEU A 1 583 ? 10.690 15.670 -17.617 1.00 89.69 583 LEU A O 1
ATOM 4695 N N . ARG A 1 584 ? 12.703 14.967 -18.315 1.00 94.94 584 ARG A N 1
ATOM 4696 C CA . ARG A 1 584 ? 12.587 13.611 -17.738 1.00 94.94 584 ARG A CA 1
ATOM 4697 C C . ARG A 1 584 ? 12.515 13.633 -16.206 1.00 94.94 584 ARG A C 1
ATOM 4699 O O . ARG A 1 584 ? 11.659 12.945 -15.659 1.00 94.94 584 ARG A O 1
ATOM 4706 N N . LYS A 1 585 ? 13.358 14.424 -15.525 1.00 94.06 585 LYS A N 1
ATOM 4707 C CA . LYS A 1 585 ? 13.312 14.593 -14.058 1.00 94.06 585 LYS A CA 1
ATOM 4708 C C . LYS A 1 585 ? 11.962 15.149 -13.598 1.00 94.06 585 LYS A C 1
ATOM 4710 O O . LYS A 1 585 ? 11.260 14.473 -12.859 1.00 94.06 585 LYS A O 1
ATOM 4715 N N . SER A 1 586 ? 11.531 16.278 -14.160 1.00 85.88 586 SER A N 1
ATOM 4716 C CA . SER A 1 586 ? 10.240 16.897 -13.835 1.00 85.88 586 SER A CA 1
ATOM 4717 C C . SER A 1 586 ? 9.039 16.000 -14.176 1.00 85.88 586 SER A C 1
ATOM 4719 O O . SER A 1 586 ? 8.060 15.964 -13.436 1.00 85.88 586 SER A O 1
ATOM 4721 N N . THR A 1 587 ? 9.120 15.194 -15.244 1.00 90.44 587 THR A N 1
ATOM 4722 C CA . THR A 1 587 ? 8.091 14.181 -15.550 1.00 90.44 587 THR A CA 1
ATOM 4723 C C . THR A 1 587 ? 8.057 13.077 -14.492 1.00 90.44 587 THR A C 1
ATOM 4725 O O . THR A 1 587 ? 6.970 12.682 -14.071 1.00 90.44 587 THR A O 1
ATOM 4728 N N . LYS A 1 588 ? 9.224 12.603 -14.032 1.00 94.75 588 LYS A N 1
ATOM 4729 C CA . LYS A 1 588 ? 9.335 11.614 -12.952 1.00 94.75 588 LYS A CA 1
ATOM 4730 C C . LYS A 1 588 ? 8.758 12.172 -11.643 1.00 94.75 588 LYS A C 1
ATOM 4732 O O . LYS A 1 588 ? 7.849 11.561 -11.085 1.00 94.75 588 LYS A O 1
ATOM 4737 N N . GLU A 1 589 ? 9.194 13.359 -11.233 1.00 91.12 589 GLU A N 1
ATOM 4738 C CA . GLU A 1 589 ? 8.697 14.086 -10.054 1.00 91.12 589 GLU A CA 1
ATOM 4739 C C . GLU A 1 589 ? 7.170 14.282 -10.118 1.00 91.12 589 GLU A C 1
ATOM 4741 O O . GLU A 1 589 ? 6.464 14.048 -9.140 1.00 91.12 589 GLU A O 1
ATOM 4746 N N . LEU A 1 590 ? 6.622 14.616 -11.295 1.00 90.31 590 LEU A N 1
ATOM 4747 C CA . LEU A 1 590 ? 5.177 14.730 -11.515 1.00 90.31 590 LEU A CA 1
ATOM 4748 C C . LEU A 1 590 ? 4.442 13.382 -11.404 1.00 90.31 590 LEU A C 1
ATOM 4750 O O . LEU A 1 590 ? 3.289 13.356 -10.970 1.00 90.31 590 LEU A O 1
ATOM 4754 N N . THR A 1 591 ? 5.059 12.262 -11.797 1.00 90.31 591 THR A N 1
ATOM 4755 C CA . THR A 1 591 ? 4.475 10.925 -11.582 1.00 90.31 591 THR A CA 1
ATOM 4756 C C . THR A 1 591 ? 4.553 10.476 -10.124 1.00 90.31 591 THR A C 1
ATOM 4758 O O . THR A 1 591 ? 3.584 9.905 -9.630 1.00 90.31 591 THR A O 1
ATOM 4761 N N . GLU A 1 592 ? 5.635 10.796 -9.414 1.00 93.31 592 GLU A N 1
ATOM 4762 C CA . GLU A 1 592 ? 5.799 10.495 -7.985 1.00 93.31 592 GLU A CA 1
ATOM 4763 C C . GLU A 1 592 ? 4.828 11.332 -7.136 1.00 93.31 592 GLU A C 1
ATOM 4765 O O . GLU A 1 592 ? 4.096 10.781 -6.318 1.00 93.31 592 GLU A O 1
ATOM 4770 N N . ALA A 1 593 ? 4.681 12.630 -7.423 1.00 88.88 593 ALA A N 1
ATOM 4771 C CA . ALA A 1 593 ? 3.677 13.482 -6.783 1.00 88.88 593 ALA A CA 1
ATOM 4772 C C . ALA A 1 593 ? 2.234 13.005 -7.043 1.00 88.88 593 ALA A C 1
ATOM 4774 O O . ALA A 1 593 ? 1.395 13.049 -6.144 1.00 88.88 593 ALA A O 1
ATOM 4775 N N . LYS A 1 594 ? 1.926 12.504 -8.250 1.00 90.88 594 LYS A N 1
ATOM 4776 C CA . LYS A 1 594 ? 0.619 11.883 -8.544 1.00 90.88 594 LYS A CA 1
ATOM 4777 C C . LYS A 1 594 ? 0.401 10.598 -7.744 1.00 90.88 594 LYS A C 1
ATOM 4779 O O . LYS A 1 594 ? -0.694 10.421 -7.217 1.00 90.88 594 LYS A O 1
ATOM 4784 N N . ALA A 1 595 ? 1.420 9.744 -7.631 1.00 92.50 595 ALA A N 1
ATOM 4785 C CA . ALA A 1 595 ? 1.357 8.530 -6.822 1.00 92.50 595 ALA A CA 1
ATOM 4786 C C . ALA A 1 595 ? 1.103 8.863 -5.341 1.00 92.50 595 ALA A C 1
ATOM 4788 O O . ALA A 1 595 ? 0.177 8.310 -4.747 1.00 92.50 595 ALA A O 1
ATOM 4789 N N . GLN A 1 596 ? 1.819 9.850 -4.791 1.00 94.00 596 GLN A N 1
ATOM 4790 C CA . GLN A 1 596 ? 1.624 10.319 -3.417 1.00 94.00 596 GLN A CA 1
ATOM 4791 C C . GLN A 1 596 ? 0.216 10.889 -3.187 1.00 94.00 596 GLN A C 1
ATOM 4793 O O . GLN A 1 596 ? -0.388 10.644 -2.147 1.00 94.00 596 GLN A O 1
ATOM 4798 N N . ILE A 1 597 ? -0.351 11.609 -4.162 1.00 89.88 597 ILE A N 1
ATOM 4799 C CA . ILE A 1 597 ? -1.741 12.089 -4.088 1.00 89.88 597 ILE A CA 1
ATOM 4800 C C . ILE A 1 597 ? -2.729 10.914 -4.060 1.00 89.88 597 ILE A C 1
ATOM 4802 O O . ILE A 1 597 ? -3.667 10.943 -3.265 1.00 89.88 597 ILE A O 1
ATOM 4806 N N . THR A 1 598 ? -2.531 9.871 -4.876 1.00 90.75 598 THR A N 1
ATOM 4807 C CA . THR A 1 598 ? -3.401 8.679 -4.839 1.00 90.75 598 THR A CA 1
ATOM 4808 C C . THR A 1 598 ? -3.245 7.869 -3.553 1.00 90.75 598 THR A C 1
ATOM 4810 O O . THR A 1 598 ? -4.245 7.407 -3.012 1.00 90.75 598 THR A O 1
ATOM 4813 N N . GLU A 1 599 ? -2.031 7.752 -3.015 1.00 94.88 599 GLU A N 1
ATOM 4814 C CA . GLU A 1 599 ? -1.762 7.074 -1.744 1.00 94.88 599 GLU A CA 1
ATOM 4815 C C . GLU A 1 599 ? -2.384 7.832 -0.561 1.00 94.88 599 GLU A C 1
ATOM 4817 O O . GLU A 1 599 ? -3.084 7.244 0.261 1.00 94.88 599 GLU A O 1
ATOM 4822 N N . ASN A 1 600 ? -2.216 9.157 -0.513 1.00 89.19 600 ASN A N 1
ATOM 4823 C CA . ASN A 1 600 ? -2.817 10.004 0.515 1.00 89.19 600 ASN A CA 1
ATOM 4824 C C . ASN A 1 600 ? -4.353 10.010 0.413 1.00 89.19 600 ASN A C 1
ATOM 4826 O O . ASN A 1 600 ? -5.033 10.044 1.437 1.00 89.19 600 ASN A O 1
ATOM 4830 N N . HIS A 1 601 ? -4.917 9.930 -0.799 1.00 93.50 601 HIS A N 1
ATOM 4831 C CA . HIS A 1 601 ? -6.359 9.750 -0.984 1.00 93.50 601 HIS A CA 1
ATOM 4832 C C . HIS A 1 601 ? -6.823 8.369 -0.493 1.00 93.50 601 HIS A C 1
ATOM 4834 O O . HIS A 1 601 ? -7.901 8.278 0.092 1.00 93.50 601 HIS A O 1
ATOM 4840 N N . GLN A 1 602 ? -6.030 7.309 -0.681 1.00 93.62 602 GLN A N 1
ATOM 4841 C CA . GLN A 1 602 ? -6.354 5.988 -0.141 1.00 93.62 602 GLN A CA 1
ATOM 4842 C C . GLN A 1 602 ? -6.321 6.004 1.393 1.00 93.62 602 GLN A C 1
ATOM 4844 O O . GLN A 1 602 ? -7.349 5.742 2.008 1.00 93.62 602 GLN A O 1
ATOM 4849 N N . LYS A 1 603 ? -5.235 6.491 2.007 1.00 93.69 603 LYS A N 1
ATOM 4850 C CA . LYS A 1 603 ? -5.128 6.692 3.466 1.00 93.69 603 LYS A CA 1
ATOM 4851 C C . LYS A 1 603 ? -6.272 7.553 4.032 1.00 93.69 603 LYS A C 1
ATOM 4853 O O . LYS A 1 603 ? -6.793 7.265 5.108 1.00 93.69 603 LYS A O 1
ATOM 4858 N N . SER A 1 604 ? -6.721 8.575 3.295 1.00 90.81 604 SER A N 1
ATOM 4859 C CA . SER A 1 604 ? -7.885 9.404 3.655 1.00 90.81 604 SER A CA 1
ATOM 4860 C C . SER A 1 604 ? -9.245 8.717 3.451 1.00 90.81 604 SER A C 1
ATOM 4862 O O . SER A 1 604 ? -10.230 9.166 4.038 1.00 90.81 604 SER A O 1
ATOM 4864 N N . ASN A 1 605 ? -9.337 7.676 2.619 1.00 91.44 605 ASN A N 1
ATOM 4865 C CA . ASN A 1 605 ? -10.521 6.819 2.528 1.00 91.44 605 ASN A CA 1
ATOM 4866 C C . ASN A 1 605 ? -10.526 5.805 3.679 1.00 91.44 605 ASN A C 1
ATOM 4868 O O . ASN A 1 605 ? -11.552 5.650 4.333 1.00 91.44 605 ASN A O 1
ATOM 4872 N N . ASP A 1 606 ? -9.385 5.168 3.948 1.00 92.12 606 ASP A N 1
ATOM 4873 C CA . ASP A 1 606 ? -9.242 4.108 4.952 1.00 92.12 606 ASP A CA 1
ATOM 4874 C C . ASP A 1 606 ? -9.553 4.649 6.357 1.00 92.12 606 ASP A C 1
ATOM 4876 O O . ASP A 1 606 ? -10.507 4.202 6.996 1.00 92.12 606 ASP A O 1
ATOM 4880 N N . THR A 1 607 ? -8.883 5.732 6.767 1.00 92.44 607 THR A N 1
ATOM 4881 C CA . THR A 1 607 ? -9.168 6.442 8.034 1.00 92.44 607 THR A CA 1
ATOM 4882 C C . THR A 1 607 ? -10.609 6.953 8.133 1.00 92.44 607 THR A C 1
ATOM 4884 O O . THR A 1 607 ? -11.186 7.009 9.218 1.00 92.44 607 THR A O 1
ATOM 4887 N N . LYS A 1 608 ? -11.246 7.293 7.004 1.00 95.12 608 LYS A N 1
ATOM 4888 C CA . LYS A 1 608 ? -12.669 7.660 6.964 1.00 95.12 608 LYS A CA 1
ATOM 4889 C C . LYS A 1 608 ? -13.586 6.445 7.144 1.00 95.12 608 LYS A C 1
ATOM 4891 O O . LYS A 1 608 ? -14.656 6.597 7.730 1.00 95.12 608 LYS A O 1
ATOM 4896 N N . THR A 1 609 ? -13.198 5.260 6.670 1.00 93.94 609 THR A N 1
ATOM 4897 C CA . THR A 1 609 ? -13.940 4.023 6.960 1.00 93.94 609 THR A CA 1
ATOM 4898 C C . THR A 1 609 ? -13.794 3.609 8.421 1.00 93.94 609 THR A C 1
ATOM 4900 O O . THR A 1 609 ? -14.810 3.303 9.036 1.00 93.94 609 THR A O 1
ATOM 4903 N N . GLU A 1 610 ? -12.601 3.716 9.014 1.00 95.50 610 GLU A N 1
ATOM 4904 C CA . GLU A 1 610 ? -12.382 3.481 10.452 1.00 95.50 610 GLU A CA 1
ATOM 4905 C C . GLU A 1 610 ? -13.164 4.470 11.332 1.00 95.50 610 GLU A C 1
ATOM 4907 O O . GLU A 1 610 ? -13.750 4.093 12.347 1.00 95.50 610 GLU A O 1
ATOM 4912 N N . LEU A 1 611 ? -13.241 5.742 10.929 1.00 91.94 611 LEU A N 1
ATOM 4913 C CA . LEU A 1 611 ? -14.046 6.745 11.628 1.00 91.94 611 LEU A CA 1
ATOM 4914 C C . LEU A 1 611 ? -15.554 6.447 11.544 1.00 91.94 611 LEU A C 1
ATOM 4916 O O . LEU A 1 611 ? -16.286 6.722 12.492 1.00 91.94 611 LEU A O 1
ATOM 4920 N N . GLU A 1 612 ? -16.038 5.864 10.444 1.00 93.81 612 GLU A N 1
ATOM 4921 C CA . GLU A 1 612 ? -17.450 5.485 10.319 1.00 93.81 612 GLU A CA 1
ATOM 4922 C C . GLU A 1 612 ? -17.768 4.147 11.019 1.00 93.81 612 GLU A C 1
ATOM 4924 O O . GLU A 1 612 ? -18.869 4.012 11.551 1.00 93.81 612 GLU A O 1
ATOM 4929 N N . THR A 1 613 ? -16.832 3.188 11.110 1.00 94.25 613 THR A N 1
ATOM 4930 C CA . THR A 1 613 ? -17.023 1.963 11.918 1.00 94.25 613 THR A CA 1
ATOM 4931 C C . THR A 1 613 ? -16.982 2.264 13.413 1.00 94.25 613 THR A C 1
ATOM 4933 O O . THR A 1 613 ? -17.932 1.932 14.116 1.00 94.25 613 THR A O 1
ATOM 4936 N N . THR A 1 614 ? -15.976 2.999 13.896 1.00 89.50 614 THR A N 1
ATOM 4937 C CA . THR A 1 614 ? -15.909 3.425 15.310 1.00 89.50 614 THR A CA 1
ATOM 4938 C C . THR A 1 614 ? -17.107 4.288 15.716 1.00 89.50 614 THR A C 1
ATOM 4940 O O . THR A 1 614 ? -17.592 4.194 16.844 1.00 89.50 614 THR A O 1
ATOM 4943 N N . ARG A 1 615 ? -17.666 5.078 14.788 1.00 92.81 615 ARG A N 1
ATOM 4944 C CA . ARG A 1 615 ? -18.948 5.773 14.972 1.00 92.81 615 ARG A CA 1
ATOM 4945 C C . ARG A 1 615 ? -20.140 4.812 15.067 1.00 92.81 615 ARG A C 1
ATOM 4947 O O . ARG A 1 615 ? -21.028 5.057 15.879 1.00 92.81 615 ARG A O 1
ATOM 4954 N N . GLN A 1 616 ? -20.191 3.744 14.271 1.00 94.44 616 GLN A N 1
ATOM 4955 C CA . GLN A 1 616 ? -21.246 2.726 14.377 1.00 94.44 616 GLN A CA 1
ATOM 4956 C C . GLN A 1 616 ? -21.163 1.970 15.712 1.00 94.44 616 GLN A C 1
ATOM 4958 O O . GLN A 1 616 ? -22.188 1.813 16.376 1.00 94.44 616 GLN A O 1
ATOM 4963 N N . ASP A 1 617 ? -19.961 1.612 16.166 1.00 93.94 617 ASP A N 1
ATOM 4964 C CA . ASP A 1 617 ? -19.733 1.006 17.486 1.00 93.94 617 ASP A CA 1
ATOM 4965 C C . ASP A 1 617 ? -20.101 1.965 18.636 1.00 93.94 617 ASP A C 1
ATOM 4967 O O . ASP A 1 617 ? -20.682 1.553 19.647 1.00 93.94 617 ASP A O 1
ATOM 4971 N N . LEU A 1 618 ? -19.852 3.270 18.471 1.00 92.25 618 LEU A N 1
ATOM 4972 C CA . LEU A 1 618 ? -20.302 4.304 19.406 1.00 92.25 618 LEU A CA 1
ATOM 4973 C C . LEU A 1 618 ? -21.839 4.390 19.482 1.00 92.25 618 LEU A C 1
ATOM 4975 O O . LEU A 1 618 ? -22.390 4.543 20.571 1.00 92.25 618 LEU A O 1
ATOM 4979 N N . GLU A 1 619 ? -22.557 4.282 18.360 1.00 94.06 619 GLU A N 1
ATOM 4980 C CA . GLU A 1 619 ? -24.026 4.235 18.393 1.00 94.06 619 GLU A CA 1
ATOM 4981 C C . GLU A 1 619 ? -24.555 2.907 18.963 1.00 94.06 619 GLU A C 1
ATOM 4983 O O . GLU A 1 619 ? -25.512 2.929 19.738 1.00 94.06 619 GLU A O 1
ATOM 4988 N N . MET A 1 620 ? -23.913 1.762 18.693 1.00 96.06 620 MET A N 1
ATOM 4989 C CA . MET A 1 620 ? -24.286 0.489 19.331 1.00 96.06 620 MET A CA 1
ATOM 4990 C C . MET A 1 620 ? -24.096 0.528 20.853 1.00 96.06 620 MET A C 1
ATOM 4992 O O . MET A 1 620 ? -24.990 0.123 21.597 1.00 96.06 620 MET A O 1
ATOM 4996 N N . THR A 1 621 ? -22.973 1.064 21.338 1.00 91.25 621 THR A N 1
ATOM 4997 C CA . THR A 1 621 ? -22.722 1.203 22.782 1.00 91.25 621 THR A CA 1
ATOM 4998 C C . THR A 1 621 ? -23.672 2.203 23.445 1.00 91.25 621 THR A C 1
ATOM 5000 O O . THR A 1 621 ? -24.153 1.930 24.543 1.00 91.25 621 THR A O 1
ATOM 5003 N N . LYS A 1 622 ? -24.055 3.303 22.777 1.00 96.25 622 LYS A N 1
ATOM 5004 C CA . LYS A 1 622 ? -25.139 4.192 23.247 1.00 96.25 622 LYS A CA 1
ATOM 5005 C C . LYS A 1 622 ? -26.488 3.474 23.351 1.00 96.25 622 LYS A C 1
ATOM 5007 O O . LYS A 1 622 ? -27.194 3.672 24.339 1.00 96.25 622 LYS A O 1
ATOM 5012 N N . VAL A 1 623 ? -26.850 2.651 22.364 1.00 94.94 623 VAL A N 1
ATOM 5013 C CA . VAL A 1 623 ? -28.093 1.859 22.389 1.00 94.94 623 VAL A CA 1
ATOM 5014 C C . VAL A 1 623 ? -28.074 0.848 23.538 1.00 94.94 623 VAL A C 1
ATOM 5016 O O . VAL A 1 623 ? -29.072 0.726 24.248 1.00 94.94 623 VAL A O 1
ATOM 5019 N N . GLU A 1 624 ? -26.944 0.188 23.793 1.00 94.12 624 GLU A N 1
ATOM 5020 C CA . GLU A 1 624 ? -26.807 -0.737 24.924 1.00 94.12 624 GLU A CA 1
ATOM 5021 C C . GLU A 1 624 ? -26.856 -0.011 26.281 1.00 94.12 624 GLU A C 1
ATOM 5023 O O . GLU A 1 624 ? -27.557 -0.456 27.187 1.00 94.12 624 GLU A O 1
ATOM 5028 N N . ILE A 1 625 ? -26.220 1.160 26.414 1.00 91.81 625 ILE A N 1
ATOM 5029 C CA . ILE A 1 625 ? -26.343 2.015 27.610 1.00 91.81 625 ILE A CA 1
ATOM 5030 C C . ILE A 1 625 ? -27.805 2.429 27.833 1.00 91.81 625 ILE A C 1
ATOM 5032 O O . ILE A 1 625 ? -28.294 2.369 28.963 1.00 91.81 625 ILE A O 1
ATOM 5036 N N . ALA A 1 626 ? -28.536 2.798 26.777 1.00 92.44 626 ALA A N 1
ATOM 5037 C CA . ALA A 1 626 ? -29.959 3.119 26.869 1.00 92.44 626 ALA A CA 1
ATOM 5038 C C . ALA A 1 626 ? -30.800 1.895 27.284 1.00 92.44 626 ALA A C 1
ATOM 5040 O O . ALA A 1 626 ? -31.682 2.022 28.135 1.00 92.44 626 ALA A O 1
ATOM 5041 N N . ARG A 1 627 ? -30.491 0.701 26.756 1.00 95.94 627 ARG A N 1
ATOM 5042 C CA . ARG A 1 627 ? -31.147 -0.567 27.121 1.00 95.94 627 ARG A CA 1
ATOM 5043 C C . ARG A 1 627 ? -30.919 -0.927 28.591 1.00 95.94 627 ARG A C 1
ATOM 5045 O O . ARG A 1 627 ? -31.874 -1.266 29.287 1.00 95.94 627 ARG A O 1
ATOM 5052 N N . LEU A 1 628 ? -29.682 -0.814 29.074 1.00 94.44 628 LEU A N 1
ATOM 5053 C CA . LEU A 1 628 ? -29.320 -1.054 30.475 1.00 94.44 628 LEU A CA 1
ATOM 5054 C C . LEU A 1 628 ? -29.948 -0.013 31.412 1.00 94.44 628 LEU A C 1
ATOM 5056 O O . LEU A 1 628 ? -30.437 -0.372 32.479 1.00 94.44 628 LEU A O 1
ATOM 5060 N N . THR A 1 629 ? -30.016 1.254 30.993 1.00 92.38 629 THR A N 1
ATOM 5061 C CA . THR A 1 629 ? -30.690 2.321 31.753 1.00 92.38 629 THR A CA 1
ATOM 5062 C C . THR A 1 629 ? -32.197 2.063 31.864 1.00 92.38 629 THR A C 1
ATOM 5064 O O . THR A 1 629 ? -32.766 2.221 32.941 1.00 92.38 629 THR A O 1
ATOM 5067 N N . ALA A 1 630 ? -32.847 1.614 30.783 1.00 93.44 630 ALA A N 1
ATOM 5068 C CA . ALA A 1 630 ? -34.265 1.256 30.795 1.00 93.44 630 ALA A CA 1
ATOM 5069 C C . ALA A 1 630 ? -34.556 0.024 31.674 1.00 93.44 630 ALA A C 1
ATOM 5071 O O . ALA A 1 630 ? -35.538 0.023 32.414 1.00 93.44 630 ALA A O 1
ATOM 5072 N N . ALA A 1 631 ? -33.685 -0.993 31.644 1.00 94.00 631 ALA A N 1
ATOM 5073 C CA . ALA A 1 631 ? -33.782 -2.149 32.536 1.00 94.00 631 ALA A CA 1
ATOM 5074 C C . ALA A 1 631 ? -33.633 -1.737 34.012 1.00 94.00 631 ALA A C 1
ATOM 5076 O O . ALA A 1 631 ? -34.505 -2.036 34.822 1.00 94.00 631 ALA A O 1
ATOM 5077 N N . PHE A 1 632 ? -32.603 -0.951 34.344 1.00 94.75 632 PHE A N 1
ATOM 5078 C CA . PHE A 1 632 ? -32.394 -0.432 35.699 1.00 94.75 632 PHE A CA 1
ATOM 5079 C C . PHE A 1 632 ? -33.580 0.407 36.203 1.00 94.75 632 PHE A C 1
ATOM 5081 O O . PHE A 1 632 ? -33.974 0.282 37.361 1.00 94.75 632 PHE A O 1
ATOM 5088 N N . GLN A 1 633 ? -34.185 1.232 35.341 1.00 93.38 633 GLN A N 1
ATOM 5089 C CA . GLN A 1 633 ? -35.386 1.997 35.687 1.00 93.38 633 GLN A CA 1
ATOM 5090 C C . GLN A 1 633 ? -36.591 1.079 35.965 1.00 93.38 633 GLN A C 1
ATOM 5092 O O . GLN A 1 633 ? -37.319 1.314 36.927 1.00 93.38 633 GLN A O 1
ATOM 5097 N N . SER A 1 634 ? -36.770 0.008 35.183 1.00 95.56 634 SER A N 1
ATOM 5098 C CA . SER A 1 634 ? -37.808 -1.008 35.417 1.00 95.56 634 SER A CA 1
ATOM 5099 C C . SER A 1 634 ? -37.617 -1.725 36.760 1.00 95.56 634 SER A C 1
ATOM 5101 O O . SER A 1 634 ? -38.556 -1.815 37.552 1.00 95.56 634 SER A O 1
ATOM 5103 N N . ASP A 1 635 ? -36.397 -2.177 37.062 1.00 93.25 635 ASP A N 1
ATOM 5104 C CA . ASP A 1 635 ? -36.065 -2.849 38.328 1.00 93.25 635 ASP A CA 1
ATOM 5105 C C . ASP A 1 635 ? -36.247 -1.908 39.535 1.00 93.25 635 ASP A C 1
ATOM 5107 O O . ASP A 1 635 ? -36.712 -2.312 40.610 1.00 93.25 635 ASP A O 1
ATOM 5111 N N . LEU A 1 636 ? -35.930 -0.621 39.355 1.00 93.81 636 LEU A N 1
ATOM 5112 C CA . LEU A 1 636 ? -36.147 0.431 40.345 1.00 93.81 636 LEU A CA 1
ATOM 5113 C C . LEU A 1 636 ? -37.644 0.689 40.584 1.00 93.81 636 LEU A C 1
ATOM 5115 O O . LEU A 1 636 ? -38.057 0.807 41.738 1.00 93.81 636 LEU A O 1
ATOM 5119 N N . GLU A 1 637 ? -38.472 0.734 39.540 1.00 94.50 637 GLU A N 1
ATOM 5120 C CA . GLU A 1 637 ? -39.929 0.894 39.655 1.00 94.50 637 GLU A CA 1
ATOM 5121 C C . GLU A 1 637 ? -40.604 -0.346 40.270 1.00 94.50 637 GLU A C 1
ATOM 5123 O O . GLU A 1 637 ? -41.481 -0.209 41.132 1.00 94.50 637 GLU A O 1
ATOM 5128 N N . GLN A 1 638 ? -40.144 -1.558 39.940 1.00 95.31 638 GLN A N 1
ATOM 5129 C CA . GLN A 1 638 ? -40.570 -2.797 40.603 1.00 95.31 638 GLN A CA 1
ATOM 5130 C C . GLN A 1 638 ? -40.190 -2.801 42.094 1.00 95.31 638 GLN A C 1
ATOM 5132 O O . GLN A 1 638 ? -40.990 -3.185 42.954 1.00 95.31 638 GLN A O 1
ATOM 5137 N N . SER A 1 639 ? -38.998 -2.305 42.431 1.00 87.44 639 SER A N 1
ATOM 5138 C CA . SER A 1 639 ? -38.545 -2.162 43.818 1.00 87.44 639 SER A CA 1
ATOM 5139 C C . SER A 1 639 ? -39.360 -1.110 44.583 1.00 87.44 639 SER A C 1
ATOM 5141 O O . SER A 1 639 ? -39.800 -1.358 45.707 1.00 87.44 639 SER A O 1
ATOM 5143 N N . GLN A 1 640 ? -39.625 0.053 43.978 1.00 95.38 640 GLN A N 1
ATOM 5144 C CA . GLN A 1 640 ? -40.411 1.130 44.592 1.00 95.38 640 GLN A CA 1
ATOM 5145 C C . GLN A 1 640 ? -41.880 0.744 44.800 1.00 95.38 640 GLN A C 1
ATOM 5147 O O . GLN A 1 640 ? -42.437 1.012 45.868 1.00 95.38 640 GLN A O 1
ATOM 5152 N N . SER A 1 641 ? -42.506 0.084 43.823 1.00 93.75 641 SER A N 1
ATOM 5153 C CA . SER A 1 641 ? -43.879 -0.424 43.945 1.00 93.75 641 SER A CA 1
ATOM 5154 C C . SER A 1 641 ? -43.985 -1.517 45.014 1.00 93.75 641 SER A C 1
ATOM 5156 O O . SER A 1 641 ? -44.888 -1.453 45.850 1.00 93.75 641 SER A O 1
ATOM 5158 N N . SER A 1 642 ? -43.007 -2.427 45.096 1.00 88.69 642 SER A N 1
ATOM 5159 C CA . SER A 1 642 ? -42.904 -3.416 46.181 1.00 88.69 642 SER A CA 1
ATOM 5160 C C . SER A 1 642 ? -42.781 -2.751 47.559 1.00 88.69 642 SER A C 1
ATOM 5162 O O . SER A 1 642 ? -43.533 -3.076 48.478 1.00 88.69 642 SER A O 1
ATOM 5164 N N . VAL A 1 643 ? -41.898 -1.756 47.710 1.00 91.69 643 VAL A N 1
ATOM 5165 C CA . VAL A 1 643 ? -41.754 -0.970 48.953 1.00 91.69 643 VAL A CA 1
ATOM 5166 C C . VAL A 1 643 ? -43.041 -0.211 49.300 1.00 91.69 643 VAL A C 1
ATOM 5168 O O . VAL A 1 643 ? -43.394 -0.114 50.476 1.00 91.69 643 VAL A O 1
ATOM 5171 N N . SER A 1 644 ? -43.767 0.306 48.306 1.00 93.81 644 SER A N 1
ATOM 5172 C CA . SER A 1 644 ? -45.067 0.960 48.502 1.00 93.81 644 SER A CA 1
ATOM 5173 C C . SER A 1 644 ? -46.124 -0.026 49.015 1.00 93.81 644 SER A C 1
ATOM 5175 O O . SER A 1 644 ? -46.782 0.247 50.020 1.00 93.81 644 SER A O 1
ATOM 5177 N N . HIS A 1 645 ? -46.218 -1.212 48.406 1.00 93.31 645 HIS A N 1
ATOM 5178 C CA . HIS A 1 645 ? -47.106 -2.289 48.847 1.00 93.31 645 HIS A CA 1
ATOM 5179 C C . HIS A 1 645 ? -46.794 -2.744 50.283 1.00 93.31 645 HIS A C 1
ATOM 5181 O O . HIS A 1 645 ? -47.701 -2.833 51.110 1.00 93.31 645 HIS A O 1
ATOM 5187 N N . TYR A 1 646 ? -45.518 -2.951 50.632 1.00 92.44 646 TYR A N 1
ATOM 5188 C CA . TYR A 1 646 ? -45.145 -3.307 52.006 1.00 92.44 646 TYR A CA 1
ATOM 5189 C C . TYR A 1 646 ? -45.455 -2.189 53.013 1.00 92.44 646 TYR A C 1
ATOM 5191 O O . TYR A 1 646 ? -45.939 -2.488 54.102 1.00 92.44 646 TYR A O 1
ATOM 5199 N N . LYS A 1 647 ? -45.278 -0.907 52.658 1.00 92.88 647 LYS A N 1
ATOM 5200 C CA . LYS A 1 647 ? -45.706 0.225 53.506 1.00 92.88 647 LYS A CA 1
ATOM 5201 C C . LYS A 1 647 ? -47.225 0.261 53.708 1.00 92.88 647 LYS A C 1
ATOM 5203 O O . LYS A 1 647 ? -47.681 0.489 54.825 1.00 92.88 647 LYS A O 1
ATOM 5208 N N . GLN A 1 648 ? -48.014 -0.004 52.665 1.00 94.69 648 GLN A N 1
ATOM 5209 C CA . GLN A 1 648 ? -49.472 -0.117 52.785 1.00 94.69 648 GLN A CA 1
ATOM 5210 C C . GLN A 1 648 ? -49.877 -1.292 53.689 1.00 94.69 648 GLN A C 1
ATOM 5212 O O . GLN A 1 648 ? -50.738 -1.128 54.552 1.00 94.69 648 GLN A O 1
ATOM 5217 N N . LEU A 1 649 ? -49.226 -2.451 53.546 1.00 94.56 649 LEU A N 1
ATOM 5218 C CA . LEU A 1 649 ? -49.468 -3.621 54.390 1.00 94.56 649 LEU A CA 1
ATOM 5219 C C . LEU A 1 649 ? -49.111 -3.357 55.863 1.00 94.56 649 LEU A C 1
ATOM 5221 O O . LEU A 1 649 ? -49.888 -3.722 56.742 1.00 94.56 649 LEU A O 1
ATOM 5225 N N . ILE A 1 650 ? -47.986 -2.683 56.132 1.00 92.25 650 ILE A N 1
ATOM 5226 C CA . ILE A 1 650 ? -47.590 -2.254 57.484 1.00 92.25 650 ILE A CA 1
ATOM 5227 C C . ILE A 1 650 ? -48.662 -1.336 58.083 1.00 92.25 650 ILE A C 1
ATOM 5229 O O . ILE A 1 650 ? -49.183 -1.660 59.146 1.00 92.25 650 ILE A O 1
ATOM 5233 N N . ASN A 1 651 ? -49.089 -0.285 57.373 1.00 94.62 651 ASN A N 1
ATOM 5234 C CA . ASN A 1 651 ? -50.151 0.614 57.846 1.00 94.62 651 ASN A CA 1
ATOM 5235 C C . ASN A 1 651 ? -51.456 -0.143 58.181 1.00 94.62 651 ASN A C 1
ATOM 5237 O O . ASN A 1 651 ? -52.092 0.130 59.197 1.00 94.62 651 ASN A O 1
ATOM 5241 N N . VAL A 1 652 ? -51.860 -1.119 57.357 1.00 93.81 652 VAL A N 1
ATOM 5242 C CA . VAL A 1 652 ? -53.061 -1.944 57.609 1.00 93.81 652 VAL A CA 1
ATOM 5243 C C . VAL A 1 652 ? -52.888 -2.841 58.841 1.00 93.81 652 VAL A C 1
ATOM 5245 O O . VAL A 1 652 ? -53.831 -3.010 59.619 1.00 93.81 652 VAL A O 1
ATOM 5248 N N . LEU A 1 653 ? -51.694 -3.398 59.058 1.00 91.69 653 LEU A N 1
ATOM 5249 C CA . LEU A 1 653 ? -51.384 -4.183 60.255 1.00 91.69 653 LEU A CA 1
ATOM 5250 C C . LEU A 1 653 ? -51.337 -3.305 61.514 1.00 91.69 653 LEU A C 1
ATOM 5252 O O . LEU A 1 653 ? -51.891 -3.704 62.535 1.00 91.69 653 LEU A O 1
ATOM 5256 N N . GLU A 1 654 ? -50.779 -2.097 61.445 1.00 93.69 654 GLU A N 1
ATOM 5257 C CA . GLU A 1 654 ? -50.774 -1.117 62.540 1.00 93.69 654 GLU A CA 1
ATOM 5258 C C . GLU A 1 654 ? -52.191 -0.636 62.892 1.00 93.69 654 GLU A C 1
ATOM 5260 O O . GLU A 1 654 ? -52.556 -0.590 64.071 1.00 93.69 654 GLU A O 1
ATOM 5265 N N . MET A 1 655 ? -53.043 -0.376 61.893 1.00 92.31 655 MET A N 1
ATOM 5266 C CA . MET A 1 655 ? -54.473 -0.106 62.104 1.00 92.31 655 MET A CA 1
ATOM 5267 C C . MET A 1 655 ? -55.191 -1.291 62.769 1.00 92.31 655 MET A C 1
ATOM 5269 O O . MET A 1 655 ? -56.039 -1.096 63.640 1.00 92.31 655 MET A O 1
ATOM 5273 N N . LYS A 1 656 ? -54.837 -2.534 62.418 1.00 94.31 656 LYS A N 1
ATOM 5274 C CA . LYS A 1 656 ? -55.414 -3.726 63.058 1.00 94.31 656 LYS A CA 1
ATOM 5275 C C . LYS A 1 656 ? -54.908 -3.924 64.491 1.00 94.31 656 LYS A C 1
ATOM 5277 O O . LYS A 1 656 ? -55.703 -4.260 65.364 1.00 94.31 656 LYS A O 1
ATOM 5282 N N . VAL A 1 657 ? -53.622 -3.684 64.755 1.00 92.19 657 VAL A N 1
ATOM 5283 C CA . VAL A 1 657 ? -53.030 -3.744 66.103 1.00 92.19 657 VAL A CA 1
ATOM 5284 C C . VAL A 1 657 ? -53.642 -2.679 67.009 1.00 92.19 657 VAL A C 1
ATOM 5286 O O . VAL A 1 657 ? -54.058 -3.006 68.117 1.00 92.19 657 VAL A O 1
ATOM 5289 N N . THR A 1 658 ? -53.772 -1.437 66.541 1.00 93.00 658 THR A N 1
ATOM 5290 C CA . THR A 1 658 ? -54.415 -0.360 67.314 1.00 93.00 658 THR A CA 1
ATOM 5291 C C . THR A 1 658 ? -55.902 -0.634 67.552 1.00 93.00 658 THR A C 1
ATOM 5293 O O . THR A 1 658 ? -56.365 -0.470 68.680 1.00 93.00 658 THR A O 1
ATOM 5296 N N . SER A 1 659 ? -56.634 -1.164 66.563 1.00 92.56 659 SER A N 1
ATOM 5297 C CA . SER A 1 659 ? -58.018 -1.628 66.755 1.00 92.56 659 SER A CA 1
ATOM 5298 C C . SER A 1 659 ? -58.115 -2.706 67.844 1.00 92.56 659 SER A C 1
ATOM 5300 O O . SER A 1 659 ? -58.913 -2.566 68.770 1.00 92.56 659 SER A O 1
ATOM 5302 N N . LEU A 1 660 ? -57.268 -3.741 67.794 1.00 92.06 660 LEU A N 1
ATOM 5303 C CA . LEU A 1 660 ? -57.237 -4.812 68.801 1.00 92.06 660 LEU A CA 1
ATOM 5304 C C . LEU A 1 660 ? -56.801 -4.307 70.186 1.00 92.06 660 LEU A C 1
ATOM 5306 O O . LEU A 1 660 ? -57.306 -4.787 71.196 1.00 92.06 660 LEU A O 1
ATOM 5310 N N . GLN A 1 661 ? -55.911 -3.313 70.260 1.00 92.81 661 GLN A N 1
ATOM 5311 C CA . GLN A 1 661 ? -55.557 -2.644 71.516 1.00 92.81 661 GLN A CA 1
ATOM 5312 C C . GLN A 1 661 ? -56.742 -1.858 72.093 1.00 92.81 661 GLN A C 1
ATOM 5314 O O . GLN A 1 661 ? -56.964 -1.910 73.302 1.00 92.81 661 GLN A O 1
ATOM 5319 N N . THR A 1 662 ? -57.532 -1.168 71.260 1.00 92.56 662 THR A N 1
ATOM 5320 C CA . THR A 1 662 ? -58.757 -0.499 71.729 1.00 92.56 662 THR A CA 1
ATOM 5321 C C . THR A 1 662 ? -59.833 -1.494 72.153 1.00 92.56 662 THR A C 1
ATOM 5323 O O . THR A 1 662 ? -60.435 -1.295 73.203 1.00 92.56 662 THR A O 1
ATOM 5326 N N . GLU A 1 663 ? -60.012 -2.597 71.423 1.00 92.06 663 GLU A N 1
ATOM 5327 C CA . GLU A 1 663 ? -60.963 -3.659 71.764 1.00 92.06 663 GLU A CA 1
ATOM 5328 C C . GLU A 1 663 ? -60.577 -4.343 73.085 1.00 92.06 663 GLU A C 1
ATOM 5330 O O . GLU A 1 663 ? -61.401 -4.419 73.997 1.00 92.06 663 GLU A O 1
ATOM 5335 N N . LEU A 1 664 ? -59.299 -4.706 73.260 1.00 91.94 664 LEU A N 1
ATOM 5336 C CA . LEU A 1 664 ? -58.753 -5.230 74.517 1.00 91.94 664 LEU A CA 1
ATOM 5337 C C . LEU A 1 664 ? -58.925 -4.239 75.678 1.00 91.94 664 LEU A C 1
ATOM 5339 O O . LEU A 1 664 ? -59.322 -4.640 76.771 1.00 91.94 664 LEU A O 1
ATOM 5343 N N . LYS A 1 665 ? -58.668 -2.943 75.452 1.00 93.50 665 LYS A N 1
ATOM 5344 C CA . LYS A 1 665 ? -58.851 -1.894 76.466 1.00 93.50 665 LYS A CA 1
ATOM 5345 C C . LYS A 1 665 ? -60.319 -1.759 76.869 1.00 93.50 665 LYS A C 1
ATOM 5347 O O . LYS A 1 665 ? -60.609 -1.804 78.060 1.00 93.50 665 LYS A O 1
ATOM 5352 N N . THR A 1 666 ? -61.243 -1.686 75.910 1.00 92.44 666 THR A N 1
ATOM 5353 C CA . THR A 1 666 ? -62.683 -1.621 76.206 1.00 92.44 666 THR A CA 1
ATOM 5354 C C . THR A 1 666 ? -63.211 -2.908 76.835 1.00 92.44 666 THR A C 1
ATOM 5356 O O . THR A 1 666 ? -64.032 -2.840 77.741 1.00 92.44 666 THR A O 1
ATOM 5359 N N . SER A 1 667 ? -62.705 -4.083 76.445 1.00 86.06 667 SER A N 1
ATOM 5360 C CA . SER A 1 667 ? -63.052 -5.354 77.088 1.00 86.06 667 SER A CA 1
ATOM 5361 C C . SER A 1 667 ? -62.504 -5.443 78.514 1.00 86.06 667 SER A C 1
ATOM 5363 O O . SER A 1 667 ? -63.149 -6.052 79.362 1.00 86.06 667 SER A O 1
ATOM 5365 N N . SER A 1 668 ? -61.346 -4.840 78.793 1.00 92.00 668 SER A N 1
ATOM 5366 C CA . SER A 1 668 ? -60.771 -4.741 80.139 1.00 92.00 668 SER A CA 1
ATOM 5367 C C . SER A 1 668 ? -61.565 -3.767 81.016 1.00 92.00 668 SER A C 1
ATOM 5369 O O . SER A 1 668 ? -61.917 -4.101 82.141 1.00 92.00 668 SER A O 1
ATOM 5371 N N . GLU A 1 669 ? -61.956 -2.608 80.479 1.00 91.81 669 GLU A N 1
ATOM 5372 C CA . GLU A 1 669 ? -62.840 -1.644 81.151 1.00 91.81 669 GLU A CA 1
ATOM 5373 C C . GLU A 1 669 ? -64.232 -2.239 81.421 1.00 91.81 669 GLU A C 1
ATOM 5375 O O . GLU A 1 669 ? -64.773 -2.075 82.513 1.00 91.81 669 GLU A O 1
ATOM 5380 N N . LEU A 1 670 ? -64.790 -2.998 80.471 1.00 91.25 670 LEU A N 1
ATOM 5381 C CA . LEU A 1 670 ? -66.033 -3.749 80.659 1.00 91.25 670 LEU A CA 1
ATOM 5382 C C . LEU A 1 670 ? -65.877 -4.876 81.685 1.00 91.25 670 LEU A C 1
ATOM 5384 O O . LEU A 1 670 ? -66.783 -5.064 82.492 1.00 91.25 670 LEU A O 1
ATOM 5388 N N . LEU A 1 671 ? -64.756 -5.604 81.696 1.00 89.69 671 LEU A N 1
ATOM 5389 C CA . LEU A 1 671 ? -64.488 -6.636 82.700 1.00 89.69 671 LEU A CA 1
ATOM 5390 C C . LEU A 1 671 ? -64.350 -6.015 84.092 1.00 89.69 671 LEU A C 1
ATOM 5392 O O . LEU A 1 671 ? -65.018 -6.475 85.009 1.00 89.69 671 LEU A O 1
ATOM 5396 N N . GLN A 1 672 ? -63.605 -4.919 84.237 1.00 91.69 672 GLN A N 1
ATOM 5397 C CA . GLN A 1 672 ? -63.496 -4.167 85.489 1.00 91.69 672 GLN A CA 1
ATOM 5398 C C . GLN A 1 672 ? -64.862 -3.625 85.943 1.00 91.69 672 GLN A C 1
ATOM 5400 O O . GLN A 1 672 ? -65.184 -3.659 87.130 1.00 91.69 672 GLN A O 1
ATOM 5405 N N . LEU A 1 673 ? -65.704 -3.162 85.014 1.00 91.12 673 LEU A N 1
ATOM 5406 C CA . LEU A 1 673 ? -67.074 -2.744 85.314 1.00 91.12 673 LEU A CA 1
ATOM 5407 C C . LEU A 1 673 ? -67.946 -3.941 85.725 1.00 91.12 673 LEU A C 1
ATOM 5409 O O . LEU A 1 673 ? -68.764 -3.801 86.630 1.00 91.12 673 LEU A O 1
ATOM 5413 N N . LYS A 1 674 ? -67.744 -5.134 85.149 1.00 86.88 674 LYS A N 1
ATOM 5414 C CA . LYS A 1 674 ? -68.417 -6.375 85.571 1.00 86.88 674 LYS A CA 1
ATOM 5415 C C . LYS A 1 674 ? -67.904 -6.908 86.908 1.00 86.88 674 LYS A C 1
ATOM 5417 O O . LYS A 1 674 ? -68.710 -7.418 87.677 1.00 86.88 674 LYS A O 1
ATOM 5422 N N . GLU A 1 675 ? -66.630 -6.728 87.243 1.00 89.88 675 GLU A N 1
ATOM 5423 C CA . GLU A 1 675 ? -66.083 -6.986 88.580 1.00 89.88 675 GLU A CA 1
ATOM 5424 C C . GLU A 1 675 ? -66.669 -6.012 89.606 1.00 89.88 675 GLU A C 1
ATOM 5426 O O . GLU A 1 675 ? -67.137 -6.437 90.659 1.00 89.88 675 GLU A O 1
ATOM 5431 N N . GLN A 1 676 ? -66.753 -4.718 89.282 1.00 89.00 676 GLN A N 1
ATOM 5432 C CA . GLN A 1 676 ? -67.436 -3.732 90.123 1.00 89.00 676 GLN A CA 1
ATOM 5433 C C . GLN A 1 676 ? -68.929 -4.044 90.258 1.00 89.00 676 GLN A C 1
ATOM 5435 O O . GLN A 1 676 ? -69.466 -3.951 91.359 1.00 89.00 676 GLN A O 1
ATOM 5440 N N . GLU A 1 677 ? -69.624 -4.443 89.191 1.00 87.19 677 GLU A N 1
ATOM 5441 C CA . GLU A 1 677 ? -71.003 -4.936 89.270 1.00 87.19 677 GLU A CA 1
ATOM 5442 C C . GLU A 1 677 ? -71.107 -6.226 90.087 1.00 87.19 677 GLU A C 1
ATOM 5444 O O . GLU A 1 677 ? -72.119 -6.406 90.755 1.00 87.19 677 GLU A O 1
ATOM 5449 N N . PHE A 1 678 ? -70.092 -7.097 90.080 1.00 85.94 678 PHE A N 1
ATOM 5450 C CA . PHE A 1 678 ? -70.062 -8.351 90.832 1.00 85.94 678 PHE A CA 1
ATOM 5451 C C . PHE A 1 678 ? -69.765 -8.143 92.321 1.00 85.94 678 PHE A C 1
ATOM 5453 O O . PHE A 1 678 ? -70.417 -8.773 93.149 1.00 85.94 678 PHE A O 1
ATOM 5460 N N . GLU A 1 679 ? -68.884 -7.215 92.699 1.00 84.56 679 GLU A N 1
ATOM 5461 C CA . GLU A 1 679 ? -68.721 -6.782 94.094 1.00 84.56 679 GLU A CA 1
ATOM 5462 C C . GLU A 1 679 ? -69.951 -6.004 94.570 1.00 84.56 679 GLU A C 1
ATOM 5464 O O . GLU A 1 679 ? -70.499 -6.297 95.634 1.00 84.56 679 GLU A O 1
ATOM 5469 N N . ASN A 1 680 ? -70.493 -5.102 93.745 1.00 85.81 680 ASN A N 1
ATOM 5470 C CA . ASN A 1 680 ? -71.793 -4.489 94.011 1.00 85.81 680 ASN A CA 1
ATOM 5471 C C . ASN A 1 680 ? -72.909 -5.540 94.080 1.00 85.81 680 ASN A C 1
ATOM 5473 O O . ASN A 1 680 ? -73.858 -5.341 94.830 1.00 85.81 680 ASN A O 1
ATOM 5477 N N . TYR A 1 681 ? -72.821 -6.658 93.354 1.00 85.25 681 TYR A N 1
ATOM 5478 C CA . TYR A 1 681 ? -73.763 -7.773 93.435 1.00 85.25 681 TYR A CA 1
ATOM 5479 C C . TYR A 1 681 ? -73.518 -8.634 94.672 1.00 85.25 681 TYR A C 1
ATOM 5481 O O . TYR A 1 681 ? -74.496 -9.035 95.275 1.00 85.25 681 TYR A O 1
ATOM 5489 N N . LYS A 1 682 ? -72.284 -8.849 95.142 1.00 85.12 682 LYS A N 1
ATOM 5490 C CA . LYS A 1 682 ? -71.991 -9.470 96.448 1.00 85.12 682 LYS A CA 1
ATOM 5491 C C . LYS A 1 682 ? -72.552 -8.627 97.589 1.00 85.12 682 LYS A C 1
ATOM 5493 O O . LYS A 1 682 ? -73.280 -9.152 98.427 1.00 85.12 682 LYS A O 1
ATOM 5498 N N . VAL A 1 683 ? -72.304 -7.316 97.581 1.00 78.75 683 VAL A N 1
ATOM 5499 C CA . VAL A 1 683 ? -72.883 -6.357 98.537 1.00 78.75 683 VAL A CA 1
ATOM 5500 C C . VAL A 1 683 ? -74.408 -6.352 98.429 1.00 78.75 683 VAL A C 1
ATOM 5502 O O . VAL A 1 683 ? -75.098 -6.466 99.441 1.00 78.75 683 VAL A O 1
ATOM 5505 N N . ARG A 1 684 ? -74.959 -6.316 97.210 1.00 79.25 684 ARG A N 1
ATOM 5506 C CA . ARG A 1 684 ? -76.406 -6.393 96.972 1.00 79.25 684 ARG A CA 1
ATOM 5507 C C . ARG A 1 684 ? -76.976 -7.759 97.346 1.00 79.25 684 ARG A C 1
ATOM 5509 O O . ARG A 1 684 ? -78.108 -7.775 97.782 1.00 79.25 684 ARG A O 1
ATOM 5516 N N . VAL A 1 685 ? -76.230 -8.863 97.276 1.00 68.31 685 VAL A N 1
ATOM 5517 C CA . VAL A 1 685 ? -76.616 -10.223 97.702 1.00 68.31 685 VAL A CA 1
ATOM 5518 C C . VAL A 1 685 ? -76.510 -10.387 99.211 1.00 68.31 685 VAL A C 1
ATOM 5520 O O . VAL A 1 685 ? -77.366 -11.041 99.783 1.00 68.31 685 VAL A O 1
ATOM 5523 N N . HIS A 1 686 ? -75.575 -9.738 99.901 1.00 58.19 686 HIS A N 1
ATOM 5524 C CA . HIS A 1 686 ? -75.645 -9.586 101.358 1.00 58.19 686 HIS A CA 1
ATOM 5525 C C . HIS A 1 686 ? -76.844 -8.719 101.768 1.00 58.19 686 HIS A C 1
ATOM 5527 O O . HIS A 1 686 ? -77.574 -9.072 102.695 1.00 58.19 686 HIS A O 1
ATOM 5533 N N . SER A 1 687 ? -77.122 -7.639 101.030 1.00 63.06 687 SER A N 1
ATOM 5534 C CA . SER A 1 687 ? -78.332 -6.832 101.214 1.00 63.06 687 SER A CA 1
ATOM 5535 C C . SER A 1 687 ? -79.609 -7.604 100.861 1.00 63.06 687 SER A C 1
ATOM 5537 O O . SER A 1 687 ? -80.636 -7.373 101.478 1.00 63.06 687 SER A O 1
ATOM 5539 N N . VAL A 1 688 ? -79.562 -8.550 99.919 1.00 50.84 688 VAL A N 1
ATOM 5540 C CA . VAL A 1 688 ? -80.713 -9.315 99.409 1.00 50.84 688 VAL A CA 1
ATOM 5541 C C . VAL A 1 688 ? -80.916 -10.642 100.144 1.00 50.84 688 VAL A C 1
ATOM 5543 O O . VAL A 1 688 ? -82.059 -11.045 100.296 1.00 50.84 688 VAL A O 1
ATOM 5546 N N . LEU A 1 689 ? -79.897 -11.250 100.757 1.00 48.50 689 LEU A N 1
ATOM 554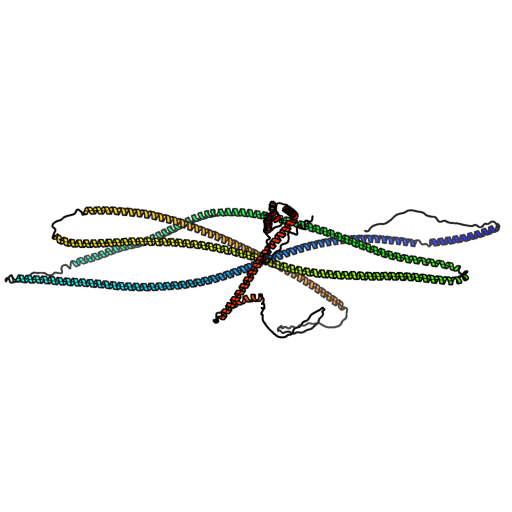7 C CA . LEU A 1 689 ? -80.100 -12.212 101.853 1.00 48.50 689 LEU A CA 1
ATOM 5548 C C . LEU A 1 689 ? -80.803 -11.536 103.045 1.00 48.50 689 LEU A C 1
ATOM 5550 O O . LEU A 1 689 ? -81.517 -12.195 103.793 1.00 48.50 689 LEU A O 1
ATOM 5554 N N . LYS A 1 690 ? -80.651 -10.211 103.187 1.00 47.03 690 LYS A N 1
ATOM 5555 C CA . LYS A 1 690 ? -81.431 -9.360 104.098 1.00 47.03 690 LYS A CA 1
ATOM 5556 C C . LYS A 1 690 ? -82.775 -8.861 103.531 1.00 47.03 690 LYS A C 1
ATOM 5558 O O . LYS A 1 690 ? -83.531 -8.268 104.296 1.00 47.03 690 LYS A O 1
ATOM 5563 N N . GLN A 1 691 ? -83.079 -9.031 102.235 1.00 45.28 691 GLN A N 1
ATOM 5564 C CA . GLN A 1 691 ? -84.155 -8.262 101.568 1.00 45.28 691 GLN A CA 1
ATOM 5565 C C . GLN A 1 691 ? -84.876 -8.955 100.384 1.00 45.28 691 GLN A C 1
ATOM 5567 O O . GLN A 1 691 ? -85.682 -8.319 99.709 1.00 45.28 691 GLN A O 1
ATOM 5572 N N . LYS A 1 692 ? -84.661 -10.255 100.141 1.00 43.03 692 LYS A N 1
ATOM 5573 C CA . LYS A 1 692 ? -85.573 -11.133 99.385 1.00 43.03 692 LYS A CA 1
ATOM 5574 C C . LYS A 1 692 ? -85.743 -12.471 100.106 1.00 43.03 692 LYS A C 1
ATOM 5576 O O . LYS A 1 692 ? -84.765 -13.031 100.577 1.00 43.03 692 LYS A O 1
ATOM 5581 N N . GLN A 1 693 ? -86.907 -13.119 100.162 1.00 37.88 693 GLN A N 1
ATOM 5582 C CA . GLN A 1 693 ? -88.292 -12.730 99.838 1.00 37.88 693 GLN A CA 1
ATOM 5583 C C . GLN A 1 693 ? -88.562 -11.991 98.503 1.00 37.88 693 GLN A C 1
ATOM 5585 O O . GLN A 1 693 ? -88.597 -10.768 98.439 1.00 37.88 693 GLN A O 1
ATOM 5590 N N . THR A 1 694 ? -88.935 -12.772 97.481 1.00 38.41 694 THR A N 1
ATOM 5591 C CA . THR A 1 694 ? -89.582 -12.388 96.198 1.00 38.41 694 THR A CA 1
ATOM 5592 C C . THR A 1 694 ? -88.702 -12.093 94.963 1.00 38.41 694 THR A C 1
ATOM 5594 O O . THR A 1 694 ? -87.530 -11.735 95.028 1.00 38.41 694 THR A O 1
ATOM 5597 N N . MET A 1 695 ? -89.300 -12.369 93.801 1.00 36.53 695 MET A N 1
ATOM 5598 C CA . MET A 1 695 ? -88.775 -12.489 92.424 1.00 36.53 695 MET A CA 1
ATOM 5599 C C . MET A 1 695 ? -89.864 -11.911 91.473 1.00 36.53 695 MET A C 1
ATOM 5601 O O . MET A 1 695 ? -90.978 -11.720 91.969 1.00 36.53 695 MET A O 1
ATOM 5605 N N . PRO A 1 696 ? -89.613 -11.547 90.189 1.00 53.38 696 PRO A N 1
ATOM 5606 C CA . PRO A 1 696 ? -89.112 -12.389 89.078 1.00 53.38 696 PRO A CA 1
ATOM 5607 C C . PRO A 1 696 ? -87.927 -11.687 88.345 1.00 53.38 696 PRO A C 1
ATOM 5609 O O . PRO A 1 696 ? -87.150 -11.051 89.056 1.00 53.38 696 PRO A O 1
ATOM 5612 N N . SER A 1 697 ? -87.623 -11.778 87.035 1.00 36.59 697 SER A N 1
ATOM 5613 C CA . SER A 1 697 ? -88.216 -12.436 85.840 1.00 36.59 697 SER A CA 1
ATOM 5614 C C . SER A 1 697 ? -87.158 -12.703 84.744 1.00 36.59 697 SER A C 1
ATOM 5616 O O . SER A 1 697 ? -86.063 -12.150 84.791 1.00 36.59 697 SER A O 1
ATOM 5618 N N . LEU A 1 698 ? -87.510 -13.514 83.732 1.00 45.69 698 LEU A N 1
ATOM 5619 C CA . LEU A 1 698 ? -86.847 -13.593 82.418 1.00 45.69 698 LEU A CA 1
ATOM 5620 C C . LEU A 1 698 ? -87.917 -13.600 81.309 1.00 45.69 698 LEU A C 1
ATOM 5622 O O . LEU A 1 698 ? -88.868 -14.371 81.418 1.00 45.69 698 LEU A O 1
ATOM 5626 N N . THR A 1 699 ? -87.720 -12.811 80.244 1.00 47.09 699 THR A N 1
ATOM 5627 C CA . THR A 1 699 ? -88.403 -12.980 78.932 1.00 47.09 699 THR A CA 1
ATOM 5628 C C . THR A 1 699 ? -87.754 -12.179 77.795 1.00 47.09 699 THR A C 1
ATOM 5630 O O . THR A 1 699 ? -87.825 -12.585 76.643 1.00 47.09 699 THR A O 1
ATOM 5633 N N . GLU A 1 700 ? -87.115 -11.045 78.089 1.00 52.16 700 GLU A N 1
ATOM 5634 C CA . GLU A 1 700 ? -86.662 -10.081 77.064 1.00 52.16 700 GLU A CA 1
ATOM 5635 C C . GLU A 1 700 ? -85.336 -10.472 76.367 1.00 52.16 700 GLU A C 1
ATOM 5637 O O . GLU A 1 700 ? -85.045 -10.034 75.256 1.00 52.16 700 GLU A O 1
ATOM 5642 N N . VAL A 1 701 ? -84.542 -11.347 76.996 1.00 57.91 701 VAL A N 1
ATOM 5643 C CA . VAL A 1 701 ? -83.179 -11.715 76.555 1.00 57.91 701 VAL A CA 1
ATOM 5644 C C . VAL A 1 701 ? -83.170 -12.586 75.290 1.00 57.91 701 VAL A C 1
ATOM 5646 O O . VAL A 1 701 ? -82.304 -12.417 74.431 1.00 57.91 701 VAL A O 1
ATOM 5649 N N . GLU A 1 702 ? -84.133 -13.500 75.137 1.00 52.78 702 GLU A N 1
ATOM 5650 C CA . GLU A 1 702 ? -84.135 -14.489 74.044 1.00 52.78 702 GLU A CA 1
ATOM 5651 C C . GLU A 1 702 ? -84.407 -13.874 72.659 1.00 52.78 702 GLU A C 1
ATOM 5653 O O . GLU A 1 702 ? -83.979 -14.425 71.643 1.00 52.78 702 GLU A O 1
ATOM 5658 N N . SER A 1 703 ? -85.079 -12.716 72.605 1.00 54.03 703 SER A N 1
ATOM 5659 C CA . SER A 1 703 ? -85.369 -12.018 71.344 1.00 54.03 703 SER A CA 1
ATOM 5660 C C . SER A 1 703 ? -84.113 -11.379 70.747 1.00 54.03 703 SER A C 1
ATOM 5662 O O . SER A 1 703 ? -83.812 -11.584 69.571 1.00 54.03 703 SER A O 1
ATOM 5664 N N . ASN A 1 704 ? -83.345 -10.650 71.565 1.00 59.94 704 ASN A N 1
ATOM 5665 C CA . ASN A 1 704 ? -82.124 -9.974 71.114 1.00 59.94 704 ASN A CA 1
ATOM 5666 C C . ASN A 1 704 ? -81.048 -10.981 70.682 1.00 59.94 704 ASN A C 1
ATOM 5668 O O . ASN A 1 704 ? -80.404 -10.788 69.653 1.00 59.94 704 ASN A O 1
ATOM 5672 N N . LEU A 1 705 ? -80.904 -12.091 71.418 1.00 67.19 705 LEU A N 1
ATOM 5673 C CA . LEU A 1 705 ? -79.909 -13.123 71.117 1.00 67.19 705 LEU A CA 1
ATOM 5674 C C . LEU A 1 705 ? -80.147 -13.785 69.745 1.00 67.19 705 LEU A C 1
ATOM 5676 O O . LEU A 1 705 ? -79.202 -14.009 68.992 1.00 67.19 705 LEU A O 1
ATOM 5680 N N . ARG A 1 706 ? -81.412 -14.033 69.369 1.00 64.06 706 ARG A N 1
ATOM 5681 C CA . ARG A 1 706 ? -81.757 -14.527 68.022 1.00 64.06 706 ARG A CA 1
ATOM 5682 C C . ARG A 1 706 ? -81.375 -13.540 66.922 1.00 64.06 706 ARG A C 1
ATOM 5684 O O . ARG A 1 706 ? -80.807 -13.950 65.914 1.00 64.06 706 ARG A O 1
ATOM 5691 N N . GLN A 1 707 ? -81.689 -12.260 67.114 1.00 67.56 707 GLN A N 1
ATOM 5692 C CA . GLN A 1 707 ? -81.467 -11.231 66.098 1.00 67.56 707 GLN A CA 1
ATOM 5693 C C . GLN A 1 707 ? -79.970 -10.944 65.889 1.00 67.56 707 GLN A C 1
ATOM 5695 O O . GLN A 1 707 ? -79.539 -10.699 64.763 1.00 67.56 707 GLN A O 1
ATOM 5700 N N . GLN A 1 708 ? -79.164 -11.062 66.950 1.00 71.44 708 GLN A N 1
ATOM 5701 C CA . GLN A 1 708 ? -77.705 -11.002 66.871 1.00 71.44 708 GLN A CA 1
ATOM 5702 C C . GLN A 1 708 ? -77.126 -12.169 66.047 1.00 71.44 708 GLN A C 1
ATOM 5704 O O . GLN A 1 708 ? -76.374 -11.932 65.101 1.00 71.44 708 GLN A O 1
ATOM 5709 N N . HIS A 1 709 ? -77.523 -13.414 66.336 1.00 71.50 709 HIS A N 1
ATOM 5710 C CA . HIS A 1 709 ? -77.024 -14.585 65.603 1.00 71.50 709 HIS A CA 1
ATOM 5711 C C . HIS A 1 709 ? -77.418 -14.601 64.117 1.00 71.50 709 HIS A C 1
ATOM 5713 O O . HIS A 1 709 ? -76.674 -15.123 63.286 1.00 71.50 709 HIS A O 1
ATOM 5719 N N . GLU A 1 710 ? -78.559 -14.011 63.746 1.00 73.31 710 GLU A N 1
ATOM 5720 C CA . GLU A 1 710 ? -78.948 -13.866 62.337 1.00 73.31 710 GLU A CA 1
ATOM 5721 C C . GLU A 1 710 ? -78.052 -12.860 61.588 1.00 73.31 710 GLU A C 1
ATOM 5723 O O . GLU A 1 710 ? -77.659 -13.120 60.449 1.00 73.31 710 GLU A O 1
ATOM 5728 N N . ALA A 1 711 ? -77.637 -11.767 62.241 1.00 76.19 711 ALA A N 1
ATOM 5729 C CA . ALA A 1 711 ? -76.667 -10.821 61.683 1.00 76.19 711 ALA A CA 1
ATOM 5730 C C . ALA A 1 711 ? -75.256 -11.434 61.552 1.00 76.19 711 ALA A C 1
ATOM 5732 O O . ALA A 1 711 ? -74.598 -11.265 60.522 1.00 76.19 711 ALA A O 1
ATOM 5733 N N . GLU A 1 712 ? -74.812 -12.205 62.550 1.00 77.88 712 GLU A N 1
ATOM 5734 C CA . GLU A 1 712 ? -73.546 -12.957 62.524 1.00 77.88 712 GLU A CA 1
ATOM 5735 C C . GLU A 1 712 ? -73.522 -13.995 61.380 1.00 77.88 712 GLU A C 1
ATOM 5737 O O . GLU A 1 712 ? -72.525 -14.117 60.659 1.00 77.88 712 GLU A O 1
ATOM 5742 N N . LEU A 1 713 ? -74.645 -14.682 61.132 1.00 77.44 713 LEU A N 1
ATOM 5743 C CA . LEU A 1 713 ? -74.829 -15.604 59.999 1.00 77.44 713 LEU A CA 1
ATOM 5744 C C . LEU A 1 713 ? -74.849 -14.924 58.623 1.00 77.44 713 LEU A C 1
ATOM 5746 O O . LEU A 1 713 ? -74.614 -15.590 57.613 1.00 77.44 713 LEU A O 1
ATOM 5750 N N . LEU A 1 714 ? -75.166 -13.630 58.554 1.00 81.00 714 LEU A N 1
ATOM 5751 C CA . LEU A 1 714 ? -75.166 -12.867 57.305 1.00 81.00 714 LEU A CA 1
ATOM 5752 C C . LEU A 1 714 ? -73.756 -12.331 57.006 1.00 81.00 714 LEU A C 1
ATOM 5754 O O . LEU A 1 714 ? -73.263 -12.509 55.894 1.00 81.00 714 LEU A O 1
ATOM 5758 N N . LYS A 1 715 ? -73.062 -11.807 58.026 1.00 82.88 715 LYS A N 1
ATOM 5759 C CA . LYS A 1 715 ? -71.654 -11.381 57.945 1.00 82.88 715 LYS A CA 1
ATOM 5760 C C . LYS A 1 715 ? -70.711 -12.531 57.565 1.00 82.88 715 LYS A C 1
ATOM 5762 O O . LYS A 1 715 ? -69.919 -12.402 56.638 1.00 82.88 715 LYS A O 1
ATOM 5767 N N . THR A 1 716 ? -70.836 -13.688 58.215 1.00 79.56 716 THR A N 1
ATOM 5768 C CA . THR A 1 716 ? -70.004 -14.862 57.881 1.00 79.56 716 THR A CA 1
ATOM 5769 C C . THR A 1 716 ? -70.251 -15.384 56.460 1.00 79.56 716 THR A C 1
ATOM 5771 O O . THR A 1 716 ? -69.354 -15.972 55.859 1.00 79.56 716 THR A O 1
ATOM 5774 N N . LYS A 1 717 ? -71.431 -15.134 55.871 1.00 82.94 717 LYS A N 1
ATOM 5775 C CA . LYS A 1 717 ? -71.709 -15.445 54.458 1.00 82.94 717 LYS A CA 1
ATOM 5776 C C . LYS A 1 717 ? -71.077 -14.451 53.486 1.00 82.94 717 LYS A C 1
ATOM 5778 O O . LYS A 1 717 ? -70.601 -14.904 52.449 1.00 82.94 717 LYS A O 1
ATOM 5783 N N . SER A 1 718 ? -71.043 -13.148 53.784 1.00 83.06 718 SER A N 1
ATOM 5784 C CA . SER A 1 718 ? -70.310 -12.195 52.935 1.00 83.06 718 SER A CA 1
ATOM 5785 C C . SER A 1 718 ? -68.806 -12.462 52.992 1.00 83.06 718 SER A C 1
ATOM 5787 O O . SER A 1 718 ? -68.184 -12.590 51.944 1.00 83.06 718 SER A O 1
ATOM 5789 N N . GLU A 1 719 ? -68.248 -12.713 54.180 1.00 88.88 719 GLU A N 1
ATOM 5790 C CA . GLU A 1 719 ? -66.838 -13.099 54.352 1.00 88.88 719 GLU A CA 1
ATOM 5791 C C . GLU A 1 719 ? -66.491 -14.403 53.596 1.00 88.88 719 GLU A C 1
ATOM 5793 O O . GLU A 1 719 ? -65.417 -14.514 53.001 1.00 88.88 719 GLU A O 1
ATOM 5798 N N . LEU A 1 720 ? -67.408 -15.380 53.538 1.00 87.12 720 LEU A N 1
ATOM 5799 C CA . LEU A 1 720 ? -67.244 -16.611 52.749 1.00 87.12 720 LEU A CA 1
ATOM 5800 C C . LEU A 1 720 ? -67.284 -16.368 51.226 1.00 87.12 720 LEU A C 1
ATOM 5802 O O . LEU A 1 720 ? -66.619 -17.079 50.472 1.00 87.12 720 LEU A O 1
ATOM 5806 N N . ILE A 1 721 ? -68.060 -15.386 50.759 1.00 88.00 721 ILE A N 1
ATOM 5807 C CA . ILE A 1 721 ? -68.119 -15.005 49.339 1.00 88.00 721 ILE A CA 1
ATOM 5808 C C . ILE A 1 721 ? -66.859 -14.220 48.960 1.00 88.00 721 ILE A C 1
ATOM 5810 O O . ILE A 1 721 ? -66.172 -14.614 48.023 1.00 88.00 721 ILE A O 1
ATOM 5814 N N . GLU A 1 722 ? -66.484 -13.203 49.738 1.00 91.31 722 GLU A N 1
ATOM 5815 C CA . GLU A 1 722 ? -65.267 -12.407 49.530 1.00 91.31 722 GLU A CA 1
ATOM 5816 C C . GLU A 1 722 ? -64.002 -13.277 49.536 1.00 91.31 722 GLU A C 1
ATOM 5818 O O . GLU A 1 722 ? -63.137 -13.134 48.671 1.00 91.31 722 GLU A O 1
ATOM 5823 N N . THR A 1 723 ? -63.885 -14.225 50.474 1.00 86.50 723 THR A N 1
ATOM 5824 C CA . THR A 1 723 ? -62.746 -15.161 50.493 1.00 86.50 723 THR A CA 1
ATOM 5825 C C . THR A 1 723 ? -62.746 -16.103 49.294 1.00 86.50 723 THR A C 1
ATOM 5827 O O . THR A 1 723 ? -61.669 -16.400 48.779 1.00 86.50 723 THR A O 1
ATOM 5830 N N . ARG A 1 724 ? -63.915 -16.530 48.797 1.00 87.62 724 ARG A N 1
ATOM 5831 C CA . ARG A 1 724 ? -64.039 -17.352 47.583 1.00 87.62 724 ARG A CA 1
ATOM 5832 C C . ARG A 1 724 ? -63.668 -16.578 46.316 1.00 87.62 724 ARG A C 1
ATOM 5834 O O . ARG A 1 724 ? -62.937 -17.120 45.494 1.00 87.62 724 ARG A O 1
ATOM 5841 N N . GLU A 1 725 ? -64.126 -15.335 46.179 1.00 91.69 725 GLU A N 1
ATOM 5842 C CA . GLU A 1 725 ? -63.779 -14.443 45.062 1.00 91.69 725 GLU A CA 1
ATOM 5843 C C . GLU A 1 725 ? -62.279 -14.121 45.059 1.00 91.69 725 GLU A C 1
ATOM 5845 O O . GLU A 1 725 ? -61.609 -14.217 44.030 1.00 91.69 725 GLU A O 1
ATOM 5850 N N . ARG A 1 726 ? -61.704 -13.860 46.238 1.00 93.62 726 ARG A N 1
ATOM 5851 C CA . ARG A 1 726 ? -60.257 -13.677 46.411 1.00 93.62 726 ARG A CA 1
ATOM 5852 C C . ARG A 1 726 ? -59.463 -14.934 46.043 1.00 93.62 726 ARG A C 1
ATOM 5854 O O . ARG A 1 726 ? -58.388 -14.813 45.465 1.00 93.62 726 ARG A O 1
ATOM 5861 N N . LEU A 1 727 ? -59.996 -16.127 46.320 1.00 91.25 727 LEU A N 1
ATOM 5862 C CA . LEU A 1 727 ? -59.405 -17.404 45.901 1.00 91.25 727 LEU A CA 1
ATOM 5863 C C . LEU A 1 727 ? -59.471 -17.604 44.379 1.00 91.25 727 LEU A C 1
ATOM 5865 O O . LEU A 1 727 ? -58.492 -18.052 43.791 1.00 91.25 727 LEU A O 1
ATOM 5869 N N . THR A 1 728 ? -60.580 -17.244 43.722 1.00 93.31 728 THR A N 1
ATOM 5870 C CA . THR A 1 728 ? -60.662 -17.303 42.252 1.00 93.31 728 THR A CA 1
ATOM 5871 C C . THR A 1 728 ? -59.729 -16.306 41.575 1.00 93.31 728 THR A C 1
ATOM 5873 O O . THR A 1 728 ? -59.109 -16.670 40.580 1.00 93.31 728 THR A O 1
ATOM 5876 N N . ASN A 1 729 ? -59.555 -15.109 42.142 1.00 93.00 729 ASN A N 1
ATOM 5877 C CA . ASN A 1 729 ? -58.615 -14.116 41.617 1.00 93.00 729 ASN A CA 1
ATOM 5878 C C . ASN A 1 729 ? -57.163 -14.596 41.773 1.00 93.00 729 ASN A C 1
ATOM 5880 O O . ASN A 1 729 ? -56.403 -14.577 40.814 1.00 93.00 729 ASN A O 1
ATOM 5884 N N . LEU A 1 730 ? -56.794 -15.157 42.933 1.00 91.81 730 LEU A N 1
ATOM 5885 C CA . LEU A 1 730 ? -55.469 -15.763 43.119 1.00 91.81 730 LEU A CA 1
ATOM 5886 C C . LEU A 1 730 ? -55.205 -16.931 42.149 1.00 91.81 730 LEU A C 1
ATOM 5888 O O . LEU A 1 730 ? -54.068 -17.113 41.718 1.00 91.81 730 LEU A O 1
ATOM 5892 N N . TYR A 1 731 ? -56.231 -17.699 41.760 1.00 92.75 731 TYR A N 1
ATOM 5893 C CA . TYR A 1 731 ? -56.090 -18.719 40.714 1.00 92.75 731 TYR A CA 1
ATOM 5894 C C . TYR A 1 731 ? -55.923 -18.128 39.305 1.00 92.75 731 TYR A C 1
ATOM 5896 O O . TYR A 1 731 ? -55.125 -18.668 38.537 1.00 92.75 731 TYR A O 1
ATOM 5904 N N . SER A 1 732 ? -56.617 -17.038 38.948 1.00 93.50 732 SER A N 1
ATOM 5905 C CA . SER A 1 732 ? -56.373 -16.364 37.662 1.00 93.50 732 SER A CA 1
ATOM 5906 C C . SER A 1 732 ? -54.993 -15.717 37.618 1.00 93.50 732 SER A C 1
ATOM 5908 O O . SER A 1 732 ? -54.283 -15.883 36.632 1.00 93.50 732 SER A O 1
ATOM 5910 N N . ASP A 1 733 ? -54.571 -15.064 38.700 1.00 92.69 733 ASP A N 1
ATOM 5911 C CA . ASP A 1 733 ? -53.275 -14.389 38.786 1.00 92.69 733 ASP A CA 1
ATOM 5912 C C . ASP A 1 733 ? -52.128 -15.406 38.704 1.00 92.69 733 ASP A C 1
ATOM 5914 O O . ASP A 1 733 ? -51.180 -15.212 37.946 1.00 92.69 733 ASP A O 1
ATOM 5918 N N . HIS A 1 734 ? -52.250 -16.551 39.387 1.00 91.31 734 HIS A N 1
ATOM 5919 C CA . HIS A 1 734 ? -51.291 -17.649 39.263 1.00 91.31 734 HIS A CA 1
ATOM 5920 C C . HIS A 1 734 ? -51.233 -18.217 37.834 1.00 91.31 734 HIS A C 1
ATOM 5922 O O . HIS A 1 734 ? -50.141 -18.455 37.321 1.00 91.31 734 HIS A O 1
ATOM 5928 N N . SER A 1 735 ? -52.383 -18.375 37.166 1.00 93.94 735 SER A N 1
ATOM 5929 C CA . SER A 1 735 ? -52.441 -18.844 35.774 1.00 93.94 735 SER A CA 1
ATOM 5930 C C . SER A 1 735 ? -51.857 -17.835 34.777 1.00 93.94 735 SER A C 1
ATOM 5932 O O . SER A 1 735 ? -51.252 -18.247 33.787 1.00 93.94 735 SER A O 1
ATOM 5934 N N . ASN A 1 736 ? -51.994 -16.533 35.039 1.00 93.12 736 ASN A N 1
ATOM 5935 C CA . ASN A 1 736 ? -51.374 -15.473 34.244 1.00 93.12 736 ASN A CA 1
ATOM 5936 C C . ASN A 1 736 ? -49.849 -15.482 34.427 1.00 93.12 736 ASN A C 1
ATOM 5938 O O . ASN A 1 736 ? -49.123 -15.543 33.440 1.00 93.12 736 ASN A O 1
ATOM 5942 N N . ILE A 1 737 ? -49.363 -15.534 35.674 1.00 92.06 737 ILE A N 1
ATOM 5943 C CA . ILE A 1 737 ? -47.926 -15.615 35.993 1.00 92.06 737 ILE A CA 1
ATOM 5944 C C . ILE A 1 737 ? -47.292 -16.873 35.380 1.00 92.06 737 ILE A C 1
ATOM 5946 O O . ILE A 1 737 ? -46.178 -16.815 34.864 1.00 92.06 737 ILE A O 1
ATOM 5950 N N . GLU A 1 738 ? -47.984 -18.018 35.386 1.00 90.69 738 GLU A N 1
ATOM 5951 C CA . GLU A 1 738 ? -47.464 -19.238 34.758 1.00 90.69 738 GLU A CA 1
ATOM 5952 C C . GLU A 1 738 ? -47.419 -19.136 33.220 1.00 90.69 738 GLU A C 1
ATOM 5954 O O . GLU A 1 738 ? -46.471 -19.629 32.605 1.00 90.69 738 GLU A O 1
ATOM 5959 N N . GLN A 1 739 ? -48.371 -18.435 32.591 1.00 93.50 739 GLN A N 1
ATOM 5960 C CA . GLN A 1 739 ? -48.325 -18.120 31.156 1.00 93.50 739 GLN A CA 1
ATOM 5961 C C . GLN A 1 739 ? -47.196 -17.136 30.813 1.00 93.50 739 GLN A C 1
ATOM 5963 O O . GLN A 1 739 ? -46.461 -17.373 29.854 1.00 93.50 739 GLN A O 1
ATOM 5968 N N . GLU A 1 740 ? -47.002 -16.078 31.603 1.00 91.50 740 GLU A N 1
ATOM 5969 C CA . GLU A 1 740 ? -45.894 -15.125 31.440 1.00 91.50 740 GLU A CA 1
ATOM 5970 C C . GLU A 1 740 ? -44.533 -15.807 31.622 1.00 91.50 740 GLU A C 1
ATOM 5972 O O . GLU A 1 740 ? -43.623 -15.599 30.821 1.00 91.50 740 GLU A O 1
ATOM 5977 N N . HIS A 1 741 ? -44.403 -16.696 32.608 1.00 92.56 741 HIS A N 1
ATOM 5978 C CA . HIS A 1 741 ? -43.203 -17.500 32.830 1.00 92.56 741 HIS A CA 1
ATOM 5979 C C . HIS A 1 741 ? -42.925 -18.466 31.663 1.00 92.56 741 HIS A C 1
ATOM 5981 O O . HIS A 1 741 ? -41.784 -18.572 31.209 1.00 92.56 741 HIS A O 1
ATOM 5987 N N . GLN A 1 742 ? -43.950 -19.128 31.111 1.00 93.69 742 GLN A N 1
ATOM 5988 C CA . GLN A 1 742 ? -43.800 -19.954 29.904 1.00 93.69 742 GLN A CA 1
ATOM 5989 C C . GLN A 1 742 ? -43.426 -19.114 28.668 1.00 93.69 742 GLN A C 1
ATOM 5991 O O . GLN A 1 742 ? -42.563 -19.526 27.887 1.00 93.69 742 GLN A O 1
ATOM 5996 N N . ALA A 1 743 ? -44.008 -17.921 28.511 1.00 92.12 743 ALA A N 1
ATOM 5997 C CA . ALA A 1 743 ? -43.663 -16.989 27.441 1.00 92.12 743 ALA A CA 1
ATOM 5998 C C . ALA A 1 743 ? -42.209 -16.502 27.564 1.00 92.12 743 ALA A C 1
ATOM 6000 O O . ALA A 1 743 ? -41.466 -16.570 26.584 1.00 92.12 743 ALA A O 1
ATOM 6001 N N . LEU A 1 744 ? -41.770 -16.113 28.764 1.00 94.69 744 LEU A N 1
ATOM 6002 C CA . LEU A 1 744 ? -40.400 -15.686 29.056 1.00 94.69 744 LEU A CA 1
ATOM 6003 C C . LEU A 1 744 ? -39.379 -16.813 28.834 1.00 94.69 744 LEU A C 1
ATOM 6005 O O . LEU A 1 744 ? -38.313 -16.576 28.272 1.00 94.69 744 LEU A O 1
ATOM 6009 N N . ILE A 1 745 ? -39.714 -18.057 29.191 1.00 92.06 745 ILE A N 1
ATOM 6010 C CA . ILE A 1 745 ? -38.891 -19.227 28.846 1.00 92.06 745 ILE A CA 1
ATOM 6011 C C . ILE A 1 745 ? -38.815 -19.409 27.323 1.00 92.06 745 ILE A C 1
ATOM 6013 O O . ILE A 1 745 ? -37.748 -19.730 26.801 1.00 92.06 745 ILE A O 1
ATOM 6017 N N . SER A 1 746 ? -39.908 -19.188 26.584 1.00 91.69 746 SER A N 1
ATOM 6018 C CA . SER A 1 746 ? -39.904 -19.318 25.120 1.00 91.69 746 SER A CA 1
ATOM 6019 C C . SER A 1 746 ? -39.045 -18.249 24.430 1.00 91.69 746 SER A C 1
ATOM 6021 O O . SER A 1 746 ? -38.267 -18.584 23.535 1.00 91.69 746 SER A O 1
ATOM 6023 N N . THR A 1 747 ? -39.101 -16.993 24.887 1.00 90.81 747 THR A N 1
ATOM 6024 C CA . THR A 1 747 ? -38.279 -15.902 24.342 1.00 90.81 747 THR A CA 1
ATOM 6025 C C . THR A 1 747 ? -36.818 -16.044 24.757 1.00 90.81 747 THR A C 1
ATOM 6027 O O . THR A 1 747 ? -35.940 -15.883 23.911 1.00 90.81 747 THR A O 1
ATOM 6030 N N . HIS A 1 748 ? -36.537 -16.445 26.002 1.00 92.31 748 HIS A N 1
ATOM 6031 C CA . HIS A 1 748 ? -35.179 -16.751 26.457 1.00 92.31 748 HIS A CA 1
ATOM 6032 C C . HIS A 1 748 ? -34.555 -17.892 25.644 1.00 92.31 748 HIS A C 1
ATOM 6034 O O . HIS A 1 748 ? -33.452 -17.734 25.129 1.00 92.31 748 HIS A O 1
ATOM 6040 N N . ASN A 1 749 ? -35.273 -19.004 25.443 1.00 91.00 749 ASN A N 1
ATOM 6041 C CA . ASN A 1 749 ? -34.799 -20.109 24.604 1.00 91.00 749 ASN A CA 1
ATOM 6042 C C . ASN A 1 749 ? -34.561 -19.668 23.150 1.00 91.00 749 ASN A C 1
ATOM 6044 O O . ASN A 1 749 ? -33.573 -20.083 22.547 1.00 91.00 749 ASN A O 1
ATOM 6048 N N . SER A 1 750 ? -35.423 -18.808 22.593 1.00 93.69 750 SER A N 1
ATOM 6049 C CA . SER A 1 750 ? -35.227 -18.250 21.249 1.00 93.69 750 SER A CA 1
ATOM 6050 C C . SER A 1 750 ? -33.975 -17.371 21.166 1.00 93.69 750 SER A C 1
ATOM 6052 O O . SER A 1 750 ? -33.218 -17.493 20.209 1.00 93.69 750 SER A O 1
ATOM 6054 N N . TYR A 1 751 ? -33.726 -16.524 22.169 1.00 91.81 751 TYR A N 1
ATOM 6055 C CA . TYR A 1 751 ? -32.569 -15.625 22.220 1.00 91.81 751 TYR A CA 1
ATOM 6056 C C . TYR A 1 751 ? -31.248 -16.371 22.466 1.00 91.81 751 TYR A C 1
ATOM 6058 O O . TYR A 1 751 ? -30.244 -16.094 21.810 1.00 91.81 751 TYR A O 1
ATOM 6066 N N . VAL A 1 752 ? -31.249 -17.363 23.364 1.00 92.50 752 VAL A N 1
ATOM 6067 C CA . VAL A 1 752 ? -30.117 -18.283 23.554 1.00 92.50 752 VAL A CA 1
ATOM 6068 C C . VAL A 1 752 ? -29.800 -18.982 22.238 1.00 92.50 752 VAL A C 1
ATOM 6070 O O . VAL A 1 752 ? -28.650 -18.969 21.811 1.00 92.50 752 VAL A O 1
ATOM 6073 N N . HIS A 1 753 ? -30.811 -19.520 21.555 1.00 92.69 753 HIS A N 1
ATOM 6074 C CA . HIS A 1 753 ? -30.607 -20.216 20.293 1.00 92.69 753 HIS A CA 1
ATOM 6075 C C . HIS A 1 753 ? -30.122 -19.292 19.158 1.00 92.69 753 HIS A C 1
ATOM 6077 O O . HIS A 1 753 ? -29.222 -19.663 18.410 1.00 92.69 753 HIS A O 1
ATOM 6083 N N . GLU A 1 754 ? -30.642 -18.067 19.054 1.00 91.56 754 GLU A N 1
ATOM 6084 C CA . GLU A 1 754 ? -30.142 -17.064 18.102 1.00 91.56 754 GLU A CA 1
ATOM 6085 C C . GLU A 1 754 ? -28.660 -16.728 18.356 1.00 91.56 754 GLU A C 1
ATOM 6087 O O . GLU A 1 754 ? -27.876 -16.592 17.415 1.00 91.56 754 GLU A O 1
ATOM 6092 N N . ASN A 1 755 ? -28.247 -16.653 19.624 1.00 85.62 755 ASN A N 1
ATOM 6093 C CA . ASN A 1 755 ? -26.847 -16.449 19.988 1.00 85.62 755 ASN A CA 1
ATOM 6094 C C . ASN A 1 755 ? -25.976 -17.692 19.745 1.00 85.62 755 ASN A C 1
ATOM 6096 O O . ASN A 1 755 ? -24.833 -17.533 19.324 1.00 85.62 755 ASN A O 1
ATOM 6100 N N . GLU A 1 756 ? -26.494 -18.914 19.923 1.00 90.56 756 GLU A N 1
ATOM 6101 C CA . GLU A 1 756 ? -25.787 -20.133 19.504 1.00 90.56 756 GLU A CA 1
ATOM 6102 C C . GLU A 1 756 ? -25.503 -20.127 17.993 1.00 90.56 756 GLU A C 1
ATOM 6104 O O . GLU A 1 756 ? -24.380 -20.424 17.592 1.00 90.56 756 GLU A O 1
ATOM 6109 N N . LEU A 1 757 ? -26.475 -19.728 17.161 1.00 90.50 757 LEU A N 1
ATOM 6110 C CA . LEU A 1 757 ? -26.293 -19.615 15.707 1.00 90.50 757 LEU A CA 1
ATOM 6111 C C . LEU A 1 757 ? -25.276 -18.531 15.326 1.00 90.50 757 LEU A C 1
ATOM 6113 O O . LEU A 1 757 ? -24.457 -18.745 14.432 1.00 90.50 757 LEU A O 1
ATOM 6117 N N . LYS A 1 758 ? -25.284 -17.378 16.009 1.00 92.50 758 LYS A N 1
ATOM 6118 C CA . LYS A 1 758 ? -24.281 -16.316 15.802 1.00 92.50 758 LYS A CA 1
ATOM 6119 C C . LYS A 1 758 ? -22.878 -16.783 16.186 1.00 92.50 758 LYS A C 1
ATOM 6121 O O . LYS A 1 758 ? -21.939 -16.540 15.434 1.00 92.50 758 LYS A O 1
ATOM 6126 N N . LEU A 1 759 ? -22.732 -17.480 17.315 1.00 88.06 759 LEU A N 1
ATOM 6127 C CA . LEU A 1 759 ? -21.457 -18.064 17.738 1.00 88.06 759 LEU A CA 1
ATOM 6128 C C . LEU A 1 759 ? -20.976 -19.137 16.754 1.00 88.06 759 LEU A C 1
ATOM 6130 O O . LEU A 1 759 ? -19.803 -19.132 16.391 1.00 88.06 759 LEU A O 1
ATOM 6134 N N . GLN A 1 760 ? -21.873 -19.997 16.260 1.00 91.75 760 GLN A N 1
ATOM 6135 C CA . GLN A 1 760 ? -21.549 -20.975 15.223 1.00 91.75 760 GLN A CA 1
ATOM 6136 C C . GLN A 1 760 ? -21.094 -20.291 13.926 1.00 91.75 760 GLN A C 1
ATOM 6138 O O . GLN A 1 760 ? -20.046 -20.647 13.404 1.00 91.75 760 GLN A O 1
ATOM 6143 N N . HIS A 1 761 ? -21.808 -19.275 13.433 1.00 87.25 761 HIS A N 1
ATOM 6144 C CA . HIS A 1 761 ? -21.405 -18.528 12.234 1.00 87.25 761 HIS A CA 1
ATOM 6145 C C . HIS A 1 761 ? -20.052 -17.817 12.428 1.00 87.25 761 HIS A C 1
ATOM 6147 O O . HIS A 1 761 ? -19.237 -17.764 11.503 1.00 87.25 761 HIS A O 1
ATOM 6153 N N . LEU A 1 762 ? -19.780 -17.257 13.610 1.00 87.00 762 LEU A N 1
ATOM 6154 C CA . LEU A 1 762 ? -18.476 -16.656 13.909 1.00 87.00 762 LEU A CA 1
ATOM 6155 C C . LEU A 1 762 ? -17.361 -17.712 13.956 1.00 87.00 762 LEU A C 1
ATOM 6157 O O . LEU A 1 762 ? -16.257 -17.430 13.500 1.00 87.00 762 LEU A O 1
ATOM 6161 N N . HIS A 1 763 ? -17.651 -18.922 14.439 1.00 92.06 763 HIS A N 1
ATOM 6162 C CA . HIS A 1 763 ? -16.708 -20.040 14.452 1.00 92.06 763 HIS A CA 1
ATOM 6163 C C . HIS A 1 763 ? -16.449 -20.606 13.045 1.00 92.06 763 HIS A C 1
ATOM 6165 O O . HIS A 1 763 ? -15.292 -20.741 12.662 1.00 92.06 763 HIS A O 1
ATOM 6171 N N . GLU A 1 764 ? -17.496 -20.825 12.240 1.00 91.62 764 GLU A N 1
ATOM 6172 C CA . GLU A 1 764 ? -17.404 -21.190 10.815 1.00 91.62 764 GLU A CA 1
ATOM 6173 C C . GLU A 1 764 ? -16.541 -20.166 10.049 1.00 91.62 764 GLU A C 1
ATOM 6175 O O . GLU A 1 764 ? -15.598 -20.535 9.350 1.00 91.62 764 GLU A O 1
ATOM 6180 N N . ARG A 1 765 ? -16.789 -18.861 10.250 1.00 89.38 765 ARG A N 1
ATOM 6181 C CA . ARG A 1 765 ? -16.028 -17.786 9.588 1.00 89.38 765 ARG A CA 1
ATOM 6182 C C . ARG A 1 765 ? -14.591 -17.643 10.107 1.00 89.38 765 ARG A C 1
ATOM 6184 O O . ARG A 1 765 ? -13.728 -17.185 9.358 1.00 89.38 765 ARG A O 1
ATOM 6191 N N . LEU A 1 766 ? -14.323 -18.014 11.362 1.00 88.88 766 LEU A N 1
ATOM 6192 C CA . LEU A 1 766 ? -12.965 -18.088 11.908 1.00 88.88 766 LEU A CA 1
ATOM 6193 C C . LEU A 1 766 ? -12.200 -19.259 11.283 1.00 88.88 766 LEU A C 1
ATOM 6195 O O . LEU A 1 766 ? -11.118 -19.035 10.749 1.00 88.88 766 LEU A O 1
ATOM 6199 N N . GLN A 1 767 ? -12.791 -20.459 11.256 1.00 92.12 767 GLN A N 1
ATOM 6200 C CA . GLN A 1 767 ? -12.201 -21.644 10.628 1.00 92.12 767 GLN A CA 1
ATOM 6201 C C . GLN A 1 767 ? -11.905 -21.395 9.141 1.00 92.12 767 GLN A C 1
ATOM 6203 O O . GLN A 1 767 ? -10.796 -21.659 8.685 1.00 92.12 767 GLN A O 1
ATOM 6208 N N . GLU A 1 768 ? -12.838 -20.799 8.390 1.00 88.81 768 GLU A N 1
ATOM 6209 C CA . GLU A 1 768 ? -12.590 -20.379 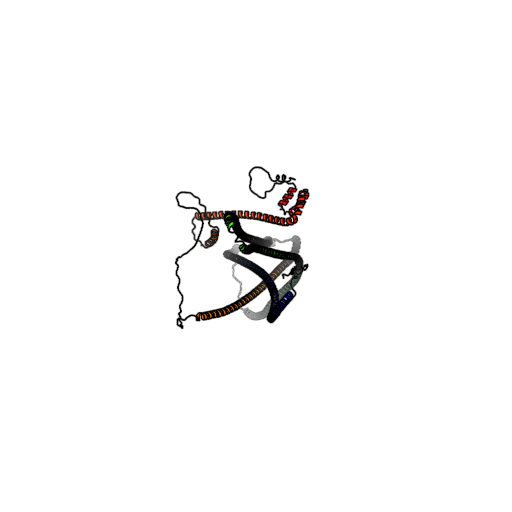7.004 1.00 88.81 768 GLU A CA 1
ATOM 6210 C C . GLU A 1 768 ? -11.375 -19.444 6.870 1.00 88.81 768 GLU A C 1
ATOM 6212 O O . GLU A 1 768 ? -10.659 -19.494 5.869 1.00 88.81 768 GLU A O 1
ATOM 6217 N N . CYS A 1 769 ? -11.158 -18.552 7.839 1.00 85.06 769 CYS A N 1
ATOM 6218 C CA . CYS A 1 769 ? -10.036 -17.617 7.837 1.00 85.06 769 CYS A CA 1
ATOM 6219 C C . CYS A 1 769 ? -8.713 -18.327 8.170 1.00 85.06 769 CYS A C 1
ATOM 6221 O O . CYS A 1 769 ? -7.705 -18.085 7.507 1.00 85.06 769 CYS A O 1
ATOM 6223 N N . GLU A 1 770 ? -8.731 -19.251 9.133 1.00 88.81 770 GLU A N 1
ATOM 6224 C CA . GLU A 1 770 ? -7.597 -20.110 9.489 1.00 88.81 770 GLU A CA 1
ATOM 6225 C C . GLU A 1 770 ? -7.198 -21.031 8.325 1.00 88.81 770 GLU A C 1
ATOM 6227 O O . GLU A 1 770 ? -6.019 -21.111 7.983 1.00 88.81 770 GLU A O 1
ATOM 6232 N N . GLU A 1 771 ? -8.159 -21.650 7.634 1.00 90.88 771 GLU A N 1
ATOM 6233 C CA . GLU A 1 771 ? -7.908 -22.462 6.436 1.00 90.88 771 GLU A CA 1
ATOM 6234 C C . GLU A 1 771 ? -7.307 -21.624 5.297 1.00 90.88 771 GLU A C 1
ATOM 6236 O O . GLU A 1 771 ? -6.296 -22.014 4.705 1.00 90.88 771 GLU A O 1
ATOM 6241 N N . LYS A 1 772 ? -7.861 -20.434 5.021 1.00 92.06 772 LYS A N 1
ATOM 6242 C CA . LYS A 1 772 ? -7.314 -19.500 4.017 1.00 92.06 772 LYS A CA 1
ATOM 6243 C C . LYS A 1 772 ? -5.905 -19.028 4.389 1.00 92.06 772 LYS A C 1
ATOM 6245 O O . LYS A 1 772 ? -5.049 -18.939 3.506 1.00 92.06 772 LYS A O 1
ATOM 6250 N N . TYR A 1 773 ? -5.636 -18.787 5.673 1.00 90.19 773 TYR A N 1
ATOM 6251 C CA . TYR A 1 773 ? -4.305 -18.455 6.182 1.00 90.19 773 TYR A CA 1
ATOM 6252 C C . TYR A 1 773 ? -3.320 -19.618 5.995 1.00 90.19 773 TYR A C 1
ATOM 6254 O O . TYR A 1 773 ? -2.261 -19.419 5.407 1.00 90.19 773 TYR A O 1
ATOM 6262 N N . VAL A 1 774 ? -3.678 -20.845 6.392 1.00 94.88 774 VAL A N 1
ATOM 6263 C CA . VAL A 1 774 ? -2.836 -22.045 6.221 1.00 94.88 774 VAL A CA 1
ATOM 6264 C C . VAL A 1 774 ? -2.533 -22.318 4.744 1.00 94.88 774 VAL A C 1
ATOM 6266 O O . VAL A 1 774 ? -1.385 -22.600 4.395 1.00 94.88 774 VAL A O 1
ATOM 6269 N N . ILE A 1 775 ? -3.522 -22.170 3.855 1.00 92.69 775 ILE A N 1
ATOM 6270 C CA . ILE A 1 775 ? -3.318 -22.266 2.401 1.00 92.69 775 ILE A CA 1
ATOM 6271 C C . ILE A 1 775 ? -2.347 -21.179 1.917 1.00 92.69 775 ILE A C 1
ATOM 6273 O O . ILE A 1 775 ? -1.464 -21.471 1.108 1.00 92.69 775 ILE A O 1
ATOM 6277 N N . LYS A 1 776 ? -2.461 -19.940 2.414 1.00 91.31 776 LYS A N 1
ATOM 6278 C CA . LYS A 1 776 ? -1.572 -18.840 2.016 1.00 91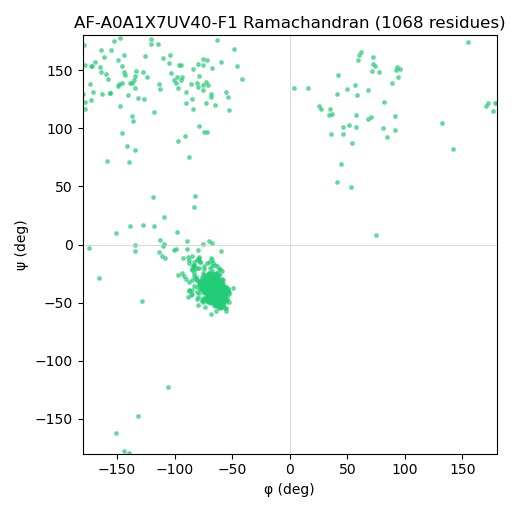.31 776 LYS A CA 1
ATOM 6279 C C . LYS A 1 776 ? -0.141 -19.026 2.525 1.00 91.31 776 LYS A C 1
ATOM 6281 O O . LYS A 1 776 ? 0.786 -18.819 1.745 1.00 91.31 776 LYS A O 1
ATOM 6286 N N . THR A 1 777 ? 0.043 -19.468 3.767 1.00 91.88 777 THR A N 1
ATOM 6287 C CA . THR A 1 777 ? 1.354 -19.829 4.330 1.00 91.88 777 THR A CA 1
ATOM 6288 C C . THR A 1 777 ? 2.005 -20.928 3.498 1.00 91.88 777 THR A C 1
ATOM 6290 O O . THR A 1 777 ? 3.129 -20.755 3.038 1.00 91.88 777 THR A O 1
ATOM 6293 N N . ARG A 1 778 ? 1.262 -21.992 3.167 1.00 92.19 778 ARG A N 1
ATOM 6294 C CA . ARG A 1 778 ? 1.767 -23.071 2.309 1.00 92.19 778 ARG A CA 1
ATOM 6295 C C . ARG A 1 778 ? 2.174 -22.590 0.912 1.00 92.19 778 ARG A C 1
ATOM 6297 O O . ARG A 1 778 ? 3.224 -22.987 0.428 1.00 92.19 778 ARG A O 1
ATOM 6304 N N . GLN A 1 779 ? 1.393 -21.707 0.280 1.00 93.12 779 GLN A N 1
ATOM 6305 C CA . GLN A 1 779 ? 1.776 -21.098 -1.005 1.00 93.12 779 GLN A CA 1
ATOM 6306 C C . GLN A 1 779 ? 3.080 -20.291 -0.912 1.00 93.12 779 GLN A C 1
ATOM 6308 O O . GLN A 1 779 ? 3.842 -20.256 -1.877 1.00 93.12 779 GLN A O 1
ATOM 6313 N N . LEU A 1 780 ? 3.332 -19.627 0.221 1.00 89.12 780 LEU A N 1
ATOM 6314 C CA . LEU A 1 780 ? 4.575 -18.894 0.458 1.00 89.12 780 LEU A CA 1
ATOM 6315 C C . LEU A 1 780 ? 5.750 -19.852 0.700 1.00 89.12 780 LEU A C 1
ATOM 6317 O O . LEU A 1 780 ? 6.810 -19.634 0.123 1.00 89.12 780 LEU A O 1
ATOM 6321 N N . ASP A 1 781 ? 5.561 -20.930 1.464 1.00 90.44 781 ASP A N 1
ATOM 6322 C CA . ASP A 1 781 ? 6.581 -21.969 1.663 1.00 90.44 781 ASP A CA 1
ATOM 6323 C C . ASP A 1 781 ? 6.942 -22.682 0.347 1.00 90.44 781 ASP A C 1
ATOM 6325 O O . ASP A 1 781 ? 8.125 -22.854 0.042 1.00 90.44 781 ASP A O 1
ATOM 6329 N N . ASP A 1 782 ? 5.944 -23.040 -0.470 1.00 92.31 782 ASP A N 1
ATOM 6330 C CA . ASP A 1 782 ? 6.143 -23.658 -1.788 1.00 92.31 782 ASP A CA 1
ATOM 6331 C C . ASP A 1 782 ? 6.914 -22.707 -2.736 1.00 92.31 782 ASP A C 1
ATOM 6333 O O . ASP A 1 782 ? 7.859 -23.136 -3.403 1.00 92.31 782 ASP A O 1
ATOM 6337 N N . LEU A 1 783 ? 6.593 -21.403 -2.744 1.00 93.62 783 LEU A N 1
ATOM 6338 C CA . LEU A 1 783 ? 7.319 -20.383 -3.520 1.00 93.62 783 LEU A CA 1
ATOM 6339 C C . LEU A 1 783 ? 8.752 -20.156 -3.002 1.00 93.62 783 LEU A C 1
ATOM 6341 O O . LEU A 1 783 ? 9.692 -20.073 -3.790 1.00 93.62 783 LEU A O 1
ATOM 6345 N N . VAL A 1 784 ? 8.951 -20.098 -1.683 1.00 91.12 784 VAL A N 1
ATOM 6346 C CA . VAL A 1 784 ? 10.287 -19.997 -1.067 1.00 91.12 784 VAL A CA 1
ATOM 6347 C C . VAL A 1 784 ? 11.126 -21.240 -1.377 1.00 91.12 784 VAL A C 1
ATOM 6349 O O . VAL A 1 784 ? 12.339 -21.127 -1.556 1.00 91.12 784 VAL A O 1
ATOM 6352 N N . SER A 1 785 ? 10.505 -22.416 -1.486 1.00 92.38 785 SER A N 1
ATOM 6353 C CA . SER A 1 785 ? 11.167 -23.650 -1.919 1.00 92.38 785 SER A CA 1
ATOM 6354 C C . SER A 1 785 ? 11.603 -23.581 -3.390 1.00 92.38 785 SER A C 1
ATOM 6356 O O . SER A 1 785 ? 12.749 -23.908 -3.700 1.00 92.38 785 SER A O 1
ATOM 6358 N N . GLN A 1 786 ? 10.745 -23.068 -4.282 1.00 93.12 786 GLN A N 1
ATOM 6359 C CA . GLN A 1 786 ? 11.071 -22.844 -5.700 1.00 93.12 786 GLN A CA 1
ATOM 6360 C C . GLN A 1 786 ? 12.229 -21.851 -5.874 1.00 93.12 786 GLN A C 1
ATOM 6362 O O . GLN A 1 786 ? 13.221 -22.183 -6.518 1.00 93.12 786 GLN A O 1
ATOM 6367 N N . LEU A 1 787 ? 12.173 -20.688 -5.217 1.00 91.75 787 LEU A N 1
ATOM 6368 C CA . LEU A 1 787 ? 13.249 -19.687 -5.261 1.00 91.75 787 LEU A CA 1
ATOM 6369 C C . LEU A 1 787 ? 14.574 -20.231 -4.695 1.00 91.75 787 LEU A C 1
ATOM 6371 O O . LEU A 1 787 ? 15.649 -19.912 -5.197 1.00 91.75 787 LEU A O 1
ATOM 6375 N N . ARG A 1 788 ? 14.530 -21.094 -3.670 1.00 92.06 788 ARG A N 1
ATOM 6376 C CA . ARG A 1 788 ? 15.729 -21.779 -3.150 1.00 92.06 788 ARG A CA 1
ATOM 6377 C C . ARG A 1 788 ? 16.312 -22.786 -4.140 1.00 92.06 788 ARG A C 1
ATOM 6379 O O . ARG A 1 788 ? 17.536 -22.912 -4.190 1.00 92.06 788 ARG A O 1
ATOM 6386 N N . LEU A 1 789 ? 15.471 -23.489 -4.901 1.00 93.56 789 LEU A N 1
ATOM 6387 C CA . LEU A 1 789 ? 15.915 -24.394 -5.962 1.00 93.56 789 LEU A CA 1
ATOM 6388 C C . LEU A 1 789 ? 16.571 -23.604 -7.102 1.00 93.56 789 LEU A C 1
ATOM 6390 O O . LEU A 1 789 ? 17.707 -23.899 -7.458 1.00 93.56 789 LEU A O 1
ATOM 6394 N N . GLU A 1 790 ? 15.922 -22.544 -7.583 1.00 93.94 790 GLU A N 1
ATOM 6395 C CA . GLU A 1 790 ? 16.446 -21.665 -8.635 1.00 93.94 790 GLU A CA 1
ATOM 6396 C C . GLU A 1 790 ? 17.790 -21.024 -8.239 1.00 93.94 790 GLU A C 1
ATOM 6398 O O . GLU A 1 790 ? 18.748 -21.039 -9.012 1.00 93.94 790 GLU A O 1
ATOM 6403 N N . ILE A 1 791 ? 17.918 -20.530 -7.001 1.00 90.19 791 ILE A N 1
ATOM 6404 C CA . ILE A 1 791 ? 19.193 -20.017 -6.471 1.00 90.19 791 ILE A CA 1
ATOM 6405 C C . ILE A 1 791 ? 20.266 -21.118 -6.446 1.00 90.19 791 ILE A C 1
ATOM 6407 O O . ILE A 1 791 ? 21.430 -20.841 -6.748 1.00 90.19 791 ILE A O 1
ATOM 6411 N N . ALA A 1 792 ? 19.912 -22.362 -6.106 1.00 93.06 792 ALA A N 1
ATOM 6412 C CA . ALA A 1 792 ? 20.853 -23.481 -6.095 1.00 93.06 792 ALA A CA 1
ATOM 6413 C C . ALA A 1 792 ? 21.289 -23.897 -7.512 1.00 93.06 792 ALA A C 1
ATOM 6415 O O . ALA A 1 792 ? 22.479 -24.140 -7.727 1.00 93.06 792 ALA A O 1
ATOM 6416 N N . GLU A 1 793 ? 20.366 -23.922 -8.474 1.00 93.81 793 GLU A N 1
ATOM 6417 C CA . GLU A 1 793 ? 20.624 -24.240 -9.882 1.00 93.81 793 GLU A CA 1
ATOM 6418 C C . GLU A 1 793 ? 21.471 -23.153 -10.557 1.00 93.81 793 GLU A C 1
ATOM 6420 O O . GLU A 1 793 ? 22.522 -23.466 -11.118 1.00 93.81 793 GLU A O 1
ATOM 6425 N N . ASN A 1 794 ? 21.126 -21.873 -10.388 1.00 91.94 794 ASN A N 1
ATOM 6426 C CA . ASN A 1 794 ? 21.950 -20.751 -10.850 1.00 91.94 794 ASN A CA 1
ATOM 6427 C C . ASN A 1 794 ? 23.340 -20.752 -10.187 1.00 91.94 794 ASN A C 1
ATOM 6429 O O . ASN A 1 794 ? 24.358 -20.563 -10.855 1.00 91.94 794 ASN A O 1
ATOM 6433 N N . THR A 1 795 ? 23.429 -21.063 -8.888 1.00 93.31 795 THR A N 1
ATOM 6434 C CA . THR A 1 795 ? 24.724 -21.229 -8.200 1.00 93.31 795 THR A CA 1
ATOM 6435 C C . THR A 1 795 ? 25.541 -22.393 -8.775 1.00 93.31 795 THR A C 1
ATOM 6437 O O . THR A 1 795 ? 26.770 -22.308 -8.831 1.00 93.31 795 THR A O 1
ATOM 6440 N N . ALA A 1 796 ? 24.902 -23.487 -9.199 1.00 91.50 796 ALA A N 1
ATOM 6441 C CA . ALA A 1 796 ? 25.575 -24.604 -9.858 1.00 91.50 796 ALA A CA 1
ATOM 6442 C C . ALA A 1 796 ? 26.036 -24.236 -11.280 1.00 91.50 796 ALA A C 1
ATOM 6444 O O . ALA A 1 796 ? 27.171 -24.549 -11.644 1.00 91.50 796 ALA A O 1
ATOM 6445 N N . ALA A 1 797 ? 25.213 -23.510 -12.042 1.00 92.94 797 ALA A N 1
ATOM 6446 C CA . ALA A 1 797 ? 25.551 -23.002 -13.369 1.00 92.94 797 ALA A CA 1
ATOM 6447 C C . ALA A 1 797 ? 26.765 -22.058 -13.323 1.00 92.94 797 ALA A C 1
ATOM 6449 O O . ALA A 1 797 ? 27.757 -22.313 -14.008 1.00 92.94 797 ALA A O 1
ATOM 6450 N N . PHE A 1 798 ? 26.762 -21.050 -12.441 1.00 91.38 798 PHE A N 1
ATOM 6451 C CA . PHE A 1 798 ? 27.909 -20.149 -12.270 1.00 91.38 798 PHE A CA 1
ATOM 6452 C C . PHE A 1 798 ? 29.169 -20.882 -11.789 1.00 91.38 798 PHE A C 1
ATOM 6454 O O . PHE A 1 798 ? 30.262 -20.589 -12.268 1.00 91.38 798 PHE A O 1
ATOM 6461 N N . LYS A 1 799 ? 29.054 -21.881 -10.900 1.00 93.69 799 LYS A N 1
ATOM 6462 C CA . LYS A 1 799 ? 30.203 -22.728 -10.516 1.00 93.69 799 LYS A CA 1
ATOM 6463 C C . LYS A 1 799 ? 30.761 -23.519 -11.700 1.00 93.69 799 LYS A C 1
ATOM 6465 O O . LYS A 1 799 ? 31.978 -23.620 -11.825 1.00 93.69 799 LYS A O 1
ATOM 6470 N N . SER A 1 800 ? 29.896 -24.046 -12.568 1.00 92.12 800 SER A N 1
ATOM 6471 C CA . SER A 1 800 ? 30.307 -24.741 -13.793 1.00 92.12 800 SER A CA 1
ATOM 6472 C C . SER A 1 800 ? 31.005 -23.790 -14.772 1.00 92.12 800 SER A C 1
ATOM 6474 O O . SER A 1 800 ? 32.081 -24.110 -15.266 1.00 92.12 800 SER A O 1
ATOM 6476 N N . GLN A 1 801 ? 30.461 -22.585 -14.973 1.00 94.38 801 GLN A N 1
ATOM 6477 C CA . GLN A 1 801 ? 31.045 -21.555 -15.841 1.00 94.38 801 GLN A CA 1
ATOM 6478 C C . GLN A 1 801 ? 32.402 -21.048 -15.323 1.00 94.38 801 GLN A C 1
ATOM 6480 O O . GLN A 1 801 ? 33.337 -20.861 -16.099 1.00 94.38 801 GLN A O 1
ATOM 6485 N N . ILE A 1 802 ? 32.541 -20.859 -14.006 1.00 91.50 802 ILE A N 1
ATOM 6486 C CA . ILE A 1 802 ? 33.826 -20.528 -13.375 1.00 91.50 802 ILE A CA 1
ATOM 6487 C C . ILE A 1 802 ? 34.825 -21.674 -13.577 1.00 91.50 802 ILE A C 1
ATOM 6489 O O . ILE A 1 802 ? 35.981 -21.411 -13.892 1.00 91.50 802 ILE A O 1
ATOM 6493 N N . TYR A 1 803 ? 34.393 -22.932 -13.447 1.00 94.31 803 TYR A N 1
ATOM 6494 C CA . TYR A 1 803 ? 35.256 -24.094 -13.664 1.00 94.31 803 TYR A CA 1
ATOM 6495 C C . TYR A 1 803 ? 35.708 -24.237 -15.128 1.00 94.31 803 TYR A C 1
ATOM 6497 O O . TYR A 1 803 ? 36.883 -24.521 -15.365 1.00 94.31 803 TYR A O 1
ATOM 6505 N N . THR A 1 804 ? 34.833 -23.994 -16.114 1.00 92.88 804 THR A N 1
ATOM 6506 C CA . THR A 1 804 ? 35.241 -23.981 -17.529 1.00 92.88 804 THR A CA 1
ATOM 6507 C C . THR A 1 804 ? 36.208 -22.837 -17.808 1.00 92.88 804 THR A C 1
ATOM 6509 O O . THR A 1 804 ? 37.299 -23.104 -18.289 1.00 92.88 804 THR A O 1
ATOM 6512 N N . LEU A 1 805 ? 35.906 -21.603 -17.384 1.00 91.94 805 LEU A N 1
ATOM 6513 C CA . LEU A 1 805 ? 36.813 -20.461 -17.575 1.00 91.94 805 LEU A CA 1
ATOM 6514 C C . LEU A 1 805 ? 38.176 -20.665 -16.892 1.00 91.94 805 LEU A C 1
ATOM 6516 O O . LEU A 1 805 ? 39.205 -20.320 -17.461 1.00 91.94 805 LEU A O 1
ATOM 6520 N N . GLN A 1 806 ? 38.216 -21.259 -15.694 1.00 91.88 806 GLN A N 1
ATOM 6521 C CA . GLN A 1 806 ? 39.475 -21.612 -15.025 1.00 91.88 806 GLN A CA 1
ATOM 6522 C C . GLN A 1 806 ? 40.289 -22.632 -15.828 1.00 91.88 806 GLN A C 1
ATOM 6524 O O . GLN A 1 806 ? 41.500 -22.472 -15.958 1.00 91.88 806 GLN A O 1
ATOM 6529 N N . LYS A 1 807 ? 39.630 -23.652 -16.386 1.00 94.50 807 LYS A N 1
ATOM 6530 C CA . LYS A 1 807 ? 40.265 -24.675 -17.221 1.00 94.50 807 LYS A CA 1
ATOM 6531 C C . LYS A 1 807 ? 40.731 -24.118 -18.570 1.00 94.50 807 LYS A C 1
ATOM 6533 O O . LYS A 1 807 ? 41.810 -24.475 -19.030 1.00 94.50 807 LYS A O 1
ATOM 6538 N N . ASP A 1 808 ? 39.949 -23.242 -19.187 1.00 91.75 808 ASP A N 1
ATOM 6539 C CA . ASP A 1 808 ? 40.280 -22.632 -20.473 1.00 91.75 808 ASP A CA 1
ATOM 6540 C C . ASP A 1 808 ? 41.457 -21.653 -20.312 1.00 91.75 808 ASP A C 1
ATOM 6542 O O . ASP A 1 808 ? 42.405 -21.713 -21.093 1.00 91.75 808 ASP A O 1
ATOM 6546 N N . HIS A 1 809 ? 41.497 -20.872 -19.222 1.00 89.56 809 HIS A N 1
ATOM 6547 C CA . HIS A 1 809 ? 42.687 -20.102 -18.839 1.00 89.56 809 HIS A CA 1
ATOM 6548 C C . HIS A 1 809 ? 43.896 -20.999 -18.510 1.00 89.56 809 HIS A C 1
ATOM 6550 O O . HIS A 1 809 ? 45.021 -20.635 -18.835 1.00 89.56 809 HIS A O 1
ATOM 6556 N N . GLU A 1 810 ? 43.718 -22.166 -17.876 1.00 93.00 810 GLU A N 1
ATOM 6557 C CA . GLU A 1 810 ? 44.821 -23.110 -17.618 1.00 93.00 810 GLU A CA 1
ATOM 6558 C C . GLU A 1 810 ? 45.403 -23.673 -18.931 1.00 93.00 810 GLU A C 1
ATOM 6560 O O . GLU A 1 810 ? 46.625 -23.773 -19.080 1.00 93.00 810 GLU A O 1
ATOM 6565 N N . LEU A 1 811 ? 44.546 -23.960 -19.918 1.00 92.94 811 LEU A N 1
ATOM 6566 C CA . LEU A 1 811 ? 44.947 -24.365 -21.268 1.00 92.94 811 LEU A CA 1
ATOM 6567 C C . LEU A 1 811 ? 45.636 -23.227 -22.038 1.00 92.94 811 LEU A C 1
ATOM 6569 O O . LEU A 1 811 ? 46.677 -23.463 -22.650 1.00 92.94 811 LEU A O 1
ATOM 6573 N N . GLU A 1 812 ? 45.118 -21.999 -21.973 1.00 92.12 812 GLU A N 1
ATOM 6574 C CA . GLU A 1 812 ? 45.736 -20.816 -22.590 1.00 92.12 812 GLU A CA 1
ATOM 6575 C C . GLU A 1 812 ? 47.103 -20.508 -21.962 1.00 92.12 812 GLU A C 1
ATOM 6577 O O . GLU A 1 812 ? 48.088 -20.334 -22.678 1.00 92.12 812 GLU A O 1
ATOM 6582 N N . ILE A 1 813 ? 47.211 -20.548 -20.630 1.00 90.38 813 ILE A N 1
ATOM 6583 C CA . ILE A 1 813 ? 48.485 -20.416 -19.911 1.00 90.38 813 ILE A CA 1
ATOM 6584 C C . ILE A 1 813 ? 49.455 -21.531 -20.322 1.00 90.38 813 ILE A C 1
ATOM 6586 O O . ILE A 1 813 ? 50.643 -21.257 -20.497 1.00 90.38 813 ILE A O 1
ATOM 6590 N N . SER A 1 814 ? 48.988 -22.770 -20.521 1.00 93.06 814 SER A N 1
ATOM 6591 C CA . SER A 1 814 ? 49.836 -23.856 -21.030 1.00 93.06 814 SER A CA 1
ATOM 6592 C C . SER A 1 814 ? 50.306 -23.585 -22.463 1.00 93.06 814 SER A C 1
ATOM 6594 O O . SER A 1 814 ? 51.490 -23.776 -22.746 1.00 93.06 814 SER A O 1
ATOM 6596 N N . SER A 1 815 ? 49.425 -23.092 -23.342 1.00 91.75 815 SER A N 1
ATOM 6597 C CA . SER A 1 815 ? 49.770 -22.734 -24.725 1.00 91.75 815 SER A CA 1
ATOM 6598 C C . SER A 1 815 ? 50.802 -21.612 -24.755 1.00 91.75 815 SER A C 1
ATOM 6600 O O . SER A 1 815 ? 51.868 -21.777 -25.340 1.00 91.75 815 SER A O 1
ATOM 6602 N N . LEU A 1 816 ? 50.564 -20.519 -24.024 1.00 89.88 816 LEU A N 1
ATOM 6603 C CA . LEU A 1 816 ? 51.492 -19.393 -23.906 1.00 89.88 816 LEU A CA 1
ATOM 6604 C C . LEU A 1 816 ? 52.826 -19.810 -23.269 1.00 89.88 816 LEU A C 1
ATOM 6606 O O . LEU A 1 816 ? 53.880 -19.318 -23.667 1.00 89.88 816 LEU A O 1
ATOM 6610 N N . GLN A 1 817 ? 52.829 -20.752 -22.321 1.00 86.50 817 GLN A N 1
ATOM 6611 C CA . GLN A 1 817 ? 54.070 -21.331 -21.801 1.00 86.50 817 GLN A CA 1
ATOM 6612 C C . GLN A 1 817 ? 54.815 -22.168 -22.849 1.00 86.50 817 GLN A C 1
ATOM 6614 O O . GLN A 1 817 ? 56.045 -22.133 -22.872 1.00 86.50 817 GLN A O 1
ATOM 6619 N N . ASP A 1 818 ? 54.127 -22.937 -23.694 1.00 89.50 818 ASP A N 1
ATOM 6620 C CA . ASP A 1 818 ? 54.764 -23.712 -24.765 1.00 89.50 818 ASP A CA 1
ATOM 6621 C C . ASP A 1 818 ? 55.235 -22.825 -25.927 1.00 89.50 818 ASP A C 1
ATOM 6623 O O . ASP A 1 818 ? 56.352 -23.013 -26.414 1.00 89.50 818 ASP A O 1
ATOM 6627 N N . GLU A 1 819 ? 54.487 -21.782 -26.283 1.00 90.12 819 GLU A N 1
ATOM 6628 C CA . GLU A 1 819 ? 54.925 -20.715 -27.186 1.00 90.12 819 GLU A CA 1
ATOM 6629 C C . GLU A 1 819 ? 56.145 -19.978 -26.632 1.00 90.12 819 GLU A C 1
ATOM 6631 O O . GLU A 1 819 ? 57.121 -19.805 -27.357 1.00 90.12 819 GLU A O 1
ATOM 6636 N N . LEU A 1 820 ? 56.178 -19.639 -25.338 1.00 84.25 820 LEU A N 1
ATOM 6637 C CA . LEU A 1 820 ? 57.369 -19.076 -24.695 1.00 84.25 820 LEU A CA 1
ATOM 6638 C C . LEU A 1 820 ? 58.545 -20.063 -24.697 1.00 84.25 820 LEU A C 1
ATOM 6640 O O . LEU A 1 820 ? 59.677 -19.646 -24.936 1.00 84.25 820 LEU A O 1
ATOM 6644 N N . LYS A 1 821 ? 58.324 -21.373 -24.514 1.00 88.56 821 LYS A N 1
ATOM 6645 C CA . LYS A 1 821 ? 59.382 -22.396 -24.669 1.00 88.56 821 LYS A CA 1
ATOM 6646 C C . LYS A 1 821 ? 59.877 -22.481 -26.119 1.00 88.56 821 LYS A C 1
ATOM 6648 O O . LYS A 1 821 ? 61.067 -22.716 -26.330 1.00 88.56 821 LYS A O 1
ATOM 6653 N N . ILE A 1 822 ? 59.011 -22.295 -27.117 1.00 89.25 822 ILE A N 1
ATOM 6654 C CA . ILE A 1 822 ? 59.371 -22.258 -28.546 1.00 89.25 822 ILE A CA 1
ATOM 6655 C C . ILE A 1 822 ? 60.130 -20.966 -28.876 1.00 89.25 822 ILE A C 1
ATOM 6657 O O . ILE A 1 822 ? 61.209 -21.032 -29.458 1.00 89.25 822 ILE A O 1
ATOM 6661 N N . ALA A 1 823 ? 59.641 -19.808 -28.437 1.00 83.56 823 ALA A N 1
ATOM 6662 C CA . ALA A 1 823 ? 60.295 -18.513 -28.592 1.00 83.56 823 ALA A CA 1
ATOM 6663 C C . ALA A 1 823 ? 61.663 -18.485 -27.896 1.00 83.56 823 ALA A C 1
ATOM 6665 O O . ALA A 1 823 ? 62.632 -18.019 -28.484 1.00 83.56 823 ALA A O 1
ATOM 6666 N N . TYR A 1 824 ? 61.789 -19.067 -26.700 1.00 83.81 824 TYR A N 1
ATOM 6667 C CA . TYR A 1 824 ? 63.060 -19.188 -25.982 1.00 83.81 824 TYR A CA 1
ATOM 6668 C C . TYR A 1 824 ? 64.034 -20.156 -26.675 1.00 83.81 824 TYR A C 1
ATOM 6670 O O . TYR A 1 824 ? 65.230 -19.880 -26.747 1.00 83.81 824 TYR A O 1
ATOM 6678 N N . LYS A 1 825 ? 63.551 -21.264 -27.258 1.00 85.31 825 LYS A N 1
ATOM 6679 C CA . LYS A 1 825 ? 64.369 -22.123 -28.139 1.00 85.31 825 LYS A CA 1
ATOM 6680 C C . LYS A 1 825 ? 64.828 -21.368 -29.389 1.00 85.31 825 LYS A C 1
ATOM 6682 O O . LYS A 1 825 ? 65.998 -21.460 -29.740 1.00 85.31 825 LYS A O 1
ATOM 6687 N N . ASN A 1 826 ? 63.943 -20.601 -30.025 1.00 82.81 826 ASN A N 1
ATOM 6688 C CA . ASN A 1 826 ? 64.254 -19.814 -31.218 1.00 82.81 826 ASN A CA 1
ATOM 6689 C C . ASN A 1 826 ? 65.223 -18.664 -30.913 1.00 82.81 826 ASN A C 1
ATOM 6691 O O . ASN A 1 826 ? 66.138 -18.441 -31.696 1.00 82.81 826 ASN A O 1
ATOM 6695 N N . LEU A 1 827 ? 65.088 -17.993 -29.766 1.00 80.50 827 LEU A N 1
ATOM 6696 C CA . LEU A 1 827 ? 66.017 -16.965 -29.294 1.00 80.50 827 LEU A CA 1
ATOM 6697 C C . LEU A 1 827 ? 67.398 -17.563 -29.008 1.00 80.50 827 LEU A C 1
ATOM 6699 O O . LEU A 1 827 ? 68.391 -17.038 -29.494 1.00 80.50 827 LEU A O 1
ATOM 6703 N N . ASN A 1 828 ? 67.469 -18.706 -28.316 1.00 77.12 828 ASN A N 1
ATOM 6704 C CA . ASN A 1 828 ? 68.729 -19.434 -28.130 1.00 77.12 828 ASN A CA 1
ATOM 6705 C C . ASN A 1 828 ? 69.333 -19.904 -29.466 1.00 77.12 828 ASN A C 1
ATOM 6707 O O . ASN A 1 828 ? 70.554 -19.927 -29.603 1.00 77.12 828 ASN A O 1
ATOM 6711 N N . ARG A 1 829 ? 68.507 -20.243 -30.469 1.00 78.38 829 ARG A N 1
ATOM 6712 C CA . ARG A 1 829 ? 68.976 -20.583 -31.822 1.00 78.38 829 ARG A CA 1
ATOM 6713 C C . ARG A 1 829 ? 69.527 -19.355 -32.549 1.00 78.38 829 ARG A C 1
ATOM 6715 O O . ARG A 1 829 ? 70.623 -19.432 -33.084 1.00 78.38 829 ARG A O 1
ATOM 6722 N N . PHE A 1 830 ? 68.833 -18.218 -32.494 1.00 73.75 830 PHE A N 1
ATOM 6723 C CA . PHE A 1 830 ? 69.325 -16.931 -33.000 1.00 73.75 830 PHE A CA 1
ATOM 6724 C C . PHE A 1 830 ? 70.605 -16.481 -32.288 1.00 73.75 830 PHE A C 1
ATOM 6726 O O . PHE A 1 830 ? 71.480 -15.904 -32.926 1.00 73.75 830 PHE A O 1
ATOM 6733 N N . GLN A 1 831 ? 70.748 -16.780 -30.995 1.00 67.50 831 GLN A N 1
ATOM 6734 C CA . GLN A 1 831 ? 71.949 -16.462 -30.230 1.00 67.50 831 GLN A CA 1
ATOM 6735 C C . GLN A 1 831 ? 73.117 -17.408 -30.570 1.00 67.50 831 GLN A C 1
ATOM 6737 O O . GLN A 1 831 ? 74.243 -16.947 -30.732 1.00 67.50 831 GLN A O 1
ATOM 6742 N N . GLN A 1 832 ? 72.858 -18.698 -30.823 1.00 65.44 832 GLN A N 1
ATOM 6743 C CA . GLN A 1 832 ? 73.845 -19.593 -31.448 1.00 65.44 832 GLN A CA 1
ATOM 6744 C C . GLN A 1 832 ? 74.219 -19.154 -32.872 1.00 65.44 832 GLN A C 1
ATOM 6746 O O . GLN A 1 832 ? 75.384 -19.249 -33.250 1.00 65.44 832 GLN A O 1
ATOM 6751 N N . GLU A 1 833 ? 73.265 -18.659 -33.662 1.00 65.81 833 GLU A N 1
ATOM 6752 C CA . GLU A 1 833 ? 73.514 -18.118 -35.002 1.00 65.81 833 GLU A CA 1
ATOM 6753 C C . GLU A 1 833 ? 74.341 -16.818 -34.932 1.00 65.81 833 GLU A C 1
ATOM 6755 O O . GLU A 1 833 ? 75.266 -16.651 -35.729 1.00 65.81 833 GLU A O 1
ATOM 6760 N N . SER A 1 834 ? 74.117 -15.945 -33.938 1.00 55.66 834 SER A N 1
ATOM 6761 C CA . SER A 1 834 ? 74.963 -14.763 -33.710 1.00 55.66 834 SER A CA 1
ATOM 6762 C C . SER A 1 834 ? 76.359 -15.125 -33.203 1.00 55.66 834 SER A C 1
ATOM 6764 O O . SER A 1 834 ? 77.339 -14.586 -33.713 1.00 55.66 834 SER A O 1
ATOM 6766 N N . ASP A 1 835 ? 76.484 -16.079 -32.278 1.00 48.22 835 ASP A N 1
ATOM 6767 C CA . ASP A 1 835 ? 77.787 -16.556 -31.795 1.00 48.22 835 ASP A CA 1
ATOM 6768 C C . ASP A 1 835 ? 78.574 -17.232 -32.937 1.00 48.22 835 ASP A C 1
ATOM 6770 O O . ASP A 1 835 ? 79.776 -17.004 -33.103 1.00 48.22 835 ASP A O 1
ATOM 6774 N N . SER A 1 836 ? 77.882 -17.976 -33.809 1.00 49.12 836 SER A N 1
ATOM 6775 C CA . SER A 1 836 ? 78.451 -18.545 -35.036 1.00 49.12 836 SER A CA 1
ATOM 6776 C C . SER A 1 836 ? 78.853 -17.484 -36.069 1.00 49.12 836 SER A C 1
ATOM 6778 O O . SER A 1 836 ? 79.786 -17.725 -36.837 1.00 49.12 836 SER A O 1
ATOM 6780 N N . ALA A 1 837 ? 78.191 -16.325 -36.111 1.00 47.31 837 ALA A N 1
ATOM 6781 C CA . ALA A 1 837 ? 78.563 -15.210 -36.985 1.00 47.31 837 ALA A CA 1
ATOM 6782 C C . ALA A 1 837 ? 79.761 -14.405 -36.435 1.00 47.31 837 ALA A C 1
ATOM 6784 O O . ALA A 1 837 ? 80.623 -13.957 -37.201 1.00 47.31 837 ALA A O 1
ATOM 6785 N N . VAL A 1 838 ? 79.860 -14.265 -35.108 1.00 47.16 838 VAL A N 1
ATOM 6786 C CA . VAL A 1 838 ? 80.947 -13.550 -34.411 1.00 47.16 838 VAL A CA 1
ATOM 6787 C C . VAL A 1 838 ? 82.261 -14.349 -34.399 1.00 47.16 838 VAL A C 1
ATOM 6789 O O . VAL A 1 838 ? 83.341 -13.754 -34.432 1.00 47.16 838 VAL A O 1
ATOM 6792 N N . LEU A 1 839 ? 82.204 -15.684 -34.474 1.00 42.66 839 LEU A N 1
ATOM 6793 C CA . LEU A 1 839 ? 83.379 -16.574 -34.520 1.00 42.66 839 LEU A CA 1
ATOM 6794 C C . LEU A 1 839 ? 84.342 -16.357 -35.710 1.00 42.66 839 LEU A C 1
ATOM 6796 O O . LEU A 1 839 ? 85.423 -16.945 -35.734 1.00 42.66 839 LEU A O 1
ATOM 6800 N N . SER A 1 840 ? 84.009 -15.489 -36.671 1.00 44.56 840 SER A N 1
ATOM 6801 C CA . SER A 1 840 ? 84.881 -15.134 -37.801 1.00 44.56 840 SER A CA 1
ATOM 6802 C C . SER A 1 840 ? 85.828 -13.943 -37.554 1.00 44.56 840 SER A C 1
ATOM 6804 O O . SER A 1 840 ? 86.558 -13.564 -38.474 1.00 44.56 840 SER A O 1
ATOM 6806 N N . LYS A 1 841 ? 85.865 -13.335 -36.349 1.00 40.69 841 LYS A N 1
ATOM 6807 C CA . LYS A 1 841 ? 86.671 -12.113 -36.119 1.00 40.69 841 LYS A CA 1
ATOM 6808 C C . LYS A 1 841 ? 87.393 -11.997 -34.761 1.00 40.69 841 LYS A C 1
ATOM 6810 O O . LYS A 1 841 ? 86.970 -11.286 -33.863 1.00 40.69 841 LYS A O 1
ATOM 6815 N N . VAL A 1 842 ? 88.584 -12.603 -34.710 1.00 35.25 842 VAL A N 1
ATOM 6816 C CA . VAL A 1 842 ? 89.774 -12.186 -33.926 1.00 35.25 842 VAL A CA 1
ATOM 6817 C C . VAL A 1 842 ? 89.597 -11.963 -32.408 1.00 35.25 842 VAL A C 1
ATOM 6819 O O . VAL A 1 842 ? 89.503 -10.848 -31.912 1.00 35.25 842 VAL A O 1
ATOM 6822 N N . SER A 1 843 ? 89.751 -13.058 -31.666 1.00 30.55 843 SER A N 1
ATOM 6823 C CA . SER A 1 843 ? 90.864 -13.259 -30.717 1.00 30.55 843 SER A CA 1
ATOM 6824 C C . SER A 1 843 ? 91.419 -12.068 -29.902 1.00 30.55 843 SER A C 1
ATOM 6826 O O . SER A 1 843 ? 92.428 -11.479 -30.291 1.00 30.55 843 SER A O 1
ATOM 6828 N N . SER A 1 844 ? 90.942 -11.877 -28.664 1.00 32.78 844 SER A N 1
ATOM 6829 C CA . SER A 1 844 ? 91.798 -11.414 -27.550 1.00 32.78 844 SER A CA 1
ATOM 6830 C C . SER A 1 844 ? 91.171 -11.649 -26.169 1.00 32.78 844 SER A C 1
ATOM 6832 O O . SER A 1 844 ? 90.078 -11.154 -25.918 1.00 32.78 844 SER A O 1
ATOM 6834 N N . THR A 1 845 ? 91.933 -12.268 -25.254 1.00 33.09 845 THR A N 1
ATOM 6835 C CA . THR A 1 845 ? 91.710 -12.356 -23.785 1.00 33.09 845 THR A CA 1
ATOM 6836 C C . THR A 1 845 ? 90.412 -13.010 -23.273 1.00 33.09 845 THR A C 1
ATOM 6838 O O . THR A 1 845 ? 89.396 -13.005 -23.947 1.00 33.09 845 THR A O 1
ATOM 6841 N N . SER A 1 846 ? 90.312 -13.503 -22.034 1.00 32.00 846 SER A N 1
ATOM 6842 C CA . SER A 1 846 ? 91.223 -14.287 -21.167 1.00 32.00 846 SER A CA 1
ATOM 6843 C C . SER A 1 846 ? 90.477 -14.533 -19.850 1.00 32.00 846 SER A C 1
ATOM 6845 O O . SER A 1 846 ? 90.069 -13.561 -19.225 1.00 32.00 846 SER A O 1
ATOM 6847 N N . ALA A 1 847 ? 90.422 -15.787 -19.382 1.00 34.00 847 ALA A N 1
ATOM 6848 C CA . ALA A 1 847 ? 89.888 -16.197 -18.070 1.00 34.00 847 ALA A CA 1
ATOM 6849 C C . ALA A 1 847 ? 88.382 -15.909 -17.805 1.00 34.00 847 ALA A C 1
ATOM 6851 O O . ALA A 1 847 ? 87.756 -15.116 -18.492 1.00 34.00 847 ALA A O 1
ATOM 6852 N N . SER A 1 848 ? 87.731 -16.484 -16.786 1.00 33.47 848 SER A N 1
ATOM 6853 C CA . SER A 1 848 ? 87.790 -17.849 -16.215 1.00 33.47 848 SER A CA 1
ATOM 6854 C C . SER A 1 848 ? 86.766 -17.948 -15.072 1.00 33.47 848 SER A C 1
ATOM 6856 O O . SER A 1 848 ? 86.908 -17.228 -14.097 1.00 33.47 848 SER A O 1
ATOM 6858 N N . SER A 1 849 ? 85.839 -18.904 -15.174 1.00 32.81 849 SER A N 1
ATOM 6859 C CA . SER A 1 849 ? 85.406 -19.870 -14.135 1.00 32.81 849 SER A CA 1
ATOM 6860 C C . SER A 1 849 ? 85.185 -19.470 -12.652 1.00 32.81 849 SER A C 1
ATOM 6862 O O . SER A 1 849 ? 86.026 -18.841 -12.027 1.00 32.81 849 SER A O 1
ATOM 6864 N N . GLN A 1 850 ? 84.191 -20.142 -12.042 1.00 34.91 850 GLN A N 1
ATOM 6865 C CA . GLN A 1 850 ? 83.937 -20.321 -10.587 1.00 34.91 850 GLN A CA 1
ATOM 6866 C C . GLN A 1 850 ? 83.213 -19.141 -9.894 1.00 34.91 850 GLN A C 1
ATOM 6868 O O . GLN A 1 850 ? 83.581 -17.991 -10.076 1.00 34.91 850 GLN A O 1
ATOM 6873 N N . ILE A 1 851 ? 82.047 -19.307 -9.243 1.00 30.59 851 ILE A N 1
ATOM 6874 C CA . ILE A 1 851 ? 81.586 -20.214 -8.152 1.00 30.59 851 ILE A CA 1
ATOM 6875 C C . ILE A 1 851 ? 82.001 -19.723 -6.750 1.00 30.59 851 ILE A C 1
ATOM 6877 O O . ILE A 1 851 ? 83.113 -19.993 -6.309 1.00 30.59 851 ILE A O 1
ATOM 6881 N N . SER A 1 852 ? 81.056 -19.087 -6.037 1.00 31.70 852 SER A N 1
ATOM 6882 C CA . SER A 1 852 ? 80.751 -19.182 -4.580 1.00 31.70 852 SER A CA 1
ATOM 6883 C C . SER A 1 852 ? 79.712 -18.101 -4.222 1.00 31.70 852 SER A C 1
ATOM 6885 O O . SER A 1 852 ? 79.865 -16.953 -4.610 1.00 31.70 852 SER A O 1
ATOM 6887 N N . GLN A 1 853 ? 78.538 -18.434 -3.678 1.00 36.62 853 GLN A N 1
ATOM 6888 C CA . GLN A 1 853 ? 78.270 -18.599 -2.238 1.00 36.62 853 GLN A CA 1
ATOM 6889 C C . GLN A 1 853 ? 78.715 -17.428 -1.340 1.00 36.62 853 GLN A C 1
ATOM 6891 O O . GLN A 1 853 ? 79.858 -17.392 -0.899 1.00 36.62 853 GLN A O 1
ATOM 6896 N N . VAL A 1 854 ? 77.751 -16.598 -0.923 1.00 31.11 854 VAL A N 1
ATOM 6897 C CA . VAL A 1 854 ? 77.691 -16.001 0.425 1.00 31.11 854 VAL A CA 1
ATOM 6898 C C . VAL A 1 854 ? 76.237 -16.088 0.906 1.00 31.11 854 VAL A C 1
ATOM 6900 O O . VAL A 1 854 ? 75.313 -15.889 0.119 1.00 31.11 854 VAL A O 1
ATOM 6903 N N . LYS A 1 855 ? 76.025 -16.419 2.185 1.00 38.69 855 LYS A N 1
ATOM 6904 C CA . LYS A 1 855 ? 74.739 -16.239 2.877 1.00 38.69 855 LYS A CA 1
ATOM 6905 C C . LYS A 1 855 ? 74.823 -14.953 3.685 1.00 38.69 855 LYS A C 1
ATOM 6907 O O . LYS A 1 855 ? 75.795 -14.812 4.420 1.00 38.69 855 LYS A O 1
ATOM 6912 N N . GLU A 1 856 ? 73.770 -14.145 3.711 1.00 29.00 856 GLU A N 1
ATOM 6913 C CA . GLU A 1 856 ? 73.528 -13.312 4.889 1.00 29.00 856 GLU A CA 1
ATOM 6914 C C . GLU A 1 856 ? 72.033 -13.056 5.108 1.00 29.00 856 GLU A C 1
ATOM 6916 O O . GLU A 1 856 ? 71.278 -12.803 4.171 1.00 29.00 856 GLU A O 1
ATOM 6921 N N . ASN A 1 857 ? 71.604 -13.169 6.365 1.00 35.50 857 ASN A N 1
ATOM 6922 C CA . ASN A 1 857 ? 70.322 -12.637 6.818 1.00 35.50 857 ASN A CA 1
ATOM 6923 C C . ASN A 1 857 ? 70.530 -11.156 7.161 1.00 35.50 857 ASN A C 1
ATOM 6925 O O . ASN A 1 857 ? 71.597 -10.833 7.670 1.00 35.50 857 ASN A O 1
ATOM 6929 N N . MET A 1 858 ? 69.499 -10.310 7.033 1.00 28.83 858 MET A N 1
ATOM 6930 C CA . MET A 1 858 ? 69.007 -9.420 8.111 1.00 28.83 858 MET A CA 1
ATOM 6931 C C . MET A 1 858 ? 67.974 -8.391 7.604 1.00 28.83 858 MET A C 1
ATOM 6933 O O . MET A 1 858 ? 68.270 -7.530 6.788 1.00 28.83 858 MET A O 1
ATOM 6937 N N . ARG A 1 859 ? 66.767 -8.473 8.178 1.00 32.16 859 ARG A N 1
ATOM 6938 C CA . ARG A 1 859 ? 65.915 -7.368 8.671 1.00 32.16 859 ARG A CA 1
ATOM 6939 C C . ARG A 1 859 ? 66.040 -5.959 8.031 1.00 32.16 859 ARG A C 1
ATOM 6941 O O . ARG A 1 859 ? 66.990 -5.244 8.342 1.00 32.16 859 ARG A O 1
ATOM 6948 N N . PRO A 1 860 ? 64.970 -5.448 7.389 1.00 39.84 860 PRO A N 1
ATOM 6949 C CA . PRO A 1 860 ? 64.710 -4.012 7.279 1.00 39.84 860 PRO A CA 1
ATOM 6950 C C . PRO A 1 860 ? 63.856 -3.490 8.457 1.00 39.84 860 PRO A C 1
ATOM 6952 O O . PRO A 1 860 ? 62.812 -4.056 8.775 1.00 39.84 860 PRO A O 1
ATOM 6955 N N . THR A 1 861 ? 64.279 -2.390 9.089 1.00 34.44 861 THR A N 1
ATOM 6956 C CA . THR A 1 861 ? 63.497 -1.579 10.053 1.00 34.44 861 THR A CA 1
ATOM 6957 C C . THR A 1 861 ? 64.060 -0.155 10.092 1.00 34.44 861 THR A C 1
ATOM 6959 O O . THR A 1 861 ? 65.265 -0.036 10.308 1.00 34.44 861 THR A O 1
ATOM 6962 N N . GLY A 1 862 ? 63.232 0.895 9.980 1.00 30.70 862 GLY A N 1
ATOM 6963 C CA . GLY A 1 862 ? 63.659 2.274 10.293 1.00 30.70 862 GLY A CA 1
ATOM 6964 C C . GLY A 1 862 ? 63.130 3.395 9.385 1.00 30.70 862 GLY A C 1
ATOM 6965 O O . GLY A 1 862 ? 63.832 3.848 8.491 1.00 30.70 862 GLY A O 1
ATOM 6966 N N . ASP A 1 863 ? 61.907 3.844 9.657 1.00 31.72 863 ASP A N 1
ATOM 6967 C CA . ASP A 1 863 ? 61.462 5.245 9.775 1.00 31.72 863 ASP A CA 1
ATOM 6968 C C . ASP A 1 863 ? 62.205 6.408 9.058 1.00 31.72 863 ASP A C 1
ATOM 6970 O O . ASP A 1 863 ? 63.294 6.827 9.439 1.00 31.72 863 ASP A O 1
ATOM 6974 N N . MET A 1 864 ? 61.447 7.083 8.180 1.00 33.91 864 MET A N 1
ATOM 6975 C CA . MET A 1 864 ? 61.096 8.520 8.273 1.00 33.91 864 MET A CA 1
ATOM 6976 C C . MET A 1 864 ? 62.207 9.602 8.332 1.00 33.91 864 MET A C 1
ATOM 6978 O O . MET A 1 864 ? 62.729 9.898 9.407 1.00 33.91 864 MET A O 1
ATOM 6982 N N . LYS A 1 865 ? 62.319 10.414 7.255 1.00 31.20 865 LYS A N 1
ATOM 6983 C CA . LYS A 1 865 ? 62.140 11.893 7.333 1.00 31.20 865 LYS A CA 1
ATOM 6984 C C . LYS A 1 865 ? 62.080 12.647 5.982 1.00 31.20 865 LYS A C 1
ATOM 6986 O O . LYS A 1 865 ? 62.976 12.514 5.169 1.00 31.20 865 LYS A O 1
ATOM 6991 N N . VAL A 1 866 ? 61.049 13.500 5.864 1.00 31.89 866 VAL A N 1
ATOM 6992 C CA . VAL A 1 866 ? 61.034 14.937 5.461 1.00 31.89 866 VAL A CA 1
ATOM 6993 C C . VAL A 1 866 ? 61.757 15.431 4.177 1.00 31.89 866 VAL A C 1
ATOM 6995 O O . VAL A 1 866 ? 62.931 15.180 3.950 1.00 31.89 866 VAL A O 1
ATOM 6998 N N . LEU A 1 867 ? 61.009 16.258 3.422 1.00 35.78 867 LEU A N 1
ATOM 6999 C CA . LEU A 1 867 ? 61.357 17.127 2.271 1.00 35.78 867 LEU A CA 1
ATOM 7000 C C . LEU A 1 867 ? 62.645 17.977 2.448 1.00 35.78 867 LEU A C 1
ATOM 7002 O O . LEU A 1 867 ? 62.966 18.347 3.580 1.00 35.78 867 LEU A O 1
ATOM 7006 N N . PRO A 1 868 ? 63.340 18.366 1.352 1.00 40.19 868 PRO A N 1
ATOM 7007 C CA . PRO A 1 868 ? 63.009 19.632 0.658 1.00 40.19 868 PRO A CA 1
ATOM 7008 C C . PRO A 1 868 ? 63.153 19.635 -0.892 1.00 40.19 868 PRO A C 1
ATOM 7010 O O . PRO A 1 868 ? 63.462 18.619 -1.509 1.00 40.19 868 PRO A O 1
ATOM 7013 N N . THR A 1 869 ? 62.890 20.812 -1.481 1.00 31.64 869 THR A N 1
ATOM 7014 C CA . THR A 1 869 ? 63.129 21.306 -2.864 1.00 31.64 869 THR A CA 1
ATOM 7015 C C . THR A 1 869 ? 64.570 21.050 -3.397 1.00 31.64 869 THR A C 1
ATOM 7017 O O . THR A 1 869 ? 65.441 20.674 -2.618 1.00 31.64 869 THR A O 1
ATOM 7020 N N . GLU A 1 870 ? 64.931 21.202 -4.690 1.00 33.72 870 GLU A N 1
ATOM 7021 C CA . GLU A 1 870 ? 64.680 22.366 -5.578 1.00 33.72 870 GLU A CA 1
ATOM 7022 C C . GLU A 1 870 ? 64.982 22.146 -7.098 1.00 33.72 870 GLU A C 1
ATOM 7024 O O . GLU A 1 870 ? 65.782 21.293 -7.466 1.00 33.72 870 GLU A O 1
ATOM 7029 N N . GLU A 1 871 ? 64.331 22.964 -7.943 1.00 32.41 871 GLU A N 1
ATOM 7030 C CA . GLU A 1 871 ? 64.578 23.424 -9.344 1.00 32.41 871 GLU A CA 1
ATOM 7031 C C . GLU A 1 871 ? 65.564 22.763 -10.355 1.00 32.41 871 GLU A C 1
ATOM 7033 O O . GLU A 1 871 ? 66.769 22.681 -10.117 1.00 32.41 871 GLU A O 1
ATOM 7038 N N . ARG A 1 872 ? 65.083 22.579 -11.613 1.00 33.47 872 ARG A N 1
ATOM 7039 C CA . ARG A 1 872 ? 65.451 23.356 -12.851 1.00 33.47 872 ARG A CA 1
ATOM 7040 C C . ARG A 1 872 ? 64.720 22.819 -14.116 1.00 33.47 872 ARG A C 1
ATOM 7042 O O . ARG A 1 872 ? 64.697 21.614 -14.318 1.00 33.47 872 ARG A O 1
ATOM 7049 N N . SER A 1 873 ? 63.921 23.611 -14.860 1.00 35.91 873 SER A N 1
ATOM 7050 C CA . SER A 1 873 ? 64.238 24.479 -16.041 1.00 35.91 873 SER A CA 1
ATOM 7051 C C . SER A 1 873 ? 64.850 23.734 -17.252 1.00 35.91 873 SER A C 1
ATOM 7053 O O . SER A 1 873 ? 65.855 23.060 -17.054 1.00 35.91 873 SER A O 1
ATOM 7055 N N . SER A 1 874 ? 64.390 23.821 -18.514 1.00 36.94 874 SER A N 1
ATOM 7056 C CA . SER A 1 874 ? 63.492 24.758 -19.255 1.00 36.94 874 SER A CA 1
ATOM 7057 C C . SER A 1 874 ? 62.707 23.984 -20.356 1.00 36.94 874 SER A C 1
ATOM 7059 O O . SER A 1 874 ? 62.960 22.796 -20.518 1.00 36.94 874 SER A O 1
ATOM 7061 N N . GLY A 1 875 ? 61.786 24.521 -21.176 1.00 39.41 875 GLY A N 1
ATOM 7062 C CA . GLY A 1 875 ? 61.165 25.856 -21.264 1.00 39.41 875 GLY A CA 1
ATOM 7063 C C . GLY A 1 875 ? 61.149 26.440 -22.697 1.00 39.41 875 GLY A C 1
ATOM 7064 O O . GLY A 1 875 ? 62.183 26.911 -23.148 1.00 39.41 875 GLY A O 1
ATOM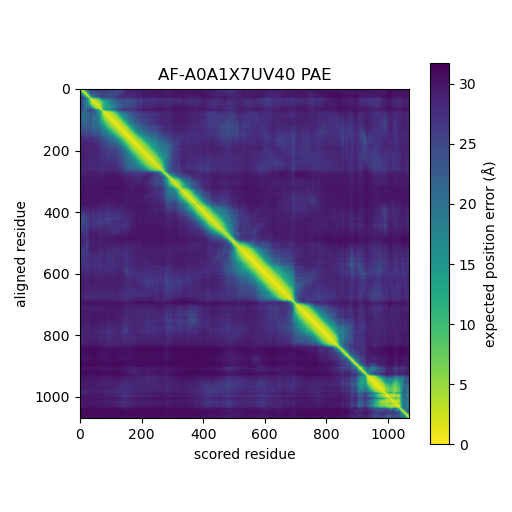 7065 N N . GLU A 1 876 ? 59.982 26.434 -23.357 1.00 44.59 876 GLU A N 1
ATOM 7066 C CA . GLU A 1 876 ? 59.576 27.098 -24.627 1.00 44.59 876 GLU A CA 1
ATOM 7067 C C . GLU A 1 876 ? 58.040 26.895 -24.760 1.00 44.59 876 GLU A C 1
ATOM 7069 O O . GLU A 1 876 ? 57.525 25.942 -24.177 1.00 44.59 876 GLU A O 1
ATOM 7074 N N . GLY A 1 877 ? 57.211 27.702 -25.436 1.00 37.75 877 GLY A N 1
ATOM 7075 C CA . GLY A 1 877 ? 57.369 28.984 -26.144 1.00 37.75 877 GLY A CA 1
ATOM 7076 C C . GLY A 1 877 ? 55.969 29.616 -26.371 1.00 37.75 877 GLY A C 1
ATOM 7077 O O . GLY A 1 877 ? 54.960 28.954 -26.133 1.00 37.75 877 GLY A O 1
ATOM 7078 N N . MET A 1 878 ? 55.875 30.892 -26.767 1.00 37.66 878 MET A N 1
ATOM 7079 C CA . MET A 1 878 ? 54.630 31.695 -26.731 1.00 37.66 878 MET A CA 1
ATOM 7080 C C . MET A 1 878 ? 54.554 32.676 -27.914 1.00 37.66 878 MET A C 1
ATOM 7082 O O . MET A 1 878 ? 55.609 33.085 -28.382 1.00 37.66 878 MET A O 1
ATOM 7086 N N . ASP A 1 879 ? 53.341 33.071 -28.342 1.00 40.84 879 ASP A N 1
ATOM 7087 C CA . ASP A 1 879 ? 52.987 34.421 -28.852 1.00 40.84 879 ASP A CA 1
ATOM 7088 C C . ASP A 1 879 ? 51.449 34.525 -29.073 1.00 40.84 879 ASP A C 1
ATOM 7090 O O . ASP A 1 879 ? 50.849 33.559 -29.533 1.00 40.84 879 ASP A O 1
ATOM 7094 N N . ARG A 1 880 ? 50.707 35.497 -28.494 1.00 34.59 880 ARG A N 1
ATOM 7095 C CA . ARG A 1 880 ? 50.490 36.951 -28.800 1.00 34.59 880 ARG A CA 1
ATOM 7096 C C . ARG A 1 880 ? 49.234 37.179 -29.675 1.00 34.59 880 ARG A C 1
ATOM 7098 O O . ARG A 1 880 ? 48.900 36.313 -30.468 1.00 34.59 880 ARG A O 1
ATOM 7105 N N . SER A 1 881 ? 48.429 38.245 -29.543 1.00 34.03 881 SER A N 1
ATOM 7106 C CA . SER A 1 881 ? 48.575 39.611 -28.965 1.00 34.03 881 SER A CA 1
ATOM 7107 C C . SER A 1 881 ? 47.364 39.965 -28.056 1.00 34.03 881 SER A C 1
ATOM 7109 O O . SER A 1 881 ? 46.315 39.353 -28.212 1.00 34.03 881 SER A O 1
ATOM 7111 N N . GLU A 1 882 ? 47.437 40.780 -26.986 1.00 37.31 882 GLU A N 1
ATOM 7112 C CA . GLU A 1 882 ? 47.614 42.261 -26.895 1.00 37.31 882 GLU A CA 1
ATOM 7113 C C . GLU A 1 882 ? 46.549 43.075 -27.667 1.00 37.31 882 GLU A C 1
ATOM 7115 O O . GLU A 1 882 ? 46.206 42.709 -28.785 1.00 37.31 882 GLU A O 1
ATOM 7120 N N . LEU A 1 883 ? 45.974 44.184 -27.166 1.00 31.91 883 LEU A N 1
ATOM 7121 C CA . LEU A 1 883 ? 46.172 45.036 -25.955 1.00 31.91 883 LEU A CA 1
ATOM 7122 C C . LEU A 1 883 ? 44.748 45.427 -25.414 1.00 31.91 883 LEU A C 1
ATOM 7124 O O . LEU A 1 883 ? 43.772 44.980 -26.008 1.00 31.91 883 LEU A O 1
ATOM 7128 N N . GLU A 1 884 ? 44.417 46.182 -24.352 1.00 32.94 884 GLU A N 1
ATOM 7129 C CA . GLU A 1 884 ? 45.024 47.114 -23.360 1.00 32.94 884 GLU A CA 1
ATOM 7130 C C . GLU A 1 884 ? 44.163 46.972 -22.035 1.00 32.94 884 GLU A C 1
ATOM 7132 O O . GLU A 1 884 ? 43.510 45.941 -21.908 1.00 32.94 884 GLU A O 1
ATOM 7137 N N . VAL A 1 885 ? 44.038 47.769 -20.947 1.00 28.34 885 VAL A N 1
ATOM 7138 C CA . VAL A 1 885 ? 44.293 49.173 -20.525 1.00 28.34 885 VAL A CA 1
ATOM 7139 C C . VAL A 1 885 ? 44.551 49.244 -18.990 1.00 28.34 885 VAL A C 1
ATOM 7141 O O . VAL A 1 885 ? 44.442 48.250 -18.275 1.00 28.34 885 VAL A O 1
ATOM 7144 N N . LEU A 1 886 ? 44.895 50.431 -18.473 1.00 33.41 886 LEU A N 1
ATOM 7145 C CA . LEU A 1 886 ? 45.221 50.783 -17.073 1.00 33.41 886 LEU A CA 1
ATOM 7146 C C . LEU A 1 886 ? 44.054 51.543 -16.376 1.00 33.41 886 LEU A C 1
ATOM 7148 O O . LEU A 1 886 ? 43.223 52.120 -17.069 1.00 33.41 886 LEU A O 1
ATOM 7152 N N . GLY A 1 887 ? 43.950 51.686 -15.042 1.00 27.23 887 GLY A N 1
ATOM 7153 C CA . GLY A 1 887 ? 44.725 51.109 -13.928 1.00 27.23 887 GLY A CA 1
ATOM 7154 C C . GLY A 1 887 ? 44.710 51.965 -12.631 1.00 27.23 887 GLY A C 1
ATOM 7155 O O . GLY A 1 887 ? 44.272 53.110 -12.647 1.00 27.23 887 GLY A O 1
ATOM 7156 N N . LEU A 1 888 ? 45.303 51.416 -11.553 1.00 30.11 888 LEU A N 1
ATOM 7157 C CA . LEU A 1 888 ? 45.769 52.064 -10.296 1.00 30.11 888 LEU A CA 1
ATOM 7158 C C . LEU A 1 888 ? 44.768 52.465 -9.179 1.00 30.11 888 LEU A C 1
ATOM 7160 O O . LEU A 1 888 ? 43.645 52.897 -9.415 1.00 30.11 888 LEU A O 1
ATOM 7164 N N . SER A 1 889 ? 45.272 52.391 -7.934 1.00 30.95 889 SER A N 1
ATOM 7165 C CA . SER A 1 889 ? 44.614 52.763 -6.664 1.00 30.95 889 SER A CA 1
ATOM 7166 C C . SER A 1 889 ? 45.647 53.333 -5.673 1.00 30.95 889 SER A C 1
ATOM 7168 O O . SER A 1 889 ? 46.725 52.754 -5.589 1.00 30.95 889 SER A O 1
ATOM 7170 N N . LEU A 1 890 ? 45.326 54.398 -4.911 1.00 26.72 890 LEU A N 1
ATOM 7171 C CA . LEU A 1 890 ? 45.889 54.831 -3.595 1.00 26.72 890 LEU A CA 1
ATOM 7172 C C . LEU A 1 890 ? 45.129 56.127 -3.123 1.00 26.72 890 LEU A C 1
ATOM 7174 O O . LEU A 1 890 ? 44.246 56.571 -3.858 1.00 26.72 890 LEU A O 1
ATOM 7178 N N . PRO A 1 891 ? 45.289 56.671 -1.889 1.00 57.16 891 PRO A N 1
ATOM 7179 C CA . PRO A 1 891 ? 44.137 57.060 -1.050 1.00 57.16 891 PRO A CA 1
ATOM 7180 C C . PRO A 1 891 ? 43.984 58.574 -0.775 1.00 57.16 891 PRO A C 1
ATOM 7182 O O . PRO A 1 891 ? 44.929 59.318 -1.014 1.00 57.16 891 PRO A O 1
ATOM 7185 N N . VAL A 1 892 ? 42.860 58.995 -0.147 1.00 26.75 892 VAL A N 1
ATOM 7186 C CA . VAL A 1 892 ? 42.793 59.998 0.964 1.00 26.75 892 VAL A CA 1
ATOM 7187 C C . VAL A 1 892 ? 41.352 60.233 1.520 1.00 26.75 892 VAL A C 1
ATOM 7189 O O . VAL A 1 892 ? 40.466 60.688 0.816 1.00 26.75 892 VAL A O 1
ATOM 7192 N N . VAL A 1 893 ? 41.157 59.895 2.808 1.00 27.83 893 VAL A N 1
ATOM 7193 C CA . VAL A 1 893 ? 40.462 60.601 3.932 1.00 27.83 893 VAL A CA 1
ATOM 7194 C C . VAL A 1 893 ? 39.105 61.368 3.757 1.00 27.83 893 VAL A C 1
ATOM 7196 O O . VAL A 1 893 ? 39.029 62.364 3.049 1.00 27.83 893 VAL A O 1
ATOM 7199 N N . THR A 1 894 ? 38.130 61.047 4.647 1.00 27.73 894 THR A N 1
ATOM 7200 C CA . THR A 1 894 ? 36.928 61.821 5.141 1.00 27.73 894 THR A CA 1
ATOM 7201 C C . THR A 1 894 ? 35.691 62.064 4.228 1.00 27.73 894 THR A C 1
ATOM 7203 O O . THR A 1 894 ? 35.852 62.164 3.020 1.00 27.73 894 THR A O 1
ATOM 7206 N N . PRO A 1 895 ? 34.462 62.300 4.779 1.00 39.03 895 PRO A N 1
ATOM 7207 C CA . PRO A 1 895 ? 33.802 61.593 5.904 1.00 39.03 895 PRO A CA 1
ATOM 7208 C C . PRO A 1 895 ? 32.251 61.394 5.786 1.00 39.03 895 PRO A C 1
ATOM 7210 O O . PRO A 1 895 ? 31.537 62.335 5.457 1.00 39.03 895 PRO A O 1
ATOM 7213 N N . THR A 1 896 ? 31.712 60.266 6.296 1.00 28.22 896 THR A N 1
ATOM 7214 C CA . THR A 1 896 ? 30.301 60.053 6.780 1.00 28.22 896 THR A CA 1
ATOM 7215 C C . THR A 1 896 ? 29.099 60.248 5.810 1.00 28.22 896 THR A C 1
ATOM 7217 O O . THR A 1 896 ? 29.237 60.948 4.815 1.00 28.22 896 THR A O 1
ATOM 7220 N N . PRO A 1 897 ? 27.871 59.739 6.108 1.00 39.50 897 PRO A N 1
ATOM 7221 C CA . PRO A 1 897 ? 27.457 58.684 7.055 1.00 39.50 897 PRO A CA 1
ATOM 7222 C C . PRO A 1 897 ? 26.618 57.526 6.432 1.00 39.50 897 PRO A C 1
ATOM 7224 O O . PRO A 1 897 ? 25.990 57.679 5.394 1.00 39.50 897 PRO A O 1
ATOM 7227 N N . GLN A 1 898 ? 26.548 56.405 7.164 1.00 32.12 898 GLN A N 1
ATOM 7228 C CA . GLN A 1 898 ? 25.452 55.409 7.247 1.00 32.12 898 GLN A CA 1
ATOM 7229 C C . GLN A 1 898 ? 24.593 55.061 6.007 1.00 32.12 898 GLN A C 1
ATOM 7231 O O . GLN A 1 898 ? 23.666 55.789 5.655 1.00 32.12 898 GLN A O 1
ATOM 7236 N N . ARG A 1 899 ? 24.683 53.793 5.582 1.00 29.44 899 ARG A N 1
ATOM 7237 C CA . ARG A 1 899 ? 23.652 52.777 5.897 1.00 29.44 899 ARG A CA 1
ATOM 7238 C C . ARG A 1 899 ? 24.228 51.366 5.779 1.00 29.44 899 ARG A C 1
ATOM 7240 O O . ARG A 1 899 ? 25.035 51.108 4.893 1.00 29.44 899 ARG A O 1
ATOM 7247 N N . ASP A 1 900 ? 23.802 50.492 6.680 1.00 39.38 900 ASP A N 1
ATOM 7248 C CA . ASP A 1 900 ? 24.106 49.065 6.665 1.00 39.38 900 ASP A CA 1
ATOM 7249 C C . ASP A 1 900 ? 23.092 48.328 5.771 1.00 39.38 900 ASP A C 1
ATOM 7251 O O . ASP A 1 900 ? 21.899 48.626 5.816 1.00 39.38 900 ASP A O 1
ATOM 7255 N N . GLU A 1 901 ? 23.576 47.380 4.969 1.00 33.00 901 GLU A N 1
ATOM 7256 C CA . GLU A 1 901 ? 22.801 46.409 4.181 1.00 33.00 901 GLU A CA 1
ATOM 7257 C C . GLU A 1 901 ? 23.519 45.056 4.305 1.00 33.00 901 GLU A C 1
ATOM 7259 O O . GLU A 1 901 ? 24.756 44.998 4.334 1.00 33.00 901 GLU A O 1
ATOM 7264 N N . ASP A 1 902 ? 22.757 43.975 4.462 1.00 34.28 902 ASP A N 1
ATOM 7265 C CA . ASP A 1 902 ? 23.265 42.751 5.082 1.00 34.28 902 ASP A CA 1
ATOM 7266 C C . ASP A 1 902 ? 24.124 41.861 4.170 1.00 34.28 902 ASP A C 1
ATOM 7268 O O . ASP A 1 902 ? 23.862 41.651 2.982 1.00 34.28 902 ASP A O 1
ATOM 7272 N N . LYS A 1 903 ? 25.129 41.218 4.779 1.00 37.12 903 LYS A N 1
ATOM 7273 C CA . LYS A 1 903 ? 25.824 40.083 4.160 1.00 37.12 903 LYS A CA 1
ATOM 7274 C C . LYS A 1 903 ? 24.929 38.849 4.219 1.00 37.12 903 LYS A C 1
ATOM 7276 O O . LYS A 1 903 ? 24.937 38.129 5.216 1.00 37.12 903 LYS A O 1
ATOM 7281 N N . PHE A 1 904 ? 24.216 38.573 3.129 1.00 35.12 904 PHE A N 1
ATOM 7282 C CA . PHE A 1 904 ? 23.480 37.320 2.958 1.00 35.12 904 PHE A CA 1
ATOM 7283 C C . PHE A 1 904 ? 24.390 36.103 3.187 1.00 35.12 904 PHE A C 1
ATOM 7285 O O . PHE A 1 904 ? 25.336 35.850 2.439 1.00 35.12 904 PHE A O 1
ATOM 7292 N N . VAL A 1 905 ? 24.080 35.334 4.231 1.00 42.91 905 VAL A N 1
ATOM 7293 C CA . VAL A 1 905 ? 24.640 33.999 4.467 1.00 42.91 905 VAL A CA 1
ATOM 7294 C C . VAL A 1 905 ? 23.867 33.007 3.599 1.00 42.91 905 VAL A C 1
ATOM 7296 O O . VAL A 1 905 ? 22.646 33.110 3.497 1.00 42.91 905 VAL A O 1
ATOM 7299 N N . SER A 1 906 ? 24.555 32.043 2.975 1.00 40.97 906 SER A N 1
ATOM 7300 C CA . SER A 1 906 ? 23.885 31.021 2.158 1.00 40.97 906 SER A CA 1
ATOM 7301 C C . SER A 1 906 ? 22.812 30.280 2.963 1.00 40.97 906 SER A C 1
ATOM 7303 O O . SER A 1 906 ? 23.078 29.789 4.063 1.00 40.97 906 SER A O 1
ATOM 7305 N N . PHE A 1 907 ? 21.622 30.162 2.374 1.00 43.81 907 PHE A N 1
ATOM 7306 C CA . PHE A 1 907 ? 20.452 29.451 2.902 1.00 43.81 907 PHE A CA 1
ATOM 7307 C C . PHE A 1 907 ? 20.789 28.025 3.384 1.00 43.81 907 PHE A C 1
ATOM 7309 O O . PHE A 1 907 ? 20.334 27.578 4.436 1.00 43.81 907 PHE A O 1
ATOM 7316 N N . GLU A 1 908 ? 21.682 27.353 2.658 1.00 51.00 908 GLU A N 1
ATOM 7317 C CA . GLU A 1 908 ? 22.151 25.990 2.924 1.00 51.00 908 GLU A CA 1
ATOM 7318 C C . GLU A 1 908 ? 22.961 25.873 4.234 1.00 51.00 908 GLU A C 1
ATOM 7320 O O . GLU A 1 908 ? 22.875 24.866 4.938 1.00 51.00 908 GLU A O 1
ATOM 7325 N N . ASN A 1 909 ? 23.665 26.939 4.640 1.00 45.94 909 ASN A N 1
ATOM 7326 C CA . ASN A 1 909 ? 24.392 26.989 5.916 1.00 45.94 909 ASN A CA 1
ATOM 7327 C C . ASN A 1 909 ? 23.474 27.260 7.122 1.00 45.94 909 ASN A C 1
ATOM 7329 O O . ASN A 1 909 ? 23.857 26.967 8.254 1.00 45.94 909 ASN A O 1
ATOM 7333 N N . LEU A 1 910 ? 22.275 27.813 6.907 1.00 50.47 910 LEU A N 1
ATOM 7334 C CA . LEU A 1 910 ? 21.306 28.067 7.980 1.00 50.47 910 LEU A CA 1
ATOM 7335 C C . LEU A 1 910 ? 20.450 26.829 8.274 1.00 50.47 910 LEU A C 1
ATOM 7337 O O . LEU A 1 910 ? 20.215 26.514 9.441 1.00 50.47 910 LEU A O 1
ATOM 7341 N N . LEU A 1 911 ? 20.051 26.079 7.241 1.00 50.16 911 LEU A N 1
ATOM 7342 C CA . LEU A 1 911 ? 19.330 24.813 7.414 1.00 50.16 911 LEU A CA 1
ATOM 7343 C C . LEU A 1 911 ? 20.196 23.749 8.107 1.00 50.16 911 LEU A C 1
ATOM 7345 O O . LEU A 1 911 ? 19.740 23.133 9.070 1.00 50.16 911 LEU A O 1
ATOM 7349 N N . ASN A 1 912 ? 21.461 23.597 7.700 1.00 45.94 912 ASN A N 1
ATOM 7350 C CA . ASN A 1 912 ? 22.370 22.599 8.281 1.00 45.94 912 ASN A CA 1
ATOM 7351 C C . ASN A 1 912 ? 22.759 22.866 9.751 1.00 45.94 912 ASN A C 1
ATOM 7353 O O . ASN A 1 912 ? 23.159 21.935 10.447 1.00 45.94 912 ASN A O 1
ATOM 7357 N N . ASN A 1 913 ? 22.595 24.094 10.260 1.00 43.81 913 ASN A N 1
ATOM 7358 C CA . ASN A 1 913 ? 22.741 24.383 11.693 1.00 43.81 913 ASN A CA 1
ATOM 7359 C C . ASN A 1 913 ? 21.457 24.109 12.502 1.00 43.81 913 ASN A C 1
ATOM 7361 O O . ASN A 1 913 ? 21.535 23.904 13.713 1.00 43.81 913 ASN A O 1
ATOM 7365 N N . SER A 1 914 ? 20.279 24.071 11.869 1.00 43.84 914 SER A N 1
ATOM 7366 C CA . SER A 1 914 ? 18.996 23.964 12.582 1.00 43.84 914 SER A CA 1
ATOM 7367 C C . SER A 1 914 ? 18.729 22.587 13.206 1.00 43.84 914 SER A C 1
ATOM 7369 O O . SER A 1 914 ? 17.835 22.476 14.044 1.00 43.84 914 SER A O 1
ATOM 7371 N N . SER A 1 915 ? 19.458 21.543 12.806 1.00 39.59 915 SER A N 1
ATOM 7372 C CA . SER A 1 915 ? 19.289 20.170 13.307 1.00 39.59 915 SER A CA 1
ATOM 7373 C C . SER A 1 915 ? 20.151 19.853 14.536 1.00 39.59 915 SER A C 1
ATOM 7375 O O . SER A 1 915 ? 19.736 19.059 15.379 1.00 39.59 915 SER A O 1
ATOM 7377 N N . ASN A 1 916 ? 21.321 20.485 14.687 1.00 40.97 916 ASN A N 1
ATOM 7378 C CA . ASN A 1 916 ? 22.262 20.170 15.770 1.00 40.97 916 ASN A CA 1
ATOM 7379 C C . ASN A 1 916 ? 21.946 20.862 17.111 1.00 40.97 916 ASN A C 1
ATOM 7381 O O . ASN A 1 916 ? 22.330 20.343 18.159 1.00 40.97 916 ASN A O 1
ATOM 7385 N N . GLU A 1 917 ? 21.238 21.999 17.122 1.00 39.97 917 GLU A N 1
ATOM 7386 C CA . GLU A 1 917 ? 20.957 22.728 18.375 1.00 39.97 917 GLU A CA 1
ATOM 7387 C C . GLU A 1 917 ? 19.751 22.204 19.176 1.00 39.97 917 GLU A C 1
ATOM 7389 O O . GLU A 1 917 ? 19.674 22.459 20.377 1.00 39.97 917 GLU A O 1
ATOM 7394 N N . LEU A 1 918 ? 18.839 21.413 18.591 1.00 40.66 918 LEU A N 1
ATOM 7395 C CA . LEU A 1 918 ? 17.778 20.773 19.390 1.00 40.66 918 LEU A CA 1
ATOM 7396 C C . LEU A 1 918 ? 18.345 19.678 20.313 1.00 40.66 918 LEU A C 1
ATOM 7398 O O . LEU A 1 918 ? 17.928 19.555 21.467 1.00 40.66 918 LEU A O 1
ATOM 7402 N N . SER A 1 919 ? 19.341 18.925 19.841 1.00 38.81 919 SER A N 1
ATOM 7403 C CA . SER A 1 919 ? 19.957 17.822 20.592 1.00 38.81 919 SER A CA 1
ATOM 7404 C C . SER A 1 919 ? 20.801 18.283 21.787 1.00 38.81 919 SER A C 1
ATOM 7406 O O . SER A 1 919 ? 20.978 17.524 22.739 1.00 38.81 919 SER A O 1
ATOM 7408 N N . SER A 1 920 ? 21.313 19.519 21.781 1.00 38.16 920 SER A N 1
ATOM 7409 C CA . SER A 1 920 ? 22.145 20.052 22.874 1.00 38.16 920 SER A CA 1
ATOM 7410 C C . SER A 1 920 ? 21.335 20.602 24.058 1.00 38.16 920 SER A C 1
ATOM 7412 O O . SER A 1 920 ? 21.870 20.726 25.162 1.00 38.16 920 SER A O 1
ATOM 7414 N N . LEU A 1 921 ? 20.043 20.894 23.862 1.00 40.56 921 LEU A N 1
ATOM 7415 C CA . LEU A 1 921 ? 19.178 21.502 24.879 1.00 40.56 921 LEU A CA 1
ATOM 7416 C C . LEU A 1 921 ? 18.416 20.483 25.740 1.00 40.56 921 LEU A C 1
ATOM 7418 O O . LEU A 1 921 ? 18.158 20.762 26.909 1.00 40.56 921 LEU A O 1
ATOM 7422 N N . SER A 1 922 ? 18.126 19.281 25.229 1.00 41.00 922 SER A N 1
ATOM 7423 C CA . SER A 1 922 ? 17.382 18.256 25.988 1.00 41.00 922 SER A CA 1
ATOM 7424 C C . SER A 1 922 ? 18.165 17.637 27.161 1.00 41.00 922 SER A C 1
ATOM 7426 O O . SER A 1 922 ? 17.568 16.969 28.003 1.00 41.00 922 SER A O 1
ATOM 7428 N N . GLY A 1 923 ? 19.491 17.814 27.219 1.00 36.81 923 GLY A N 1
ATOM 7429 C CA . GLY A 1 923 ? 20.360 17.178 28.221 1.00 36.81 923 GLY A CA 1
ATOM 7430 C C . GLY A 1 923 ? 20.777 18.063 29.402 1.00 36.81 923 GLY A C 1
ATOM 7431 O O . GLY A 1 923 ? 21.474 17.587 30.301 1.00 36.81 923 GLY A O 1
ATOM 7432 N N . ARG A 1 924 ? 20.421 19.357 29.420 1.00 35.78 924 ARG A N 1
ATOM 7433 C CA . ARG A 1 924 ? 20.978 20.299 30.405 1.00 35.78 924 ARG A CA 1
ATOM 7434 C C . ARG A 1 924 ? 20.121 20.389 31.670 1.00 35.78 924 ARG A C 1
ATOM 7436 O O . ARG A 1 924 ? 19.189 21.181 31.749 1.00 35.78 924 ARG A O 1
ATOM 7443 N N . SER A 1 925 ? 20.498 19.577 32.660 1.00 32.75 925 SER A N 1
ATOM 7444 C CA . SER A 1 925 ? 19.928 19.546 34.015 1.00 32.75 925 SER A CA 1
ATOM 7445 C C . SER A 1 925 ? 19.658 20.936 34.609 1.00 32.75 925 SER A C 1
ATOM 7447 O O . SER A 1 925 ? 20.461 21.861 34.457 1.00 32.75 925 SER A O 1
ATOM 7449 N N . LEU A 1 926 ? 18.549 21.044 35.346 1.00 41.47 926 LEU A N 1
ATOM 7450 C CA . LEU A 1 926 ? 18.162 22.225 36.114 1.00 41.47 926 LEU A CA 1
ATOM 7451 C C . LEU A 1 926 ? 19.287 22.669 37.066 1.00 41.47 926 LEU A C 1
ATOM 7453 O O . LEU A 1 926 ? 19.732 21.911 37.928 1.00 41.47 926 LEU A O 1
ATOM 7457 N N . SER A 1 927 ? 19.669 23.943 36.986 1.00 31.25 927 SER A N 1
ATOM 7458 C CA . SER A 1 927 ? 20.427 24.634 38.035 1.00 31.25 927 SER A CA 1
ATOM 7459 C C . SER A 1 927 ? 19.892 26.064 38.186 1.00 31.25 927 SER A C 1
ATOM 7461 O O . SER A 1 927 ? 19.769 26.749 37.168 1.00 31.25 927 SER A O 1
ATOM 7463 N N . PRO A 1 928 ? 19.550 26.534 39.399 1.00 49.38 928 PRO A N 1
ATOM 7464 C CA . PRO A 1 928 ? 18.760 27.752 39.562 1.00 49.38 928 PRO A CA 1
ATOM 7465 C C . PRO A 1 928 ? 19.607 29.031 39.514 1.00 49.38 928 PRO A C 1
ATOM 7467 O O . PRO A 1 928 ? 20.431 29.251 40.405 1.00 49.38 928 PRO A O 1
ATOM 7470 N N . LYS A 1 929 ? 19.352 29.876 38.503 1.00 43.38 929 LYS A N 1
ATOM 7471 C CA . LYS A 1 929 ? 19.458 31.353 38.516 1.00 43.38 929 LYS A CA 1
ATOM 7472 C C . LYS A 1 929 ? 19.078 31.932 37.151 1.00 43.38 929 LYS A C 1
ATOM 7474 O O . LYS A 1 929 ? 19.709 31.589 36.154 1.00 43.38 929 LYS A O 1
ATOM 7479 N N . LEU A 1 930 ? 18.067 32.797 37.122 1.00 43.06 930 LEU A N 1
ATOM 7480 C CA . LEU A 1 930 ? 17.619 33.543 35.939 1.00 43.06 930 LEU A CA 1
ATOM 7481 C C . LEU A 1 930 ? 16.840 34.766 36.445 1.00 43.06 930 LEU A C 1
ATOM 7483 O O . LEU A 1 930 ? 15.611 34.795 36.449 1.00 43.06 930 LEU A O 1
ATOM 7487 N N . ASP A 1 931 ? 17.581 35.724 36.999 1.00 49.28 931 ASP A N 1
ATOM 7488 C CA . ASP A 1 931 ? 17.056 36.658 38.006 1.00 49.28 931 ASP A CA 1
ATOM 7489 C C . ASP A 1 931 ? 16.624 38.025 37.423 1.00 49.28 931 ASP A C 1
ATOM 7491 O O . ASP A 1 931 ? 16.353 38.965 38.172 1.00 49.28 931 ASP A O 1
ATOM 7495 N N . THR A 1 932 ? 16.551 38.159 36.093 1.00 62.47 932 THR A N 1
ATOM 7496 C CA . THR A 1 932 ? 16.278 39.426 35.391 1.00 62.47 932 THR A CA 1
ATOM 7497 C C . THR A 1 932 ? 15.116 39.329 34.397 1.00 62.47 932 THR A C 1
ATOM 7499 O O . THR A 1 932 ? 15.093 38.515 33.479 1.00 62.47 932 THR A O 1
ATOM 7502 N N . LEU A 1 933 ? 14.139 40.230 34.568 1.00 64.88 933 LEU A N 1
ATOM 7503 C CA . LEU A 1 933 ? 12.943 40.352 33.720 1.00 64.88 933 LEU A CA 1
ATOM 7504 C C . LEU A 1 933 ? 13.276 40.741 32.267 1.00 64.88 933 LEU A C 1
ATOM 7506 O O . LEU A 1 933 ? 12.533 40.401 31.347 1.00 64.88 933 LEU A O 1
ATOM 7510 N N . GLU A 1 934 ? 14.380 41.464 32.071 1.00 69.38 934 GLU A N 1
ATOM 7511 C CA . GLU A 1 934 ? 14.802 41.969 30.764 1.00 69.38 934 GLU A CA 1
ATOM 7512 C C . GLU A 1 934 ? 15.299 40.828 29.854 1.00 69.38 934 GLU A C 1
ATOM 7514 O O . GLU A 1 934 ? 14.918 40.784 28.691 1.00 69.38 934 GLU A O 1
ATOM 7519 N N . ASP A 1 935 ? 16.010 39.828 30.390 1.00 68.31 935 ASP A N 1
ATOM 7520 C CA . ASP A 1 935 ? 16.432 38.620 29.662 1.00 68.31 935 ASP A CA 1
ATOM 7521 C C . ASP A 1 935 ? 15.228 37.835 29.109 1.00 68.31 935 ASP A C 1
ATOM 7523 O O . ASP A 1 935 ? 15.217 37.426 27.946 1.00 68.31 935 ASP A O 1
ATOM 7527 N N . LEU A 1 936 ? 14.170 37.668 29.919 1.00 70.00 936 LEU A N 1
ATOM 7528 C CA . LEU A 1 936 ? 12.914 37.048 29.475 1.00 70.00 936 LEU A CA 1
ATOM 7529 C C . LEU A 1 936 ? 12.247 37.863 28.360 1.00 70.00 936 LEU A C 1
ATOM 7531 O O . LEU A 1 936 ? 11.717 37.304 27.402 1.00 70.00 936 LEU A O 1
ATOM 7535 N N . LYS A 1 937 ? 12.263 39.190 28.485 1.00 74.62 937 LYS A N 1
ATOM 7536 C CA . LYS A 1 937 ? 11.670 40.128 27.526 1.00 74.62 937 LYS A CA 1
ATOM 7537 C C . LYS A 1 937 ? 12.442 40.156 26.203 1.00 74.62 937 LYS A C 1
ATOM 7539 O O . LYS A 1 937 ? 11.800 40.182 25.155 1.00 74.62 937 LYS A O 1
ATOM 7544 N N . ASP A 1 938 ? 13.769 40.060 26.224 1.00 76.81 938 ASP A N 1
ATOM 7545 C CA . ASP A 1 938 ? 14.603 39.922 25.024 1.00 76.81 938 ASP A CA 1
ATOM 7546 C C . ASP A 1 938 ? 14.440 38.543 24.368 1.00 76.81 938 ASP A C 1
ATOM 7548 O O . ASP A 1 938 ? 14.375 38.442 23.137 1.00 76.81 938 ASP A O 1
ATOM 7552 N N . GLN A 1 939 ? 14.271 37.479 25.159 1.00 78.75 939 GLN A N 1
ATOM 7553 C CA . GLN A 1 939 ? 13.937 36.150 24.644 1.00 78.75 939 GLN A CA 1
ATOM 7554 C C . GLN A 1 939 ? 12.545 36.142 23.983 1.00 78.75 939 GLN A C 1
ATOM 7556 O O . GLN A 1 939 ? 12.403 35.664 22.856 1.00 78.75 939 GLN A O 1
ATOM 7561 N N . VAL A 1 940 ? 11.537 36.765 24.605 1.00 77.19 940 VAL A N 1
ATOM 7562 C CA . VAL A 1 940 ? 10.196 36.971 24.023 1.00 77.19 940 VAL A CA 1
ATOM 7563 C C . VAL A 1 940 ? 10.248 37.863 22.779 1.00 77.19 940 VAL A C 1
ATOM 7565 O O . VAL A 1 940 ? 9.594 37.549 21.785 1.00 77.19 940 VAL A O 1
ATOM 7568 N N . ALA A 1 941 ? 11.047 38.932 22.763 1.00 75.56 941 ALA A N 1
ATOM 7569 C CA . ALA A 1 941 ? 11.220 39.785 21.585 1.00 75.56 941 ALA A CA 1
ATOM 7570 C C . ALA A 1 941 ? 11.894 39.031 20.425 1.00 75.56 941 ALA A C 1
ATOM 7572 O O . ALA A 1 941 ? 11.512 39.202 19.265 1.00 75.56 941 ALA A O 1
ATOM 7573 N N . THR A 1 942 ? 12.852 38.155 20.728 1.00 75.62 942 THR A N 1
ATOM 7574 C CA . THR A 1 942 ? 13.527 37.291 19.748 1.00 75.62 942 THR A CA 1
ATOM 7575 C C . THR A 1 942 ? 12.574 36.235 19.185 1.00 75.62 942 THR A C 1
ATOM 7577 O O . THR A 1 942 ? 12.500 36.065 17.967 1.00 75.62 942 THR A O 1
ATOM 7580 N N . LEU A 1 943 ? 11.765 35.595 20.036 1.00 75.69 943 LEU A N 1
ATOM 7581 C CA . LEU A 1 943 ? 10.694 34.691 19.604 1.00 75.69 943 LEU A CA 1
ATOM 7582 C C . LEU A 1 943 ? 9.634 35.425 18.769 1.00 75.69 943 LEU A C 1
ATOM 7584 O O . LEU A 1 943 ? 9.233 34.919 17.727 1.00 75.69 943 LEU A O 1
ATOM 7588 N N . THR A 1 944 ? 9.248 36.646 19.146 1.00 81.31 944 THR A N 1
ATOM 7589 C CA . THR A 1 944 ? 8.287 37.472 18.391 1.00 81.31 944 THR A CA 1
ATOM 7590 C C . THR A 1 944 ? 8.823 37.830 17.001 1.00 81.31 944 THR A C 1
ATOM 7592 O O . THR A 1 944 ? 8.095 37.726 16.014 1.00 81.31 944 THR A O 1
ATOM 7595 N N . LYS A 1 945 ? 10.114 38.176 16.884 1.00 85.25 945 LYS A N 1
ATOM 7596 C CA . LYS A 1 945 ? 10.785 38.372 15.586 1.00 85.25 945 LYS A CA 1
ATOM 7597 C C . LYS A 1 945 ? 10.812 37.082 14.757 1.00 85.25 945 LYS A C 1
ATOM 7599 O O . LYS A 1 945 ? 10.526 37.136 13.564 1.00 85.25 945 LYS A O 1
ATOM 7604 N N . ARG A 1 946 ? 11.097 35.927 15.376 1.00 78.81 946 ARG A N 1
ATOM 7605 C CA . ARG A 1 946 ? 11.092 34.618 14.697 1.00 78.81 946 ARG A CA 1
ATOM 7606 C C . ARG A 1 946 ? 9.695 34.229 14.205 1.00 78.81 946 ARG A C 1
ATOM 7608 O O . ARG A 1 946 ? 9.577 33.779 13.073 1.00 78.81 946 ARG A O 1
ATOM 7615 N N . VAL A 1 947 ? 8.649 34.456 15.003 1.00 84.06 947 VAL A N 1
ATOM 7616 C CA . VAL A 1 947 ? 7.247 34.262 14.590 1.00 84.06 947 VAL A CA 1
ATOM 7617 C C . VAL A 1 947 ? 6.903 35.183 13.421 1.00 84.06 947 VAL A C 1
ATOM 7619 O O . VAL A 1 947 ? 6.438 34.692 12.403 1.00 84.06 947 VAL A O 1
ATOM 7622 N N . SER A 1 948 ? 7.216 36.481 13.507 1.00 83.75 948 SER A N 1
ATOM 7623 C CA . SER A 1 948 ? 6.983 37.440 12.414 1.00 83.75 948 SER A CA 1
ATOM 7624 C C . SER A 1 948 ? 7.663 37.017 11.101 1.00 83.75 948 SER A C 1
ATOM 7626 O O . SER A 1 948 ? 7.039 37.029 10.041 1.00 83.75 948 SER A O 1
ATOM 7628 N N . HIS A 1 949 ? 8.915 36.552 11.167 1.00 83.31 949 HIS A N 1
ATOM 7629 C CA . HIS A 1 949 ? 9.642 36.045 10.001 1.00 83.31 949 HIS A CA 1
ATOM 7630 C C . HIS A 1 949 ? 9.027 34.754 9.431 1.00 83.31 949 HIS A C 1
ATOM 7632 O O . HIS A 1 949 ? 8.864 34.646 8.217 1.00 83.31 949 HIS A O 1
ATOM 7638 N N . LEU A 1 950 ? 8.618 33.810 10.288 1.00 84.44 950 LEU A N 1
ATOM 7639 C CA . LEU A 1 950 ? 7.914 32.592 9.867 1.00 84.44 950 LEU A CA 1
ATOM 7640 C C . LEU A 1 950 ? 6.543 32.901 9.246 1.00 84.44 950 LEU A C 1
ATOM 7642 O O . LEU A 1 950 ? 6.185 32.277 8.255 1.00 84.44 950 LEU A O 1
ATOM 7646 N N . THR A 1 951 ? 5.802 33.887 9.762 1.00 89.38 951 THR A N 1
ATOM 7647 C CA . THR A 1 951 ? 4.557 34.378 9.147 1.00 89.38 951 THR A CA 1
ATOM 7648 C C . THR A 1 951 ? 4.818 35.044 7.792 1.00 89.38 951 THR A C 1
ATOM 7650 O O . THR A 1 951 ? 4.031 34.859 6.868 1.00 89.38 951 THR A O 1
ATOM 7653 N N . GLY A 1 952 ? 5.937 35.759 7.633 1.00 85.00 952 GLY A N 1
ATOM 7654 C CA . GLY A 1 952 ? 6.372 36.300 6.341 1.00 85.00 952 GLY A CA 1
ATOM 7655 C C . GLY A 1 952 ? 6.659 35.206 5.307 1.00 85.00 952 GLY A C 1
ATOM 7656 O O . GLY A 1 952 ? 6.109 35.247 4.210 1.00 85.00 952 GLY A O 1
ATOM 7657 N N . ILE A 1 953 ? 7.448 34.191 5.681 1.00 85.12 953 ILE A N 1
ATOM 7658 C CA . ILE A 1 953 ? 7.739 33.025 4.826 1.00 85.12 953 ILE A CA 1
ATOM 7659 C C . ILE A 1 953 ? 6.460 32.237 4.513 1.00 85.12 953 ILE A C 1
ATOM 7661 O O . ILE A 1 953 ? 6.271 31.806 3.377 1.00 85.12 953 ILE A O 1
ATOM 7665 N N . LEU A 1 954 ? 5.557 32.074 5.487 1.00 87.25 954 LEU A N 1
ATOM 7666 C CA . LEU A 1 954 ? 4.260 31.432 5.269 1.00 87.25 954 LEU A CA 1
ATOM 7667 C C . LEU A 1 954 ? 3.463 32.189 4.202 1.00 87.25 954 LEU A C 1
ATOM 7669 O O . LEU A 1 954 ? 3.039 31.573 3.228 1.00 87.25 954 LEU A O 1
ATOM 7673 N N . HIS A 1 955 ? 3.343 33.512 4.319 1.00 90.50 955 HIS A N 1
ATOM 7674 C CA . HIS A 1 955 ? 2.617 34.326 3.346 1.00 90.50 955 HIS A CA 1
ATOM 7675 C C . HIS A 1 955 ? 3.262 34.313 1.947 1.00 90.50 955 HIS A C 1
ATOM 7677 O O . HIS A 1 955 ? 2.563 34.257 0.934 1.00 90.50 955 HIS A O 1
ATOM 7683 N N . GLU A 1 956 ? 4.595 34.287 1.864 1.00 90.06 956 GLU A N 1
ATOM 7684 C CA . GLU A 1 956 ? 5.306 34.091 0.596 1.00 90.06 956 GLU A CA 1
ATOM 7685 C C . GLU A 1 956 ? 5.044 32.693 0.001 1.00 90.06 956 GLU A C 1
ATOM 7687 O O . GLU A 1 956 ? 4.838 32.558 -1.207 1.00 90.06 956 GLU A O 1
ATOM 7692 N N . SER A 1 957 ? 4.969 31.650 0.836 1.00 84.38 957 SER A N 1
ATOM 7693 C CA . SER A 1 957 ? 4.619 30.292 0.397 1.00 84.38 957 SER A CA 1
ATOM 7694 C C . SER A 1 957 ? 3.162 30.184 -0.077 1.00 84.38 957 SER A C 1
ATOM 7696 O O . SER A 1 957 ? 2.905 29.556 -1.104 1.00 84.38 957 SER A O 1
ATOM 7698 N N . GLU A 1 958 ? 2.220 30.867 0.581 1.00 87.88 958 GLU A N 1
ATOM 7699 C CA . GLU A 1 958 ? 0.818 30.982 0.157 1.00 87.88 958 GLU A CA 1
ATOM 7700 C C . GLU A 1 958 ? 0.711 31.688 -1.203 1.00 87.88 958 GLU A C 1
ATOM 7702 O O . GLU A 1 958 ? 0.071 31.178 -2.126 1.00 87.88 958 GLU A O 1
ATOM 7707 N N . ALA A 1 959 ? 1.392 32.828 -1.364 1.00 88.31 959 ALA A N 1
ATOM 7708 C CA . ALA A 1 959 ? 1.424 33.580 -2.615 1.00 88.31 959 ALA A CA 1
ATOM 7709 C C . ALA A 1 959 ? 2.043 32.769 -3.769 1.00 88.31 959 ALA A C 1
ATOM 7711 O O . ALA A 1 959 ? 1.543 32.803 -4.898 1.00 88.31 959 ALA A O 1
ATOM 7712 N N . ASN A 1 960 ? 3.096 31.992 -3.496 1.00 88.50 960 ASN A N 1
ATOM 7713 C CA . ASN A 1 960 ? 3.693 31.092 -4.480 1.00 88.50 960 ASN A CA 1
ATOM 7714 C C . ASN A 1 960 ? 2.776 29.899 -4.807 1.00 88.50 960 ASN A C 1
ATOM 7716 O O . ASN A 1 960 ? 2.635 29.561 -5.981 1.00 88.50 960 ASN A O 1
ATOM 7720 N N . CYS A 1 961 ? 2.056 29.331 -3.834 1.00 86.69 961 CYS A N 1
ATOM 7721 C CA . CYS A 1 961 ? 1.016 28.327 -4.087 1.00 86.69 961 CYS A CA 1
ATOM 7722 C C . CYS A 1 961 ? -0.093 28.850 -5.016 1.00 86.69 961 CYS A C 1
ATOM 7724 O O . CYS A 1 961 ? -0.466 28.151 -5.959 1.00 86.69 961 CYS A O 1
ATOM 7726 N N . VAL A 1 962 ? -0.574 30.086 -4.827 1.00 89.12 962 VAL A N 1
ATOM 7727 C CA . VAL A 1 962 ? -1.544 30.716 -5.748 1.00 89.12 962 VAL A CA 1
ATOM 7728 C C . VAL A 1 962 ? -0.959 30.838 -7.162 1.00 89.12 962 VAL A C 1
ATOM 7730 O O . VAL A 1 962 ? -1.594 30.415 -8.129 1.00 89.12 962 VAL A O 1
ATOM 7733 N N . ARG A 1 963 ? 0.290 31.308 -7.294 1.00 89.88 963 ARG A N 1
ATOM 7734 C CA . ARG A 1 963 ? 0.986 31.392 -8.592 1.00 89.88 963 ARG A CA 1
ATOM 7735 C C . ARG A 1 963 ? 1.121 30.031 -9.280 1.00 89.88 963 ARG A C 1
ATOM 7737 O O . ARG A 1 963 ? 0.862 29.938 -10.478 1.00 89.88 963 ARG A O 1
ATOM 7744 N N . TYR A 1 964 ? 1.471 28.971 -8.550 1.00 89.94 964 TYR A N 1
ATOM 7745 C CA . TYR A 1 964 ? 1.546 27.615 -9.105 1.00 89.94 964 TYR A CA 1
ATOM 7746 C C . TYR A 1 964 ? 0.169 27.057 -9.490 1.00 89.94 964 TYR A C 1
ATOM 7748 O O . TYR A 1 964 ? 0.055 26.357 -10.497 1.00 89.94 964 TYR A O 1
ATOM 7756 N N . ILE A 1 965 ? -0.895 27.395 -8.753 1.00 88.19 965 ILE A N 1
ATOM 7757 C CA . ILE A 1 965 ? -2.276 27.048 -9.118 1.00 88.19 965 ILE A CA 1
ATOM 7758 C C . ILE A 1 965 ? -2.662 27.701 -10.453 1.00 88.19 965 ILE A C 1
ATOM 7760 O O . ILE A 1 965 ? -3.205 27.017 -11.324 1.00 88.19 965 ILE A O 1
ATOM 7764 N N . ASP A 1 966 ? -2.347 28.980 -10.658 1.00 88.75 966 ASP A N 1
ATOM 7765 C CA . ASP A 1 966 ? -2.678 29.689 -11.901 1.00 88.75 966 ASP A CA 1
ATOM 7766 C C . ASP A 1 966 ? -1.801 29.261 -13.084 1.00 88.75 966 ASP A C 1
ATOM 7768 O O . ASP A 1 966 ? -2.326 29.014 -14.172 1.00 88.75 966 ASP A O 1
ATOM 7772 N N . GLN A 1 967 ? -0.505 29.016 -12.869 1.00 86.44 967 GLN A N 1
ATOM 7773 C CA . GLN A 1 967 ? 0.342 28.340 -13.860 1.00 86.44 967 GLN A CA 1
ATOM 7774 C C . GLN A 1 967 ? -0.214 26.953 -14.218 1.00 86.44 967 GLN A C 1
ATOM 7776 O O . GLN A 1 967 ? -0.250 26.590 -15.392 1.00 86.44 967 GLN A O 1
ATOM 7781 N N . SER A 1 968 ? -0.728 26.192 -13.245 1.00 75.19 968 SER A N 1
ATOM 7782 C CA . SER A 1 968 ? -1.367 24.897 -13.500 1.00 75.19 968 SER A CA 1
ATOM 7783 C C . SER A 1 968 ? -2.646 25.028 -14.335 1.00 75.19 968 SER A C 1
ATOM 7785 O O . SER A 1 968 ? -2.889 24.178 -15.191 1.00 75.19 968 SER A O 1
ATOM 7787 N N . LYS A 1 969 ? -3.456 26.081 -14.138 1.00 87.88 969 LYS A N 1
ATOM 7788 C CA . LYS A 1 969 ? -4.629 26.377 -14.988 1.00 87.88 969 LYS A CA 1
ATOM 7789 C C . LYS A 1 969 ? -4.200 26.708 -16.421 1.00 87.88 969 LYS A C 1
ATOM 7791 O O . LYS A 1 969 ? -4.726 26.105 -17.354 1.00 87.88 969 LYS A O 1
ATOM 7796 N N . LEU A 1 970 ? -3.230 27.611 -16.585 1.00 86.44 970 LEU A N 1
ATOM 7797 C CA . LEU A 1 970 ? -2.714 28.039 -17.890 1.00 86.44 970 LEU A CA 1
ATOM 7798 C C . LEU A 1 970 ? -2.099 26.870 -18.669 1.00 86.44 970 LEU A C 1
ATOM 7800 O O . LEU A 1 970 ? -2.466 26.648 -19.818 1.00 86.44 970 LEU A O 1
ATOM 7804 N N . LEU A 1 971 ? -1.244 26.065 -18.032 1.00 86.88 971 LEU A N 1
ATOM 7805 C CA . LEU A 1 971 ? -0.649 24.877 -18.652 1.00 86.88 971 LEU A CA 1
ATOM 7806 C C . LEU A 1 971 ? -1.707 23.832 -19.032 1.00 86.88 971 LEU A C 1
ATOM 7808 O O . LEU A 1 971 ? -1.606 23.236 -20.099 1.00 86.88 971 LEU A O 1
ATOM 7812 N N . LYS A 1 972 ? -2.749 23.627 -18.212 1.00 89.56 972 LYS A N 1
ATOM 7813 C CA . LYS A 1 972 ? -3.855 22.713 -18.550 1.00 89.56 972 LYS A CA 1
ATOM 7814 C C . LYS A 1 972 ? -4.663 23.191 -19.755 1.00 89.56 972 LYS A C 1
ATOM 7816 O O . LYS A 1 972 ? -5.063 22.354 -20.559 1.00 89.56 972 LYS A O 1
ATOM 7821 N N . GLU A 1 973 ? -4.912 24.493 -19.901 1.00 81.81 973 GLU A N 1
ATOM 7822 C CA . GLU A 1 973 ? -5.632 24.997 -21.077 1.00 81.81 973 GLU A CA 1
ATOM 7823 C C . GLU A 1 973 ? -4.741 25.088 -22.323 1.00 81.81 973 GLU A C 1
ATOM 7825 O O . GLU A 1 973 ? -5.227 24.805 -23.412 1.00 81.81 973 GLU A O 1
ATOM 7830 N N . GLU A 1 974 ? -3.438 25.356 -22.191 1.00 87.44 974 GLU A N 1
ATOM 7831 C CA . GLU A 1 974 ? -2.511 25.266 -23.327 1.00 87.44 974 GLU A CA 1
ATOM 7832 C C . GLU A 1 974 ? -2.334 23.811 -23.797 1.00 87.44 974 GLU A C 1
ATOM 7834 O O . GLU A 1 974 ? -2.352 23.562 -24.998 1.00 87.44 974 GLU A O 1
ATOM 7839 N N . ILE A 1 975 ? -2.284 22.829 -22.886 1.00 79.75 975 ILE A N 1
ATOM 7840 C CA . ILE A 1 975 ? -2.332 21.399 -23.244 1.00 79.75 975 ILE A CA 1
ATOM 7841 C C . ILE A 1 975 ? -3.622 21.089 -24.016 1.00 79.75 975 ILE A C 1
ATOM 7843 O O . ILE A 1 975 ? -3.540 20.610 -25.142 1.00 79.75 975 ILE A O 1
ATOM 7847 N N . ARG A 1 976 ? -4.801 21.465 -23.501 1.00 84.69 976 ARG A N 1
ATOM 7848 C CA . ARG A 1 976 ? -6.084 21.286 -24.216 1.00 84.69 976 ARG A CA 1
ATOM 7849 C C . ARG A 1 976 ? -6.145 22.013 -25.553 1.00 84.69 976 ARG A C 1
ATOM 7851 O O . ARG A 1 976 ? -6.835 21.573 -26.470 1.00 84.69 976 ARG A O 1
ATOM 7858 N N . ARG A 1 977 ? -5.492 23.167 -25.675 1.00 86.06 977 ARG A N 1
ATOM 7859 C CA . ARG A 1 977 ? -5.392 23.932 -26.922 1.00 86.06 977 ARG A CA 1
ATOM 7860 C C . ARG A 1 977 ? -4.507 23.201 -27.927 1.00 86.06 977 ARG A C 1
ATOM 7862 O O . ARG A 1 977 ? -4.877 23.147 -29.096 1.00 86.06 977 ARG A O 1
ATOM 7869 N N . LEU A 1 978 ? -3.387 22.627 -27.487 1.00 81.12 978 LEU A N 1
ATOM 7870 C CA . LEU A 1 978 ? -2.483 21.818 -28.307 1.00 81.12 978 LEU A CA 1
ATOM 7871 C C . LEU A 1 978 ? -3.136 20.494 -28.726 1.00 81.12 978 LEU A C 1
ATOM 7873 O O . LEU A 1 978 ? -3.095 20.175 -29.910 1.00 81.12 978 LEU A O 1
ATOM 7877 N N . GLU A 1 979 ? -3.820 19.796 -27.815 1.00 83.62 979 GLU A N 1
ATOM 7878 C CA . GLU A 1 979 ? -4.632 18.599 -28.086 1.00 83.62 979 GLU A CA 1
ATOM 7879 C C . GLU A 1 979 ? -5.685 18.894 -29.166 1.00 83.62 979 GLU A C 1
ATOM 7881 O O . GLU A 1 979 ? -5.637 18.311 -30.250 1.00 83.62 979 GLU A O 1
ATOM 7886 N N . ARG A 1 980 ? -6.548 19.902 -28.953 1.00 81.94 980 ARG A N 1
ATOM 7887 C CA . ARG A 1 980 ? -7.544 20.345 -29.952 1.00 81.94 980 ARG A CA 1
ATOM 7888 C C . ARG A 1 980 ? -6.904 20.787 -31.272 1.00 81.94 980 ARG A C 1
ATOM 7890 O O . ARG A 1 980 ? -7.517 20.665 -32.331 1.00 81.94 980 ARG A O 1
ATOM 7897 N N . ASN A 1 981 ? -5.675 21.309 -31.250 1.00 79.06 981 ASN A N 1
ATOM 7898 C CA . ASN A 1 981 ? -4.960 21.702 -32.464 1.00 79.06 981 ASN A CA 1
ATOM 7899 C C . ASN A 1 981 ? -4.357 20.504 -33.218 1.00 79.06 981 ASN A C 1
ATOM 7901 O O . ASN A 1 981 ? -4.352 20.511 -34.448 1.00 79.06 981 ASN A O 1
ATOM 7905 N N . GLN A 1 982 ? -3.904 19.470 -32.508 1.00 79.00 982 GLN A N 1
ATOM 7906 C CA . GLN A 1 982 ? -3.444 18.203 -33.075 1.00 79.00 982 GLN A CA 1
ATOM 7907 C C . GLN A 1 982 ? -4.622 17.401 -33.648 1.00 79.00 982 GLN A C 1
ATOM 7909 O O . GLN A 1 982 ? -4.531 16.885 -34.763 1.00 79.00 982 GLN A O 1
ATOM 7914 N N . GLU A 1 983 ? -5.761 17.372 -32.950 1.00 76.56 983 GLU A N 1
ATOM 7915 C CA . GLU A 1 983 ? -7.024 16.837 -33.471 1.00 76.56 983 GLU A CA 1
ATOM 7916 C C . GLU A 1 983 ? -7.465 17.591 -34.729 1.00 76.56 983 GLU A C 1
ATOM 7918 O O . GLU A 1 983 ? -7.736 16.954 -35.745 1.00 76.56 983 GLU A O 1
ATOM 7923 N N . ARG A 1 984 ? -7.429 18.934 -34.732 1.00 75.12 984 ARG A N 1
ATOM 7924 C CA . ARG A 1 984 ? -7.658 19.723 -35.955 1.00 75.12 984 ARG A CA 1
ATOM 7925 C C . ARG A 1 984 ? -6.702 19.353 -37.085 1.00 75.12 984 ARG A C 1
ATOM 7927 O O . ARG A 1 984 ? -7.154 19.257 -38.217 1.00 75.12 984 ARG A O 1
ATOM 7934 N N . GLN A 1 985 ? -5.409 19.148 -36.830 1.00 73.12 985 GLN A N 1
ATOM 7935 C CA . GLN A 1 985 ? -4.473 18.724 -37.881 1.00 73.12 985 GLN A CA 1
ATOM 7936 C C . GLN A 1 985 ? -4.826 17.329 -38.425 1.00 73.12 985 GLN A C 1
ATOM 7938 O O . GLN A 1 985 ? -4.798 17.123 -39.640 1.00 73.12 985 GLN A O 1
ATOM 7943 N N . LYS A 1 986 ? -5.232 16.396 -37.555 1.00 73.19 986 LYS A N 1
ATOM 7944 C CA . LYS A 1 986 ? -5.656 15.038 -37.926 1.00 73.19 986 LYS A CA 1
ATOM 7945 C C . LYS A 1 986 ? -6.984 15.014 -38.697 1.00 73.19 986 LYS A C 1
ATOM 7947 O O . LYS A 1 986 ? -7.092 14.313 -39.697 1.00 73.19 986 LYS A O 1
ATOM 7952 N N . GLU A 1 987 ? -7.983 15.790 -38.281 1.00 65.75 987 GLU A N 1
ATOM 7953 C CA . GLU A 1 987 ? -9.285 15.843 -38.957 1.00 65.75 987 GLU A CA 1
ATOM 7954 C C . GLU A 1 987 ? -9.248 16.713 -40.225 1.00 65.75 987 GLU A C 1
ATOM 7956 O O . GLU A 1 987 ? -9.795 16.306 -41.252 1.00 65.75 987 GLU A O 1
ATOM 7961 N N . ALA A 1 988 ? -8.580 17.873 -40.209 1.00 61.75 988 ALA A N 1
ATOM 7962 C CA . ALA A 1 988 ? -8.560 18.802 -41.343 1.00 61.75 988 ALA A CA 1
ATOM 7963 C C . ALA A 1 988 ? -7.643 18.357 -42.492 1.00 61.75 988 ALA A C 1
ATOM 7965 O O . ALA A 1 988 ? -7.945 18.682 -43.637 1.00 61.75 988 ALA A O 1
ATOM 7966 N N . SER A 1 989 ? -6.579 17.586 -42.235 1.00 63.41 989 SER A N 1
ATOM 7967 C CA . SER A 1 989 ? -5.770 16.984 -43.314 1.00 63.41 989 SER A CA 1
ATOM 7968 C C . SER A 1 989 ? -6.586 16.019 -44.183 1.00 63.41 989 SER A C 1
ATOM 7970 O O . SER A 1 989 ? -6.396 15.986 -45.394 1.00 63.41 989 SER A O 1
ATOM 7972 N N . SER A 1 990 ? -7.554 15.310 -43.592 1.00 62.03 990 SER A N 1
ATOM 7973 C CA . SER A 1 990 ? -8.500 14.450 -44.316 1.00 62.03 990 SER A CA 1
ATOM 7974 C C . SER A 1 990 ? -9.750 15.195 -44.822 1.00 62.03 990 SER A C 1
ATOM 7976 O O . SER A 1 990 ? -10.279 14.848 -45.874 1.00 62.03 990 SER A O 1
ATOM 7978 N N . ASN A 1 991 ? -10.229 16.226 -44.109 1.00 64.44 991 ASN A N 1
ATOM 7979 C CA . ASN A 1 991 ? -11.561 16.814 -44.333 1.00 64.44 991 ASN A CA 1
ATOM 7980 C C . ASN A 1 991 ? -11.571 18.293 -44.765 1.00 64.44 991 ASN A C 1
ATOM 7982 O O . ASN A 1 991 ? -12.628 18.925 -44.703 1.00 64.44 991 ASN A O 1
ATOM 7986 N N . MET A 1 992 ? -10.452 18.869 -45.225 1.00 73.50 992 MET A N 1
ATOM 7987 C CA . MET A 1 992 ? -10.379 20.290 -45.619 1.00 73.50 992 MET A CA 1
ATOM 7988 C C . MET A 1 992 ? -11.469 20.696 -46.629 1.00 73.50 992 MET A C 1
ATOM 7990 O O . MET A 1 992 ? -12.081 21.757 -46.498 1.00 73.50 992 MET A O 1
ATOM 7994 N N . GLU A 1 993 ? -11.770 19.841 -47.612 1.00 75.69 993 GLU A N 1
ATOM 7995 C CA . GLU A 1 993 ? -12.830 20.102 -48.595 1.00 75.69 993 GLU A CA 1
ATOM 7996 C C . GLU A 1 993 ? -14.239 20.033 -47.993 1.00 75.69 993 GLU A C 1
ATOM 7998 O O . GLU A 1 993 ? -15.097 20.858 -48.313 1.00 75.69 993 GLU A O 1
ATOM 8003 N N . TYR A 1 994 ? -14.484 19.092 -47.077 1.00 81.00 994 TYR A N 1
ATOM 8004 C CA . TYR A 1 994 ? -15.759 19.001 -46.370 1.00 81.00 994 TYR A CA 1
ATOM 8005 C C . TYR A 1 994 ? -15.963 20.210 -45.448 1.00 81.00 994 TYR A C 1
ATOM 8007 O O . TYR A 1 994 ? -17.025 20.829 -45.482 1.00 81.00 994 TYR A O 1
ATOM 8015 N N . LEU A 1 995 ? -14.926 20.631 -44.717 1.00 79.19 995 LEU A N 1
ATOM 8016 C CA . LEU A 1 995 ? -14.925 21.853 -43.910 1.00 79.19 995 LEU A CA 1
ATOM 8017 C C . LEU A 1 995 ? -15.166 23.106 -44.767 1.00 79.19 995 LEU A C 1
ATOM 8019 O O . LEU A 1 995 ? -15.999 23.938 -44.402 1.00 79.19 995 LEU A O 1
ATOM 8023 N N . LYS A 1 996 ? -14.511 23.228 -45.929 1.00 82.25 996 LYS A N 1
ATOM 8024 C CA . LYS A 1 996 ? -14.761 24.288 -46.925 1.00 82.25 996 LYS A CA 1
ATOM 8025 C C . LYS A 1 996 ? -16.229 24.303 -47.362 1.00 82.25 996 LYS A C 1
ATOM 8027 O O . LYS A 1 996 ? -16.860 25.356 -47.329 1.00 82.25 996 LYS A O 1
ATOM 8032 N N . ASN A 1 997 ? -16.798 23.148 -47.704 1.00 81.56 997 ASN A N 1
ATOM 8033 C CA . ASN A 1 997 ? -18.185 23.030 -48.159 1.00 81.56 997 ASN A CA 1
ATOM 8034 C C . ASN A 1 997 ? -19.205 23.318 -47.039 1.00 81.56 997 ASN A C 1
ATOM 8036 O O . ASN A 1 997 ? -20.186 24.029 -47.268 1.00 81.56 997 ASN A O 1
ATOM 8040 N N . VAL A 1 998 ? -18.959 22.843 -45.813 1.00 82.50 998 VAL A N 1
ATOM 8041 C CA . VAL A 1 998 ? -19.777 23.146 -44.624 1.00 82.50 998 VAL A CA 1
ATOM 8042 C C . VAL A 1 998 ? -19.695 24.631 -44.265 1.00 82.50 998 VAL A C 1
ATOM 8044 O O . VAL A 1 998 ? -20.725 25.232 -43.968 1.00 82.50 998 VAL A O 1
ATOM 8047 N N . THR A 1 999 ? -18.515 25.250 -44.354 1.00 79.06 999 THR A N 1
ATOM 8048 C CA . THR A 1 999 ? -18.311 26.683 -44.067 1.00 79.06 999 THR A CA 1
ATOM 8049 C C . THR A 1 999 ? -18.954 27.568 -45.134 1.00 79.06 999 THR A C 1
ATOM 8051 O O . THR A 1 999 ? -19.645 28.528 -44.799 1.00 79.06 999 THR A O 1
ATOM 8054 N N . LEU A 1 1000 ? -18.820 27.221 -46.420 1.00 78.31 1000 LEU A N 1
ATOM 8055 C CA . LEU A 1 1000 ? -19.531 27.898 -47.508 1.00 78.31 1000 LEU A CA 1
ATOM 8056 C C . LEU A 1 1000 ? -21.046 27.801 -47.315 1.00 78.31 1000 LEU A C 1
ATOM 8058 O O . LEU A 1 1000 ? -21.728 28.824 -47.397 1.00 78.31 1000 LEU A O 1
ATOM 8062 N N . LYS A 1 1001 ? -21.576 26.614 -46.992 1.00 78.56 1001 LYS A N 1
ATOM 8063 C CA . LYS A 1 1001 ? -23.002 26.449 -46.686 1.00 78.56 1001 LYS A CA 1
ATOM 8064 C C . LYS A 1 1001 ? -23.406 27.294 -45.475 1.00 78.56 1001 LYS A C 1
ATOM 8066 O O . LYS A 1 1001 ? -24.365 28.047 -45.556 1.00 78.56 1001 LYS A O 1
ATOM 8071 N N . PHE A 1 1002 ? -22.631 27.261 -44.393 1.00 82.19 1002 PHE A N 1
ATOM 8072 C CA . PHE A 1 1002 ? -22.867 28.071 -43.198 1.00 82.19 1002 PHE A CA 1
ATOM 8073 C C . PHE A 1 1002 ? -22.913 29.572 -43.492 1.00 82.19 1002 PHE A C 1
ATOM 8075 O O . PHE A 1 1002 ? -23.778 30.247 -42.950 1.00 82.19 1002 PHE A O 1
ATOM 8082 N N . LEU A 1 1003 ? -22.061 30.108 -44.369 1.00 79.19 1003 LEU A N 1
ATOM 8083 C CA . LEU A 1 1003 ? -22.093 31.529 -44.735 1.00 79.19 1003 LEU A CA 1
ATOM 8084 C C . LEU A 1 1003 ? -23.373 31.910 -45.504 1.00 79.19 1003 LEU A C 1
ATOM 8086 O O . LEU A 1 1003 ? -24.026 32.893 -45.144 1.00 79.19 1003 LEU A O 1
ATOM 8090 N N . HIS A 1 1004 ? -23.765 31.110 -46.501 1.00 72.88 1004 HIS A N 1
ATOM 8091 C CA . HIS A 1 1004 ? -24.881 31.399 -47.419 1.00 72.88 1004 HIS A CA 1
ATOM 8092 C C . HIS A 1 1004 ? -26.287 31.107 -46.852 1.00 72.88 1004 HIS A C 1
ATOM 8094 O O . HIS A 1 1004 ? -27.287 31.389 -47.510 1.00 72.88 1004 HIS A O 1
ATOM 8100 N N . THR A 1 1005 ? -26.387 30.537 -45.649 1.00 73.94 1005 THR A N 1
ATOM 8101 C CA . THR A 1 1005 ? -27.632 29.963 -45.109 1.00 73.94 1005 THR A CA 1
ATOM 8102 C C . THR A 1 1005 ? -28.299 30.833 -44.023 1.00 73.94 1005 THR A C 1
ATOM 8104 O O . THR A 1 1005 ? -27.658 31.645 -43.354 1.00 73.94 1005 THR A O 1
ATOM 8107 N N . ASN A 1 1006 ? -29.614 30.674 -43.828 1.00 71.81 1006 ASN A N 1
ATOM 8108 C CA . ASN A 1 1006 ? -30.406 31.401 -42.824 1.00 71.81 1006 ASN A CA 1
ATOM 8109 C C . ASN A 1 1006 ? -30.121 30.947 -41.375 1.00 71.81 1006 ASN A C 1
ATOM 8111 O O . ASN A 1 1006 ? -29.651 29.835 -41.132 1.00 71.81 1006 ASN A O 1
ATOM 8115 N N . ASN A 1 1007 ? -30.433 31.803 -40.392 1.00 71.50 1007 ASN A N 1
ATOM 8116 C CA . ASN A 1 1007 ? -30.003 31.635 -38.993 1.00 71.50 1007 ASN A CA 1
ATOM 8117 C C . ASN A 1 1007 ? -30.436 30.309 -38.333 1.00 71.50 1007 ASN A C 1
ATOM 8119 O O . ASN A 1 1007 ? -29.654 29.724 -37.589 1.00 71.50 1007 ASN A O 1
ATOM 8123 N N . GLU A 1 1008 ? -31.630 29.788 -38.625 1.00 70.19 1008 GLU A N 1
ATOM 8124 C CA . GLU A 1 1008 ? -32.096 28.515 -38.046 1.00 70.19 1008 GLU A CA 1
ATOM 8125 C C . GLU A 1 1008 ? -31.300 27.299 -38.538 1.00 70.19 1008 GLU A C 1
ATOM 8127 O O . GLU A 1 1008 ? -31.025 26.370 -37.779 1.00 70.19 1008 GLU A O 1
ATOM 8132 N N . GLU A 1 1009 ? -30.892 27.296 -39.805 1.00 72.12 1009 GLU A N 1
ATOM 8133 C CA . GLU A 1 1009 ? -30.039 26.244 -40.358 1.00 72.12 1009 GLU A CA 1
ATOM 8134 C C . GLU A 1 1009 ? -28.565 26.455 -39.992 1.00 72.12 1009 GLU A C 1
ATOM 8136 O O . GLU A 1 1009 ? -27.863 25.474 -39.752 1.00 72.12 1009 GLU A O 1
ATOM 8141 N N . LYS A 1 1010 ? -28.109 27.705 -39.815 1.00 78.69 1010 LYS A N 1
ATOM 8142 C CA . LYS A 1 1010 ? -26.809 27.995 -39.185 1.00 78.69 1010 LYS A CA 1
ATOM 8143 C C . LYS A 1 1010 ? -26.704 27.335 -37.806 1.00 78.69 1010 LYS A C 1
ATOM 8145 O O . LYS A 1 1010 ? -25.706 26.671 -37.546 1.00 78.69 1010 LYS A O 1
ATOM 8150 N N . LEU A 1 1011 ? -27.743 27.410 -36.962 1.00 76.88 1011 LEU A N 1
ATOM 8151 C CA . LEU A 1 1011 ? -27.771 26.705 -35.667 1.00 76.88 1011 LEU A CA 1
ATOM 8152 C C . LEU A 1 1011 ? -27.636 25.176 -35.810 1.00 76.88 1011 LEU A C 1
ATOM 8154 O O . LEU A 1 1011 ? -26.957 24.557 -34.992 1.00 76.88 1011 LEU A O 1
ATOM 8158 N N . LYS A 1 1012 ? -28.221 24.568 -36.853 1.00 78.62 1012 LYS A N 1
ATOM 8159 C CA . LYS A 1 1012 ? -28.093 23.122 -37.148 1.00 78.62 1012 LYS A CA 1
ATOM 8160 C C . LYS A 1 1012 ? -26.692 22.734 -37.640 1.00 78.62 1012 LYS A C 1
ATOM 8162 O O . LYS A 1 1012 ? -26.287 21.589 -37.465 1.00 78.62 1012 LYS A O 1
ATOM 8167 N N . LEU A 1 1013 ? -25.948 23.672 -38.229 1.00 81.06 1013 LEU A N 1
ATOM 8168 C CA . LEU A 1 1013 ? -24.568 23.472 -38.681 1.00 81.06 1013 LEU A CA 1
ATOM 8169 C C . LEU A 1 1013 ? -23.526 23.684 -37.566 1.00 81.06 1013 LEU A C 1
ATOM 8171 O O . LEU A 1 1013 ? -22.438 23.120 -37.669 1.00 81.06 1013 LEU A O 1
ATOM 8175 N N . ILE A 1 1014 ? -23.840 24.419 -36.485 1.00 80.00 1014 ILE A N 1
ATOM 8176 C CA . ILE A 1 1014 ? -22.897 24.637 -35.366 1.00 80.00 1014 ILE A CA 1
ATOM 8177 C C . ILE A 1 1014 ? -22.322 23.321 -34.815 1.00 80.00 1014 ILE A C 1
ATOM 8179 O O . ILE A 1 1014 ? -21.104 23.253 -34.721 1.00 80.00 1014 ILE A O 1
ATOM 8183 N N . PRO A 1 1015 ? -23.094 22.259 -34.493 1.00 81.50 1015 PRO A N 1
ATOM 8184 C CA . PRO A 1 1015 ? -22.517 21.014 -33.970 1.00 81.50 1015 PRO A CA 1
ATOM 8185 C C . PRO A 1 1015 ? -21.506 20.352 -34.918 1.00 81.50 1015 PRO A C 1
ATOM 8187 O O . PRO A 1 1015 ? -20.534 19.759 -34.456 1.00 81.50 1015 PRO A O 1
ATOM 8190 N N . ILE A 1 1016 ? -21.710 20.485 -36.233 1.00 80.50 1016 ILE A N 1
ATOM 8191 C CA . ILE A 1 1016 ? -20.812 19.950 -37.264 1.00 80.50 1016 ILE A CA 1
ATOM 8192 C C . ILE A 1 1016 ? -19.518 20.774 -37.301 1.00 80.50 1016 ILE A C 1
ATOM 8194 O O . ILE A 1 1016 ? -18.429 20.209 -37.288 1.00 80.50 1016 ILE A O 1
ATOM 8198 N N . ILE A 1 1017 ? -19.627 22.105 -37.264 1.00 80.12 1017 ILE A N 1
ATOM 8199 C CA . ILE A 1 1017 ? -18.479 23.026 -37.244 1.00 80.12 1017 ILE A CA 1
ATOM 8200 C C . ILE A 1 1017 ? -17.696 22.915 -35.926 1.00 80.12 1017 ILE A C 1
ATOM 8202 O O . ILE A 1 1017 ? -16.471 22.891 -35.947 1.00 80.12 1017 ILE A O 1
ATOM 8206 N N . THR A 1 1018 ? -18.382 22.784 -34.785 1.00 82.38 1018 THR A N 1
ATOM 8207 C CA . THR A 1 1018 ? -17.767 22.532 -33.473 1.00 82.38 1018 THR A CA 1
ATOM 8208 C C . THR A 1 1018 ? -16.909 21.277 -33.493 1.00 82.38 1018 THR A C 1
ATOM 8210 O O . THR A 1 1018 ? -15.821 21.320 -32.933 1.00 82.38 1018 THR A O 1
ATOM 8213 N N . ARG A 1 1019 ? -17.369 20.200 -34.147 1.00 79.81 1019 ARG A N 1
ATOM 8214 C CA . ARG A 1 1019 ? -16.583 18.973 -34.315 1.00 79.81 1019 ARG A CA 1
ATOM 8215 C C . ARG A 1 1019 ? -15.395 19.213 -35.252 1.00 79.81 1019 ARG A C 1
ATOM 8217 O O . ARG A 1 1019 ? -14.266 19.152 -34.800 1.00 79.81 1019 ARG A O 1
ATOM 8224 N N . LEU A 1 1020 ? -15.641 19.618 -36.502 1.00 74.69 1020 LEU A N 1
ATOM 8225 C CA . LEU A 1 1020 ? -14.596 19.797 -37.530 1.00 74.69 1020 LEU A CA 1
ATOM 8226 C C . LEU A 1 1020 ? -13.489 20.815 -37.183 1.00 74.69 1020 LEU A C 1
ATOM 8228 O O . LEU A 1 1020 ? -12.421 20.778 -37.789 1.00 74.69 1020 LEU A O 1
ATOM 8232 N N . LEU A 1 1021 ? -13.747 21.761 -36.274 1.00 76.75 1021 LEU A N 1
ATOM 8233 C CA . LEU A 1 1021 ? -12.775 22.765 -35.818 1.00 76.75 1021 LEU A CA 1
ATOM 8234 C C . LEU A 1 1021 ? -12.359 22.599 -34.345 1.00 76.75 1021 LEU A C 1
ATOM 8236 O O . LEU A 1 1021 ? -11.623 23.451 -33.836 1.00 76.75 1021 LEU A O 1
ATOM 8240 N N . GLN A 1 1022 ? -12.837 21.548 -33.667 1.00 78.69 1022 GLN A N 1
ATOM 8241 C CA . GLN A 1 1022 ? -12.655 21.285 -32.231 1.00 78.69 1022 GLN A CA 1
ATOM 8242 C C . GLN A 1 1022 ? -12.796 22.559 -31.376 1.00 78.69 1022 GLN A C 1
ATOM 8244 O O . GLN A 1 1022 ? -11.903 22.970 -30.626 1.00 78.69 1022 GLN A O 1
ATOM 8249 N N . LEU A 1 1023 ? -13.932 23.241 -31.557 1.00 77.88 1023 LEU A N 1
ATOM 8250 C CA . LEU A 1 1023 ? -14.224 24.509 -30.885 1.00 77.88 1023 LEU A CA 1
ATOM 8251 C C . LEU A 1 1023 ? -14.490 24.283 -29.397 1.00 77.88 1023 LEU A C 1
ATOM 8253 O O . LEU A 1 1023 ? -15.248 23.388 -29.015 1.00 77.88 1023 LEU A O 1
ATOM 8257 N N . SER A 1 1024 ? -13.929 25.151 -28.558 1.00 77.06 1024 SER A N 1
ATOM 8258 C CA . SER A 1 1024 ? -14.190 25.162 -27.124 1.00 77.06 1024 SER A CA 1
ATOM 8259 C C . SER A 1 1024 ? -15.677 25.385 -26.841 1.00 77.06 1024 SER A C 1
ATOM 8261 O O . SER A 1 1024 ? -16.426 25.964 -27.636 1.00 77.06 1024 SER A O 1
ATOM 8263 N N . GLN A 1 1025 ? -16.124 24.967 -25.658 1.00 75.81 1025 GLN A N 1
ATOM 8264 C CA . GLN A 1 1025 ? -17.505 25.189 -25.232 1.00 75.81 1025 GLN A CA 1
ATOM 8265 C C . GLN A 1 1025 ? -17.850 26.696 -25.142 1.00 75.81 1025 GLN A C 1
ATOM 8267 O O . GLN A 1 1025 ? -19.010 27.053 -25.337 1.00 75.81 1025 GLN A O 1
ATOM 8272 N N . GLN A 1 1026 ? -16.859 27.577 -24.933 1.00 74.06 1026 GLN A N 1
ATOM 8273 C CA . GLN A 1 1026 ? -17.020 29.039 -24.977 1.00 74.06 1026 GLN A CA 1
ATOM 8274 C C . GLN A 1 1026 ? -17.164 29.550 -26.422 1.00 74.06 1026 GLN A C 1
ATOM 8276 O O . GLN A 1 1026 ? -18.111 30.273 -26.720 1.00 74.06 1026 GLN A O 1
ATOM 8281 N N . GLU A 1 1027 ? -16.293 29.118 -27.342 1.00 78.94 1027 GLU A N 1
ATOM 8282 C CA . GLU A 1 1027 ? -16.339 29.480 -28.773 1.00 78.94 1027 GLU A CA 1
ATOM 8283 C C . GLU A 1 1027 ? -17.668 29.031 -29.414 1.00 78.94 1027 GLU A C 1
ATOM 8285 O O . GLU A 1 1027 ? -18.325 29.770 -30.151 1.00 78.94 1027 GLU A O 1
ATOM 8290 N N . LYS A 1 1028 ? -18.129 27.832 -29.049 1.00 79.69 1028 LYS A N 1
ATOM 8291 C CA . LYS A 1 1028 ? -19.441 27.280 -29.407 1.00 79.69 1028 LYS A CA 1
ATOM 8292 C C . LYS A 1 1028 ? -20.606 28.104 -28.846 1.00 79.69 1028 LYS A C 1
ATOM 8294 O O . LYS A 1 1028 ? -21.581 28.320 -29.566 1.00 79.69 1028 LYS A O 1
ATOM 8299 N N . HIS A 1 1029 ? -20.523 28.570 -27.596 1.00 75.94 1029 HIS A N 1
ATOM 8300 C CA . HIS A 1 1029 ? -21.543 29.443 -27.000 1.00 75.94 1029 HIS A CA 1
ATOM 8301 C C . HIS A 1 1029 ? -21.605 30.790 -27.731 1.00 75.94 1029 HIS A C 1
ATOM 8303 O O . HIS A 1 1029 ? -22.682 31.215 -28.147 1.00 75.94 1029 HIS A O 1
ATOM 8309 N N . PHE A 1 1030 ? -20.445 31.397 -27.993 1.00 76.50 1030 PHE A N 1
ATOM 8310 C CA . PHE A 1 1030 ? -20.315 32.653 -28.730 1.00 76.50 1030 PHE A CA 1
ATOM 8311 C C . PHE A 1 1030 ? -20.939 32.579 -30.134 1.00 76.50 1030 PHE A C 1
ATOM 8313 O O . PHE A 1 1030 ? -21.718 33.458 -30.510 1.00 76.50 1030 PHE A O 1
ATOM 8320 N N . LEU A 1 1031 ? -20.690 31.502 -30.892 1.00 75.12 1031 LEU A N 1
ATOM 8321 C CA . LEU A 1 1031 ? -21.347 31.281 -32.189 1.00 75.12 1031 LEU A CA 1
ATOM 8322 C C . LEU A 1 1031 ? -22.872 31.122 -32.054 1.00 75.12 1031 LEU A C 1
ATOM 8324 O O . LEU A 1 1031 ? -23.623 31.670 -32.864 1.00 75.12 1031 LEU A O 1
ATOM 8328 N N . GLN A 1 1032 ? -23.348 30.411 -31.025 1.00 79.31 1032 GLN A N 1
ATOM 8329 C CA . GLN A 1 1032 ? -24.783 30.250 -30.774 1.00 79.31 1032 GLN A CA 1
ATOM 8330 C C . GLN A 1 1032 ? -25.470 31.568 -30.392 1.00 79.31 1032 GLN A C 1
ATOM 8332 O O . GLN A 1 1032 ? -26.590 31.803 -30.843 1.00 79.31 1032 GLN A O 1
ATOM 8337 N N . GLU A 1 1033 ? -24.843 32.429 -29.589 1.00 76.81 1033 GLU A N 1
ATOM 8338 C CA . GLU A 1 1033 ? -25.407 33.734 -29.212 1.00 76.81 1033 GLU A CA 1
ATOM 8339 C C . GLU A 1 1033 ? -25.352 34.752 -30.355 1.00 76.81 1033 GLU A C 1
ATOM 8341 O O . GLU A 1 1033 ? -26.349 35.434 -30.610 1.00 76.81 1033 GLU A O 1
ATOM 8346 N N . THR A 1 1034 ? -24.251 34.772 -31.114 1.00 73.56 1034 THR A N 1
ATOM 8347 C CA . THR A 1 1034 ? -24.090 35.616 -32.310 1.00 73.56 1034 THR A CA 1
ATOM 8348 C C . THR A 1 1034 ? -25.192 35.336 -33.337 1.00 73.56 1034 THR A C 1
ATOM 8350 O O . THR A 1 1034 ? -25.816 36.264 -33.850 1.00 73.56 1034 THR A O 1
ATOM 8353 N N . ILE A 1 1035 ? -25.511 34.060 -33.593 1.00 71.62 1035 ILE A N 1
ATOM 8354 C CA . ILE A 1 1035 ? -26.585 33.668 -34.527 1.00 71.62 1035 ILE A CA 1
ATOM 8355 C C . ILE A 1 1035 ? -27.989 33.936 -33.958 1.00 71.62 1035 ILE A C 1
ATOM 8357 O O . ILE A 1 1035 ? -28.911 34.236 -34.720 1.00 71.62 1035 ILE A O 1
ATOM 8361 N N . LYS A 1 1036 ? -28.157 33.905 -32.629 1.00 71.50 1036 LYS A N 1
ATOM 8362 C CA . LYS A 1 1036 ? -29.393 34.332 -31.941 1.00 71.50 1036 LYS A CA 1
ATOM 8363 C C . LYS A 1 1036 ? -29.562 35.861 -31.890 1.00 71.50 1036 LYS A C 1
ATOM 8365 O O . LYS A 1 1036 ? -30.556 36.336 -31.349 1.00 71.50 1036 LYS A O 1
ATOM 8370 N N . GLY A 1 1037 ? -28.626 36.636 -32.447 1.00 59.09 1037 GLY A N 1
ATOM 8371 C CA . GLY A 1 1037 ? -28.741 38.090 -32.602 1.00 59.09 1037 GLY A CA 1
ATOM 8372 C C . GLY A 1 1037 ? -28.556 38.900 -31.315 1.00 59.09 1037 GLY A C 1
ATOM 8373 O O . GLY A 1 1037 ? -28.772 40.114 -31.326 1.00 59.09 1037 GLY A O 1
ATOM 8374 N N . ARG A 1 1038 ? -28.140 38.269 -30.210 1.00 44.28 1038 ARG A N 1
ATOM 8375 C CA . ARG A 1 1038 ? -27.818 38.975 -28.966 1.00 44.28 1038 ARG A CA 1
ATOM 8376 C C . ARG A 1 1038 ? -26.426 39.593 -29.104 1.00 44.28 1038 ARG A C 1
ATOM 8378 O O . ARG A 1 1038 ? -25.424 38.898 -28.987 1.00 44.28 1038 ARG A O 1
ATOM 8385 N N . LYS A 1 1039 ? -26.370 40.903 -29.359 1.00 51.03 1039 LYS A N 1
ATOM 8386 C CA . LYS A 1 1039 ? -25.127 41.672 -29.228 1.00 51.03 1039 LYS A CA 1
ATOM 8387 C C . LYS A 1 1039 ? -24.699 41.682 -27.761 1.00 51.03 1039 LYS A C 1
ATOM 8389 O O . LYS A 1 1039 ? -25.424 42.224 -26.931 1.00 51.03 1039 LYS A O 1
ATOM 8394 N N . THR A 1 1040 ? -23.510 41.160 -27.499 1.00 39.91 1040 THR A N 1
ATOM 8395 C CA . THR A 1 1040 ? -22.770 41.328 -26.247 1.00 39.91 1040 THR A CA 1
ATOM 8396 C C . THR A 1 1040 ? -21.328 41.665 -26.621 1.00 39.91 1040 THR A C 1
ATOM 8398 O O . THR A 1 1040 ? -20.841 41.224 -27.665 1.00 39.91 1040 THR A O 1
ATOM 8401 N N . GLU A 1 1041 ? -20.676 42.507 -25.830 1.00 47.44 1041 GLU A N 1
ATOM 8402 C CA . GLU A 1 1041 ? -19.312 42.985 -26.085 1.00 47.44 1041 GLU A CA 1
ATOM 8403 C C . GLU A 1 1041 ? -18.278 41.889 -25.764 1.00 47.44 1041 GLU A C 1
ATOM 8405 O O . GLU A 1 1041 ? -18.603 40.915 -25.083 1.00 47.44 1041 GLU A O 1
ATOM 8410 N N . LEU A 1 1042 ? -17.058 41.992 -26.310 1.00 46.88 1042 LEU A N 1
ATOM 8411 C CA . LEU A 1 1042 ? -16.039 40.950 -26.138 1.00 46.88 1042 LEU A CA 1
ATOM 8412 C C . LEU A 1 1042 ? -15.565 40.889 -24.674 1.00 46.88 1042 LEU A C 1
ATOM 8414 O O . LEU A 1 1042 ? -15.087 41.905 -24.170 1.00 46.88 1042 LEU A O 1
ATOM 8418 N N . PRO A 1 1043 ? -15.592 39.713 -24.022 1.00 42.25 1043 PRO A N 1
ATOM 8419 C CA . PRO A 1 1043 ? -14.761 39.453 -22.855 1.00 42.25 1043 PRO A CA 1
ATOM 8420 C C . PRO A 1 1043 ? -13.312 39.274 -23.321 1.00 42.25 1043 PRO A C 1
ATOM 8422 O O . PRO A 1 1043 ? -13.030 38.402 -24.147 1.00 42.25 1043 PRO A O 1
ATOM 8425 N N . ASP A 1 1044 ? -12.405 40.099 -22.807 1.00 40.28 1044 ASP A N 1
ATOM 8426 C CA . ASP A 1 1044 ? -10.966 39.965 -23.047 1.00 40.28 1044 ASP A CA 1
ATOM 8427 C C . ASP A 1 1044 ? -10.421 38.745 -22.264 1.00 40.28 1044 ASP A C 1
ATOM 8429 O O . ASP A 1 1044 ? -10.855 38.534 -21.127 1.00 40.28 1044 ASP A O 1
ATOM 8433 N N . PRO A 1 1045 ? -9.500 37.912 -22.795 1.00 44.09 1045 PRO A N 1
ATOM 8434 C CA . PRO A 1 1045 ? -9.023 36.714 -22.089 1.00 44.09 1045 PRO A CA 1
ATOM 8435 C C . PRO A 1 1045 ? -8.138 36.974 -20.855 1.00 44.09 1045 PRO A C 1
ATOM 8437 O O . PRO A 1 1045 ? -7.632 36.016 -20.271 1.00 44.09 1045 PRO A O 1
ATOM 8440 N N . THR A 1 1046 ? -7.919 38.235 -20.470 1.00 40.31 1046 THR A N 1
ATOM 8441 C CA . THR A 1 1046 ? -7.010 38.642 -19.388 1.00 40.31 1046 THR A CA 1
ATOM 8442 C C . THR A 1 1046 ? -7.624 39.713 -18.485 1.00 40.31 1046 THR A C 1
ATOM 8444 O O . THR A 1 1046 ? -7.667 40.886 -18.854 1.00 40.31 1046 THR A O 1
ATOM 8447 N N . GLY A 1 1047 ? -8.019 39.322 -17.272 1.00 32.62 1047 GLY A N 1
ATOM 8448 C CA . GLY A 1 1047 ? -8.005 40.228 -16.117 1.00 32.62 1047 GLY A CA 1
ATOM 8449 C C . GLY A 1 1047 ? -6.578 40.332 -15.546 1.00 32.62 1047 GLY A C 1
ATOM 8450 O O . GLY A 1 1047 ? -5.771 39.428 -15.761 1.00 32.62 1047 GLY A O 1
ATOM 8451 N N . ASP A 1 1048 ? -6.174 41.393 -14.848 1.00 35.19 1048 ASP A N 1
ATOM 8452 C CA . ASP A 1 1048 ? -6.905 42.613 -14.481 1.00 35.19 1048 ASP A CA 1
ATOM 8453 C C . ASP A 1 1048 ? -5.960 43.828 -14.510 1.00 35.19 1048 ASP A C 1
ATOM 8455 O O . ASP A 1 1048 ? -4.784 43.715 -14.160 1.00 35.19 1048 ASP A O 1
ATOM 8459 N N . SER A 1 1049 ? -6.481 45.015 -14.838 1.00 33.34 1049 SER A N 1
ATOM 8460 C CA . SER A 1 1049 ? -5.943 46.282 -14.313 1.00 33.34 1049 SER A CA 1
ATOM 8461 C C . SER A 1 1049 ? -7.010 47.378 -14.351 1.00 33.34 1049 SER A C 1
ATOM 8463 O O . SER A 1 1049 ? -7.677 47.575 -15.366 1.00 33.34 1049 SER A O 1
ATOM 8465 N N . ASP A 1 1050 ? -7.198 48.073 -13.231 1.00 34.28 1050 ASP A N 1
ATOM 8466 C CA . ASP A 1 1050 ? -8.268 49.056 -13.075 1.00 34.28 1050 ASP A CA 1
ATOM 8467 C C . ASP A 1 1050 ? -7.997 50.384 -13.807 1.00 34.28 1050 ASP A C 1
ATOM 8469 O O . ASP A 1 1050 ? -6.964 51.026 -13.629 1.00 34.28 1050 ASP A O 1
ATOM 8473 N N . ASN A 1 1051 ? -9.021 50.839 -14.534 1.00 32.66 1051 ASN A N 1
ATOM 8474 C CA . ASN A 1 1051 ? -9.458 52.236 -14.631 1.00 32.66 1051 ASN A CA 1
ATOM 8475 C C . ASN A 1 1051 ? -8.405 53.351 -14.865 1.00 32.66 1051 ASN A C 1
ATOM 8477 O O . ASN A 1 1051 ? -7.902 53.956 -13.918 1.00 32.66 1051 ASN A O 1
ATOM 8481 N N . SER A 1 1052 ? -8.286 53.824 -16.115 1.00 30.61 1052 SER A N 1
ATOM 8482 C CA . SER A 1 1052 ? -8.452 55.269 -16.395 1.00 30.61 1052 SER A CA 1
ATOM 8483 C C . SER A 1 1052 ? -8.665 55.607 -17.883 1.00 30.61 1052 SER A C 1
ATOM 8485 O O . SER A 1 1052 ? -8.098 54.985 -18.771 1.00 30.61 1052 SER A O 1
ATOM 8487 N N . GLY A 1 1053 ? -9.428 56.677 -18.145 1.00 28.25 1053 GLY A N 1
ATOM 8488 C CA . GLY A 1 1053 ? -9.102 57.636 -19.215 1.00 28.25 1053 GLY A CA 1
ATOM 8489 C C . GLY A 1 1053 ? -9.539 57.369 -20.669 1.00 28.25 1053 GLY A C 1
ATOM 8490 O O . GLY A 1 1053 ? -8.751 56.934 -21.493 1.00 28.25 1053 GLY A O 1
ATOM 8491 N N . SER A 1 1054 ? -10.717 57.892 -21.033 1.00 30.45 1054 SER A N 1
ATOM 8492 C CA . SER A 1 1054 ? -10.983 58.571 -22.324 1.00 30.45 1054 SER A CA 1
ATOM 8493 C C . SER A 1 1054 ? -10.735 57.843 -23.670 1.00 30.45 1054 SER A C 1
ATOM 8495 O O . SER A 1 1054 ? -9.673 57.940 -24.272 1.00 30.45 1054 SER A O 1
ATOM 8497 N N . ALA A 1 1055 ? -11.833 57.353 -24.256 1.00 34.84 1055 ALA A N 1
ATOM 8498 C CA . ALA A 1 1055 ? -12.212 57.500 -25.673 1.00 34.84 1055 ALA A CA 1
ATOM 8499 C C . ALA A 1 1055 ? -11.121 57.539 -26.780 1.00 34.84 1055 ALA A C 1
ATOM 8501 O O . ALA A 1 1055 ? -10.534 58.579 -27.066 1.00 34.84 1055 ALA A O 1
ATOM 8502 N N . THR A 1 1056 ? -11.067 56.491 -27.610 1.00 39.50 1056 THR A N 1
ATOM 8503 C CA . THR A 1 1056 ? -11.539 56.540 -29.020 1.00 39.50 1056 THR A CA 1
ATOM 8504 C C . THR A 1 1056 ? -11.498 55.143 -29.656 1.00 39.50 1056 THR A C 1
ATOM 8506 O O . THR A 1 1056 ? -10.547 54.399 -29.467 1.00 39.50 1056 THR A O 1
ATOM 8509 N N . GLY A 1 1057 ? -12.522 54.771 -30.433 1.00 37.03 1057 GLY A N 1
ATOM 8510 C CA . GLY A 1 1057 ? -12.575 53.466 -31.110 1.00 37.03 1057 GLY A CA 1
ATOM 8511 C C . GLY A 1 1057 ? -12.190 53.524 -32.592 1.00 37.03 1057 GLY A C 1
ATOM 8512 O O . GLY A 1 1057 ? -12.597 54.457 -33.291 1.00 37.03 1057 GLY A O 1
ATOM 8513 N N . LYS A 1 1058 ? -11.462 52.505 -33.083 1.00 46.22 1058 LYS A N 1
ATOM 8514 C CA . LYS A 1 1058 ? -11.370 52.081 -34.500 1.00 46.22 1058 LYS A CA 1
ATOM 8515 C C . LYS A 1 1058 ? -10.583 50.770 -34.646 1.00 46.22 1058 LYS A C 1
ATOM 8517 O O . LYS A 1 1058 ? -9.697 50.487 -33.854 1.00 46.22 1058 LYS A O 1
ATOM 8522 N N . GLY A 1 1059 ? -10.887 50.024 -35.712 1.00 39.75 1059 GLY A N 1
ATOM 8523 C CA . GLY A 1 1059 ? -10.393 48.660 -35.947 1.00 39.75 1059 GLY A CA 1
ATOM 8524 C C . GLY A 1 1059 ? -11.326 47.618 -35.309 1.00 39.75 1059 GLY A C 1
ATOM 8525 O O . GLY A 1 1059 ? -11.856 47.846 -34.233 1.00 39.75 1059 GLY A O 1
ATOM 8526 N N . TRP A 1 1060 ? -11.637 46.482 -35.934 1.00 39.06 1060 TRP A N 1
ATOM 8527 C CA . TRP A 1 1060 ? -11.071 45.904 -37.166 1.00 39.06 1060 TRP A CA 1
ATOM 8528 C C . TRP A 1 1060 ? -12.012 45.945 -38.389 1.00 39.06 1060 TRP A C 1
ATOM 8530 O O . TRP A 1 1060 ? -11.574 45.736 -39.520 1.00 39.06 1060 TRP A O 1
ATOM 8540 N N . THR A 1 1061 ? -13.295 46.264 -38.198 1.00 41.75 1061 THR A N 1
ATOM 8541 C CA . THR A 1 1061 ? -14.370 46.100 -39.203 1.00 41.75 1061 THR A CA 1
ATOM 8542 C C . THR A 1 1061 ? -14.197 46.885 -40.511 1.00 41.75 1061 THR A C 1
ATOM 8544 O O . THR A 1 1061 ? -14.758 46.487 -41.529 1.00 41.75 1061 THR A O 1
ATOM 8547 N N . ASN A 1 1062 ? -13.389 47.950 -40.532 1.00 41.41 1062 ASN A N 1
ATOM 8548 C CA . ASN A 1 1062 ? -13.149 48.758 -41.736 1.00 41.41 1062 ASN A CA 1
ATOM 8549 C C . ASN A 1 1062 ? -12.147 48.154 -42.742 1.00 41.41 1062 ASN A C 1
ATOM 8551 O O . ASN A 1 1062 ? -12.046 48.676 -43.851 1.00 41.41 1062 ASN A O 1
ATOM 8555 N N . TYR A 1 1063 ? -11.407 47.091 -42.402 1.00 43.53 1063 TYR A N 1
ATOM 8556 C CA . TYR A 1 1063 ? -10.412 46.521 -43.326 1.00 43.53 1063 TYR A CA 1
ATOM 8557 C C . TYR A 1 1063 ? -11.000 45.519 -44.334 1.00 43.53 1063 TYR A C 1
ATOM 8559 O O . TYR A 1 1063 ? -10.540 45.478 -45.475 1.00 43.53 1063 TYR A O 1
ATOM 8567 N N . LEU A 1 1064 ? -12.060 44.779 -43.977 1.00 42.75 1064 LEU A N 1
ATOM 8568 C CA . LEU A 1 1064 ? -12.693 43.806 -44.888 1.00 42.75 1064 LEU A CA 1
ATOM 8569 C C . LEU A 1 1064 ? -13.329 44.468 -46.125 1.00 42.75 1064 LEU A C 1
ATOM 8571 O O . LEU A 1 1064 ? -13.246 43.935 -47.227 1.00 42.75 1064 LEU A O 1
ATOM 8575 N N . GLN A 1 1065 ? -13.902 45.665 -45.962 1.00 44.06 1065 GLN A N 1
ATOM 8576 C CA . GLN A 1 1065 ? -14.533 46.454 -47.035 1.00 44.06 1065 GLN A CA 1
ATOM 8577 C C . GLN A 1 1065 ? -13.541 46.983 -48.096 1.00 44.06 1065 GLN A C 1
ATOM 8579 O O . GLN A 1 1065 ? -13.946 47.683 -49.019 1.00 44.06 1065 GLN A O 1
ATOM 8584 N N . ARG A 1 1066 ? -12.241 46.673 -47.980 1.00 45.88 1066 ARG A N 1
ATOM 8585 C CA . ARG A 1 1066 ? -11.196 47.053 -48.946 1.00 45.88 1066 ARG A CA 1
ATOM 8586 C C . ARG A 1 1066 ? -10.636 45.894 -49.779 1.00 45.88 1066 ARG A C 1
ATOM 8588 O O . ARG A 1 1066 ? -9.750 46.142 -50.589 1.00 45.88 1066 ARG A O 1
ATOM 8595 N N . TRP A 1 1067 ? -11.128 44.667 -49.588 1.00 39.19 1067 TRP A N 1
ATOM 8596 C CA . TRP A 1 1067 ? -10.631 43.467 -50.286 1.00 39.19 1067 TRP A CA 1
ATOM 8597 C C . TRP A 1 1067 ? -11.642 42.830 -51.260 1.00 39.19 1067 TRP A C 1
ATOM 8599 O O . TRP A 1 1067 ? -11.266 41.957 -52.035 1.00 39.19 1067 TRP A O 1
ATOM 8609 N N . THR A 1 1068 ? -12.892 43.300 -51.308 1.00 40.50 1068 THR A N 1
ATOM 8610 C CA . THR A 1 1068 ? -13.842 42.984 -52.395 1.00 40.50 1068 THR A CA 1
ATOM 8611 C C . THR A 1 1068 ? -13.673 43.988 -53.535 1.00 40.50 1068 THR A C 1
ATOM 8613 O O . THR A 1 1068 ? -14.440 44.942 -53.664 1.00 40.50 1068 THR A O 1
ATOM 8616 N N . GLY A 1 1069 ? -12.588 43.805 -54.290 1.00 42.44 1069 GLY A N 1
ATOM 8617 C CA . GLY A 1 1069 ? -12.172 44.650 -55.412 1.00 42.44 1069 GLY A CA 1
ATOM 8618 C C . GLY A 1 1069 ? -12.328 44.004 -56.792 1.00 42.44 1069 GLY A C 1
ATOM 8619 O O . GLY A 1 1069 ? -11.595 44.403 -57.690 1.00 42.44 1069 GLY A O 1
ATOM 8620 N N . TYR A 1 1070 ? -13.217 43.014 -56.931 1.00 35.97 1070 TYR A N 1
ATOM 8621 C CA . TYR A 1 1070 ? -13.802 42.490 -58.176 1.00 35.97 1070 TYR A CA 1
ATOM 8622 C C . TYR A 1 1070 ? -15.103 41.739 -57.852 1.00 35.97 1070 TYR A C 1
ATOM 8624 O O . TYR A 1 1070 ? -15.226 41.288 -56.688 1.00 35.97 1070 TYR A O 1
#

pLDDT: mean 71.55, std 20.29, range [22.42, 96.25]

Foldseek 3Di:
DPDDDDDDDDDDDDDDDDDDDDDDDDDDDDPDDDPVVVVVVVVVVVVVVVVVVVVVVVVVVVVVVVVVPPDPPPVVVVVVVVVVVVVVVVVVVVVVVVVVVVVVVVVVVVVVVVVVVVVVVVVVVVVVVVVVVVVVVVVVVVVVVVVVVVVVVVVVVVVVVVVVVVVVVVVVVVVVVVVVVVVVVVVVVVVVVVVVVVVVVVVVVVVVVVVVVVVVVVVVVVVVVVVVVVVVVVVVVVVVVVVVVVVVVVVVVVVVVVVVVVVVVVVVVVDDDDDDDDDDDDDDDDDDDPDCVPVVVVVVVVVVVVVVVVVVVVVVVVVVVVVVVVVVVVVVVVVVVVVVVVVVVVVVVVVVVVVVVVVVVVVVVVVVVVVVVVVVVVVVVVVVVVVVVVVVVVVVVVVVVVVVVVVVVVVVVVVVVVVVVVVVVVVVVVVVVVVVVVVVVVVVVVVVVVVVVVVVVVVVVVVVVVVVVVVVVVVVVVVPPPVVVCVVVPPPCVVVPPVVVVVVVVVVVVVVVVVVVVVVVVVVVVVVVVVVVVVVVVVVVVVVVVVVVVVVVVVVVVVVVVVVVVVVVVVVVVVVVVVVVVVVVVVVVVVVVVVVVVVVVVVVVVVVVVVVVVVVVVVVVVVVVVVVVVVVVVVVVVVVVVVVVVVVVVVVVVVVVVVVVVVVVVVVVVVVVVVVVVVVVVVVVVVVVVPDDDDDDDDPPVVVVVVVVVVVVVVVVVVVVVVVVVVVVVVVVVVVVVVVVVVVVVVVVVVVVVVVVVVVVVVVVVVVVVVVVVVVVVVVVVVVVVVVVVVVVVVVVVVVVVVVVVVVVVVVVVVVVVVVVVVVVVVVVVVVVVVVVPVVDDDDDDDDDDDDDDDDDDDDDDDDDDDDDDDDDDDDDDDDDDDDDDDDDDDDDDDDDDDDDDDDDDPVVVVVVVPPVVVVPVPDDDDDDDDDPVVVVVVVVVVVVVVVVVVVVVVVVVVVVVVVVVVVVVVVVVVVVVVLVVLLVVLCVVCVVVLVVLVVCLVVDALVVVLVSLVVNCNNNVDDPVRSVVSNVVSVVDDDDDDDPDDDDDDDDDDDDDDDVVPVVVPPPD

Radius of gyration: 86.17 Å; Cα contacts (8 Å, |Δi|>4): 39; chains: 1; bounding box: 181×120×312 Å

Organism: Amphimedon queenslandica (NCBI:txid400682)

Mean predicted aligned error: 26.54 Å

Secondary structure (DSSP, 8-state):
-----------------PPPP----PPPP--S--HHHHHHHHHHHHHHHHHHHHHHHHHHHHHHHHHHHS-SHHHHHHHHHHHHHHHHHHHHHHHHHHHHHHHHHHHHHHHHHHHHHHHHHHHHHHHHHHHHHHHHHHHHHHHHHHHHHHHHHHHHHHHHHHHHHHHHHHHHHHHHHHHHHHHHHHHHHHHHHHHHHHHHHHHHHHHHHHHHHHHHHHHHHHHHHHHHHHHHHHHHHHHHHHHHHHHHHHHHHHHHHHHHHHHHHHHHTTS-S-----------------SSTTHHHHHHHHHHHHHHHHHHHHHHHHHHHHHHHHHHHHHHHHHHHHHHHHHHHHHHHHHHHHHHHHHHHHHHHHHHHHHHHHHHHHHHHHHHHHHHHHHHHHHHHHHHHHHHHHHHHHHHHHHHHHHHHHHHHHHHHHHHHHHHHHHHHHHHHHHHHHHHHHHHHHHHHHHHHHHHHHHHHHHTTTTGGGSGGGTTSTTSSHHHHHHHHHHHHHHHHHHHHHHHHHHHHHHHHHHHHHHHHHHHHHHHHHHHHHHHHHHHHHHHHHHHHHHHHHHHHHHHHHHHHHHHHHHHHHHHHHHHHHHHHHHHHHHHHHHHHHHHHHHHHHHHHHHHHHHHHHHHHHHHHHHHHHHHHHHHHHHHHHHHHHHHHHHHHHHHHHHHHHHHHHHHHHHHHHHHHTT-S------SHHHHHHHHHHHHHHHHHHHHHHHHHHHHHHHHHHHHHHHHHHHHHHHHHHHHHHHHHHHHHHHHHHHHHHHHHHHHHHHHHHHHHHHHHHHHHHHHHHHHHHHHHHHHHHHHHHHHHHHHHHHHHHHHHHHHHHHHHHTTS-----------------------------------------------------------------HHHHHTTTTHHHHHHTT---------HHHHHHHHHHHHHHHHHHHHHHHHHHHHHHHHHHHHHHHHHHHHHHHHHHHHHHHHHHHHHHHHHHHHHHHHS-HHHHHHHHHHHHHHTT--HHHHHHHHHHHTT---PPPPS--------------STTTGGGS---